Protein 4ZG5 (pdb70)

B-factor: mean 40.95, std 13.64, range [18.44, 109.8]

Foldseek 3Di:
DAEEEEEQAALPDPFRVLVVLLVVLVHPRYAYEYEHHHDAQVFLDWDDPDDKDWADPDLRYIYINIALLNRLCCVAPPRDPHGGQEYEYTQAAAAQFAPSCRRGSRNSNQQSCLVVFHAYEGHYFHFQPPPPDTDTQSVQCNVPVNVVVVVCVVVDDDRQKYKYKYAAHDHNVPQPEEAAAEGKHDDWAWDWDWDADPVRDIDTDIDGDHDDDDIDCRTPVVQNVVRHMYIYIDGDPPDPVVCVVVDPDDDD/DAEEEEEQAALPDVFRVLVVLLVVVVHPNYAYEYEHHHHAQVFLDWDDPDDKDWADPDLRYIYINIALLNRLCCVAPPRDPHHGQEYEYTQAAAAQFAVSCRRGSQNSNQQSCLVVFHAYEGHYFHFPPVTDTQSVQCNVPVNVVVVVCVVVDDDRQKYKYKYAAHDHNVPQPEEAAAEGKHDDFAKDWDWDADVVRHIDIDIDGDDDPDDIDCRTCVVQNVVRHMYMYIDGDDPDPVVCVVPCVDD/DAEEEEEQAALPDVFRVLVVLLVVLVDPRYAYEYEHHHHAQVFLDWDDPDDKDKADDDLRYIYINIALLNRLCCCAPPNDPHGGQEYEYTQDEAAQFAVSCRRGSRNSNQQSCLVVFHAYEGHYFHFPDPPNDTDTQSVQCNVPVNVVVVVDVVPDDDRQKYKYKYAAHDHNVQQPEEAEAEGKHWAWAWDWDWDADPVGHIDIDIDTDTHPDDIDCRTCVVQRVVRHMYMYIDGDDPDPVVCVVVPPD/DAEEEEEQAAQVDVFRVLVVLLVVLPPPNYAYEYEHHRDFQCFLDWDDPDDKDWADPDLRYIYINIALLNRLCCVAPPRDPHHGQEYEYTQAAAAQFAVSCRRGSQNSNQLSCLVVFHAYEGHYFHCPVPTQSVQCSVPVNVVVVVDVVPDDDRQKYKYKYAAHDHNVPQPEEAEAEGWHFAWFKDWDWDADPVRHIDIDIDGDGHDDDTDCRTCVVQNVVRHMYMYIDGDPPDPVVCVVPPPPDDD

Nearest PDB structures (foldseek):
  4zg5-assembly1_C  TM=1.004E+00  e=2.466E-56  Brucella abortus S19
  4zg5-assembly1_A  TM=9.964E-01  e=5.641E-52  Brucella abortus S19
  4zg5-assembly1_G  TM=9.966E-01  e=1.136E-51  Brucella abortus S19
  5ksr-assembly1_D  TM=8.444E-01  e=1.725E-25  Xylella fastidiosa 9a5c
  5kss-assembly1_B-2  TM=8.379E-01  e=8.338E-25  Xylella fastidiosa 9a5c

Radius of gyration: 30.55 Å; Cα contacts (8 Å, |Δi|>4): 2642; chains: 4; bounding box: 63×68×82 Å

Sequence (995 aa):
MRILLTNDDGIHAEGLAVLERIARKLSDDVWVVAPETDQSGLAHSLTLLEPLRLRQIDARHFALRGTPTDCVIMGVRHVLPGAPDLVLSGVNSGANMADDVTYSGTVAGAMEGTLLGVRAIALSQEYEYAGDRRIVPWETAEAHAPELIGRLMEAGWPEGVLLNLNFPNCAPEEVKGVRVTAQGKLSHDARLDERRDGRGFPYFWLHFGRGKAPVADDSDIAAIRSGCISMTPLHLDLTAHKVRAELGAALGMRILLTNDDGIHAEGLAVLERIARKLSDDVWVVAPETDQSGLAHSLTLLEPLRLRQIDARHFALRGTPTDCVIMGVRHVLPGAPDLVLSGVNSGANMADDVTYSGTVAGAMEGTLLGVRAIALSQEYEYRRIVPWETAEAHAPELIGRLMEAGWPEGVLLNLNFPNCAPEEVKGVRVTAQGKLSHDARLDERRDGRGFPYFWLHFGRGKAPVADDSDIAAIRSGCISMTPLHLDLTAHKVRAELGAAMRILLTNDDGIHAEGLAVLERIARKLSDDVWVVAPETDQSGLAHSLTLLEPLRLRQIDARHFALRGTPTDCVIMGVRHVLPGAPDLVLSGVNSGANMADDVTYSGTVAGAMEGTLLGVRAIALSQEYEYAGDRRIVPWETAEAHAPELIGRLMEAGWPEGVLLNLNFPNCAPEEVKGVRVTAQGKLSHDARLDERRDGRGFPYFWLHFGRGKAPVADDSDIAAIRSGCISMTPLHLDLTAHKVRAELGAMRILLTNDDGIHAEGLAVLERIARKLSDDVWVVAPETDQSGLAHSLTLLEPLRLRQIDARHFALRGTPTDCVIMGVRHVLPGAPDLVLSGVNSGANMADDVTYSGTVAGAMEGTLLGVRAIALSQEYERIVPWETAEAHAPELIGRLMEAGWPEGVLLNLNFPNCAPEEVKGVRVTAQGKLSHDARLDERRDGRGFPYFWLHFGRGKAPVADDSDIAAIRSGCISMTPLHLDLTAHKVRAELGAALG

Organism: Brucella abortus (strain S19) (NCBI:txid430066)

Structure (mmCIF, N/CA/C/O backbone):
data_4ZG5
#
_entry.id   4ZG5
#
_cell.length_a   50.181
_cell.length_b   121.068
_cell.length_c   82.431
_cell.angle_alpha   90.00
_cell.angle_beta   93.58
_cell.angle_gamma   90.00
#
_symmetry.space_group_name_H-M   'P 1 21 1'
#
loop_
_entity.id
_entity.type
_entity.pdbx_description
1 polymer "5'-nucleotidase SurE"
2 non-polymer 'MAGNESIUM ION'
3 water water
#
loop_
_atom_site.group_PDB
_atom_site.id
_atom_site.type_symbol
_atom_site.label_atom_id
_atom_site.label_alt_id
_atom_site.label_comp_id
_atom_site.label_asym_id
_atom_site.label_entity_id
_atom_site.label_seq_id
_atom_site.pdbx_PDB_ins_code
_atom_site.Cartn_x
_atom_site.Cartn_y
_atom_site.Cartn_z
_atom_site.occupancy
_atom_site.B_iso_or_equiv
_atom_site.auth_seq_id
_atom_site.auth_comp_id
_atom_site.auth_asym_id
_atom_site.auth_atom_id
_atom_site.pdbx_PDB_model_num
ATOM 1 N N . MET A 1 1 ? 22.288 3.785 5.971 1.00 53.86 1 MET D N 1
ATOM 2 C CA . MET A 1 1 ? 22.363 4.906 5.040 1.00 42.51 1 MET D CA 1
ATOM 3 C C . MET A 1 1 ? 21.713 4.486 3.728 1.00 34.91 1 MET D C 1
ATOM 4 O O . MET A 1 1 ? 21.018 5.272 3.147 1.00 32.61 1 MET D O 1
ATOM 9 N N . ARG A 1 2 ? 21.866 3.238 3.275 1.00 32.80 2 ARG D N 1
ATOM 10 C CA . ARG A 1 2 ? 21.101 2.764 2.108 1.00 30.33 2 ARG D CA 1
ATOM 11 C C . ARG A 1 2 ? 19.756 2.186 2.487 1.00 28.90 2 ARG D C 1
ATOM 12 O O . ARG A 1 2 ? 19.696 1.154 3.155 1.00 27.52 2 ARG D O 1
ATOM 20 N N . ILE A 1 3 ? 18.692 2.828 2.081 1.00 26.39 3 ILE D N 1
ATOM 21 C CA . ILE A 1 3 ? 17.389 2.454 2.591 1.00 27.10 3 ILE D CA 1
ATOM 22 C C . ILE A 1 3 ? 16.522 1.958 1.453 1.00 27.21 3 ILE D C 1
ATOM 23 O O . ILE A 1 3 ? 16.356 2.643 0.435 1.00 28.52 3 ILE D O 1
ATOM 28 N N . LEU A 1 4 ? 15.921 0.788 1.638 1.00 25.76 4 LEU D N 1
ATOM 29 C CA . LEU A 1 4 ? 14.970 0.245 0.661 1.00 25.77 4 LEU D CA 1
ATOM 30 C C . LEU A 1 4 ? 13.545 0.289 1.220 1.00 26.84 4 LEU D C 1
ATOM 31 O O . LEU A 1 4 ? 13.324 -0.115 2.361 1.00 24.98 4 LEU D O 1
ATOM 36 N N . LEU A 1 5 ? 12.596 0.758 0.409 1.00 25.23 5 LEU D N 1
ATOM 37 C CA . LEU A 1 5 ? 11.199 0.898 0.813 1.00 23.52 5 LEU D CA 1
ATOM 38 C C . LEU A 1 5 ? 10.356 0.000 -0.003 1.00 24.79 5 LEU D C 1
ATOM 39 O O . LEU A 1 5 ? 10.513 -0.084 -1.196 1.00 23.59 5 LEU D O 1
ATOM 44 N N . THR A 1 6 ? 9.327 -0.562 0.612 1.00 24.69 6 THR D N 1
ATOM 45 C CA . THR A 1 6 ? 8.282 -1.226 -0.125 1.00 23.39 6 THR D CA 1
ATOM 46 C C . THR A 1 6 ? 6.966 -1.018 0.690 1.00 22.95 6 THR D C 1
ATOM 47 O O . THR A 1 6 ? 6.958 -0.340 1.722 1.00 22.50 6 THR D O 1
ATOM 51 N N . ASN A 1 7 ? 5.890 -1.569 0.209 1.00 24.73 7 ASN D N 1
ATOM 52 C CA . ASN A 1 7 ? 4.573 -1.543 0.914 1.00 23.80 7 ASN D CA 1
ATOM 53 C C . ASN A 1 7 ? 3.672 -2.623 0.382 1.00 25.77 7 ASN D C 1
ATOM 54 O O . ASN A 1 7 ? 4.129 -3.473 -0.424 1.00 25.15 7 ASN D O 1
ATOM 59 N N . ASP A 1 8 ? 2.417 -2.655 0.874 1.00 23.78 8 ASP D N 1
ATOM 60 C CA . ASP A 1 8 ? 1.399 -3.548 0.320 1.00 24.60 8 ASP D CA 1
ATOM 61 C C . ASP A 1 8 ? 0.246 -2.817 -0.365 1.00 25.62 8 ASP D C 1
ATOM 62 O O . ASP A 1 8 ? -0.583 -3.432 -1.041 1.00 24.36 8 ASP D O 1
ATOM 67 N N . ASP A 1 9 ? 0.241 -1.473 -0.237 1.00 25.14 9 ASP D N 1
ATOM 68 C CA . ASP A 1 9 ? -0.777 -0.685 -0.835 1.00 25.09 9 ASP D CA 1
ATOM 69 C C . ASP A 1 9 ? -0.520 -0.378 -2.283 1.00 26.37 9 ASP D C 1
ATOM 70 O O . ASP A 1 9 ? -1.408 0.088 -2.947 1.00 25.71 9 ASP D O 1
ATOM 75 N N . GLY A 1 10 ? 0.705 -0.544 -2.768 1.00 23.92 10 GLY D N 1
ATOM 76 C CA . GLY A 1 10 ? 1.028 -0.240 -4.137 1.00 25.66 10 GLY D CA 1
ATOM 77 C C . GLY A 1 10 ? 1.908 0.976 -4.363 1.00 25.73 10 GLY D C 1
ATOM 78 O O . GLY A 1 10 ? 1.912 1.885 -3.531 1.00 28.51 10 GLY D O 1
ATOM 79 N N . ILE A 1 11 ? 2.613 0.974 -5.523 1.00 25.78 11 ILE D N 1
ATOM 80 C CA . ILE A 1 11 ? 3.554 1.982 -5.899 1.00 26.72 11 ILE D CA 1
ATOM 81 C C . ILE A 1 11 ? 2.924 3.342 -5.841 1.00 28.38 11 ILE D C 1
ATOM 82 O O . ILE A 1 11 ? 3.606 4.321 -5.540 1.00 28.32 11 ILE D O 1
ATOM 87 N N . HIS A 1 12 ? 1.639 3.437 -6.122 1.00 28.67 12 HIS D N 1
ATOM 88 C CA . HIS A 1 12 ? 1.024 4.779 -6.219 1.00 33.31 12 HIS D CA 1
ATOM 89 C C . HIS A 1 12 ? 0.301 5.210 -4.951 1.00 35.57 12 HIS D C 1
ATOM 90 O O . HIS A 1 12 ? -0.297 6.290 -4.899 1.00 33.21 12 HIS D O 1
ATOM 97 N N . ALA A 1 13 ? 0.357 4.423 -3.909 1.00 32.63 13 ALA D N 1
ATOM 98 C CA . ALA A 1 13 ? -0.440 4.738 -2.669 1.00 32.37 13 ALA D CA 1
ATOM 99 C C . ALA A 1 13 ? 0.163 5.876 -1.865 1.00 32.88 13 ALA D C 1
ATOM 100 O O . ALA A 1 13 ? 1.405 6.032 -1.747 1.00 31.92 13 ALA D O 1
ATOM 102 N N . GLU A 1 14 ? -0.686 6.636 -1.219 1.00 30.35 14 GLU D N 1
ATOM 103 C CA . GLU A 1 14 ? -0.184 7.789 -0.439 1.00 31.77 14 GLU D CA 1
ATOM 104 C C . GLU A 1 14 ? 0.741 7.369 0.689 1.00 29.62 14 GLU D C 1
ATOM 105 O O . GLU A 1 14 ? 1.713 8.054 1.017 1.00 30.55 14 GLU D O 1
ATOM 111 N N . GLY A 1 15 ? 0.474 6.193 1.280 1.00 28.06 15 GLY D N 1
ATOM 112 C CA . GLY A 1 15 ? 1.290 5.743 2.420 1.00 26.81 15 GLY D CA 1
ATOM 113 C C . GLY A 1 15 ? 2.782 5.543 2.068 1.00 26.79 15 GLY D C 1
ATOM 114 O O . GLY A 1 15 ? 3.652 5.741 2.894 1.00 26.43 15 GLY D O 1
ATOM 115 N N . LEU A 1 16 ? 3.036 5.205 0.816 1.00 27.07 16 LEU D N 1
ATOM 116 C CA . LEU A 1 16 ? 4.392 4.984 0.344 1.00 28.95 16 LEU D CA 1
ATOM 117 C C . LEU A 1 16 ? 5.068 6.353 0.104 1.00 29.20 16 LEU D C 1
ATOM 118 O O . LEU A 1 16 ? 6.250 6.511 0.320 1.00 30.20 16 LEU D O 1
ATOM 123 N N . ALA A 1 17 ? 4.294 7.322 -0.324 1.00 32.71 17 ALA D N 1
ATOM 124 C CA . ALA A 1 17 ? 4.852 8.696 -0.500 1.00 33.05 17 ALA D CA 1
ATOM 125 C C . ALA A 1 17 ? 5.244 9.226 0.850 1.00 30.72 17 ALA D C 1
ATOM 126 O O . ALA A 1 17 ? 6.315 9.851 1.051 1.00 32.48 17 ALA D O 1
ATOM 128 N N . VAL A 1 18 ? 4.376 8.958 1.826 1.00 31.09 18 VAL D N 1
ATOM 129 C CA . VAL A 1 18 ? 4.653 9.311 3.187 1.00 30.72 18 VAL D CA 1
ATOM 130 C C . VAL A 1 18 ? 5.934 8.624 3.701 1.00 30.43 18 VAL D C 1
ATOM 131 O O . VAL A 1 18 ? 6.811 9.256 4.254 1.00 30.05 18 VAL D O 1
ATOM 135 N N . LEU A 1 19 ? 6.052 7.297 3.479 1.00 31.64 19 LEU D N 1
ATOM 136 C CA . LEU A 1 19 ? 7.191 6.603 3.967 1.00 27.66 19 LEU D CA 1
ATOM 137 C C . LEU A 1 19 ? 8.470 7.130 3.316 1.00 27.39 19 LEU D C 1
ATOM 138 O O . LEU A 1 19 ? 9.506 7.205 3.966 1.00 28.45 19 LEU D O 1
ATOM 143 N N . GLU A 1 20 ? 8.415 7.513 2.039 1.00 26.34 20 GLU D N 1
ATOM 144 C CA . GLU A 1 20 ? 9.621 8.087 1.406 1.00 30.06 20 GLU D CA 1
ATOM 145 C C . GLU A 1 20 ? 10.030 9.430 1.991 1.00 30.21 20 GLU D C 1
ATOM 146 O O . GLU A 1 20 ? 11.213 9.723 2.130 1.00 29.45 20 GLU D O 1
ATOM 152 N N . ARG A 1 21 ? 9.051 10.237 2.418 1.00 32.05 21 ARG D N 1
ATOM 153 C CA . ARG A 1 21 ? 9.382 11.512 3.093 1.00 32.03 21 ARG D CA 1
ATOM 154 C C . ARG A 1 21 ? 10.031 11.240 4.430 1.00 31.81 21 ARG D C 1
ATOM 155 O O . ARG A 1 21 ? 10.991 11.899 4.840 1.00 33.64 21 ARG D O 1
ATOM 163 N N . ILE A 1 22 ? 9.537 10.236 5.150 1.00 30.16 22 ILE D N 1
ATOM 164 C CA . ILE A 1 22 ? 10.123 9.889 6.390 1.00 30.27 22 ILE D CA 1
ATOM 165 C C . ILE A 1 22 ? 11.550 9.444 6.119 1.00 33.05 22 ILE D C 1
ATOM 166 O O . ILE A 1 22 ? 12.473 9.839 6.846 1.00 35.44 22 ILE D O 1
ATOM 171 N N . ALA A 1 23 ? 11.716 8.570 5.122 1.00 32.49 23 ALA D N 1
ATOM 172 C CA . ALA A 1 23 ? 13.019 7.991 4.865 1.00 33.67 23 ALA D CA 1
ATOM 173 C C . ALA A 1 23 ? 14.060 9.022 4.505 1.00 36.11 23 ALA D C 1
ATOM 174 O O . ALA A 1 23 ? 15.217 8.906 4.897 1.00 35.57 23 ALA D O 1
ATOM 176 N N . ARG A 1 24 ? 13.625 10.047 3.791 1.00 38.42 24 ARG D N 1
ATOM 177 C CA . ARG A 1 24 ? 14.504 11.118 3.400 1.00 37.99 24 ARG D CA 1
ATOM 178 C C . ARG A 1 24 ? 14.931 11.996 4.551 1.00 37.51 24 ARG D C 1
ATOM 179 O O . ARG A 1 24 ? 15.938 12.674 4.426 1.00 35.98 24 ARG D O 1
ATOM 187 N N . LYS A 1 25 ? 14.229 11.959 5.666 1.00 35.21 25 LYS D N 1
ATOM 188 C CA . LYS A 1 25 ? 14.739 12.591 6.893 1.00 38.39 25 LYS D CA 1
ATOM 189 C C . LYS A 1 25 ? 15.923 11.855 7.445 1.00 36.93 25 LYS D C 1
ATOM 190 O O . LYS A 1 25 ? 16.702 12.416 8.161 1.00 35.66 25 LYS D O 1
ATOM 196 N N . LEU A 1 26 ? 16.042 10.585 7.118 1.00 34.30 26 LEU D N 1
ATOM 197 C CA . LEU A 1 26 ? 17.130 9.750 7.627 1.00 35.25 26 LEU D CA 1
ATOM 198 C C . LEU A 1 26 ? 18.312 9.601 6.615 1.00 34.24 26 LEU D C 1
ATOM 199 O O . LEU A 1 26 ? 19.427 9.374 7.027 1.00 38.18 26 LEU D O 1
ATOM 204 N N . SER A 1 27 ? 18.069 9.680 5.319 1.00 33.59 27 SER D N 1
ATOM 205 C CA . SER A 1 27 ? 19.158 9.529 4.350 1.00 35.83 27 SER D CA 1
ATOM 206 C C . SER A 1 27 ? 18.713 10.072 3.056 1.00 36.86 27 SER D C 1
ATOM 207 O O . SER A 1 27 ? 17.515 10.016 2.758 1.00 34.98 27 SER D O 1
ATOM 210 N N . ASP A 1 28 ? 19.677 10.505 2.232 1.00 37.16 28 ASP D N 1
ATOM 211 C CA . ASP A 1 28 ? 19.383 10.738 0.833 1.00 38.89 28 ASP D CA 1
ATOM 212 C C . ASP A 1 28 ? 19.473 9.485 -0.079 1.00 40.47 28 ASP D C 1
ATOM 213 O O . ASP A 1 28 ? 18.953 9.522 -1.197 1.00 45.54 28 ASP D O 1
ATOM 218 N N . ASP A 1 29 ? 19.962 8.346 0.423 1.00 34.19 29 ASP D N 1
ATOM 219 C CA . ASP A 1 29 ? 20.125 7.180 -0.404 1.00 32.46 29 ASP D CA 1
ATOM 220 C C . ASP A 1 29 ? 18.947 6.220 -0.228 1.00 31.02 29 ASP D C 1
ATOM 221 O O . ASP A 1 29 ? 19.029 5.259 0.508 1.00 32.31 29 ASP D O 1
ATOM 226 N N . VAL A 1 30 ? 17.875 6.517 -0.935 1.00 32.71 30 VAL D N 1
ATOM 227 C CA . VAL A 1 30 ? 16.593 5.816 -0.807 1.00 31.40 30 VAL D CA 1
ATOM 228 C C . VAL A 1 30 ? 16.179 5.153 -2.115 1.00 30.19 30 VAL D C 1
ATOM 229 O O . VAL A 1 30 ? 16.295 5.736 -3.209 1.00 28.07 30 VAL D O 1
ATOM 233 N N . TRP A 1 31 ? 15.705 3.931 -2.010 1.00 27.22 31 TRP D N 1
ATOM 234 C CA . TRP A 1 31 ? 15.351 3.125 -3.157 1.00 29.24 31 TRP D CA 1
ATOM 235 C C . TRP A 1 31 ? 13.913 2.657 -2.886 1.00 25.84 31 TRP D C 1
ATOM 236 O O . TRP A 1 31 ? 13.584 2.332 -1.750 1.00 26.19 31 TRP D O 1
ATOM 247 N N . VAL A 1 32 ? 13.113 2.552 -3.927 1.00 25.05 32 VAL D N 1
ATOM 248 C CA . VAL A 1 32 ? 11.703 2.081 -3.779 1.00 27.01 32 VAL D CA 1
ATOM 249 C C . VAL A 1 32 ? 11.415 0.946 -4.751 1.00 29.19 32 VAL D C 1
ATOM 250 O O . VAL A 1 32 ? 11.576 1.092 -5.954 1.00 27.36 32 VAL D O 1
ATOM 254 N N . VAL A 1 33 ? 11.030 -0.206 -4.221 1.00 25.07 33 VAL D N 1
ATOM 255 C CA . VAL A 1 33 ? 10.503 -1.282 -5.043 1.00 26.01 33 VAL D CA 1
ATOM 256 C C . VAL A 1 33 ? 9.161 -1.689 -4.369 1.00 24.17 33 VAL D C 1
ATOM 257 O O . VAL A 1 33 ? 9.142 -2.222 -3.257 1.00 25.95 33 VAL D O 1
ATOM 261 N N . ALA A 1 34 ? 8.055 -1.458 -5.065 1.00 26.96 34 ALA D N 1
ATOM 262 C CA . ALA A 1 34 ? 6.692 -1.667 -4.509 1.00 25.80 34 ALA D CA 1
ATOM 263 C C . ALA A 1 34 ? 5.747 -2.328 -5.469 1.00 24.67 34 ALA D C 1
ATOM 264 O O . ALA A 1 34 ? 5.937 -2.248 -6.669 1.00 26.83 34 ALA D O 1
ATOM 266 N N . PRO A 1 35 ? 4.720 -3.027 -4.954 1.00 24.96 35 PRO D N 1
ATOM 267 C CA . PRO A 1 35 ? 3.780 -3.684 -5.868 1.00 25.07 35 PRO D CA 1
ATOM 268 C C . PRO A 1 35 ? 3.066 -2.745 -6.795 1.00 24.32 35 PRO D C 1
ATOM 269 O O . PRO A 1 35 ? 2.877 -1.531 -6.500 1.00 25.05 35 PRO D O 1
ATOM 273 N N . GLU A 1 36 ? 2.719 -3.271 -7.962 1.00 25.63 36 GLU D N 1
ATOM 274 C CA . GLU A 1 36 ? 1.922 -2.540 -8.909 1.00 25.47 36 GLU D CA 1
ATOM 275 C C . GLU A 1 36 ? 0.536 -2.189 -8.276 1.00 27.38 36 GLU D C 1
ATOM 276 O O . GLU A 1 36 ? 0.033 -1.112 -8.475 1.00 27.77 36 GLU D O 1
ATOM 282 N N . THR A 1 37 ? -0.042 -3.088 -7.555 1.00 27.71 37 THR D N 1
ATOM 283 C CA . THR A 1 37 ? -1.432 -2.884 -7.048 1.00 30.79 37 THR D CA 1
ATOM 284 C C . THR A 1 37 ? -1.546 -3.233 -5.533 1.00 38.42 37 THR D C 1
ATOM 285 O O . THR A 1 37 ? -0.616 -3.814 -4.920 1.00 32.97 37 THR D O 1
ATOM 289 N N . ASP A 1 38 ? -2.737 -3.027 -4.980 1.00 36.96 38 ASP D N 1
ATOM 290 C CA . ASP A 1 38 ? -3.076 -3.572 -3.632 1.00 37.89 38 ASP D CA 1
ATOM 291 C C . ASP A 1 38 ? -2.885 -5.043 -3.331 1.00 43.99 38 ASP D C 1
ATOM 292 O O . ASP A 1 38 ? -3.171 -5.950 -4.121 1.00 46.85 38 ASP D O 1
ATOM 297 N N . GLN A 1 39 ? -2.322 -5.308 -2.174 1.00 42.51 39 GLN D N 1
ATOM 298 C CA . GLN A 1 39 ? -1.884 -6.655 -1.889 1.00 39.26 39 GLN D CA 1
ATOM 299 C C . GLN A 1 39 ? -2.558 -7.175 -0.613 1.00 42.75 39 GLN D C 1
ATOM 300 O O . GLN A 1 39 ? -1.905 -8.034 0.090 1.00 41.75 39 GLN D O 1
ATOM 306 N N . SER A 1 40 ? -3.818 -6.754 -0.281 1.00 29.84 40 SER D N 1
ATOM 307 C CA . SER A 1 40 ? -4.297 -7.113 1.059 1.00 31.28 40 SER D CA 1
ATOM 308 C C . SER A 1 40 ? -4.286 -8.641 1.239 1.00 30.47 40 SER D C 1
ATOM 309 O O . SER A 1 40 ? -4.671 -9.318 0.341 1.00 29.74 40 SER D O 1
ATOM 312 N N . GLY A 1 41 ? -3.919 -9.129 2.426 1.00 28.21 41 GLY D N 1
ATOM 313 C CA . GLY A 1 41 ? -4.015 -10.530 2.744 1.00 32.72 41 GLY D CA 1
ATOM 314 C C . GLY A 1 41 ? -2.941 -11.450 2.163 1.00 31.48 41 GLY D C 1
ATOM 315 O O . GLY A 1 41 ? -3.079 -12.633 2.218 1.00 27.66 41 GLY D O 1
ATOM 316 N N . LEU A 1 42 ? -1.853 -10.890 1.660 1.00 31.46 42 LEU D N 1
ATOM 317 C CA . LEU A 1 42 ? -0.948 -11.685 0.898 1.00 33.62 42 LEU D CA 1
ATOM 318 C C . LEU A 1 42 ? 0.134 -12.234 1.764 1.00 30.69 42 LEU D C 1
ATOM 319 O O . LEU A 1 42 ? 0.937 -13.104 1.285 1.00 27.76 42 LEU D O 1
ATOM 324 N N . ALA A 1 43 ? 0.198 -11.751 2.999 1.00 30.06 43 ALA D N 1
ATOM 325 C CA . ALA A 1 43 ? 1.026 -12.312 3.998 1.00 27.06 43 ALA D CA 1
ATOM 326 C C . ALA A 1 43 ? 2.535 -12.334 3.615 1.00 26.24 43 ALA D C 1
ATOM 327 O O . ALA A 1 43 ? 3.033 -11.299 3.192 1.00 29.89 43 ALA D O 1
ATOM 329 N N . HIS A 1 44 ? 3.186 -13.491 3.745 1.00 26.45 44 HIS D N 1
ATOM 330 C CA . HIS A 1 44 ? 4.638 -13.630 3.411 1.00 27.17 44 HIS D CA 1
ATOM 331 C C . HIS A 1 44 ? 4.718 -14.476 2.124 1.00 25.10 44 HIS D C 1
ATOM 332 O O . HIS A 1 44 ? 5.669 -15.197 1.948 1.00 25.88 44 HIS D O 1
ATOM 339 N N . SER A 1 45 ? 3.736 -14.380 1.220 1.00 24.80 45 SER D N 1
ATOM 340 C CA . SER A 1 45 ? 3.703 -15.170 0.008 1.00 25.20 45 SER D CA 1
ATOM 341 C C . SER A 1 45 ? 4.657 -14.551 -0.996 1.00 25.13 45 SER D C 1
ATOM 342 O O . SER A 1 45 ? 4.989 -13.344 -0.948 1.00 23.65 45 SER D O 1
ATOM 345 N N . LEU A 1 46 ? 5.147 -15.396 -1.855 1.00 26.22 46 LEU D N 1
ATOM 346 C CA . LEU A 1 46 ? 5.956 -14.883 -2.937 1.00 33.33 46 LEU D CA 1
ATOM 347 C C . LEU A 1 46 ? 5.577 -15.567 -4.229 1.00 30.96 46 LEU D C 1
ATOM 348 O O . LEU A 1 46 ? 4.690 -16.422 -4.227 1.00 30.19 46 LEU D O 1
ATOM 353 N N . THR A 1 47 ? 6.202 -15.145 -5.347 1.00 27.29 47 THR D N 1
ATOM 354 C CA . THR A 1 47 ? 5.708 -15.568 -6.685 1.00 26.76 47 THR D CA 1
ATOM 355 C C . THR A 1 47 ? 6.760 -16.529 -7.274 1.00 29.45 47 THR D C 1
ATOM 356 O O . THR A 1 47 ? 7.856 -16.139 -7.670 1.00 28.27 47 THR D O 1
ATOM 360 N N . LEU A 1 48 ? 6.430 -17.794 -7.267 1.00 28.79 48 LEU D N 1
ATOM 361 C CA . LEU A 1 48 ? 7.265 -18.856 -7.775 1.00 32.87 48 LEU D CA 1
ATOM 362 C C . LEU A 1 48 ? 6.770 -19.461 -9.093 1.00 36.62 48 LEU D C 1
ATOM 363 O O . LEU A 1 48 ? 7.551 -19.911 -9.881 1.00 34.91 48 LEU D O 1
ATOM 368 N N . LEU A 1 49 ? 5.483 -19.410 -9.345 1.00 36.77 49 LEU D N 1
ATOM 369 C CA . LEU A 1 49 ? 4.905 -20.158 -10.415 1.00 38.87 49 LEU D CA 1
ATOM 370 C C . LEU A 1 49 ? 4.750 -19.356 -11.703 1.00 36.02 49 LEU D C 1
ATOM 371 O O . LEU A 1 49 ? 4.501 -19.920 -12.737 1.00 36.12 49 LEU D O 1
ATOM 376 N N . GLU A 1 50 ? 4.861 -18.041 -11.617 1.00 34.94 50 GLU D N 1
ATOM 377 C CA . GLU A 1 50 ? 4.750 -17.161 -12.729 1.00 35.65 50 GLU D CA 1
ATOM 378 C C . GLU A 1 50 ? 5.940 -16.192 -12.731 1.00 29.27 50 GLU D C 1
ATOM 379 O O . GLU A 1 50 ? 6.504 -15.910 -11.721 1.00 27.23 50 GLU D O 1
ATOM 385 N N . PRO A 1 51 ? 6.200 -15.594 -13.863 1.00 29.42 51 PRO D N 1
ATOM 386 C CA . PRO A 1 51 ? 7.247 -14.591 -13.944 1.00 31.94 51 PRO D CA 1
ATOM 387 C C . PRO A 1 51 ? 6.951 -13.323 -13.181 1.00 30.57 51 PRO D C 1
ATOM 388 O O . PRO A 1 51 ? 5.805 -12.897 -13.082 1.00 28.12 51 PRO D O 1
ATOM 392 N N . LEU A 1 52 ? 8.004 -12.698 -12.718 1.00 27.52 52 LEU D N 1
ATOM 393 C CA . LEU A 1 52 ? 7.890 -11.400 -12.157 1.00 29.61 52 LEU D CA 1
ATOM 394 C C . LEU A 1 52 ? 8.166 -10.351 -13.222 1.00 27.93 52 LEU D C 1
ATOM 395 O O . LEU A 1 52 ? 9.101 -10.507 -14.011 1.00 27.29 52 LEU D O 1
ATOM 400 N N . ARG A 1 53 ? 7.385 -9.268 -13.200 1.00 27.75 53 ARG D N 1
ATOM 401 C CA . ARG A 1 53 ? 7.548 -8.162 -14.168 1.00 29.44 53 ARG D CA 1
ATOM 402 C C . ARG A 1 53 ? 7.868 -6.886 -13.452 1.00 26.85 53 ARG D C 1
ATOM 403 O O . ARG A 1 53 ? 7.129 -6.430 -12.609 1.00 25.16 53 ARG D O 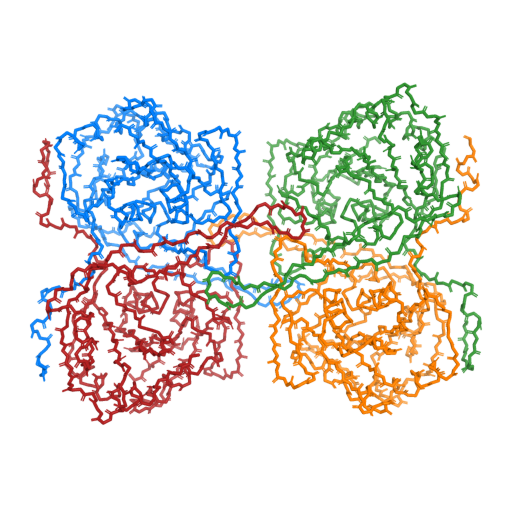1
ATOM 411 N N . LEU A 1 54 ? 9.030 -6.352 -13.782 1.00 24.57 54 LEU D N 1
ATOM 412 C CA . LEU A 1 54 ? 9.577 -5.216 -13.121 1.00 27.29 54 LEU D CA 1
ATOM 413 C C . LEU A 1 54 ? 9.336 -4.015 -14.043 1.00 31.00 54 LEU D C 1
ATOM 414 O O . LEU A 1 54 ? 9.662 -4.107 -15.189 1.00 29.68 54 LEU D O 1
ATOM 419 N N . ARG A 1 55 ? 8.974 -2.869 -13.480 1.00 28.77 55 ARG D N 1
ATOM 420 C CA . ARG A 1 55 ? 8.798 -1.668 -14.265 1.00 29.94 55 ARG D CA 1
ATOM 421 C C . ARG A 1 55 ? 9.573 -0.538 -13.603 1.00 31.72 55 ARG D C 1
ATOM 422 O O . ARG A 1 55 ? 9.341 -0.206 -12.468 1.00 30.38 55 ARG D O 1
ATOM 430 N N . GLN A 1 56 ? 10.481 0.089 -14.338 1.00 31.28 56 GLN D N 1
ATOM 431 C CA . GLN A 1 56 ? 11.260 1.200 -13.793 1.00 32.56 56 GLN D CA 1
ATOM 432 C C . GLN A 1 56 ? 10.481 2.511 -13.984 1.00 35.81 56 GLN D C 1
ATOM 433 O O . GLN A 1 56 ? 10.130 2.865 -15.110 1.00 35.57 56 GLN D O 1
ATOM 439 N N . ILE A 1 57 ? 10.288 3.253 -12.914 1.00 33.03 57 ILE D N 1
ATOM 440 C CA . ILE A 1 57 ? 9.687 4.578 -13.007 1.00 34.92 57 ILE D CA 1
ATOM 441 C C . ILE A 1 57 ? 10.775 5.641 -13.144 1.00 34.12 57 ILE D C 1
ATOM 442 O O . ILE A 1 57 ? 10.692 6.482 -14.022 1.00 36.28 57 ILE D O 1
ATOM 447 N N . ASP A 1 58 ? 11.782 5.606 -12.290 1.00 33.95 58 ASP D N 1
ATOM 448 C CA . ASP A 1 58 ? 12.974 6.441 -12.437 1.00 35.65 58 ASP D CA 1
ATOM 449 C C . ASP A 1 58 ? 14.096 5.655 -11.830 1.00 35.11 58 ASP D C 1
ATOM 450 O O . ASP A 1 58 ? 13.910 4.436 -11.515 1.00 32.07 58 ASP D O 1
ATOM 455 N N . ALA A 1 59 ? 15.243 6.286 -11.659 1.00 34.86 59 ALA D N 1
ATOM 456 C CA . ALA A 1 59 ? 16.417 5.520 -11.270 1.00 36.95 59 ALA D CA 1
ATOM 457 C C . ALA A 1 59 ? 16.282 4.893 -9.859 1.00 35.14 59 ALA D C 1
ATOM 458 O O . ALA A 1 59 ? 17.031 3.963 -9.516 1.00 33.18 59 ALA D O 1
ATOM 460 N N . ARG A 1 60 ? 15.367 5.412 -9.062 1.00 32.90 60 ARG D N 1
ATOM 461 C CA . ARG A 1 60 ? 15.213 4.938 -7.693 1.00 32.49 60 ARG D CA 1
ATOM 462 C C . ARG A 1 60 ? 13.851 4.388 -7.390 1.00 32.83 60 ARG D C 1
ATOM 463 O O . ARG A 1 60 ? 13.589 4.080 -6.230 1.00 32.35 60 ARG D O 1
ATOM 471 N N . HIS A 1 61 ? 12.977 4.294 -8.372 1.00 29.31 61 HIS D N 1
ATOM 472 C CA . HIS A 1 61 ? 11.585 3.859 -8.124 1.00 28.98 61 HIS D CA 1
ATOM 473 C C . HIS A 1 61 ? 11.171 2.829 -9.128 1.00 28.27 61 HIS D C 1
ATOM 474 O O . HIS A 1 61 ? 11.212 3.084 -10.313 1.00 30.69 61 HIS D O 1
ATOM 481 N N . PHE A 1 62 ? 10.732 1.675 -8.637 1.00 26.60 62 PHE D N 1
ATOM 482 C CA . PHE A 1 62 ? 10.394 0.572 -9.430 1.00 24.49 62 PHE D CA 1
ATOM 483 C C . PHE A 1 62 ? 9.097 -0.013 -8.926 1.00 24.21 62 PHE D C 1
ATOM 484 O O . PHE A 1 62 ? 8.887 -0.112 -7.700 1.00 25.35 62 PHE D O 1
ATOM 492 N N . ALA A 1 63 ? 8.237 -0.417 -9.852 1.00 24.01 63 ALA D N 1
ATOM 493 C CA . ALA A 1 63 ? 7.035 -1.129 -9.478 1.00 27.43 63 ALA D CA 1
ATOM 494 C C . ALA A 1 63 ? 7.245 -2.595 -9.922 1.00 27.22 63 ALA D C 1
ATOM 495 O O . ALA A 1 63 ? 7.916 -2.856 -10.940 1.00 26.61 63 ALA D O 1
ATOM 497 N N . LEU A 1 64 ? 6.689 -3.540 -9.160 1.00 25.69 64 LEU D N 1
ATOM 498 C CA . LEU A 1 64 ? 6.854 -4.962 -9.476 1.00 23.19 64 LEU D CA 1
ATOM 499 C C . LEU A 1 64 ? 5.516 -5.606 -9.374 1.00 25.65 64 LEU D C 1
ATOM 500 O O . LEU A 1 64 ? 4.745 -5.392 -8.399 1.00 23.91 64 LEU D O 1
ATOM 505 N N . ARG A 1 65 ? 5.207 -6.438 -10.337 1.00 26.39 65 ARG D N 1
ATOM 506 C CA . ARG A 1 65 ? 3.945 -7.163 -10.312 1.00 27.51 65 ARG D CA 1
ATOM 507 C C . ARG A 1 65 ? 4.120 -8.403 -9.466 1.00 27.86 65 ARG D C 1
ATOM 508 O O . ARG A 1 65 ? 4.511 -9.466 -9.959 1.00 30.86 65 ARG D O 1
ATOM 516 N N . GLY A 1 66 ? 3.965 -8.221 -8.194 1.00 25.69 66 GLY D N 1
ATOM 517 C CA . GLY A 1 66 ? 4.322 -9.258 -7.248 1.00 26.15 66 GLY D CA 1
ATOM 518 C C . GLY A 1 66 ? 3.954 -8.747 -5.873 1.00 25.11 66 GLY D C 1
ATOM 519 O O . GLY A 1 66 ? 3.462 -7.624 -5.724 1.00 24.51 66 GLY D O 1
ATOM 520 N N . THR A 1 67 ? 4.333 -9.532 -4.879 1.00 22.60 67 THR D N 1
ATOM 521 C CA . THR A 1 67 ? 4.111 -9.276 -3.469 1.00 23.83 67 THR D CA 1
ATOM 522 C C . THR A 1 67 ? 5.179 -8.369 -2.798 1.00 24.09 67 THR D C 1
ATOM 523 O O . THR A 1 67 ? 6.254 -8.120 -3.374 1.00 23.55 67 THR D O 1
ATOM 527 N N . PRO A 1 68 ? 4.905 -7.908 -1.554 1.00 26.32 68 PRO D N 1
ATOM 528 C CA . PRO A 1 68 ? 5.913 -7.080 -0.858 1.00 26.35 68 PRO D CA 1
ATOM 529 C C . PRO A 1 68 ? 7.203 -7.929 -0.585 1.00 25.54 68 PRO D C 1
ATOM 530 O O . PRO A 1 68 ? 8.311 -7.418 -0.678 1.00 24.49 68 PRO D O 1
ATOM 534 N N . THR A 1 69 ? 7.025 -9.220 -0.396 1.00 23.03 69 THR D N 1
ATOM 535 C CA . THR A 1 69 ? 8.159 -10.090 -0.214 1.00 23.31 69 THR D CA 1
ATOM 536 C C . THR A 1 69 ? 8.979 -10.190 -1.502 1.00 23.90 69 THR D C 1
ATOM 537 O O . THR A 1 69 ? 10.220 -10.047 -1.501 1.00 26.78 69 THR D O 1
ATOM 541 N N . ASP A 1 70 ? 8.300 -10.432 -2.611 1.00 23.92 70 ASP D N 1
ATOM 542 C CA . ASP A 1 70 ? 8.977 -10.367 -3.918 1.00 24.57 70 ASP D CA 1
ATOM 543 C C . ASP A 1 70 ? 9.718 -9.015 -4.066 1.00 24.31 70 ASP D C 1
ATOM 544 O O . ASP A 1 70 ? 10.835 -9.014 -4.640 1.00 25.84 70 ASP D O 1
ATOM 549 N N . CYS A 1 71 ? 9.078 -7.906 -3.682 1.00 21.33 71 CYS D N 1
ATOM 550 C CA . CYS A 1 71 ? 9.715 -6.591 -3.839 1.00 24.32 71 CYS D CA 1
ATOM 551 C C . CYS A 1 71 ? 11.039 -6.511 -3.116 1.00 25.66 71 CYS D C 1
ATOM 552 O O . CYS A 1 71 ? 12.017 -5.973 -3.621 1.00 23.80 71 CYS D O 1
ATOM 555 N N . VAL A 1 72 ? 11.068 -7.017 -1.874 1.00 24.54 72 VAL D N 1
ATOM 556 C CA . VAL A 1 72 ? 12.293 -6.890 -1.095 1.00 23.21 72 VAL D CA 1
ATOM 557 C C . VAL A 1 72 ? 13.387 -7.741 -1.697 1.00 25.12 72 VAL D C 1
ATOM 558 O O . VAL A 1 72 ? 14.521 -7.341 -1.764 1.00 24.30 72 VAL D O 1
ATOM 562 N N . ILE A 1 73 ? 13.048 -8.985 -2.079 1.00 25.04 73 ILE D N 1
ATOM 563 C CA . ILE A 1 73 ? 14.024 -9.836 -2.677 1.00 26.19 73 ILE D CA 1
ATOM 564 C C . ILE A 1 73 ? 14.591 -9.199 -4.007 1.00 25.27 73 ILE D C 1
ATOM 565 O O . ILE A 1 73 ? 15.817 -9.190 -4.197 1.00 28.15 73 ILE D O 1
ATOM 570 N N . MET A 1 74 ? 13.698 -8.663 -4.837 1.00 25.62 74 MET D N 1
ATOM 571 C CA . MET A 1 74 ? 14.070 -7.943 -6.080 1.00 26.17 74 MET D CA 1
ATOM 572 C C . MET A 1 74 ? 14.973 -6.763 -5.766 1.00 24.56 74 MET D C 1
ATOM 573 O O . MET A 1 74 ? 16.044 -6.580 -6.386 1.00 25.99 74 MET D O 1
ATOM 578 N N . GLY A 1 75 ? 14.622 -6.025 -4.731 1.00 25.76 75 GLY D N 1
ATOM 579 C CA . GLY A 1 75 ? 15.428 -4.890 -4.331 1.00 28.17 75 GLY D CA 1
ATOM 580 C C . GLY A 1 75 ? 16.800 -5.345 -3.915 1.00 31.14 75 GLY D C 1
ATOM 581 O O . GLY A 1 75 ? 17.803 -4.723 -4.308 1.00 27.17 75 GLY D O 1
ATOM 582 N N . VAL A 1 76 ? 16.836 -6.316 -2.991 1.00 30.88 76 VAL D N 1
ATOM 583 C CA . VAL A 1 76 ? 18.099 -6.654 -2.358 1.00 30.59 76 VAL D CA 1
ATOM 584 C C . VAL A 1 76 ? 18.982 -7.362 -3.364 1.00 32.75 76 VAL D C 1
ATOM 585 O O . VAL A 1 76 ? 20.184 -7.075 -3.437 1.00 29.91 76 VAL D O 1
ATOM 589 N N . ARG A 1 77 ? 18.410 -8.260 -4.143 1.00 30.96 77 ARG D N 1
ATOM 590 C CA . ARG A 1 77 ? 19.241 -9.159 -4.988 1.00 36.20 77 ARG D CA 1
ATOM 591 C C . ARG A 1 77 ? 19.474 -8.695 -6.406 1.00 34.35 77 ARG D C 1
ATOM 592 O O . ARG A 1 77 ? 20.379 -9.176 -7.087 1.00 35.09 77 ARG D O 1
ATOM 600 N N . HIS A 1 78 ? 18.674 -7.746 -6.874 1.00 28.95 78 HIS D N 1
ATOM 601 C CA . HIS A 1 78 ? 18.811 -7.337 -8.259 1.00 29.56 78 HIS D CA 1
ATOM 602 C C . HIS A 1 78 ? 18.967 -5.837 -8.411 1.00 30.52 78 HIS D C 1
ATOM 603 O O . HIS A 1 78 ? 19.850 -5.384 -9.060 1.00 29.12 78 HIS D O 1
ATOM 610 N N . VAL A 1 79 ? 18.101 -5.057 -7.781 1.00 27.93 79 VAL D N 1
ATOM 611 C CA . VAL A 1 79 ? 18.011 -3.652 -8.094 1.00 29.81 79 VAL D CA 1
ATOM 612 C C . VAL A 1 79 ? 19.100 -2.796 -7.436 1.00 31.62 79 VAL D C 1
ATOM 613 O O . VAL A 1 79 ? 19.704 -2.003 -8.129 1.00 29.27 79 VAL D O 1
ATOM 617 N N . LEU A 1 80 ? 19.357 -2.958 -6.150 1.00 29.00 80 LEU D N 1
ATOM 618 C CA . LEU A 1 80 ? 20.326 -2.122 -5.515 1.00 31.36 80 LEU D CA 1
ATOM 619 C C . LEU A 1 80 ? 21.772 -2.517 -5.788 1.00 29.46 80 LEU D C 1
ATOM 620 O O . LEU A 1 80 ? 22.074 -3.665 -6.061 1.00 27.16 80 LEU D O 1
ATOM 625 N N . PRO A 1 81 ? 22.690 -1.570 -5.681 1.00 28.84 81 PRO D N 1
ATOM 626 C CA . PRO A 1 81 ? 24.097 -1.854 -5.955 1.00 27.48 81 PRO D CA 1
ATOM 627 C C . PRO A 1 81 ? 24.806 -2.594 -4.838 1.00 29.38 81 PRO D C 1
ATOM 628 O O . PRO A 1 81 ? 25.938 -3.023 -4.987 1.00 29.77 81 PRO D O 1
ATOM 632 N N . GLY A 1 82 ? 24.191 -2.624 -3.664 1.00 28.72 82 GLY D N 1
ATOM 633 C CA . GLY A 1 82 ? 24.689 -3.398 -2.546 1.00 34.00 82 GLY D CA 1
ATOM 634 C C . GLY A 1 82 ? 23.521 -3.544 -1.577 1.00 31.74 82 GLY D C 1
ATOM 635 O O . GLY A 1 82 ? 22.513 -2.916 -1.777 1.00 27.82 82 GLY D O 1
ATOM 636 N N . ALA A 1 83 ? 23.692 -4.356 -0.541 1.00 32.38 83 ALA D N 1
ATOM 637 C CA . ALA A 1 83 ? 22.595 -4.607 0.412 1.00 33.70 83 ALA D CA 1
ATOM 638 C C . ALA A 1 83 ? 22.145 -3.322 1.098 1.00 29.49 83 ALA D C 1
ATOM 639 O O . ALA A 1 83 ? 22.944 -2.436 1.340 1.00 29.07 83 ALA D O 1
ATOM 641 N N . PRO A 1 84 ? 20.831 -3.165 1.282 1.00 29.09 84 PRO D N 1
ATOM 642 C CA . PRO A 1 84 ? 20.430 -1.939 2.002 1.00 27.75 84 PRO D CA 1
ATOM 643 C C . PRO A 1 84 ? 20.931 -2.076 3.484 1.00 31.10 84 PRO D C 1
ATOM 644 O O . PRO A 1 84 ? 21.089 -3.210 3.964 1.00 29.78 84 PRO D O 1
ATOM 648 N N . ASP A 1 85 ? 21.082 -0.973 4.197 1.00 30.05 85 ASP D N 1
ATOM 649 C CA . ASP A 1 85 ? 21.287 -1.002 5.659 1.00 30.18 85 ASP D CA 1
ATOM 650 C C . ASP A 1 85 ? 19.945 -1.069 6.401 1.00 28.93 85 ASP D C 1
ATOM 651 O O . ASP A 1 85 ? 19.909 -1.342 7.570 1.00 31.91 85 ASP D O 1
ATOM 656 N N . LEU A 1 86 ? 18.873 -0.747 5.727 1.00 28.84 86 LEU D N 1
ATOM 657 C CA . LEU A 1 86 ? 17.577 -0.633 6.395 1.00 27.39 86 LEU D CA 1
ATOM 658 C C . LEU A 1 86 ? 16.479 -0.872 5.371 1.00 26.62 86 LEU D C 1
ATOM 659 O O . LEU A 1 86 ? 16.546 -0.382 4.215 1.00 27.15 86 LEU D O 1
ATOM 664 N N . VAL A 1 87 ? 15.529 -1.724 5.728 1.00 25.72 87 VAL D N 1
ATOM 665 C CA . VAL A 1 87 ? 14.331 -1.968 4.922 1.00 24.91 87 VAL D CA 1
ATOM 666 C C . VAL A 1 87 ? 13.105 -1.428 5.707 1.00 25.10 87 VAL D C 1
ATOM 667 O O . VAL A 1 87 ? 12.956 -1.739 6.919 1.00 25.45 87 VAL D O 1
ATOM 671 N N . LEU A 1 88 ? 12.352 -0.546 5.081 1.00 26.21 88 LEU D N 1
ATOM 672 C CA . LEU A 1 88 ? 11.106 -0.002 5.682 1.00 25.93 88 LEU D CA 1
ATOM 673 C C . LEU A 1 88 ? 9.954 -0.435 4.786 1.00 27.91 88 LEU D C 1
ATOM 674 O O . LEU A 1 88 ? 10.010 -0.307 3.525 1.00 23.32 88 LEU D O 1
ATOM 679 N N . SER A 1 89 ? 8.884 -0.866 5.429 1.00 26.64 89 SER D N 1
ATOM 680 C CA . SER A 1 89 ? 7.710 -1.355 4.720 1.00 25.35 89 SER D CA 1
ATOM 681 C C . SER A 1 89 ? 6.469 -0.617 5.265 1.00 24.72 89 SER D C 1
ATOM 682 O O . SER A 1 89 ? 6.227 -0.629 6.492 1.00 22.46 89 SER D O 1
ATOM 685 N N . GLY A 1 90 ? 5.742 0.050 4.366 1.00 26.35 90 GLY D N 1
ATOM 686 C CA . GLY A 1 90 ? 4.594 0.872 4.700 1.00 26.80 90 GLY D CA 1
ATOM 687 C C . GLY A 1 90 ? 4.620 2.227 3.986 1.00 27.86 90 GLY D C 1
ATOM 688 O O . GLY A 1 90 ? 5.030 2.304 2.821 1.00 25.79 90 GLY D O 1
ATOM 689 N N . VAL A 1 91 ? 4.053 3.285 4.592 1.00 24.70 91 VAL D N 1
ATOM 690 C CA . VAL A 1 91 ? 3.223 3.269 5.772 1.00 27.23 91 VAL D CA 1
ATOM 691 C C . VAL A 1 91 ? 1.860 2.734 5.383 1.00 26.97 91 VAL D C 1
ATOM 692 O O . VAL A 1 91 ? 1.155 3.326 4.511 1.00 26.62 91 VAL D O 1
ATOM 696 N N . ASN A 1 92 ? 1.475 1.601 5.951 1.00 26.09 92 ASN D N 1
ATOM 697 C CA . ASN A 1 92 ? 0.211 1.047 5.571 1.00 26.85 92 ASN D CA 1
ATOM 698 C C . ASN A 1 92 ? -0.979 1.899 5.940 1.00 27.40 92 ASN D C 1
ATOM 699 O O . ASN A 1 92 ? -1.022 2.504 7.015 1.00 28.10 92 ASN D O 1
ATOM 704 N N . SER A 1 93 ? -1.981 1.858 5.053 1.00 27.86 93 SER D N 1
ATOM 705 C CA . SER A 1 93 ? -3.321 2.426 5.332 1.00 26.89 93 SER D CA 1
ATOM 706 C C . SER A 1 93 ? -4.087 1.444 6.206 1.00 28.41 93 SER D C 1
ATOM 707 O O . SER A 1 93 ? -4.683 0.509 5.687 1.00 27.61 93 SER D O 1
ATOM 710 N N . GLY A 1 94 ? -3.993 1.617 7.516 1.00 27.36 94 GLY D N 1
ATOM 711 C CA . GLY A 1 94 ? -4.678 0.726 8.482 1.00 30.47 94 GLY D CA 1
ATOM 712 C C . GLY A 1 94 ? -3.590 0.076 9.337 1.00 27.06 94 GLY D C 1
ATOM 713 O O . GLY A 1 94 ? -2.471 -0.170 8.914 1.00 28.30 94 GLY D O 1
ATOM 714 N N . ALA A 1 95 ? -3.964 -0.198 10.562 1.00 29.85 95 ALA D N 1
ATOM 715 C CA . ALA A 1 95 ? -3.107 -0.825 11.499 1.00 28.24 95 ALA D CA 1
ATOM 716 C C . ALA A 1 95 ? -2.844 -2.315 11.171 1.00 30.12 95 ALA D C 1
ATOM 717 O O . ALA A 1 95 ? -3.605 -2.946 10.450 1.00 27.23 95 ALA D O 1
ATOM 719 N N . ASN A 1 96 ? -1.701 -2.792 11.613 1.00 28.68 96 ASN D N 1
ATOM 720 C CA . ASN A 1 96 ? -1.329 -4.216 11.524 1.00 29.92 96 ASN D CA 1
ATOM 721 C C . ASN A 1 96 ? -0.899 -4.714 12.904 1.00 25.55 96 ASN D C 1
ATOM 722 O O . ASN A 1 96 ? 0.190 -4.526 13.331 1.00 23.52 96 ASN D O 1
ATOM 727 N N . MET A 1 97 ? -1.847 -5.271 13.617 1.00 26.20 97 MET D N 1
ATOM 728 C CA . MET A 1 97 ? -1.691 -5.622 15.029 1.00 31.04 97 MET D CA 1
ATOM 729 C C . MET A 1 97 ? -2.248 -7.017 15.303 1.00 29.63 97 MET D C 1
ATOM 730 O O . MET A 1 97 ? -3.092 -7.511 14.542 1.00 28.22 97 MET D O 1
ATOM 735 N N . ALA A 1 98 ? -1.775 -7.616 16.372 1.00 28.35 98 ALA D N 1
ATOM 736 C CA . ALA A 1 98 ? -2.378 -8.823 16.873 1.00 28.81 98 ALA D CA 1
ATOM 737 C C . ALA A 1 98 ? -2.366 -9.950 15.787 1.00 30.03 98 ALA D C 1
ATOM 738 O O . ALA A 1 98 ? -1.335 -10.140 15.137 1.00 30.73 98 ALA D O 1
ATOM 740 N N . ASP A 1 99 ? -3.439 -10.659 15.567 1.00 31.60 99 ASP D N 1
ATOM 741 C CA . ASP A 1 99 ? -3.473 -11.763 14.581 1.00 32.56 99 ASP D CA 1
ATOM 742 C C . ASP A 1 99 ? -3.289 -11.245 13.088 1.00 31.88 99 ASP D C 1
ATOM 743 O O . ASP A 1 99 ? -2.990 -12.039 12.235 1.00 36.25 99 ASP D O 1
ATOM 748 N N . ASP A 1 100 ? -3.368 -9.945 12.820 1.00 31.96 100 ASP D N 1
ATOM 749 C CA . ASP A 1 100 ? -3.090 -9.409 11.522 1.00 31.33 100 ASP D CA 1
ATOM 750 C C . ASP A 1 100 ? -1.673 -9.821 11.074 1.00 31.06 100 ASP D C 1
ATOM 751 O O . ASP A 1 100 ? -1.404 -9.890 9.872 1.00 29.89 100 ASP D O 1
ATOM 756 N N . VAL A 1 101 ? -0.733 -9.953 12.012 1.00 31.52 101 VAL D N 1
ATOM 757 C CA . VAL A 1 101 ? 0.660 -9.921 11.667 1.00 32.15 101 VAL D CA 1
ATOM 758 C C . VAL A 1 101 ? 1.042 -11.055 10.708 1.00 34.98 101 VAL D C 1
ATOM 759 O O . VAL A 1 101 ? 1.904 -10.865 9.859 1.00 30.97 101 VAL D O 1
ATOM 763 N N . THR A 1 102 ? 0.429 -12.216 10.927 1.00 29.34 102 THR D N 1
ATOM 764 C CA . THR A 1 102 ? 0.558 -13.412 10.149 1.00 33.54 102 THR D CA 1
ATOM 765 C C . THR A 1 102 ? 0.058 -13.241 8.723 1.00 31.34 102 THR D C 1
ATOM 766 O O . THR A 1 102 ? 0.371 -13.999 7.822 1.00 29.11 102 THR D O 1
ATOM 770 N N . TYR A 1 103 ? -0.907 -12.357 8.576 1.00 26.93 103 TYR D N 1
ATOM 771 C CA . TYR A 1 103 ? -1.503 -12.166 7.251 1.00 27.06 103 TYR D CA 1
ATOM 772 C C . TYR A 1 103 ? -1.016 -10.962 6.483 1.00 27.70 103 TYR D C 1
ATOM 773 O O . TYR A 1 103 ? -1.388 -10.805 5.292 1.00 27.73 103 TYR D O 1
ATOM 782 N N . SER A 1 104 ? -0.297 -10.068 7.156 1.00 27.63 104 SER D N 1
ATOM 783 C CA . SER A 1 104 ? 0.012 -8.751 6.658 1.00 27.59 104 SER D CA 1
ATOM 784 C C . SER A 1 104 ? 1.183 -8.731 5.633 1.00 28.09 104 SER D C 1
ATOM 785 O O . SER A 1 104 ? 2.301 -9.196 5.948 1.00 24.74 104 SER D O 1
ATOM 788 N N . GLY A 1 105 ? 0.889 -8.204 4.451 1.00 22.34 105 GLY D N 1
ATOM 789 C CA . GLY A 1 105 ? 1.932 -7.999 3.457 1.00 24.65 105 GLY D CA 1
ATOM 790 C C . GLY A 1 105 ? 2.914 -6.930 3.918 1.00 25.65 105 GLY D C 1
ATOM 791 O O . GLY A 1 105 ? 4.126 -7.009 3.654 1.00 23.80 105 GLY D O 1
ATOM 792 N N . THR A 1 106 ? 2.395 -5.903 4.608 1.00 23.61 106 THR D N 1
ATOM 793 C CA . THR A 1 106 ? 3.307 -4.893 5.116 1.00 25.57 106 THR D CA 1
ATOM 794 C C . THR A 1 106 ? 4.346 -5.498 6.078 1.00 26.92 106 THR D C 1
ATOM 795 O O . THR A 1 106 ? 5.556 -5.256 5.966 1.00 24.07 106 THR D O 1
ATOM 799 N N . VAL A 1 107 ? 3.869 -6.302 7.023 1.00 27.76 107 VAL D N 1
ATOM 800 C CA . VAL A 1 107 ? 4.757 -6.884 7.998 1.00 25.37 107 VAL D CA 1
ATOM 801 C C . VAL A 1 107 ? 5.711 -7.829 7.253 1.00 24.67 107 VAL D C 1
ATOM 802 O O . VAL A 1 107 ? 6.907 -7.874 7.555 1.00 23.70 107 VAL D O 1
ATOM 806 N N . ALA A 1 108 ? 5.183 -8.546 6.252 1.00 25.30 108 ALA D N 1
ATOM 807 C CA . ALA A 1 108 ? 6.019 -9.523 5.514 1.00 26.36 108 ALA D CA 1
ATOM 808 C C . ALA A 1 108 ? 7.217 -8.869 4.824 1.00 23.67 108 ALA D C 1
ATOM 809 O O . ALA A 1 108 ? 8.268 -9.444 4.689 1.00 24.57 108 ALA D O 1
ATOM 811 N N . GLY A 1 109 ? 7.004 -7.662 4.330 1.00 26.39 109 GLY D N 1
ATOM 812 C CA . GLY A 1 109 ? 8.059 -6.895 3.710 1.00 27.09 109 GLY D CA 1
ATOM 813 C C . GLY A 1 109 ? 9.221 -6.713 4.650 1.00 26.57 109 GLY D C 1
ATOM 814 O O . GLY A 1 109 ? 10.405 -6.950 4.276 1.00 26.19 109 GLY D O 1
ATOM 815 N N . ALA A 1 110 ? 8.893 -6.389 5.903 1.00 28.84 110 ALA D N 1
ATOM 816 C CA . ALA A 1 110 ? 9.915 -6.327 6.952 1.00 26.59 110 ALA D CA 1
ATOM 817 C C . ALA A 1 110 ? 10.492 -7.669 7.310 1.00 29.57 110 ALA D C 1
ATOM 818 O O . ALA A 1 110 ? 11.714 -7.803 7.473 1.00 31.46 110 ALA D O 1
ATOM 820 N N . MET A 1 111 ? 9.641 -8.671 7.449 1.00 27.10 111 MET D N 1
ATOM 821 C CA . MET A 1 111 ? 10.173 -10.013 7.676 1.00 27.40 111 MET D CA 1
ATOM 822 C C . MET A 1 111 ? 11.226 -10.430 6.653 1.00 23.49 111 MET D C 1
ATOM 823 O O . MET A 1 111 ? 12.274 -11.011 7.020 1.00 24.03 111 MET D O 1
ATOM 828 N N . GLU A 1 112 ? 10.950 -10.146 5.364 1.00 24.36 112 GLU D N 1
ATOM 829 C CA . GLU A 1 112 ? 11.821 -10.573 4.320 1.00 24.30 112 GLU D CA 1
ATOM 830 C C . GLU A 1 112 ? 13.164 -9.847 4.415 1.00 26.13 112 GLU D C 1
ATOM 831 O O . GLU A 1 112 ? 14.247 -10.436 4.258 1.00 25.87 112 GLU D O 1
ATOM 837 N N . GLY A 1 113 ? 13.089 -8.566 4.731 1.00 23.98 113 GLY D N 1
ATOM 838 C CA . GLY A 1 113 ? 14.328 -7.814 5.028 1.00 26.51 113 GLY D CA 1
ATOM 839 C C . GLY A 1 113 ? 15.173 -8.488 6.115 1.00 29.27 113 GLY D C 1
ATOM 840 O O . GLY A 1 113 ? 16.370 -8.746 5.947 1.00 26.60 113 GLY D O 1
ATOM 841 N N . THR A 1 114 ? 14.507 -8.816 7.217 1.00 28.59 114 THR D N 1
ATOM 842 C CA . THR A 1 114 ? 15.144 -9.507 8.295 1.00 30.23 114 THR D CA 1
ATOM 843 C C . THR A 1 114 ? 15.725 -10.851 7.830 1.00 32.38 114 THR D C 1
ATOM 844 O O . THR A 1 114 ? 16.923 -11.172 8.149 1.00 29.22 114 THR D O 1
ATOM 848 N N . LEU A 1 115 ? 14.993 -11.637 7.044 1.00 28.71 115 LEU D N 1
ATOM 849 C CA . LEU A 1 115 ? 15.550 -12.982 6.628 1.00 30.91 115 LEU D CA 1
ATOM 850 C C . LEU A 1 115 ? 16.722 -12.812 5.690 1.00 31.51 115 LEU D C 1
ATOM 851 O O . LEU A 1 115 ? 17.596 -13.679 5.537 1.00 33.61 115 LEU D O 1
ATOM 856 N N . LEU A 1 116 ? 16.761 -11.678 5.032 1.00 31.02 116 LEU D N 1
ATOM 857 C CA . LEU A 1 116 ? 17.888 -11.335 4.129 1.00 31.96 116 LEU D CA 1
ATOM 858 C C . LEU A 1 116 ? 19.034 -10.711 4.889 1.00 34.10 116 LEU D C 1
ATOM 859 O O . LEU A 1 116 ? 20.012 -10.316 4.295 1.00 29.84 116 LEU D O 1
ATOM 864 N N . GLY A 1 117 ? 18.919 -10.584 6.206 1.00 31.64 117 GLY D N 1
ATOM 865 C CA . GLY A 1 117 ? 19.999 -10.100 7.011 1.00 32.70 117 GLY D CA 1
ATOM 866 C C . GLY A 1 117 ? 19.997 -8.604 7.304 1.00 31.25 117 GLY D C 1
ATOM 867 O O . GLY A 1 117 ? 21.005 -8.068 7.656 1.00 30.64 117 GLY D O 1
ATOM 868 N N . VAL A 1 118 ? 18.884 -7.938 7.110 1.00 27.46 118 VAL D N 1
ATOM 869 C CA . VAL A 1 118 ? 18.895 -6.480 7.164 1.00 30.44 118 VAL D CA 1
ATOM 870 C C . VAL A 1 118 ? 17.947 -6.006 8.205 1.00 30.88 118 VAL D C 1
ATOM 871 O O . VAL A 1 118 ? 16.841 -6.582 8.368 1.00 26.66 118 VAL D O 1
ATOM 875 N N . ARG A 1 119 ? 18.316 -4.953 8.910 1.00 29.94 119 ARG D N 1
ATOM 876 C CA . ARG A 1 119 ? 17.414 -4.354 9.900 1.00 29.83 119 ARG D CA 1
ATOM 877 C C . ARG A 1 119 ? 16.142 -3.885 9.159 1.00 29.25 119 ARG D C 1
ATOM 878 O O . ARG A 1 119 ? 16.225 -3.272 8.050 1.00 29.18 119 ARG D O 1
ATOM 881 N N . ALA A 1 120 ? 14.978 -4.156 9.746 1.00 25.76 120 ALA D N 1
ATOM 882 C CA . ALA A 1 120 ? 13.764 -3.904 9.044 1.00 26.22 120 ALA D CA 1
ATOM 883 C C . ALA A 1 120 ? 12.651 -3.487 9.971 1.00 28.48 120 ALA D C 1
ATOM 884 O O . ALA A 1 120 ? 12.570 -4.005 11.105 1.00 30.92 120 ALA D O 1
ATOM 886 N N . ILE A 1 121 ? 11.819 -2.562 9.477 1.00 29.39 121 ILE D N 1
ATOM 887 C CA . ILE A 1 121 ? 10.716 -2.005 10.211 1.00 29.03 121 ILE D CA 1
ATOM 888 C C . ILE A 1 121 ? 9.503 -1.918 9.366 1.00 27.66 121 ILE D C 1
ATOM 889 O O . ILE A 1 121 ? 9.570 -1.406 8.243 1.00 27.20 121 ILE D O 1
ATOM 894 N N . ALA A 1 122 ? 8.367 -2.377 9.910 1.00 25.80 122 ALA D N 1
ATOM 895 C CA . ALA A 1 122 ? 7.082 -2.181 9.300 1.00 24.15 122 ALA D CA 1
ATOM 896 C C . ALA A 1 122 ? 6.360 -1.018 10.016 1.00 24.18 122 ALA D C 1
ATOM 897 O O . ALA A 1 122 ? 6.445 -0.898 11.275 1.00 23.92 122 ALA D O 1
ATOM 899 N N . LEU A 1 123 ? 5.666 -0.192 9.229 1.00 24.52 123 LEU D N 1
ATOM 900 C CA . LEU A 1 123 ? 4.966 0.957 9.738 1.00 25.48 123 LEU D CA 1
ATOM 901 C C . LEU A 1 123 ? 3.560 0.933 9.227 1.00 27.49 123 LEU D C 1
ATOM 902 O O . LEU A 1 123 ? 3.314 0.769 8.009 1.00 26.89 123 LEU D O 1
ATOM 907 N N . SER A 1 124 ? 2.631 1.166 10.133 1.00 27.32 124 SER D N 1
ATOM 908 C CA . SER A 1 124 ? 1.233 1.174 9.766 1.00 27.18 124 SER D CA 1
ATOM 909 C C . SER A 1 124 ? 0.538 2.320 10.476 1.00 25.40 124 SER D C 1
ATOM 910 O O . SER A 1 124 ? 0.826 2.616 11.657 1.00 27.47 124 SER D O 1
ATOM 913 N N . GLN A 1 125 ? -0.485 2.860 9.855 1.00 25.35 125 GLN D N 1
ATOM 914 C CA . GLN A 1 125 ? -1.175 4.023 10.392 1.00 28.18 125 GLN D CA 1
ATOM 915 C C . GLN A 1 125 ? -2.663 3.768 10.576 1.00 31.27 125 GLN D C 1
ATOM 916 O O . GLN A 1 125 ? -3.396 3.464 9.591 1.00 32.31 125 GLN D O 1
ATOM 922 N N . GLU A 1 126 ? -3.105 3.840 11.809 1.00 30.66 126 GLU D N 1
ATOM 923 C CA . GLU A 1 126 ? -4.517 3.589 12.094 1.00 31.84 126 GLU D CA 1
ATOM 924 C C . GLU A 1 126 ? -5.327 4.807 11.605 1.00 32.49 126 GLU D C 1
ATOM 925 O O . GLU A 1 126 ? -4.820 5.920 11.633 1.00 34.00 126 GLU D O 1
ATOM 931 N N . TYR A 1 127 ? -6.549 4.563 11.131 1.00 31.90 127 TYR D N 1
ATOM 932 C CA . TYR A 1 127 ? -7.401 5.626 10.623 1.00 39.22 127 TYR D CA 1
ATOM 933 C C . TYR A 1 127 ? -8.843 5.521 11.199 1.00 42.16 127 TYR D C 1
ATOM 934 O O . TYR A 1 127 ? -9.102 4.657 11.993 1.00 40.98 127 TYR D O 1
ATOM 943 N N . GLU A 1 128 ? -9.742 6.401 10.757 1.00 46.76 128 GLU D N 1
ATOM 944 C CA . GLU A 1 128 ? -11.190 6.220 10.956 1.00 46.10 128 GLU D CA 1
ATOM 945 C C . GLU A 1 128 ? -11.926 6.523 9.643 1.00 46.34 128 GLU D C 1
ATOM 946 O O . GLU A 1 128 ? -11.396 7.182 8.746 1.00 40.81 128 GLU D O 1
ATOM 952 N N . TYR A 1 129 ? -13.165 6.053 9.538 1.00 49.66 129 TYR D N 1
ATOM 953 C CA . TYR A 1 129 ? -13.981 6.240 8.345 1.00 50.82 129 TYR D CA 1
ATOM 954 C C . TYR A 1 129 ? -14.811 7.498 8.487 1.00 58.00 129 TYR D C 1
ATOM 955 O O . TYR A 1 129 ? -15.277 7.837 9.575 1.00 62.66 129 TYR D O 1
ATOM 964 N N . ALA A 1 130 ? -15.001 8.206 7.394 1.00 54.09 130 ALA D N 1
ATOM 965 C CA . ALA A 1 130 ? -16.157 9.109 7.308 1.00 62.56 130 ALA D CA 1
ATOM 966 C C . ALA A 1 130 ? -16.910 8.847 5.991 1.00 60.95 130 ALA D C 1
ATOM 967 O O . ALA A 1 130 ? -16.351 9.085 4.944 1.00 61.08 130 ALA D O 1
ATOM 969 N N . GLY A 1 131 ? -18.064 8.182 5.997 1.00 67.65 131 GLY D N 1
ATOM 970 C CA . GLY A 1 131 ? -18.322 6.992 6.804 1.00 68.29 131 GLY D CA 1
ATOM 971 C C . GLY A 1 131 ? -17.799 5.837 5.951 1.00 65.24 131 GLY D C 1
ATOM 972 O O . GLY A 1 131 ? -17.464 4.748 6.456 1.00 62.15 131 GLY D O 1
ATOM 973 N N . ASP A 1 132 ? -17.713 6.087 4.646 1.00 65.80 132 ASP D N 1
ATOM 974 C CA . ASP A 1 132 ? -17.040 5.149 3.739 1.00 67.59 132 ASP D CA 1
ATOM 975 C C . ASP A 1 132 ? -15.618 5.504 3.416 1.00 63.65 132 ASP D C 1
ATOM 976 O O . ASP A 1 132 ? -14.821 4.611 3.176 1.00 64.95 132 ASP D O 1
ATOM 981 N N . ARG A 1 133 ? -15.284 6.783 3.344 1.00 59.17 133 ARG D N 1
ATOM 982 C CA . ARG A 1 133 ? -13.880 7.117 3.051 1.00 52.68 133 ARG D CA 1
ATOM 983 C C . ARG A 1 133 ? -12.964 6.996 4.253 1.00 48.56 133 ARG D C 1
ATOM 984 O O . ARG A 1 133 ? -13.265 7.468 5.358 1.00 46.52 133 ARG D O 1
ATOM 992 N N . ARG A 1 134 ? -11.762 6.552 3.971 1.00 43.17 134 ARG D N 1
ATOM 993 C CA . ARG A 1 134 ? -10.754 6.558 4.987 1.00 43.62 134 ARG D CA 1
ATOM 994 C C . ARG A 1 134 ? -10.199 7.956 5.159 1.00 45.33 134 ARG D C 1
ATOM 995 O O . ARG A 1 134 ? -9.851 8.610 4.203 1.00 43.74 134 ARG D O 1
ATOM 1003 N N . ILE A 1 135 ? -10.154 8.399 6.386 1.00 45.12 135 ILE D N 1
ATOM 1004 C CA . ILE A 1 135 ? -9.434 9.601 6.635 1.00 51.23 135 ILE D CA 1
ATOM 1005 C C . ILE A 1 135 ? -8.229 9.130 7.454 1.00 42.09 135 ILE D C 1
ATOM 1006 O O . ILE A 1 135 ? -8.363 8.730 8.614 1.00 38.95 135 ILE D O 1
ATOM 1011 N N . VAL A 1 136 ? -7.080 9.098 6.795 1.00 37.46 136 VAL D N 1
ATOM 1012 C CA . VAL A 1 136 ? -5.866 8.606 7.394 1.00 36.54 136 VAL D CA 1
ATOM 1013 C C . VAL A 1 136 ? -4.966 9.755 7.798 1.00 35.70 136 VAL D C 1
ATOM 1014 O O . VAL A 1 136 ? -4.611 10.532 6.956 1.00 37.76 136 VAL D O 1
ATOM 1018 N N . PRO A 1 137 ? -4.672 9.908 9.096 1.00 36.52 137 PRO D N 1
ATOM 1019 C CA . PRO A 1 137 ? -3.866 10.981 9.565 1.00 35.86 137 PRO D CA 1
ATOM 1020 C C . PRO A 1 137 ? -2.378 10.662 9.382 1.00 34.45 137 PRO D C 1
ATOM 1021 O O . PRO A 1 137 ? -1.633 10.468 10.326 1.00 35.52 137 PRO D O 1
ATOM 1025 N N . TRP A 1 138 ? -1.979 10.701 8.124 1.00 34.01 138 TRP D N 1
ATOM 1026 C CA . TRP A 1 138 ? -0.619 10.407 7.695 1.00 32.63 138 TRP D CA 1
ATOM 1027 C C . TRP A 1 138 ? 0.399 11.265 8.374 1.00 33.60 138 TRP D C 1
ATOM 1028 O O . TRP A 1 138 ? 1.527 10.827 8.611 1.00 32.55 138 TRP D O 1
ATOM 1039 N N . GLU A 1 139 ? 0.031 12.515 8.654 1.00 34.42 139 GLU D N 1
ATOM 1040 C CA . GLU A 1 139 ? 0.878 13.449 9.346 1.00 35.35 139 GLU D CA 1
ATOM 1041 C C . GLU A 1 139 ? 1.384 12.970 10.703 1.00 36.51 139 GLU D C 1
ATOM 1042 O O . GLU A 1 139 ? 2.461 13.390 11.191 1.00 34.55 139 GLU D O 1
ATOM 1048 N N . THR A 1 140 ? 0.638 12.067 11.302 1.00 33.97 140 THR D N 1
ATOM 1049 C CA . THR A 1 140 ? 1.044 11.497 12.573 1.00 37.95 140 THR D CA 1
ATOM 1050 C C . THR A 1 140 ? 2.251 10.579 12.421 1.00 35.01 140 THR D C 1
ATOM 1051 O O . THR A 1 140 ? 3.287 10.793 13.078 1.00 36.65 140 THR D O 1
ATOM 1055 N N . ALA A 1 141 ? 2.154 9.617 11.537 1.00 35.17 141 ALA D N 1
ATOM 1056 C CA . ALA A 1 141 ? 3.305 8.747 11.237 1.00 31.98 141 ALA D CA 1
ATOM 1057 C C . ALA A 1 141 ? 4.427 9.589 10.715 1.00 31.94 141 ALA D C 1
ATOM 1058 O O . ALA A 1 141 ? 5.573 9.432 11.130 1.00 32.79 141 ALA D O 1
ATOM 1060 N N . GLU A 1 142 ? 4.081 10.574 9.888 1.00 33.71 142 GLU D N 1
ATOM 1061 C CA . GLU A 1 142 ? 5.097 11.439 9.366 1.00 34.78 142 GLU D CA 1
ATOM 1062 C C . GLU A 1 142 ? 5.868 12.248 10.411 1.00 35.69 142 GLU D C 1
ATOM 1063 O O . GLU A 1 142 ? 7.076 12.420 10.293 1.00 35.06 142 GLU D O 1
ATOM 1069 N N . ALA A 1 143 ? 5.146 12.816 11.375 1.00 39.41 143 ALA D N 1
ATOM 1070 C CA . ALA A 1 143 ? 5.747 13.630 12.459 1.00 38.53 143 ALA D CA 1
ATOM 1071 C C . ALA A 1 143 ? 6.612 12.775 13.399 1.00 39.30 143 ALA D C 1
ATOM 1072 O O . ALA A 1 143 ? 7.650 13.228 13.837 1.00 40.80 143 ALA D O 1
ATOM 1074 N N . HIS A 1 144 ? 6.198 11.528 13.658 1.00 34.33 144 HIS D N 1
ATOM 1075 C CA . HIS A 1 144 ? 6.786 10.783 14.748 1.00 35.98 144 HIS D CA 1
ATOM 1076 C C . HIS A 1 144 ? 7.782 9.714 14.297 1.00 34.56 144 HIS D C 1
ATOM 1077 O O . HIS A 1 144 ? 8.728 9.445 15.018 1.00 34.69 144 HIS D O 1
ATOM 1084 N N . ALA A 1 145 ? 7.599 9.181 13.101 1.00 34.15 145 ALA D N 1
ATOM 1085 C CA . ALA A 1 145 ? 8.448 8.091 12.630 1.00 36.25 145 ALA D CA 1
ATOM 1086 C C . ALA A 1 145 ? 9.927 8.430 12.488 1.00 35.91 145 ALA D C 1
ATOM 1087 O O . ALA A 1 145 ? 10.737 7.634 12.917 1.00 35.22 145 ALA D O 1
ATOM 1089 N N . PRO A 1 146 ? 10.278 9.637 11.996 1.00 36.13 146 PRO D N 1
ATOM 1090 C CA . PRO A 1 146 ? 11.702 9.871 11.765 1.00 39.09 146 PRO D CA 1
ATOM 1091 C C . PRO A 1 146 ? 12.572 9.731 13.047 1.00 38.36 146 PRO D C 1
ATOM 1092 O O . PRO A 1 146 ? 13.515 9.003 13.051 1.00 41.86 146 PRO D O 1
ATOM 1096 N N . GLU A 1 147 ? 12.170 10.349 14.132 1.00 36.81 147 GLU D N 1
ATOM 1097 C CA . GLU A 1 147 ? 12.939 10.324 15.372 1.00 41.80 147 GLU D CA 1
ATOM 1098 C C . GLU A 1 147 ? 12.917 8.947 15.994 1.00 39.98 147 GLU D C 1
ATOM 1099 O O . GLU A 1 147 ? 13.928 8.486 16.511 1.00 39.34 147 GLU D O 1
ATOM 1105 N N . LEU A 1 148 ? 11.811 8.250 15.885 1.00 39.08 148 LEU D N 1
ATOM 1106 C CA . LEU A 1 148 ? 11.758 6.911 16.469 1.00 41.30 148 LEU D CA 1
ATOM 1107 C C . LEU A 1 148 ? 12.690 5.959 15.786 1.00 39.51 148 LEU D C 1
ATOM 1108 O O . LEU A 1 148 ? 13.384 5.114 16.420 1.00 42.61 148 LEU D O 1
ATOM 1113 N N . ILE A 1 149 ? 12.642 5.988 14.480 1.00 38.63 149 ILE D N 1
ATOM 1114 C CA . ILE A 1 149 ? 13.549 5.169 13.707 1.00 38.10 149 ILE D CA 1
ATOM 1115 C C . ILE A 1 149 ? 15.031 5.582 13.985 1.00 38.14 149 ILE D C 1
ATOM 1116 O O . ILE A 1 149 ? 15.912 4.724 14.071 1.00 34.34 149 ILE D O 1
ATOM 1121 N N . GLY A 1 150 ? 15.289 6.878 14.089 1.00 35.69 150 GLY D N 1
ATOM 1122 C CA . GLY A 1 150 ? 16.631 7.342 14.386 1.00 40.50 150 GLY D CA 1
ATOM 1123 C C . GLY A 1 150 ? 17.160 6.845 15.693 1.00 40.69 150 GLY D C 1
ATOM 1124 O O . GLY A 1 150 ? 18.280 6.326 15.761 1.00 47.94 150 GLY D O 1
ATOM 1125 N N . ARG A 1 151 ? 16.308 6.861 16.711 1.00 42.17 151 ARG D N 1
ATOM 1126 C CA . ARG A 1 151 ? 16.686 6.322 18.021 1.00 44.80 151 ARG D CA 1
ATOM 1127 C C . ARG A 1 151 ? 16.908 4.829 17.991 1.00 44.45 151 ARG D C 1
ATOM 1128 O O . ARG A 1 151 ? 17.905 4.334 18.511 1.00 47.67 151 ARG D O 1
ATOM 1136 N N . LEU A 1 152 ? 16.035 4.112 17.308 1.00 40.85 152 LEU D N 1
ATOM 1137 C CA . LEU A 1 152 ? 16.170 2.674 17.186 1.00 40.72 152 LEU D CA 1
ATOM 1138 C C . LEU A 1 152 ? 17.425 2.294 16.466 1.00 40.06 152 LEU D C 1
ATOM 1139 O O . LEU A 1 152 ? 18.056 1.329 16.817 1.00 47.87 152 LEU D O 1
ATOM 1144 N N . MET A 1 153 ? 17.733 2.993 15.403 1.00 38.96 153 MET D N 1
ATOM 1145 C CA . MET A 1 153 ? 18.905 2.689 14.613 1.00 45.23 153 MET D CA 1
ATOM 1146 C C . MET A 1 153 ? 20.158 2.992 15.452 1.00 52.65 153 M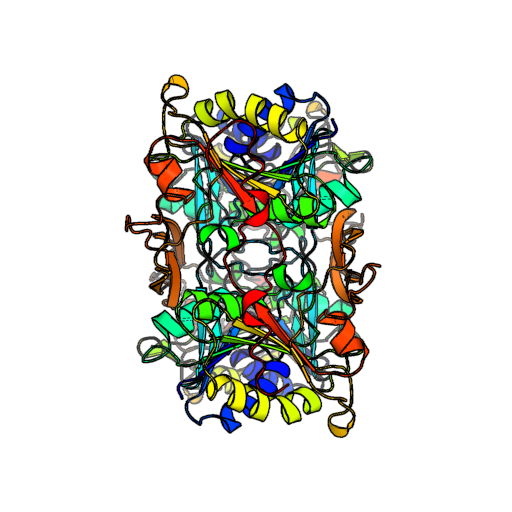ET D C 1
ATOM 1147 O O . MET A 1 153 ? 21.163 2.303 15.336 1.00 55.85 153 MET D O 1
ATOM 1152 N N . GLU A 1 154 ? 20.073 4.019 16.287 1.00 52.04 154 GLU D N 1
ATOM 1153 C CA . GLU A 1 154 ? 21.173 4.428 17.150 1.00 58.37 154 GLU D CA 1
ATOM 1154 C C . GLU A 1 154 ? 21.423 3.401 18.241 1.00 52.07 154 GLU D C 1
ATOM 1155 O O . GLU A 1 154 ? 22.514 2.960 18.432 1.00 54.34 154 GLU D O 1
ATOM 1161 N N . ALA A 1 155 ? 20.402 3.015 18.970 1.00 50.71 155 ALA D N 1
ATOM 1162 C CA . ALA A 1 155 ? 20.548 1.987 19.972 1.00 49.33 155 ALA D CA 1
ATOM 1163 C C . ALA A 1 155 ? 20.715 0.583 19.483 1.00 55.88 155 ALA D C 1
ATOM 1164 O O . ALA A 1 155 ? 21.021 -0.311 20.284 1.00 57.19 155 ALA D O 1
ATOM 1166 N N . GLY A 1 156 ? 20.441 0.348 18.212 1.00 55.08 156 GLY D N 1
ATOM 1167 C CA . GLY A 1 156 ? 20.538 -0.978 17.618 1.00 50.96 156 GLY D CA 1
ATOM 1168 C C . GLY A 1 156 ? 19.580 -1.945 18.292 1.00 52.77 156 GLY D C 1
ATOM 1169 O O . GLY A 1 156 ? 18.989 -1.603 19.287 1.00 60.40 156 GLY D O 1
ATOM 1170 N N . TRP A 1 157 ? 19.392 -3.140 17.737 1.00 49.43 157 TRP D N 1
ATOM 1171 C CA . TRP A 1 157 ? 18.499 -4.143 18.297 1.00 45.62 157 TRP D CA 1
ATOM 1172 C C . TRP A 1 157 ? 18.997 -5.452 17.759 1.00 44.14 157 TRP D C 1
ATOM 1173 O O . TRP A 1 157 ? 19.860 -5.476 16.852 1.00 42.44 157 TRP D O 1
ATOM 1184 N N . PRO A 1 158 ? 18.511 -6.556 18.293 1.00 44.98 158 PRO D N 1
ATOM 1185 C CA . PRO A 1 158 ? 19.096 -7.806 17.894 1.00 42.94 158 PRO D CA 1
ATOM 1186 C C . PRO A 1 158 ? 18.877 -8.266 16.463 1.00 47.05 158 PRO D C 1
ATOM 1187 O O . PRO A 1 158 ? 17.846 -8.075 15.830 1.00 36.19 158 PRO D O 1
ATOM 1191 N N . GLU A 1 159 ? 19.895 -8.928 15.929 1.00 49.20 159 GLU D N 1
ATOM 1192 C CA . GLU A 1 159 ? 19.775 -9.560 14.627 1.00 51.45 159 GLU D CA 1
ATOM 1193 C C . GLU A 1 159 ? 18.632 -10.604 14.699 1.00 46.97 159 GLU D C 1
ATOM 1194 O O . GLU A 1 159 ? 18.396 -11.207 15.748 1.00 42.41 159 GLU D O 1
ATOM 1200 N N . GLY A 1 160 ? 17.925 -10.811 13.593 1.00 41.30 160 GLY D N 1
ATOM 1201 C CA . GLY A 1 160 ? 16.747 -11.725 13.570 1.00 38.66 160 GLY D CA 1
ATOM 1202 C C . GLY A 1 160 ? 15.446 -11.103 14.117 1.00 35.05 160 GLY D C 1
ATOM 1203 O O . GLY A 1 160 ? 14.426 -11.733 14.134 1.00 32.77 160 GLY D O 1
ATOM 1204 N N . VAL A 1 161 ? 15.491 -9.851 14.534 1.00 37.22 161 VAL D N 1
ATOM 1205 C CA . VAL A 1 161 ? 14.236 -9.203 15.005 1.00 39.23 161 VAL D CA 1
ATOM 1206 C C . VAL A 1 161 ? 13.938 -8.030 14.115 1.00 34.37 161 VAL D C 1
ATOM 1207 O O . VAL A 1 161 ? 14.829 -7.301 13.744 1.00 30.51 161 VAL D O 1
ATOM 1211 N N . LEU A 1 162 ? 12.658 -7.875 13.818 1.00 31.07 162 LEU D N 1
ATOM 1212 C CA . LEU A 1 162 ? 12.161 -6.740 13.067 1.00 33.18 162 LEU D CA 1
ATOM 1213 C C . LEU A 1 162 ? 11.250 -5.952 14.026 1.00 31.96 162 LEU D C 1
ATOM 1214 O O . LEU A 1 162 ? 10.735 -6.480 15.013 1.00 32.09 162 LEU D O 1
ATOM 1219 N N . LEU A 1 163 ? 11.068 -4.700 13.726 1.00 28.47 163 LEU D N 1
ATOM 1220 C CA . LEU A 1 163 ? 10.167 -3.885 14.532 1.00 31.65 163 LEU D CA 1
ATOM 1221 C C . LEU A 1 163 ? 8.832 -3.639 13.792 1.00 28.34 163 LEU D C 1
ATOM 1222 O O . LEU A 1 163 ? 8.827 -3.292 12.638 1.00 28.92 163 LEU D O 1
ATOM 1227 N N . ASN A 1 164 ? 7.715 -3.779 14.498 1.00 28.37 164 ASN D N 1
ATOM 1228 C CA . ASN A 1 164 ? 6.419 -3.480 13.973 1.00 26.50 164 ASN D CA 1
ATOM 1229 C C . ASN A 1 164 ? 5.819 -2.268 14.651 1.00 26.30 164 ASN D C 1
ATOM 1230 O O . ASN A 1 164 ? 5.562 -2.292 15.854 1.00 30.85 164 ASN D O 1
ATOM 1235 N N . LEU A 1 165 ? 5.675 -1.193 13.900 1.00 28.24 165 LEU D N 1
ATOM 1236 C CA . LEU A 1 165 ? 5.253 0.106 14.415 1.00 29.05 165 LEU D CA 1
ATOM 1237 C C . LEU A 1 165 ? 3.851 0.409 13.945 1.00 30.34 165 LEU D C 1
ATOM 1238 O O . LEU A 1 165 ? 3.558 0.310 12.735 1.00 30.89 165 LEU D O 1
ATOM 1243 N N . ASN A 1 166 ? 2.986 0.768 14.895 1.00 28.55 166 ASN D N 1
ATOM 1244 C CA . ASN A 1 166 ? 1.670 1.255 14.594 1.00 27.82 166 ASN D CA 1
ATOM 1245 C C . ASN A 1 166 ? 1.540 2.639 15.190 1.00 27.65 166 ASN D C 1
ATOM 1246 O O . ASN A 1 166 ? 1.906 2.861 16.335 1.00 31.15 166 ASN D O 1
ATOM 1251 N N . PHE A 1 167 ? 0.917 3.538 14.447 1.00 29.04 167 PHE D N 1
ATOM 1252 C CA . PHE A 1 167 ? 0.590 4.879 14.879 1.00 29.90 167 PHE D CA 1
ATOM 1253 C C . PHE A 1 167 ? -0.900 5.022 15.074 1.00 29.91 167 PHE D C 1
ATOM 1254 O O . PHE A 1 167 ? -1.650 4.589 14.247 1.00 27.78 167 PHE D O 1
ATOM 1262 N N . PRO A 1 168 ? -1.332 5.596 16.221 1.00 32.28 168 PRO D N 1
ATOM 1263 C CA . PRO A 1 168 ? -2.738 5.710 16.423 1.00 34.99 168 PRO D CA 1
ATOM 1264 C C . PRO A 1 168 ? -3.400 6.781 15.563 1.00 38.55 168 PRO D C 1
ATOM 1265 O O . PRO A 1 168 ? -2.764 7.706 15.041 1.00 34.01 168 PRO D O 1
ATOM 1269 N N . ASN A 1 169 ? -4.706 6.674 15.512 1.00 38.37 169 ASN D N 1
ATOM 1270 C CA . ASN A 1 169 ? -5.535 7.643 14.880 1.00 40.37 169 ASN D CA 1
ATOM 1271 C C . ASN A 1 169 ? -5.702 8.875 15.785 1.00 40.23 169 ASN D C 1
ATOM 1272 O O . ASN A 1 169 ? -6.717 9.029 16.408 1.00 38.32 169 ASN D O 1
ATOM 1277 N N . CYS A 1 170 ? -4.684 9.716 15.878 1.00 36.76 170 CYS D N 1
ATOM 1278 C CA . CYS A 1 170 ? -4.718 10.957 16.663 1.00 39.21 170 CYS D CA 1
ATOM 1279 C C . CYS A 1 170 ? -3.982 11.980 15.810 1.00 38.44 170 CYS D C 1
ATOM 1280 O O . CYS A 1 170 ? -3.217 11.620 14.899 1.00 39.25 170 CYS D O 1
ATOM 1283 N N . ALA A 1 171 ? -4.213 13.238 16.072 1.00 37.77 171 ALA D N 1
ATOM 1284 C CA . ALA A 1 171 ? -3.444 14.284 15.455 1.00 38.37 171 ALA D CA 1
ATOM 1285 C C . ALA A 1 171 ? -2.033 14.156 16.001 1.00 41.21 171 ALA D C 1
ATOM 1286 O O . ALA A 1 171 ? -1.824 13.669 17.124 1.00 41.78 171 ALA D O 1
ATOM 1288 N N . PRO A 1 172 ? -1.054 14.639 15.246 1.00 42.74 172 PRO D N 1
ATOM 1289 C CA . PRO A 1 172 ? 0.320 14.430 15.668 1.00 42.28 172 PRO D CA 1
ATOM 1290 C C . PRO A 1 172 ? 0.628 14.876 17.099 1.00 42.85 172 PRO D C 1
ATOM 1291 O O . PRO A 1 172 ? 1.314 14.165 17.846 1.00 39.71 172 PRO D O 1
ATOM 1295 N N . GLU A 1 173 ? 0.154 16.046 17.454 1.00 41.84 173 GLU D N 1
ATOM 1296 C CA . GLU A 1 173 ? 0.490 16.647 18.749 1.00 46.64 173 GLU D CA 1
ATOM 1297 C C . GLU A 1 173 ? -0.316 16.044 19.891 1.00 46.87 173 GLU D C 1
ATOM 1298 O O . GLU A 1 173 ? 0.016 16.275 21.040 1.00 45.18 173 GLU D O 1
ATOM 1304 N N . GLU A 1 174 ? -1.364 15.285 19.549 1.00 47.61 174 GLU D N 1
ATOM 1305 C CA . GLU A 1 174 ? -2.168 14.532 20.502 1.00 49.28 174 GLU D CA 1
ATOM 1306 C C . GLU A 1 174 ? -1.617 13.133 20.886 1.00 48.92 174 GLU D C 1
ATOM 1307 O O . GLU A 1 174 ? -2.095 12.564 21.851 1.00 44.91 174 GLU D O 1
ATOM 1313 N N . VAL A 1 175 ? -0.667 12.547 20.156 1.00 47.63 175 VAL D N 1
ATOM 1314 C CA . VAL A 1 175 ? -0.240 11.207 20.543 1.00 46.70 175 VAL D CA 1
ATOM 1315 C C . VAL A 1 175 ? 0.378 11.267 21.961 1.00 50.26 175 VAL D C 1
ATOM 1316 O O . VAL A 1 175 ? 1.211 12.146 22.293 1.00 48.17 175 VAL D O 1
ATOM 1320 N N . LYS A 1 176 ? -0.068 10.333 22.779 1.00 47.38 176 LYS D N 1
ATOM 1321 C CA . LYS A 1 176 ? 0.209 10.360 24.196 1.00 48.28 176 LYS D CA 1
ATOM 1322 C C . LYS A 1 176 ? 1.632 9.857 24.488 1.00 47.68 176 LYS D C 1
ATOM 1323 O O . LYS A 1 176 ? 2.130 10.072 25.567 1.00 55.26 176 LYS D O 1
ATOM 1329 N N . GLY A 1 177 ? 2.281 9.132 23.581 1.00 45.93 177 GLY D N 1
ATOM 1330 C CA . GLY A 1 177 ? 3.603 8.592 23.865 1.00 42.30 177 GLY D CA 1
ATOM 1331 C C . GLY A 1 177 ? 3.770 7.299 23.071 1.00 42.42 177 GLY D C 1
ATOM 1332 O O . GLY A 1 177 ? 3.031 7.047 22.115 1.00 37.69 177 GLY D O 1
ATOM 1333 N N . VAL A 1 178 ? 4.777 6.513 23.434 1.00 41.60 178 VAL D N 1
ATOM 1334 C CA . VAL A 1 178 ? 5.172 5.311 22.695 1.00 47.21 178 VAL D CA 1
ATOM 1335 C C . VAL A 1 178 ? 5.381 4.206 23.713 1.00 41.56 178 VAL D C 1
ATOM 1336 O O . VAL A 1 178 ? 5.849 4.492 24.839 1.00 42.31 178 VAL D O 1
ATOM 1340 N N . ARG A 1 179 ? 5.074 2.982 23.349 1.00 37.08 179 ARG D N 1
ATOM 1341 C CA . ARG A 1 179 ? 5.180 1.869 24.272 1.00 37.90 179 ARG D CA 1
ATOM 1342 C C . ARG A 1 179 ? 5.787 0.707 23.528 1.00 35.96 179 ARG D C 1
ATOM 1343 O O . ARG A 1 179 ? 5.440 0.466 22.381 1.00 32.42 179 ARG D O 1
ATOM 1351 N N . VAL A 1 180 ? 6.709 0.004 24.168 1.00 34.34 180 VAL D N 1
ATOM 1352 C CA . VAL A 1 180 ? 7.198 -1.260 23.601 1.00 37.28 180 VAL D CA 1
ATOM 1353 C C . VAL A 1 180 ? 6.205 -2.303 24.019 1.00 33.85 180 VAL D C 1
ATOM 1354 O O . VAL A 1 180 ? 5.950 -2.472 25.208 1.00 38.76 180 VAL D O 1
ATOM 1358 N N . THR A 1 181 ? 5.521 -2.858 23.037 1.00 32.99 181 THR D N 1
ATOM 1359 C CA . THR A 1 181 ? 4.364 -3.699 23.259 1.00 30.96 181 THR D CA 1
ATOM 1360 C C . THR A 1 181 ? 4.621 -5.176 22.894 1.00 32.86 181 THR D C 1
ATOM 1361 O O . THR A 1 181 ? 5.595 -5.494 22.203 1.00 33.74 181 THR D O 1
ATOM 1365 N N . ALA A 1 182 ? 3.706 -6.017 23.310 1.00 31.12 182 ALA D N 1
ATOM 1366 C CA . ALA A 1 182 ? 3.549 -7.401 22.841 1.00 33.65 182 ALA D CA 1
ATOM 1367 C C . ALA A 1 182 ? 2.504 -7.516 21.771 1.00 35.23 182 ALA D C 1
ATOM 1368 O O . ALA A 1 182 ? 1.541 -6.712 21.713 1.00 35.85 182 ALA D O 1
ATOM 1370 N N . GLN A 1 183 ? 2.602 -8.561 20.957 1.00 32.33 183 GLN D N 1
ATOM 1371 C CA . GLN A 1 183 ? 1.564 -8.811 19.960 1.00 30.00 183 GLN D CA 1
ATOM 1372 C C . GLN A 1 183 ? 0.269 -9.102 20.662 1.00 32.34 183 GLN D C 1
ATOM 1373 O O . GLN A 1 183 ? 0.272 -9.922 21.552 1.00 32.05 183 GLN D O 1
ATOM 1379 N N . GLY A 1 184 ? -0.848 -8.497 20.262 1.00 28.82 184 GLY D N 1
ATOM 1380 C CA . GLY A 1 184 ? -2.073 -8.781 20.922 1.00 32.52 184 GLY D CA 1
ATOM 1381 C C . GLY A 1 184 ? -2.747 -10.039 20.344 1.00 35.17 184 GLY D C 1
ATOM 1382 O O . GLY A 1 184 ? -2.234 -10.705 19.439 1.00 32.61 184 GLY D O 1
ATOM 1383 N N . LYS A 1 185 ? -3.920 -10.315 20.867 1.00 38.83 185 LYS D N 1
ATOM 1384 C CA . LYS A 1 185 ? -4.753 -11.435 20.452 1.00 39.55 185 LYS D CA 1
ATOM 1385 C C . LYS A 1 185 ? -6.170 -10.911 20.378 1.00 38.42 185 LYS D C 1
ATOM 1386 O O . LYS A 1 185 ? -6.754 -10.476 21.354 1.00 40.03 185 LYS D O 1
ATOM 1392 N N . LEU A 1 186 ? -6.712 -10.984 19.190 1.00 41.08 186 LEU D N 1
ATOM 1393 C CA . LEU A 1 186 ? -8.104 -10.678 18.865 1.00 49.84 186 LEU D CA 1
ATOM 1394 C C . LEU A 1 186 ? -8.914 -11.987 18.598 1.00 48.71 186 LEU D C 1
ATOM 1395 O O . LEU A 1 186 ? -8.367 -12.991 18.183 1.00 53.24 186 LEU D O 1
ATOM 1400 N N . SER A 1 187 ? -10.218 -11.982 18.823 1.00 56.97 187 SER D N 1
ATOM 1401 C CA . SER A 1 187 ? -11.091 -13.107 18.424 1.00 54.57 187 SER D CA 1
ATOM 1402 C C . SER A 1 187 ? -11.057 -13.246 16.909 1.00 56.99 187 SER D C 1
ATOM 1403 O O . SER A 1 187 ? -11.105 -12.218 16.174 1.00 51.21 187 SER D O 1
ATOM 1406 N N . HIS A 1 188 ? -10.947 -14.489 16.450 1.00 50.19 188 HIS D N 1
ATOM 1407 C CA . HIS A 1 188 ? -10.743 -14.755 15.012 1.00 60.68 188 HIS D CA 1
ATOM 1408 C C . HIS A 1 188 ? -12.099 -14.936 14.328 1.00 55.93 188 HIS D C 1
ATOM 1409 O O . HIS A 1 188 ? -12.696 -16.008 14.457 1.00 61.98 188 HIS D O 1
ATOM 1416 N N . ASP A 1 189 ? -12.599 -13.903 13.641 1.00 49.68 189 ASP D N 1
ATOM 1417 C CA . ASP A 1 189 ? -14.029 -13.921 13.228 1.00 51.39 189 ASP D CA 1
ATOM 1418 C C . ASP A 1 189 ? -14.163 -13.966 11.720 1.00 51.56 189 ASP D C 1
ATOM 1419 O O . ASP A 1 189 ? -14.576 -12.996 11.090 1.00 51.37 189 ASP D O 1
ATOM 1424 N N . ALA A 1 190 ? -13.707 -15.064 11.135 1.00 51.03 190 ALA D N 1
ATOM 1425 C CA . ALA A 1 190 ? -13.664 -15.210 9.665 1.00 50.05 190 ALA D CA 1
ATOM 1426 C C . ALA A 1 190 ? -15.061 -15.611 9.263 1.00 45.36 190 ALA D C 1
ATOM 1427 O O . ALA A 1 190 ? -15.702 -16.402 9.938 1.00 44.86 190 ALA D O 1
ATOM 1429 N N . ARG A 1 191 ? -15.552 -15.033 8.180 1.00 43.76 191 ARG D N 1
ATOM 1430 C CA . ARG A 1 191 ? -16.939 -15.275 7.751 1.00 47.63 191 ARG D CA 1
ATOM 1431 C C . ARG A 1 191 ? -16.906 -15.511 6.265 1.00 38.39 191 ARG D C 1
ATOM 1432 O O . ARG A 1 191 ? -16.093 -14.909 5.569 1.00 34.18 191 ARG D O 1
ATOM 1440 N N . LEU A 1 192 ? -17.765 -16.397 5.821 1.00 39.26 192 LEU D N 1
ATOM 1441 C CA . LEU A 1 192 ? -17.978 -16.692 4.405 1.00 41.99 192 LEU D CA 1
ATOM 1442 C C . LEU A 1 192 ? -19.392 -16.239 4.001 1.00 38.70 192 LEU D C 1
ATOM 1443 O O . LEU A 1 192 ? -20.350 -16.688 4.535 1.00 39.54 192 LEU D O 1
ATOM 1448 N N . ASP A 1 193 ? -19.474 -15.363 3.009 1.00 38.44 193 ASP D N 1
ATOM 1449 C CA . ASP A 1 193 ? -20.765 -14.899 2.518 1.00 37.89 193 ASP D CA 1
ATOM 1450 C C . ASP A 1 193 ? -20.981 -15.542 1.164 1.00 33.63 193 ASP D C 1
ATOM 1451 O O . ASP A 1 193 ? -20.200 -15.347 0.212 1.00 33.67 193 ASP D O 1
ATOM 1456 N N . GLU A 1 194 ? -21.985 -16.351 1.058 1.00 31.92 194 GLU D N 1
ATOM 1457 C CA . GLU A 1 194 ? -22.252 -17.076 -0.129 1.00 33.64 194 GLU D CA 1
ATOM 1458 C C . GLU A 1 194 ? -23.147 -16.253 -1.101 1.00 35.35 194 GLU D C 1
ATOM 1459 O O . GLU A 1 194 ? -24.218 -15.721 -0.720 1.00 36.60 194 GLU D O 1
ATOM 1465 N N . ARG A 1 195 ? -22.795 -16.251 -2.372 1.00 34.53 195 ARG D N 1
ATOM 1466 C CA . ARG A 1 195 ? -23.622 -15.539 -3.407 1.00 38.95 195 ARG D CA 1
ATOM 1467 C C . ARG A 1 195 ? -23.733 -16.332 -4.697 1.00 38.98 195 ARG D C 1
ATOM 1468 O O . ARG A 1 195 ? -23.087 -17.374 -4.828 1.00 36.36 195 ARG D O 1
ATOM 1476 N N . ARG A 1 196 ? -24.461 -15.781 -5.665 1.00 39.08 196 ARG D N 1
ATOM 1477 C CA . ARG A 1 196 ? -24.577 -16.324 -7.011 1.00 40.53 196 ARG D CA 1
ATOM 1478 C C . ARG A 1 196 ? -24.216 -15.252 -8.045 1.00 40.79 196 ARG D C 1
ATOM 1479 O O . ARG A 1 196 ? -24.610 -14.086 -7.893 1.00 39.00 196 ARG D O 1
ATOM 1487 N N . ASP A 1 197 ? -23.414 -15.627 -9.041 1.00 37.19 197 ASP D N 1
ATOM 1488 C CA . ASP A 1 197 ? -22.869 -14.671 -9.982 1.00 34.83 197 ASP D CA 1
ATOM 1489 C C . ASP A 1 197 ? -23.930 -14.303 -10.985 1.00 35.36 197 ASP D C 1
ATOM 1490 O O . ASP A 1 197 ? -25.054 -14.805 -10.866 1.00 33.86 197 ASP D O 1
ATOM 1495 N N . GLY A 1 198 ? -23.573 -13.516 -12.008 1.00 35.65 198 GLY D N 1
ATOM 1496 C CA . GLY A 1 198 ? -24.545 -13.166 -13.065 1.00 39.27 198 GLY D CA 1
ATOM 1497 C C . GLY A 1 198 ? -25.130 -14.358 -13.789 1.00 40.56 198 GLY D C 1
ATOM 1498 O O . GLY A 1 198 ? -26.249 -14.324 -14.289 1.00 40.18 198 GLY D O 1
ATOM 1499 N N . ARG A 1 199 ? -24.382 -15.455 -13.879 1.00 40.80 199 ARG D N 1
ATOM 1500 C CA . ARG A 1 199 ? -24.879 -16.682 -14.561 1.00 43.30 199 ARG D CA 1
ATOM 1501 C C . ARG A 1 199 ? -25.500 -17.676 -13.644 1.00 43.10 199 ARG D C 1
ATOM 1502 O O . ARG A 1 199 ? -25.902 -18.729 -14.067 1.00 44.21 199 ARG D O 1
ATOM 1510 N N . GLY A 1 200 ? -25.643 -17.345 -12.370 1.00 44.53 200 GLY D N 1
ATOM 1511 C CA . GLY A 1 200 ? -26.342 -18.219 -11.420 1.00 44.32 200 GLY D CA 1
ATOM 1512 C C . GLY A 1 200 ? -25.359 -19.141 -10.661 1.00 43.24 200 GLY D C 1
ATOM 1513 O O . GLY A 1 200 ? -25.796 -19.903 -9.814 1.00 46.84 200 GLY D O 1
ATOM 1514 N N . PHE A 1 201 ? -24.066 -19.070 -10.939 1.00 41.96 201 PHE D N 1
ATOM 1515 C CA . PHE A 1 201 ? -23.109 -19.951 -10.268 1.00 42.15 201 PHE D CA 1
ATOM 1516 C C . PHE A 1 201 ? -22.698 -19.430 -8.893 1.00 39.22 201 PHE D C 1
ATOM 1517 O O . PHE A 1 201 ? -22.294 -18.273 -8.747 1.00 37.83 201 PHE D O 1
ATOM 1525 N N . PRO A 1 202 ? -22.661 -20.322 -7.905 1.00 39.91 202 PRO D N 1
ATOM 1526 C CA . PRO A 1 202 ? -22.131 -19.933 -6.585 1.00 38.20 202 PRO D CA 1
ATOM 1527 C C . PRO A 1 202 ? -20.724 -19.492 -6.444 1.00 35.05 202 PRO D C 1
ATOM 1528 O O . PRO A 1 202 ? -19.802 -19.951 -7.123 1.00 37.11 202 PRO D O 1
ATOM 1532 N N . TYR A 1 203 ? -20.521 -18.549 -5.517 1.00 35.10 203 TYR D N 1
ATOM 1533 C CA . TYR A 1 203 ? -19.235 -18.145 -5.038 1.00 30.79 203 TYR D CA 1
ATOM 1534 C C . TYR A 1 203 ? -19.329 -17.551 -3.621 1.00 30.99 203 TYR D C 1
ATOM 1535 O O . TYR A 1 203 ? -20.434 -17.364 -3.077 1.00 32.09 203 TYR D O 1
ATOM 1544 N N . PHE A 1 204 ? -18.187 -17.280 -3.027 1.00 27.61 204 PHE D N 1
ATOM 1545 C CA . PHE A 1 204 ? -18.116 -16.778 -1.687 1.00 28.25 204 PHE D CA 1
ATOM 1546 C C . PHE A 1 204 ? -17.182 -15.604 -1.597 1.00 28.56 204 PHE D C 1
ATOM 1547 O O . PHE A 1 204 ? -16.096 -15.558 -2.274 1.00 29.48 204 PHE D O 1
ATOM 1555 N N . TRP A 1 205 ? -17.525 -14.667 -0.715 1.00 27.74 205 TRP D N 1
ATOM 1556 C CA . TRP A 1 205 ? -16.599 -13.679 -0.254 1.00 29.31 205 TRP D CA 1
ATOM 1557 C C . TRP A 1 205 ? -16.172 -14.057 1.179 1.00 31.03 205 TRP D C 1
ATOM 1558 O O . TRP A 1 205 ? -16.974 -14.483 2.018 1.00 31.69 205 TRP D O 1
ATOM 1569 N N . LEU A 1 206 ? -14.878 -13.991 1.384 1.00 30.91 206 LEU D N 1
ATOM 1570 C CA . LEU A 1 206 ? -14.302 -14.189 2.681 1.00 36.93 206 LEU D CA 1
ATOM 1571 C C . LEU A 1 206 ? -14.112 -12.817 3.265 1.00 44.69 206 LEU D C 1
ATOM 1572 O O . LEU A 1 206 ? -13.569 -11.927 2.618 1.00 46.42 206 LEU D O 1
ATOM 1577 N N . HIS A 1 207 ? -14.559 -12.660 4.491 1.00 53.65 207 HIS D N 1
ATOM 1578 C CA . HIS A 1 207 ? -14.280 -11.431 5.197 1.00 57.08 207 HIS D CA 1
ATOM 1579 C C . HIS A 1 207 ? -14.263 -11.674 6.706 1.00 59.44 207 HIS D C 1
ATOM 1580 O O . HIS A 1 207 ? -14.679 -12.737 7.237 1.00 52.68 207 HIS D O 1
ATOM 1587 N N . PHE A 1 208 ? -13.780 -10.653 7.384 1.00 62.71 208 PHE D N 1
ATOM 1588 C CA . PHE A 1 208 ? -13.562 -10.781 8.795 1.00 66.49 208 PHE D CA 1
ATOM 1589 C C . PHE A 1 208 ? -14.431 -9.833 9.584 1.00 61.63 208 PHE D C 1
ATOM 1590 O O . PHE A 1 208 ? -14.289 -8.651 9.416 1.00 61.81 208 PHE D O 1
ATOM 1598 N N . GLY A 1 209 ? -15.298 -10.344 10.462 1.00 63.88 209 GLY D N 1
ATOM 1599 C CA . GLY A 1 209 ? -15.989 -9.493 11.425 1.00 70.09 209 GLY D CA 1
ATOM 1600 C C . GLY A 1 209 ? -14.971 -8.944 12.417 1.00 76.20 209 GLY D C 1
ATOM 1601 O O . GLY A 1 209 ? -14.218 -9.709 13.028 1.00 80.67 209 GLY D O 1
ATOM 1602 N N . ARG A 1 210 ? -14.881 -7.623 12.537 1.00 77.11 210 ARG D N 1
ATOM 1603 C CA . ARG A 1 210 ? -13.943 -7.004 13.436 1.00 84.65 210 ARG D CA 1
ATOM 1604 C C . ARG A 1 210 ? -14.893 -6.599 14.535 1.00 82.49 210 ARG D C 1
ATOM 1605 O O . ARG A 1 210 ? -16.113 -6.689 14.379 1.00 93.28 210 ARG D O 1
ATOM 1607 N N . GLY A 1 211 ? -14.329 -6.184 15.647 1.00 78.92 211 GLY D N 1
ATOM 1608 C CA . GLY A 1 211 ? -15.098 -5.981 16.883 1.00 81.71 211 GLY D CA 1
ATOM 1609 C C . GLY A 1 211 ? -14.132 -5.556 17.973 1.00 74.44 211 GLY D C 1
ATOM 1610 O O . GLY A 1 211 ? -12.919 -5.792 17.870 1.00 70.84 211 GLY D O 1
ATOM 1611 N N . LYS A 1 212 ? -14.663 -4.921 19.002 1.00 70.58 212 LYS D N 1
ATOM 1612 C CA . LYS A 1 212 ? -13.828 -4.223 19.969 1.00 70.00 212 LYS D CA 1
ATOM 1613 C C . LYS A 1 212 ? -13.630 -5.051 21.247 1.00 61.70 212 LYS D C 1
ATOM 1614 O O . LYS A 1 212 ? -13.840 -4.524 22.290 1.00 63.57 212 LYS D O 1
ATOM 1616 N N . ALA A 1 213 ? -13.231 -6.319 21.185 1.00 53.30 213 ALA D N 1
ATOM 1617 C CA . ALA A 1 213 ? -13.220 -7.149 22.459 1.00 55.42 213 ALA D CA 1
ATOM 1618 C C . ALA A 1 213 ? -12.034 -6.755 23.360 1.00 47.38 213 ALA D C 1
ATOM 1619 O O . ALA A 1 213 ? -11.071 -6.145 22.865 1.00 47.13 213 ALA D O 1
ATOM 1621 N N . PRO A 1 214 ? -12.043 -7.209 24.616 1.00 43.56 214 PRO D N 1
ATOM 1622 C CA . PRO A 1 214 ? -10.889 -6.811 25.421 1.00 42.05 214 PRO D CA 1
ATOM 1623 C C . PRO A 1 214 ? -9.608 -7.515 24.968 1.00 38.49 214 PRO D C 1
ATOM 1624 O O . PRO A 1 214 ? -9.644 -8.626 24.514 1.00 40.24 214 PRO D O 1
ATOM 1628 N N . VAL A 1 215 ? -8.479 -6.840 25.123 1.00 37.08 215 VAL D N 1
ATOM 1629 C CA . VAL A 1 215 ? -7.166 -7.383 24.779 1.00 36.78 215 VAL D CA 1
ATOM 1630 C C . VAL A 1 215 ? -6.245 -7.201 26.036 1.00 37.39 215 VAL D C 1
ATOM 1631 O O . VAL A 1 215 ? -6.642 -6.599 27.008 1.00 38.36 215 VAL D O 1
ATOM 1635 N N . ALA A 1 216 ? -5.003 -7.701 25.968 1.00 37.30 216 ALA D N 1
ATOM 1636 C CA . ALA A 1 216 ? -4.056 -7.609 27.062 1.00 36.73 216 ALA D CA 1
ATOM 1637 C C . ALA A 1 216 ? -3.592 -6.164 27.178 1.00 37.32 216 ALA D C 1
ATOM 1638 O O . ALA A 1 216 ? -3.450 -5.482 26.191 1.00 36.22 216 ALA D O 1
ATOM 1640 N N . ASP A 1 217 ? -3.367 -5.695 28.404 1.00 37.58 217 ASP D N 1
ATOM 1641 C CA . ASP A 1 217 ? -3.026 -4.321 28.592 1.00 37.59 217 ASP D CA 1
ATOM 1642 C C . ASP A 1 217 ? -1.613 -3.961 28.069 1.00 35.93 217 ASP D C 1
ATOM 1643 O O . ASP A 1 217 ? -1.319 -2.801 27.881 1.00 34.75 217 ASP D O 1
ATOM 1648 N N . ASP A 1 218 ? -0.788 -4.951 27.831 1.00 35.43 218 ASP D N 1
ATOM 1649 C CA . ASP A 1 218 ? 0.543 -4.679 27.251 1.00 36.70 218 ASP D CA 1
ATOM 1650 C C . ASP A 1 218 ? 0.604 -4.875 25.734 1.00 32.60 218 ASP D C 1
ATOM 1651 O O . ASP A 1 218 ? 1.672 -4.860 25.115 1.00 32.19 218 ASP D O 1
ATOM 1656 N N . SER A 1 219 ? -0.533 -5.062 25.103 1.00 33.24 219 SER D N 1
ATOM 1657 C CA . SER A 1 219 ? -0.589 -5.347 23.677 1.00 32.13 219 SER D CA 1
ATOM 1658 C C . SER A 1 219 ? -0.460 -4.143 22.836 1.00 32.02 219 SER D C 1
ATOM 1659 O O . SER A 1 219 ? -0.804 -2.994 23.240 1.00 32.40 219 SER D O 1
ATOM 1662 N N . ASP A 1 220 ? 0.030 -4.387 21.649 1.00 31.83 220 ASP D N 1
ATOM 1663 C CA . ASP A 1 220 ? -0.123 -3.399 20.529 1.00 31.41 220 ASP D CA 1
ATOM 1664 C C . ASP A 1 220 ? -1.519 -2.727 20.442 1.00 31.78 220 ASP D C 1
ATOM 1665 O O . ASP A 1 220 ? -1.648 -1.482 20.415 1.00 30.82 220 ASP D O 1
ATOM 1670 N N . ILE A 1 221 ? -2.557 -3.542 20.482 1.00 32.38 221 ILE D N 1
ATOM 1671 C CA . ILE A 1 221 ? -3.915 -3.011 20.419 1.00 34.26 221 ILE D CA 1
ATOM 1672 C C . ILE A 1 221 ? -4.265 -2.049 21.530 1.00 37.97 221 ILE D C 1
ATOM 1673 O O . ILE A 1 221 ? -4.795 -0.954 21.266 1.00 35.95 221 ILE D O 1
ATOM 1678 N N . ALA A 1 222 ? -3.957 -2.442 22.768 1.00 36.06 222 ALA D N 1
ATOM 1679 C CA . ALA A 1 222 ? -4.227 -1.603 23.895 1.00 35.87 222 ALA D CA 1
ATOM 1680 C C . ALA A 1 222 ? -3.486 -0.276 23.801 1.00 35.38 222 ALA D C 1
ATOM 1681 O O . ALA A 1 222 ? -4.056 0.765 24.167 1.00 32.93 222 ALA D O 1
ATOM 1683 N N . ALA A 1 223 ? -2.227 -0.310 23.373 1.00 32.96 223 ALA D N 1
ATOM 1684 C CA . ALA A 1 223 ? -1.451 0.912 23.229 1.00 34.77 223 ALA D CA 1
ATOM 1685 C C . ALA A 1 223 ? -2.119 1.898 22.236 1.00 35.87 223 ALA D C 1
ATOM 1686 O O . ALA A 1 223 ? -2.336 3.073 22.568 1.00 37.74 223 ALA D O 1
ATOM 1688 N N . ILE A 1 224 ? -2.485 1.374 21.057 1.00 34.95 224 ILE D N 1
ATOM 1689 C CA . ILE A 1 224 ? -3.145 2.155 20.048 1.00 33.16 224 ILE D CA 1
ATOM 1690 C C . ILE A 1 224 ? -4.512 2.648 20.574 1.00 37.25 224 ILE D C 1
ATOM 1691 O O . ILE A 1 224 ? -4.816 3.811 20.411 1.00 33.80 224 ILE D O 1
ATOM 1696 N N . ARG A 1 225 ? -5.272 1.816 21.265 1.00 35.66 225 ARG D N 1
ATOM 1697 C CA . ARG A 1 225 ? -6.513 2.319 21.828 1.00 39.74 225 ARG D CA 1
ATOM 1698 C C . ARG A 1 225 ? -6.284 3.446 22.833 1.00 42.24 225 ARG D C 1
ATOM 1699 O O . ARG A 1 225 ? -7.179 4.269 23.007 1.00 41.58 225 ARG D O 1
ATOM 1707 N N . SER A 1 226 ? -5.149 3.449 23.529 1.00 40.36 226 SER D N 1
ATOM 1708 C CA . SER A 1 226 ? -4.806 4.530 24.448 1.00 45.60 226 SER D CA 1
ATOM 1709 C C . SER A 1 226 ? -4.250 5.785 23.778 1.00 43.51 226 SER D C 1
ATOM 1710 O O . SER A 1 226 ? -3.933 6.755 24.488 1.00 42.19 226 SER D O 1
ATOM 1713 N N . GLY A 1 227 ? -4.060 5.775 22.462 1.00 40.44 227 GLY D N 1
ATOM 1714 C CA . GLY A 1 227 ? -3.480 6.950 21.810 1.00 39.58 227 GLY D CA 1
ATOM 1715 C C . GLY A 1 227 ? -1.961 6.942 21.808 1.00 39.79 227 GLY D C 1
ATOM 1716 O O . GLY A 1 227 ? -1.299 7.986 21.651 1.00 37.91 227 GLY D O 1
ATOM 1717 N N . CYS A 1 228 ? -1.381 5.767 21.948 1.00 35.24 228 CYS D N 1
ATOM 1718 C CA . CYS A 1 228 ? 0.070 5.680 22.009 1.00 36.94 228 CYS D CA 1
ATOM 1719 C C . CYS A 1 228 ? 0.522 4.983 20.736 1.00 33.37 228 CYS D C 1
ATOM 1720 O O . CYS A 1 228 ? -0.218 4.219 20.154 1.00 32.14 228 CYS D O 1
ATOM 1723 N N . ILE A 1 229 ? 1.739 5.312 20.299 1.00 32.57 229 ILE D N 1
ATOM 1724 C CA . ILE A 1 229 ? 2.416 4.588 19.293 1.00 32.13 229 ILE D CA 1
ATOM 1725 C C . ILE A 1 229 ? 2.861 3.219 19.856 1.00 30.25 229 ILE D C 1
ATOM 1726 O O . ILE A 1 229 ? 3.344 3.127 20.994 1.00 32.24 229 ILE D O 1
ATOM 1731 N N . SER A 1 230 ? 2.634 2.178 19.080 1.00 30.02 230 SER D N 1
ATOM 1732 C CA . SER A 1 230 ? 3.016 0.802 19.457 1.00 28.66 230 SER D CA 1
ATOM 1733 C C . SER A 1 230 ? 4.264 0.349 18.685 1.00 27.88 230 SER D C 1
ATOM 1734 O O . SER A 1 230 ? 4.323 0.460 17.456 1.00 27.13 230 SER D O 1
ATOM 1737 N N . MET A 1 231 ? 5.233 -0.166 19.418 1.00 28.10 231 MET D N 1
ATOM 1738 C CA . MET A 1 231 ? 6.412 -0.769 18.821 1.00 29.65 231 MET D CA 1
ATOM 1739 C C . MET A 1 231 ? 6.632 -2.174 19.383 1.00 28.44 231 MET D C 1
ATOM 1740 O O . MET A 1 231 ? 6.943 -2.324 20.552 1.00 30.99 231 MET D O 1
ATOM 1745 N N . THR A 1 232 ? 6.430 -3.180 18.530 1.00 30.46 232 THR D N 1
ATOM 1746 C CA . THR A 1 232 ? 6.531 -4.560 18.936 1.00 29.26 232 THR D CA 1
ATOM 1747 C C . THR A 1 232 ? 7.767 -5.146 18.227 1.00 28.18 232 THR D C 1
ATOM 1748 O O . THR A 1 232 ? 7.805 -5.143 17.012 1.00 27.72 232 THR D O 1
ATOM 1752 N N . PRO A 1 233 ? 8.722 -5.668 18.994 1.00 27.67 233 PRO D N 1
ATOM 1753 C CA . PRO A 1 233 ? 9.764 -6.432 18.354 1.00 28.84 233 PRO D CA 1
ATOM 1754 C C . PRO A 1 233 ? 9.255 -7.806 18.008 1.00 28.20 233 PRO D C 1
ATOM 1755 O O . PRO A 1 233 ? 8.617 -8.490 18.881 1.00 29.61 233 PRO D O 1
ATOM 1759 N N . LEU A 1 234 ? 9.398 -8.170 16.748 1.00 27.37 234 LEU D N 1
ATOM 1760 C CA . LEU A 1 234 ? 8.953 -9.507 16.258 1.00 27.74 234 LEU D CA 1
ATOM 1761 C C . LEU A 1 234 ? 10.155 -10.297 15.772 1.00 30.83 234 LEU D C 1
ATOM 1762 O O . LEU A 1 234 ? 11.150 -9.728 15.337 1.00 31.16 234 LEU D O 1
ATOM 1767 N N . HIS A 1 235 ? 10.044 -11.614 15.854 1.00 34.75 235 HIS D N 1
ATOM 1768 C CA . HIS A 1 235 ? 11.068 -12.475 15.302 1.00 38.52 235 HIS D CA 1
ATOM 1769 C C . HIS A 1 235 ? 10.465 -13.579 14.470 1.00 38.86 235 HIS D C 1
ATOM 1770 O O . HIS A 1 235 ? 9.228 -13.760 14.421 1.00 32.80 235 HIS D O 1
ATOM 1777 N N . LEU A 1 236 ? 11.347 -14.348 13.813 1.00 31.57 236 LEU D N 1
ATOM 1778 C CA . LEU A 1 236 ? 10.863 -15.282 12.821 1.00 36.43 236 LEU D CA 1
ATOM 1779 C C . LEU A 1 236 ? 11.092 -16.706 13.288 1.00 30.33 236 LEU D C 1
ATOM 1780 O O . LEU A 1 236 ? 10.847 -17.627 12.548 1.00 35.82 236 LEU D O 1
ATOM 1785 N N . ASP A 1 237 ? 11.429 -16.884 14.553 1.00 30.58 237 ASP D N 1
ATOM 1786 C CA . ASP A 1 237 ? 11.495 -18.237 15.104 1.00 33.51 237 ASP D CA 1
ATOM 1787 C C . ASP A 1 237 ? 10.118 -18.474 15.725 1.00 34.02 237 ASP D C 1
ATOM 1788 O O . ASP A 1 237 ? 9.792 -17.935 16.762 1.00 36.46 237 ASP D O 1
ATOM 1793 N N . LEU A 1 238 ? 9.357 -19.367 15.118 1.00 34.76 238 LEU D N 1
ATOM 1794 C CA . LEU A 1 238 ? 8.021 -19.716 15.596 1.00 35.21 238 LEU D CA 1
ATOM 1795 C C . LEU A 1 238 ? 7.998 -20.824 16.595 1.00 33.52 238 LEU D C 1
ATOM 1796 O O . LEU A 1 238 ? 6.912 -21.244 17.004 1.00 32.49 238 LEU D O 1
ATOM 1801 N N . THR A 1 239 ? 9.170 -21.336 17.004 1.00 33.13 239 THR D N 1
ATOM 1802 C CA . THR A 1 239 ? 9.195 -22.476 17.901 1.00 32.95 239 THR D CA 1
ATOM 1803 C C . THR A 1 239 ? 8.593 -22.063 19.269 1.00 35.01 239 THR D C 1
ATOM 1804 O O . THR A 1 239 ? 8.868 -20.958 19.791 1.00 34.45 239 THR D O 1
ATOM 1808 N N . ALA A 1 240 ? 7.743 -22.904 19.789 1.00 34.29 240 ALA D N 1
ATOM 1809 C CA . ALA A 1 240 ? 7.205 -22.734 21.153 1.00 37.29 240 ALA D CA 1
ATOM 1810 C C . ALA A 1 240 ? 8.137 -23.448 22.071 1.00 37.29 240 ALA D C 1
ATOM 1811 O O . ALA A 1 240 ? 7.935 -24.633 22.434 1.00 38.61 240 ALA D O 1
ATOM 1813 N N . HIS A 1 241 ? 9.230 -22.767 22.383 1.00 37.10 241 HIS D N 1
ATOM 1814 C CA . HIS A 1 241 ? 10.359 -23.401 23.072 1.00 40.42 241 HIS D CA 1
ATOM 1815 C C . HIS A 1 241 ? 9.976 -23.962 24.402 1.00 43.17 241 HIS D C 1
ATOM 1816 O O . HIS A 1 241 ? 10.359 -25.092 24.722 1.00 40.50 241 HIS D O 1
ATOM 1823 N N . LYS A 1 242 ? 9.141 -23.223 25.136 1.00 45.82 242 LYS D N 1
ATOM 1824 C CA . LYS A 1 242 ? 8.723 -23.664 26.474 1.00 51.18 242 LYS D CA 1
ATOM 1825 C C . LYS A 1 242 ? 8.013 -24.981 26.453 1.00 50.36 242 LYS D C 1
ATOM 1826 O O . LYS A 1 242 ? 7.937 -25.620 27.443 1.00 54.36 242 LYS D O 1
ATOM 1832 N N . VAL A 1 243 ? 7.467 -25.363 25.317 1.00 48.57 243 VAL D N 1
ATOM 1833 C CA . VAL A 1 243 ? 6.652 -26.549 25.184 1.00 49.40 243 VAL D CA 1
ATOM 1834 C C . VAL A 1 243 ? 7.446 -27.769 24.722 1.00 50.08 243 VAL D C 1
ATOM 1835 O O . VAL A 1 243 ? 6.991 -28.915 24.862 1.00 51.05 243 VAL D O 1
ATOM 1839 N N . ARG A 1 244 ? 8.671 -27.581 24.252 1.00 49.63 244 ARG D N 1
ATOM 1840 C CA . ARG A 1 244 ? 9.452 -28.734 23.797 1.00 50.65 244 ARG D CA 1
ATOM 1841 C C . ARG A 1 244 ? 9.630 -29.833 24.790 1.00 52.77 244 ARG D C 1
ATOM 1842 O O . ARG A 1 244 ? 9.400 -31.000 24.448 1.00 52.93 244 ARG D O 1
ATOM 1850 N N . ALA A 1 245 ? 10.047 -29.499 26.018 1.00 55.28 245 ALA D N 1
ATOM 1851 C CA . ALA A 1 245 ? 10.402 -30.495 26.983 1.00 60.05 245 ALA D CA 1
ATOM 1852 C C . ALA A 1 245 ? 9.211 -31.358 27.331 1.00 59.62 245 ALA D C 1
ATOM 1853 O O . ALA A 1 245 ? 9.348 -32.570 27.416 1.00 59.80 245 ALA D O 1
ATOM 1855 N N . GLU A 1 246 ? 8.037 -30.741 27.416 1.00 64.84 246 GLU D N 1
ATOM 1856 C CA . GLU A 1 246 ? 6.760 -31.454 27.601 1.00 70.94 246 GLU D CA 1
ATOM 1857 C C . GLU A 1 246 ? 6.658 -32.579 26.612 1.00 67.09 246 GLU D C 1
ATOM 1858 O O . GLU A 1 246 ? 6.464 -32.315 25.395 1.00 66.35 246 GLU D O 1
ATOM 1864 N N . LEU A 1 247 ? 6.709 -33.797 27.136 1.00 68.15 247 LEU D N 1
ATOM 1865 C CA . LEU A 1 247 ? 7.042 -35.044 26.402 1.00 69.39 247 LEU D CA 1
ATOM 1866 C C . LEU A 1 247 ? 6.101 -36.233 26.658 1.00 68.42 247 LEU D C 1
ATOM 1867 O O . LEU A 1 247 ? 5.635 -36.414 27.753 1.00 66.78 247 LEU D O 1
ATOM 1872 N N . GLY A 1 248 ? 5.822 -37.039 25.628 1.00 68.50 248 GLY D N 1
ATOM 1873 C CA . GLY A 1 248 ? 5.110 -38.298 25.765 1.00 72.34 248 GLY D CA 1
ATOM 1874 C C . GLY A 1 248 ? 6.062 -39.270 25.044 1.00 76.36 248 GLY D C 1
ATOM 1875 O O . GLY A 1 248 ? 5.797 -39.733 23.925 1.00 73.04 248 GLY D O 1
ATOM 1876 N N . ALA A 1 249 ? 7.231 -39.441 25.676 1.00 73.69 249 ALA D N 1
ATOM 1877 C CA . ALA A 1 249 ? 8.300 -40.365 25.313 1.00 74.60 249 ALA D CA 1
ATOM 1878 C C . ALA A 1 249 ? 9.118 -40.217 24.026 1.00 75.36 249 ALA D C 1
ATOM 1879 O O . ALA A 1 249 ? 9.130 -41.124 23.209 1.00 81.62 249 ALA D O 1
ATOM 1881 N N . ALA A 1 250 ? 9.843 -39.127 23.849 1.00 73.50 250 ALA D N 1
ATOM 1882 C CA . ALA A 1 250 ? 10.879 -39.080 22.821 1.00 74.90 250 ALA D CA 1
ATOM 1883 C C . ALA A 1 250 ? 11.933 -38.037 23.239 1.00 79.35 250 ALA D C 1
ATOM 1884 O O . ALA A 1 250 ? 11.544 -37.064 23.873 1.00 83.92 250 ALA D O 1
ATOM 1886 N N . LEU A 1 251 ? 13.209 -38.156 22.670 1.00 78.57 251 LEU D N 1
ATOM 1887 C CA . LEU A 1 251 ? 14.210 -37.062 23.005 1.00 71.98 251 LEU D CA 1
ATOM 1888 C C . LEU A 1 251 ? 13.850 -35.590 22.534 1.00 64.44 251 LEU D C 1
ATOM 1889 O O . LEU A 1 251 ? 12.938 -35.436 21.696 1.00 62.61 251 LEU D O 1
ATOM 1891 N N . GLY A 1 252 ? 14.563 -34.581 23.110 1.00 63.80 252 GLY D N 1
ATOM 1892 C CA . GLY A 1 252 ? 14.839 -33.244 22.556 1.00 63.99 252 GLY D CA 1
ATOM 1893 C C . GLY A 1 252 ? 14.195 -32.196 23.402 1.00 67.60 252 GLY D C 1
ATOM 1894 O O . GLY A 1 252 ? 13.041 -32.359 23.767 1.00 71.26 252 GLY D O 1
ATOM 1895 N N . MET B 1 1 ? -22.004 13.573 -30.595 1.00 52.83 1 MET A N 1
ATOM 1896 C CA . MET B 1 1 ? -21.631 14.557 -29.623 1.00 47.80 1 MET A CA 1
ATOM 1897 C C . MET B 1 1 ? -21.187 13.855 -28.326 1.00 42.71 1 MET A C 1
ATOM 1898 O O . MET B 1 1 ? -20.249 14.322 -27.743 1.00 38.29 1 MET A O 1
ATOM 1903 N N . ARG B 1 2 ? -21.868 12.810 -27.880 1.00 40.28 2 ARG A N 1
ATOM 1904 C CA . ARG B 1 2 ? -21.388 12.049 -26.722 1.00 38.09 2 ARG A CA 1
ATOM 1905 C C . ARG B 1 2 ? -20.400 10.971 -27.160 1.00 39.54 2 ARG A C 1
ATOM 1906 O O . ARG B 1 2 ? -20.783 10.029 -27.867 1.00 35.59 2 ARG A O 1
ATOM 1914 N N . ILE B 1 3 ? -19.138 11.100 -26.770 1.00 34.91 3 ILE A N 1
ATOM 1915 C CA . ILE B 1 3 ? -18.111 10.228 -27.296 1.00 33.15 3 ILE A CA 1
ATOM 1916 C C . ILE B 1 3 ? -17.534 9.417 -26.163 1.00 33.79 3 ILE A C 1
ATOM 1917 O O . ILE B 1 3 ? -17.133 9.956 -25.145 1.00 33.13 3 ILE A O 1
ATOM 1922 N N . LEU B 1 4 ? -17.479 8.115 -26.368 1.00 28.53 4 LEU A N 1
ATOM 1923 C CA . LEU B 1 4 ? -16.851 7.198 -25.433 1.00 29.02 4 LEU A CA 1
ATOM 1924 C C . LEU B 1 4 ? -15.552 6.646 -26.013 1.00 28.30 4 LEU A C 1
ATOM 1925 O O . LEU B 1 4 ? -15.521 6.197 -27.164 1.00 27.76 4 LEU A O 1
ATOM 1930 N N . LEU B 1 5 ? -14.499 6.682 -25.234 1.00 26.38 5 LEU A N 1
ATOM 1931 C CA . LEU B 1 5 ? -13.144 6.237 -25.613 1.00 27.39 5 LEU A CA 1
ATOM 1932 C C . LEU B 1 5 ? -12.674 5.067 -24.847 1.00 26.48 5 LEU A C 1
ATOM 1933 O O . LEU B 1 5 ? -12.922 4.982 -23.670 1.00 28.85 5 LEU A O 1
ATOM 1938 N N . THR B 1 6 ? -11.970 4.135 -25.515 1.00 26.95 6 THR A N 1
ATOM 1939 C CA . THR B 1 6 ? -11.310 3.058 -24.804 1.00 26.77 6 THR A CA 1
ATOM 1940 C C . THR B 1 6 ? -10.030 2.751 -25.552 1.00 27.67 6 THR A C 1
ATOM 1941 O O . THR B 1 6 ? -9.759 3.397 -26.572 1.00 26.90 6 THR A O 1
ATOM 1945 N N . ASN B 1 7 ? -9.244 1.799 -25.063 1.00 24.60 7 ASN A N 1
ATOM 1946 C CA . ASN B 1 7 ? -8.067 1.316 -25.826 1.00 26.99 7 ASN A CA 1
ATOM 1947 C C . ASN B 1 7 ? -7.711 -0.050 -25.344 1.00 28.71 7 ASN A C 1
ATOM 1948 O O . ASN B 1 7 ? -8.468 -0.623 -24.553 1.00 24.87 7 ASN A O 1
ATOM 1953 N N . ASP B 1 8 ? -6.609 -0.592 -25.882 1.00 25.48 8 ASP A N 1
ATOM 1954 C CA . ASP B 1 8 ? -6.056 -1.837 -25.363 1.00 28.44 8 ASP A CA 1
ATOM 1955 C C . ASP B 1 8 ? -4.696 -1.631 -24.609 1.00 27.70 8 ASP A C 1
ATOM 1956 O O . ASP B 1 8 ? -4.141 -2.578 -23.973 1.00 28.57 8 ASP A O 1
ATOM 1961 N N . ASP B 1 9 ? -4.120 -0.432 -24.708 1.00 28.60 9 ASP A N 1
ATOM 1962 C CA . ASP B 1 9 ? -2.825 -0.180 -24.124 1.00 28.45 9 ASP A CA 1
ATOM 1963 C C . ASP B 1 9 ? -2.953 0.220 -22.651 1.00 29.73 9 ASP A C 1
ATOM 1964 O O . ASP B 1 9 ? -1.973 0.224 -21.959 1.00 28.39 9 ASP A O 1
ATOM 1969 N N . GLY B 1 10 ? -4.148 0.596 -22.166 1.00 27.69 10 GLY A N 1
ATOM 1970 C CA . GLY B 1 10 ? -4.327 0.949 -20.780 1.00 29.13 10 GLY A CA 1
ATOM 1971 C C . GLY B 1 10 ? -4.618 2.402 -20.510 1.00 31.44 10 GLY A C 1
ATOM 1972 O O . GLY B 1 10 ? -4.243 3.267 -21.307 1.00 30.92 10 GLY A O 1
ATOM 1973 N N . ILE B 1 11 ? -5.271 2.654 -19.371 1.00 29.53 11 ILE A N 1
ATOM 1974 C CA . ILE B 1 11 ? -5.709 3.938 -18.954 1.00 29.74 11 ILE A CA 1
ATOM 1975 C C . ILE B 1 11 ? -4.558 4.958 -18.950 1.00 32.71 11 ILE A C 1
ATOM 1976 O O . ILE B 1 11 ? -4.776 6.104 -19.242 1.00 37.71 11 ILE A O 1
ATOM 1981 N N . HIS B 1 12 ? -3.349 4.534 -18.653 1.00 35.32 12 HIS A N 1
ATOM 1982 C CA . HIS B 1 12 ? -2.241 5.468 -18.573 1.00 40.74 12 HIS A CA 1
ATOM 1983 C C . HIS B 1 12 ? -1.402 5.600 -19.833 1.00 38.84 12 HIS A C 1
ATOM 1984 O O . HIS B 1 12 ? -0.426 6.338 -19.852 1.00 37.60 12 HIS A O 1
ATOM 1991 N N . ALA B 1 13 ? -1.781 4.939 -20.898 1.00 35.63 13 ALA A N 1
ATOM 1992 C CA . ALA B 1 13 ? -0.942 4.909 -22.112 1.00 37.61 13 ALA A CA 1
ATOM 1993 C C . ALA B 1 13 ? -1.027 6.214 -22.883 1.00 38.72 13 ALA A C 1
ATOM 1994 O O . ALA B 1 13 ? -2.089 6.878 -22.944 1.00 39.15 13 ALA A O 1
ATOM 1996 N N . GLU B 1 14 ? 0.073 6.595 -23.527 1.00 41.84 14 GLU A N 1
ATOM 1997 C CA . GLU B 1 14 ? 0.059 7.883 -24.260 1.00 40.14 14 GLU A CA 1
ATOM 1998 C C . GLU B 1 14 ? -0.977 7.861 -25.382 1.00 34.99 14 GLU A C 1
ATOM 1999 O O . GLU B 1 14 ? -1.574 8.890 -25.688 1.00 36.85 14 GLU A O 1
ATOM 2005 N N . GLY B 1 15 ? -1.180 6.678 -25.994 1.00 35.69 15 GLY A N 1
ATOM 2006 C CA . GLY B 1 15 ? -2.106 6.591 -27.105 1.00 33.75 15 GLY A CA 1
ATOM 2007 C C . GLY B 1 15 ? -3.504 7.037 -26.762 1.00 31.21 15 GLY A C 1
ATOM 2008 O O . GLY B 1 15 ? -4.256 7.589 -27.597 1.00 33.89 15 GLY A O 1
ATOM 2009 N N . LEU B 1 16 ? -3.877 6.866 -25.498 1.00 33.99 16 LEU A N 1
ATOM 2010 C CA . LEU B 1 16 ? -5.220 7.232 -25.068 1.00 31.00 16 LEU A CA 1
ATOM 2011 C C . LEU B 1 16 ? -5.281 8.690 -24.794 1.00 33.39 16 LEU A C 1
ATOM 2012 O O . LEU B 1 16 ? -6.309 9.328 -24.993 1.00 33.37 16 LEU A O 1
ATOM 2017 N N . ALA B 1 17 ? -4.187 9.272 -24.338 1.00 36.23 17 ALA A N 1
ATOM 2018 C CA . ALA B 1 17 ? -4.164 10.729 -24.154 1.00 38.08 17 ALA A CA 1
ATOM 2019 C C . ALA B 1 17 ? -4.287 11.398 -25.529 1.00 39.21 17 ALA A C 1
ATOM 2020 O O . ALA B 1 17 ? -4.984 12.416 -25.707 1.00 44.41 17 ALA A O 1
ATOM 2022 N N . VAL B 1 18 ? -3.590 10.819 -26.480 1.00 40.98 18 VAL A N 1
ATOM 2023 C CA . VAL B 1 18 ? -3.670 11.286 -27.874 1.00 40.23 18 VAL A CA 1
ATOM 2024 C C . VAL B 1 18 ? -5.103 11.156 -28.391 1.00 38.85 18 VAL A C 1
ATOM 2025 O O . VAL B 1 18 ? -5.661 12.127 -28.899 1.00 36.55 18 VAL A O 1
ATOM 2029 N N . LEU B 1 19 ? -5.738 9.982 -28.190 1.00 34.80 19 LEU A N 1
ATOM 2030 C CA . LEU B 1 19 ? -7.113 9.865 -28.639 1.00 36.62 19 LEU A CA 1
ATOM 2031 C C . LEU B 1 19 ? -8.039 10.914 -28.021 1.00 34.38 19 LEU A C 1
ATOM 2032 O O . LEU B 1 19 ? -8.965 11.387 -28.639 1.00 33.66 19 LEU A O 1
ATOM 2037 N N . GLU B 1 20 ? -7.857 11.208 -26.723 1.00 34.36 20 GLU A N 1
ATOM 2038 C CA . GLU B 1 20 ? -8.746 12.130 -26.101 1.00 34.53 20 GLU A CA 1
ATOM 2039 C C . GLU B 1 20 ? -8.530 13.568 -26.657 1.00 35.21 20 GLU A C 1
ATOM 2040 O O . GLU B 1 20 ? -9.485 14.332 -26.768 1.00 35.94 20 GLU A O 1
ATOM 2046 N N . ARG B 1 21 ? -7.305 13.893 -27.031 1.00 36.19 21 ARG A N 1
ATOM 2047 C CA . ARG B 1 21 ? -7.063 15.220 -27.701 1.00 42.15 21 ARG A CA 1
ATOM 2048 C C . ARG B 1 21 ? -7.754 15.284 -29.069 1.00 42.22 21 ARG A C 1
ATOM 2049 O O . ARG B 1 21 ? -8.389 16.251 -29.415 1.00 40.89 21 ARG A O 1
ATOM 2057 N N . ILE B 1 22 ? -7.701 14.177 -29.794 1.00 40.16 22 ILE A N 1
ATOM 2058 C CA . ILE B 1 22 ? -8.435 14.066 -31.063 1.00 40.24 22 ILE A CA 1
ATOM 2059 C C . ILE B 1 22 ? -9.938 14.196 -30.818 1.00 37.16 22 ILE A C 1
ATOM 2060 O O . ILE B 1 22 ? -10.623 15.014 -31.438 1.00 40.08 22 ILE A O 1
ATOM 2065 N N . ALA B 1 23 ? -10.439 13.442 -29.855 1.00 35.92 23 ALA A N 1
ATOM 2066 C CA . ALA B 1 23 ? -11.841 13.494 -29.562 1.00 36.80 23 ALA A CA 1
ATOM 2067 C C . ALA B 1 23 ? -12.346 14.847 -29.200 1.00 37.74 23 ALA A C 1
ATOM 2068 O O . ALA B 1 23 ? -13.483 15.228 -29.553 1.00 35.95 23 ALA A O 1
ATOM 2070 N N . ARG B 1 24 ? -11.540 15.576 -28.431 1.00 41.91 24 ARG A N 1
ATOM 2071 C CA . ARG B 1 24 ? -11.962 16.915 -27.990 1.00 44.23 24 ARG A CA 1
ATOM 2072 C C . ARG B 1 24 ? -11.999 17.910 -29.121 1.00 48.31 24 ARG A C 1
ATOM 2073 O O . ARG B 1 24 ? -12.614 18.967 -28.981 1.00 47.98 24 ARG A O 1
ATOM 2081 N N . LYS B 1 25 ? -11.329 17.618 -30.235 1.00 47.40 25 LYS A N 1
ATOM 2082 C CA . LYS B 1 25 ? -11.529 18.457 -31.422 1.00 49.59 25 LYS A CA 1
ATOM 2083 C C . LYS B 1 25 ? -12.929 18.305 -31.970 1.00 46.75 25 LYS A C 1
ATOM 2084 O O . LYS B 1 25 ? -13.377 19.125 -32.709 1.00 45.06 25 LYS A O 1
ATOM 2090 N N . LEU B 1 26 ? -13.602 17.211 -31.647 1.00 43.21 26 LEU A N 1
ATOM 2091 C CA . LEU B 1 26 ? -14.933 16.927 -32.207 1.00 42.96 26 LEU A CA 1
ATOM 2092 C C . LEU B 1 26 ? -16.037 17.246 -31.250 1.00 41.21 26 LEU A C 1
ATOM 2093 O O . LEU B 1 26 ? -17.160 17.458 -31.638 1.00 42.43 26 LEU A O 1
ATOM 2098 N N . SER B 1 27 ? -15.763 17.167 -29.941 1.00 42.31 27 SER A N 1
ATOM 2099 C CA . SER B 1 27 ? -16.816 17.435 -28.976 1.00 43.34 27 SER A CA 1
ATOM 2100 C C . SER B 1 27 ? -16.168 17.714 -27.664 1.00 43.06 27 SER A C 1
ATOM 2101 O O . SER B 1 27 ? -15.118 17.125 -27.365 1.00 39.86 27 SER A O 1
ATOM 2104 N N . ASP B 1 28 ? -16.848 18.466 -26.812 1.00 43.83 28 ASP A N 1
ATOM 2105 C CA . ASP B 1 28 ? -16.427 18.504 -25.403 1.00 46.07 28 ASP A CA 1
ATOM 2106 C C . ASP B 1 28 ? -16.993 17.335 -24.543 1.00 45.94 28 ASP A C 1
ATOM 2107 O O . ASP B 1 28 ? -16.563 17.200 -23.413 1.00 47.29 28 ASP A O 1
ATOM 2112 N N . ASP B 1 29 ? -17.974 16.544 -25.035 1.00 40.32 29 ASP A N 1
ATOM 2113 C CA . ASP B 1 29 ? -18.661 15.570 -24.182 1.00 38.43 29 ASP A CA 1
ATOM 2114 C C . ASP B 1 29 ? -18.002 14.222 -24.337 1.00 38.05 29 ASP A C 1
ATOM 2115 O O . ASP B 1 29 ? -18.469 13.412 -25.123 1.00 34.88 29 ASP A O 1
ATOM 2120 N N . VAL B 1 30 ? -16.854 14.070 -23.673 1.00 34.99 30 VAL A N 1
ATOM 2121 C CA . VAL B 1 30 ? -16.016 12.957 -23.816 1.00 35.10 30 VAL A CA 1
ATOM 2122 C C . VAL B 1 30 ? -15.959 12.153 -22.535 1.00 36.26 30 VAL A C 1
ATOM 2123 O O . VAL B 1 30 ? -15.848 12.690 -21.426 1.00 33.75 30 VAL A O 1
ATOM 2127 N N . TRP B 1 31 ? -16.010 10.829 -22.687 1.00 33.62 31 TRP A N 1
ATOM 2128 C CA . TRP B 1 31 ? -16.004 9.894 -21.546 1.00 30.94 31 TRP A CA 1
ATOM 2129 C C . TRP B 1 31 ? -14.913 8.852 -21.857 1.00 32.12 31 TRP A C 1
ATOM 2130 O O . TRP B 1 31 ? -14.736 8.466 -23.022 1.00 29.04 31 TRP A O 1
ATOM 2141 N N . VAL B 1 32 ? -14.182 8.404 -20.841 1.00 28.74 32 VAL A N 1
ATOM 2142 C CA . VAL B 1 32 ? -13.127 7.449 -21.022 1.00 28.99 32 VAL A CA 1
ATOM 2143 C C . VAL B 1 32 ? -13.331 6.263 -20.092 1.00 28.68 32 VAL A C 1
ATOM 2144 O O . VAL B 1 32 ? -13.416 6.471 -18.868 1.00 27.77 32 VAL A O 1
ATOM 2148 N N . VAL B 1 33 ? -13.374 5.063 -20.650 1.00 29.98 33 VAL A N 1
ATOM 2149 C CA . VAL B 1 33 ? -13.359 3.820 -19.850 1.00 29.12 33 VAL A CA 1
ATOM 2150 C C . VAL B 1 33 ? -12.326 2.902 -20.536 1.00 26.36 33 VAL A C 1
ATOM 2151 O O . VAL B 1 33 ? -12.547 2.442 -21.662 1.00 28.78 33 VAL A O 1
ATOM 2155 N N . ALA B 1 34 ? -11.230 2.639 -19.846 1.00 25.63 34 ALA A N 1
ATOM 2156 C CA . ALA B 1 34 ? -10.093 1.936 -20.416 1.00 25.72 34 ALA A CA 1
ATOM 2157 C C . ALA B 1 34 ? -9.543 0.917 -19.499 1.00 23.94 34 ALA A C 1
ATOM 2158 O O . ALA B 1 34 ? -9.659 1.053 -18.271 1.00 25.72 34 ALA A O 1
ATOM 2160 N N . PRO B 1 35 ? -8.846 -0.058 -20.049 1.00 26.56 35 PRO A N 1
ATOM 2161 C CA . PRO B 1 35 ? -8.278 -1.072 -19.163 1.00 27.24 35 PRO A CA 1
ATOM 2162 C C . PRO B 1 35 ? -7.255 -0.583 -18.191 1.00 27.61 35 PRO A C 1
ATOM 2163 O O . PRO B 1 35 ? -6.561 0.460 -18.431 1.00 29.31 35 PRO A O 1
ATOM 2167 N N . GLU B 1 36 ? -7.139 -1.297 -17.067 1.00 28.58 36 GLU A N 1
ATOM 2168 C CA . GLU B 1 36 ? -6.077 -0.970 -16.121 1.00 27.85 36 GLU A CA 1
ATOM 2169 C C . GLU B 1 36 ? -4.715 -1.195 -16.744 1.00 27.79 36 GLU A C 1
ATOM 2170 O O . GLU B 1 36 ? -3.815 -0.432 -16.490 1.00 28.93 36 GLU A O 1
ATOM 2176 N N . THR B 1 37 ? -4.560 -2.297 -17.432 1.00 30.22 37 THR A N 1
ATOM 2177 C CA . THR B 1 37 ? -3.250 -2.709 -17.940 1.00 33.68 37 THR A CA 1
ATOM 2178 C C . THR B 1 37 ? -3.307 -3.103 -19.420 1.00 34.63 37 THR A C 1
ATOM 2179 O O . THR B 1 37 ? -4.367 -3.133 -20.036 1.00 30.68 37 THR A O 1
ATOM 2183 N N . ASP B 1 38 ? -2.127 -3.316 -20.014 1.00 31.91 38 ASP A N 1
ATOM 2184 C CA . ASP B 1 38 ? -2.017 -3.775 -21.379 1.00 32.93 38 ASP A CA 1
ATOM 2185 C C . ASP B 1 38 ? -2.809 -5.029 -21.720 1.00 37.84 38 ASP A C 1
ATOM 2186 O O . ASP B 1 38 ? -2.863 -6.005 -20.977 1.00 35.47 38 ASP A O 1
ATOM 2191 N N . GLN B 1 39 ? -3.423 -5.000 -22.877 1.00 35.92 39 GLN A N 1
ATOM 2192 C CA . GLN B 1 39 ? -4.331 -6.057 -23.237 1.00 36.25 39 GLN A CA 1
ATOM 2193 C C . GLN B 1 39 ? -3.911 -6.776 -24.516 1.00 35.69 39 GLN A C 1
ATOM 2194 O O . GLN B 1 39 ? -4.778 -7.364 -25.173 1.00 31.58 39 GLN A O 1
ATOM 2200 N N . SER B 1 40 ? -2.630 -6.826 -24.847 1.00 31.57 40 SER A N 1
ATOM 2201 C CA . SER B 1 40 ? -2.244 -7.449 -26.082 1.00 33.81 40 SER A CA 1
ATOM 2202 C C . SER B 1 40 ? -2.802 -8.853 -26.249 1.00 30.51 40 SER A C 1
ATOM 2203 O O . SER B 1 40 ? -2.705 -9.630 -25.343 1.00 29.88 40 SER A O 1
ATOM 2206 N N . GLY B 1 41 ? -3.289 -9.153 -27.449 1.00 29.53 41 GLY A N 1
ATOM 2207 C CA . GLY B 1 41 ? -3.811 -10.489 -27.810 1.00 31.46 41 GLY A CA 1
ATOM 2208 C C . GLY B 1 41 ? -5.204 -10.870 -27.284 1.00 32.79 41 GLY A C 1
ATOM 2209 O O . GLY B 1 41 ? -5.570 -12.016 -27.297 1.00 31.37 41 GLY A O 1
ATOM 2210 N N . LEU B 1 42 ? -5.930 -9.923 -26.718 1.00 31.57 42 LEU A N 1
ATOM 2211 C CA . LEU B 1 42 ? -7.123 -10.277 -25.922 1.00 32.42 42 LEU A CA 1
ATOM 2212 C C . LEU B 1 42 ? -8.318 -10.280 -26.814 1.00 27.43 42 LEU A C 1
ATOM 2213 O O . LEU B 1 42 ? -9.410 -10.741 -26.390 1.00 25.79 42 LEU A O 1
ATOM 2218 N N . ALA B 1 43 ? -8.125 -9.829 -28.073 1.00 24.84 43 ALA A N 1
ATOM 2219 C CA . ALA B 1 43 ? -9.110 -9.928 -29.110 1.00 25.35 43 ALA A CA 1
ATOM 2220 C C . ALA B 1 43 ? -10.503 -9.335 -28.711 1.00 22.39 43 ALA A C 1
ATOM 2221 O O . ALA B 1 43 ? -10.570 -8.172 -28.284 1.00 25.59 43 ALA A O 1
ATOM 2223 N N . HIS B 1 44 ? -11.558 -10.112 -28.892 1.00 22.57 44 HIS A N 1
ATOM 2224 C CA . HIS B 1 44 ? -12.952 -9.709 -28.571 1.00 24.43 44 HIS A CA 1
ATOM 2225 C C . HIS B 1 44 ? -13.355 -10.457 -27.305 1.00 25.39 44 HIS A C 1
ATOM 2226 O O . HIS B 1 44 ? -14.533 -10.734 -27.114 1.00 26.76 44 HIS A O 1
ATOM 2233 N N . SER B 1 45 ? -12.415 -10.716 -26.383 1.00 25.80 45 SER A N 1
ATOM 2234 C CA . SER B 1 45 ? -12.751 -11.483 -25.170 1.00 28.20 45 SER A CA 1
ATOM 2235 C C . SER B 1 45 ? -13.395 -10.564 -24.174 1.00 26.84 45 SER A C 1
ATOM 2236 O O . SER B 1 45 ? -13.206 -9.324 -24.193 1.00 24.45 45 SER A O 1
ATOM 2239 N N . LEU B 1 46 ? -14.179 -11.161 -23.325 1.00 27.67 46 LEU A N 1
ATOM 2240 C CA . LEU B 1 46 ? -14.740 -10.385 -22.217 1.00 30.34 46 LEU A CA 1
ATOM 2241 C C . LEU B 1 46 ? -14.662 -11.178 -20.941 1.00 28.33 46 LEU A C 1
ATOM 2242 O O . LEU B 1 46 ? -14.202 -12.288 -20.954 1.00 25.08 46 LEU A O 1
ATOM 2247 N N . THR B 1 47 ? -15.049 -10.576 -19.826 1.00 27.44 47 THR A N 1
ATOM 2248 C CA . THR B 1 47 ? -14.774 -11.153 -18.508 1.00 27.83 47 THR A CA 1
ATOM 2249 C C . THR B 1 47 ? -16.169 -11.620 -17.966 1.00 26.81 47 THR A C 1
ATOM 2250 O O . THR B 1 47 ? -17.009 -10.807 -17.531 1.00 23.83 47 THR A O 1
ATOM 2254 N N . LEU B 1 48 ? -16.387 -12.917 -17.972 1.00 24.17 48 LEU A N 1
ATOM 2255 C CA . LEU B 1 48 ? -17.594 -13.519 -17.402 1.00 30.57 48 LEU A CA 1
ATOM 2256 C C . LEU B 1 48 ? -17.385 -14.299 -16.081 1.00 35.08 48 LEU A C 1
ATOM 2257 O O . LEU B 1 48 ? -18.298 -14.458 -15.293 1.00 32.67 48 LEU A O 1
ATOM 2262 N N . LEU B 1 49 ? -16.182 -14.749 -15.820 1.00 30.15 49 LEU A N 1
ATOM 2263 C CA . LEU B 1 49 ? -15.916 -15.701 -14.741 1.00 36.74 49 LEU A CA 1
ATOM 2264 C C . LEU B 1 49 ? -15.466 -15.048 -13.442 1.00 33.14 49 LEU A C 1
ATOM 2265 O O . LEU B 1 49 ? -15.502 -15.647 -12.410 1.00 33.41 49 LEU A O 1
ATOM 2270 N N . GLU B 1 50 ? -15.017 -13.812 -13.531 1.00 28.19 50 GLU A N 1
ATOM 2271 C CA . GLU B 1 50 ? -14.531 -13.030 -12.454 1.00 29.05 50 GLU A CA 1
ATOM 2272 C C . GLU B 1 50 ? -15.254 -11.668 -12.456 1.00 27.08 50 GLU A C 1
ATOM 2273 O O . GLU B 1 50 ? -15.673 -11.206 -13.488 1.00 24.49 50 GLU A O 1
ATOM 2279 N N . PRO B 1 51 ? -15.328 -11.042 -11.327 1.00 25.25 51 PRO A N 1
ATOM 2280 C CA . PRO B 1 51 ? -15.854 -9.693 -11.241 1.00 27.16 51 PRO A CA 1
ATOM 2281 C C . PRO B 1 51 ? -15.120 -8.663 -11.955 1.00 25.96 51 PRO A C 1
ATOM 2282 O O . PRO B 1 51 ? -13.879 -8.693 -12.059 1.00 27.24 51 PRO A O 1
ATOM 2286 N N . LEU B 1 52 ? -15.851 -7.738 -12.464 1.00 23.23 52 LEU A N 1
ATOM 2287 C CA . LEU B 1 52 ? -15.232 -6.529 -12.984 1.00 25.32 52 LEU A CA 1
ATOM 2288 C C . LEU B 1 52 ? -15.073 -5.468 -11.887 1.00 25.37 52 LEU A C 1
ATOM 2289 O O . LEU B 1 52 ? -16.020 -5.213 -11.113 1.00 26.52 52 LEU A O 1
ATOM 2294 N N . ARG B 1 53 ? -13.909 -4.803 -11.829 1.00 26.67 53 ARG A N 1
ATOM 2295 C CA . ARG B 1 53 ? -13.656 -3.725 -10.863 1.00 26.69 53 ARG A CA 1
ATOM 2296 C C . ARG B 1 53 ? -13.425 -2.433 -11.592 1.00 27.00 53 ARG A C 1
ATOM 2297 O O . ARG B 1 53 ? -12.496 -2.300 -12.410 1.00 27.05 53 ARG A O 1
ATOM 2305 N N . LEU B 1 54 ? -14.208 -1.453 -11.254 1.00 27.47 54 LEU A N 1
ATOM 2306 C CA . LEU B 1 54 ? -14.247 -0.162 -11.920 1.00 27.27 54 LEU A CA 1
ATOM 2307 C C . LEU B 1 54 ? -13.623 0.849 -11.002 1.00 28.95 54 LEU A C 1
ATOM 2308 O O . LEU B 1 54 ? -13.976 0.884 -9.852 1.00 30.08 54 LEU A O 1
ATOM 2313 N N . ARG B 1 55 ? -12.694 1.663 -11.506 1.00 25.56 55 ARG A N 1
ATOM 2314 C CA . ARG B 1 55 ? -12.005 2.649 -10.671 1.00 29.09 55 ARG A CA 1
ATOM 2315 C C . ARG B 1 55 ? -12.200 4.023 -11.268 1.00 27.15 55 ARG A C 1
ATOM 2316 O O . ARG B 1 55 ? -11.871 4.240 -12.420 1.00 27.11 55 ARG A O 1
ATOM 2324 N N . GLN B 1 56 ? -12.761 4.941 -10.503 1.00 26.47 56 GLN A N 1
ATOM 2325 C CA . GLN B 1 56 ? -13.044 6.248 -11.022 1.00 27.49 56 GLN A CA 1
ATOM 2326 C C . GLN B 1 56 ? -11.875 7.177 -10.793 1.00 29.38 56 GLN A C 1
ATOM 2327 O O . GLN B 1 56 ? -11.393 7.269 -9.694 1.00 31.67 56 GLN A O 1
ATOM 2333 N N . ILE B 1 57 ? -11.394 7.825 -11.820 1.00 30.47 57 ILE A N 1
ATOM 2334 C CA . ILE B 1 57 ? -10.221 8.739 -11.701 1.00 32.40 57 ILE A CA 1
ATOM 2335 C C . ILE B 1 57 ? -10.777 10.138 -11.608 1.00 32.64 57 ILE A C 1
ATOM 2336 O O . ILE B 1 57 ? -10.400 10.881 -10.746 1.00 34.49 57 ILE A O 1
ATOM 2341 N N . ASP B 1 58 ? -11.726 10.485 -12.471 1.00 31.44 58 ASP A N 1
ATOM 2342 C CA . ASP B 1 58 ? -12.583 11.684 -12.263 1.00 36.08 58 ASP A CA 1
ATOM 2343 C C . ASP B 1 58 ? -13.914 11.354 -12.858 1.00 32.73 58 ASP A C 1
ATOM 2344 O O . ASP B 1 58 ? -14.149 10.198 -13.246 1.00 31.59 58 ASP A O 1
ATOM 2349 N N . ALA B 1 59 ? -14.807 12.318 -12.921 1.00 32.52 59 ALA A N 1
ATOM 2350 C CA . ALA B 1 59 ? -16.184 11.976 -13.296 1.00 33.24 59 ALA A CA 1
ATOM 2351 C C . ALA B 1 59 ? -16.299 11.580 -14.762 1.00 33.00 59 ALA A C 1
ATOM 2352 O O . ALA B 1 59 ? -17.333 11.170 -15.168 1.00 31.31 59 ALA A O 1
ATOM 2354 N N . ARG B 1 60 ? -15.238 11.733 -15.570 1.00 32.90 60 ARG A N 1
ATOM 2355 C CA . ARG B 1 60 ? -15.258 11.390 -16.954 1.00 33.04 60 ARG A CA 1
ATOM 2356 C C . ARG B 1 60 ? -14.212 10.345 -17.314 1.00 30.63 60 ARG A C 1
ATOM 2357 O O . ARG B 1 60 ? -14.065 10.044 -18.512 1.00 30.10 60 ARG A O 1
ATOM 2365 N N . HIS B 1 61 ? -13.431 9.898 -16.354 1.00 27.09 61 HIS A N 1
ATOM 2366 C CA . HIS B 1 61 ? -12.339 8.965 -16.628 1.00 30.31 61 HIS A CA 1
ATOM 2367 C C . HIS B 1 61 ? -12.353 7.837 -15.670 1.00 26.26 61 HIS A C 1
ATOM 2368 O O . HIS B 1 61 ? -12.237 8.042 -14.477 1.00 29.10 61 HIS A O 1
ATOM 2375 N N . PHE B 1 62 ? -12.368 6.633 -16.204 1.00 27.01 62 PHE A N 1
ATOM 2376 C CA . PHE B 1 62 ? -12.526 5.446 -15.429 1.00 25.11 62 PHE A CA 1
ATOM 2377 C C . PHE B 1 62 ? -11.585 4.400 -15.966 1.00 28.24 62 PHE A C 1
ATOM 2378 O O . PHE B 1 62 ? -11.415 4.279 -17.191 1.00 31.15 62 PHE A O 1
ATOM 2386 N N . ALA B 1 63 ? -10.991 3.617 -15.060 1.00 27.12 63 ALA A N 1
ATOM 2387 C CA . ALA B 1 63 ? -10.221 2.476 -15.430 1.00 27.67 63 ALA A CA 1
ATOM 2388 C C . ALA B 1 63 ? -11.002 1.225 -15.040 1.00 27.66 63 ALA A C 1
ATOM 2389 O O . ALA B 1 63 ? -11.694 1.221 -14.016 1.00 28.61 63 ALA A O 1
ATOM 2391 N N . LEU B 1 64 ? -10.892 0.155 -15.832 1.00 26.91 64 LEU A N 1
ATOM 2392 C CA . LEU B 1 64 ? -11.622 -1.070 -15.545 1.00 24.94 64 LEU A CA 1
ATOM 2393 C C . LEU B 1 64 ? -10.676 -2.233 -15.668 1.00 25.69 64 LEU A C 1
ATOM 2394 O O . LEU B 1 64 ? -9.889 -2.347 -16.612 1.00 27.51 64 LEU A O 1
ATOM 2399 N N . ARG B 1 65 ? -10.739 -3.099 -14.704 1.00 26.03 65 ARG A N 1
ATOM 2400 C CA . ARG B 1 65 ? -9.882 -4.252 -14.658 1.00 28.98 65 ARG A CA 1
ATOM 2401 C C . ARG B 1 65 ? -10.550 -5.318 -15.557 1.00 29.29 65 ARG A C 1
ATOM 2402 O O . ARG B 1 65 ? -11.291 -6.123 -15.090 1.00 29.63 65 ARG A O 1
ATOM 2410 N N . GLY B 1 66 ? -10.318 -5.200 -16.864 1.00 26.85 66 GLY A N 1
ATOM 2411 C CA . GLY B 1 66 ? -11.086 -5.934 -17.838 1.00 27.63 66 GLY A CA 1
ATOM 2412 C C . GLY B 1 66 ? -10.562 -5.584 -19.200 1.00 25.52 66 GLY A C 1
ATOM 2413 O O . GLY B 1 66 ? -9.581 -4.826 -19.340 1.00 26.47 66 GLY A O 1
ATOM 2414 N N . THR B 1 67 ? -11.215 -6.133 -20.192 1.00 25.46 67 THR A N 1
ATOM 2415 C CA . THR B 1 67 ? -10.849 -5.960 -21.613 1.00 25.01 67 THR A CA 1
ATOM 2416 C C . THR B 1 67 ? -11.410 -4.699 -22.242 1.00 26.87 67 THR A C 1
ATOM 2417 O O . THR B 1 67 ? -12.334 -4.078 -21.692 1.00 23.60 67 THR A O 1
ATOM 2421 N N . PRO B 1 68 ? -10.937 -4.365 -23.447 1.00 26.27 68 PRO A N 1
ATOM 2422 C CA . PRO B 1 68 ? -11.602 -3.243 -24.131 1.00 27.39 68 PRO A CA 1
ATOM 2423 C C . PRO B 1 68 ? -13.093 -3.464 -24.369 1.00 26.64 68 PRO A C 1
ATOM 2424 O O . PRO B 1 68 ? -13.888 -2.531 -24.357 1.00 26.22 68 PRO A O 1
ATOM 2428 N N . THR B 1 69 ? -13.473 -4.727 -24.604 1.00 24.64 69 THR A N 1
ATOM 2429 C CA . THR B 1 69 ? -14.854 -5.075 -24.872 1.00 23.81 69 THR A CA 1
ATOM 2430 C C . THR B 1 69 ? -15.628 -4.840 -23.566 1.00 24.14 69 THR A C 1
ATOM 2431 O O . THR B 1 69 ? -16.727 -4.167 -23.600 1.00 27.65 69 THR A O 1
ATOM 2435 N N . ASP B 1 70 ? -15.092 -5.311 -22.431 1.00 22.57 70 ASP A N 1
ATOM 2436 C CA . ASP B 1 70 ? -15.705 -5.052 -21.138 1.00 24.11 70 ASP A CA 1
ATOM 2437 C C . ASP B 1 70 ? -15.894 -3.493 -20.967 1.00 23.41 70 ASP A C 1
ATOM 2438 O O . ASP B 1 70 ? -16.894 -3.056 -20.419 1.00 23.33 70 ASP A O 1
ATOM 2443 N N . CYS B 1 71 ? -14.889 -2.739 -21.353 1.00 22.65 71 CYS A N 1
ATOM 2444 C CA . CYS B 1 71 ? -14.895 -1.284 -21.194 1.00 23.11 71 CYS A CA 1
ATOM 2445 C C . CYS B 1 71 ? -16.017 -0.626 -21.934 1.00 23.99 71 CYS A C 1
ATOM 2446 O O . CYS B 1 71 ? -16.709 0.244 -21.372 1.00 26.91 71 CYS A O 1
ATOM 2449 N N . VAL B 1 72 ? -16.255 -1.030 -23.167 1.00 21.63 72 VAL A N 1
ATOM 2450 C CA . VAL B 1 72 ? -17.280 -0.458 -23.920 1.00 22.24 72 VAL A CA 1
ATOM 2451 C C . VAL B 1 72 ? -18.660 -0.800 -23.340 1.00 26.24 72 VAL A C 1
ATOM 2452 O O . VAL B 1 72 ? -19.564 0.063 -23.233 1.00 23.71 72 VAL A O 1
ATOM 2456 N N . ILE B 1 73 ? -18.859 -2.034 -22.973 1.00 23.55 73 ILE A N 1
ATOM 2457 C CA . ILE B 1 73 ? -20.137 -2.420 -22.383 1.00 23.59 73 ILE A CA 1
ATOM 2458 C C . ILE B 1 73 ? -20.394 -1.637 -21.073 1.00 24.88 73 ILE A C 1
ATOM 2459 O O . ILE B 1 73 ? -21.505 -1.126 -20.822 1.00 23.33 73 ILE A O 1
ATOM 2464 N N . MET B 1 74 ? -19.364 -1.547 -20.217 1.00 25.34 74 MET A N 1
ATOM 2465 C CA . MET B 1 74 ? -19.447 -0.785 -18.998 1.00 26.66 74 MET A CA 1
ATOM 2466 C C . MET B 1 74 ? -19.767 0.675 -19.251 1.00 25.83 74 MET A C 1
ATOM 2467 O O . MET B 1 74 ? -20.631 1.275 -18.581 1.00 24.08 74 MET A O 1
ATOM 2472 N N . GLY B 1 75 ? -19.102 1.227 -20.261 1.00 25.23 75 GLY A N 1
ATOM 2473 C CA . GLY B 1 75 ? -19.409 2.605 -20.612 1.00 26.89 75 GLY A CA 1
ATOM 2474 C C . GLY B 1 75 ? -20.880 2.768 -20.981 1.00 27.77 75 GLY A C 1
ATOM 2475 O O . GLY B 1 75 ? -21.556 3.746 -20.582 1.00 27.66 75 GLY A O 1
ATOM 2476 N N . VAL B 1 76 ? -21.285 1.940 -21.914 1.00 26.32 76 VAL A N 1
ATOM 2477 C CA . VAL B 1 76 ? -22.584 2.133 -22.557 1.00 31.21 76 VAL A CA 1
ATOM 2478 C C . VAL B 1 76 ? -23.685 1.798 -21.611 1.00 32.05 76 VAL A C 1
ATOM 2479 O O . VAL B 1 76 ? -24.669 2.543 -21.501 1.00 32.28 76 VAL A O 1
ATOM 2483 N N . ARG B 1 77 ? -23.526 0.739 -20.872 1.00 31.01 77 ARG A N 1
ATOM 2484 C CA . ARG B 1 77 ? -24.641 0.259 -20.029 1.00 33.95 77 ARG A CA 1
ATOM 2485 C C . ARG B 1 77 ? -24.644 0.748 -18.597 1.00 35.20 77 ARG A C 1
ATOM 2486 O O . ARG B 1 77 ? -25.666 0.661 -17.910 1.00 33.33 77 ARG A O 1
ATOM 2494 N N . HIS B 1 78 ? -23.505 1.249 -18.104 1.00 29.92 78 HIS A N 1
ATOM 2495 C CA . HIS B 1 78 ? -23.517 1.690 -16.724 1.00 28.77 78 HIS A CA 1
ATOM 2496 C C . HIS B 1 78 ? -23.003 3.143 -16.543 1.00 30.23 78 HIS A C 1
ATOM 2497 O O . HIS B 1 78 ? -23.607 3.903 -15.830 1.00 29.02 78 HIS A O 1
ATOM 2504 N N . VAL B 1 79 ? -21.858 3.458 -17.108 1.00 30.04 79 VAL A N 1
ATOM 2505 C CA . VAL B 1 79 ? -21.158 4.712 -16.759 1.00 31.89 79 VAL A CA 1
ATOM 2506 C C . VAL B 1 79 ? -21.783 5.950 -17.373 1.00 30.64 79 VAL A C 1
ATOM 2507 O O . VAL B 1 79 ? -22.020 6.914 -16.688 1.00 32.72 79 VAL A O 1
ATOM 2511 N N . LEU B 1 80 ? -22.152 5.921 -18.635 1.00 29.55 80 LEU A N 1
ATOM 2512 C CA . LEU B 1 80 ? -22.678 7.100 -19.271 1.00 31.42 80 LEU A CA 1
ATOM 2513 C C . LEU B 1 80 ? -24.143 7.303 -18.998 1.00 33.63 80 LEU A C 1
ATOM 2514 O O . LEU B 1 80 ? -24.863 6.369 -18.764 1.00 35.46 80 LEU A O 1
ATOM 2519 N N . PRO B 1 81 ? -24.594 8.555 -19.033 1.00 35.79 81 PRO A N 1
ATOM 2520 C CA . PRO B 1 81 ? -25.980 8.873 -18.719 1.00 37.92 81 PRO A CA 1
ATOM 2521 C C . PRO B 1 81 ? -26.917 8.522 -19.851 1.00 39.93 81 PRO A C 1
ATOM 2522 O O . PRO B 1 81 ? -28.111 8.476 -19.649 1.00 43.81 81 PRO A O 1
ATOM 2526 N N . GLY B 1 82 ? -26.395 8.275 -21.034 1.00 39.72 82 GLY A N 1
ATOM 2527 C CA . GLY B 1 82 ? -27.190 7.689 -22.117 1.00 42.01 82 GLY A CA 1
ATOM 2528 C C . GLY B 1 82 ? -26.191 7.159 -23.123 1.00 44.13 82 GLY A C 1
ATOM 2529 O O . GLY B 1 82 ? -24.999 7.357 -22.940 1.00 37.46 82 GLY A O 1
ATOM 2530 N N . ALA B 1 83 ? -26.673 6.532 -24.207 1.00 41.52 83 ALA A N 1
ATOM 2531 C CA . ALA B 1 83 ? -25.789 5.906 -25.168 1.00 41.26 83 ALA A CA 1
ATOM 2532 C C . ALA B 1 83 ? -24.876 6.928 -25.762 1.00 34.18 83 ALA A C 1
ATOM 2533 O O . ALA B 1 83 ? -25.269 8.032 -26.014 1.00 33.92 83 ALA A O 1
ATOM 2535 N N . PRO B 1 84 ? -23.629 6.556 -25.992 1.00 31.47 84 PRO A N 1
ATOM 2536 C CA . PRO B 1 84 ? -22.790 7.476 -26.758 1.00 31.41 84 PRO A CA 1
ATOM 2537 C C . PRO B 1 84 ? -23.199 7.550 -28.228 1.00 32.20 84 PRO A C 1
ATOM 2538 O O . PRO B 1 84 ? -23.849 6.617 -28.746 1.00 33.29 84 PRO A O 1
ATOM 2542 N N . ASP B 1 85 ? -22.855 8.623 -28.924 1.00 32.51 85 ASP A N 1
ATOM 2543 C CA . ASP B 1 85 ? -23.069 8.736 -30.375 1.00 34.17 85 ASP A CA 1
ATOM 2544 C C . ASP B 1 85 ? -21.892 8.194 -31.144 1.00 32.99 85 ASP A C 1
ATOM 2545 O O . ASP B 1 85 ? -21.992 7.958 -32.355 1.00 35.78 85 ASP A O 1
ATOM 2550 N N . LEU B 1 86 ? -20.771 8.022 -30.489 1.00 30.94 86 LEU A N 1
ATOM 2551 C CA . LEU B 1 86 ? -19.607 7.546 -31.178 1.00 29.49 86 LEU A CA 1
ATOM 2552 C C . LEU B 1 86 ? -18.737 6.856 -30.170 1.00 30.40 86 LEU A C 1
ATOM 2553 O O . LEU B 1 86 ? -18.548 7.334 -29.014 1.00 29.60 86 LEU A O 1
ATOM 2558 N N . VAL B 1 87 ? -18.186 5.731 -30.582 1.00 29.31 87 VAL A N 1
ATOM 2559 C CA . VAL B 1 87 ? -17.206 5.069 -29.802 1.00 28.06 87 VAL A CA 1
ATOM 2560 C C . VAL B 1 87 ? -15.896 5.149 -30.591 1.00 28.74 87 VAL A C 1
ATOM 2561 O O . VAL B 1 87 ? -15.853 4.729 -31.771 1.00 26.95 87 VAL A O 1
ATOM 2565 N N . LEU B 1 88 ? -14.831 5.534 -29.904 1.00 28.86 88 LEU A N 1
ATOM 2566 C CA . LEU B 1 88 ? -13.429 5.500 -30.451 1.00 29.67 88 LEU A CA 1
ATOM 2567 C C . LEU B 1 88 ? -12.544 4.639 -29.612 1.00 27.52 88 LEU A C 1
ATOM 2568 O O . LEU B 1 88 ? -12.547 4.721 -28.340 1.00 27.05 88 LEU A O 1
ATOM 2573 N N . SER B 1 89 ? -11.749 3.811 -30.286 1.00 28.39 89 SER A N 1
ATOM 2574 C CA . SER B 1 89 ? -10.877 2.876 -29.609 1.00 26.49 89 SER A CA 1
ATOM 2575 C C . SER B 1 89 ? -9.423 3.056 -30.149 1.00 30.15 89 SER A C 1
ATOM 2576 O O . SER B 1 89 ? -9.218 2.959 -31.337 1.00 27.31 89 SER A O 1
ATOM 2579 N N . GLY B 1 90 ? -8.474 3.314 -29.210 1.00 29.84 90 GLY A N 1
ATOM 2580 C CA . GLY B 1 90 ? -7.075 3.623 -29.531 1.00 33.78 90 GLY A CA 1
ATOM 2581 C C . GLY B 1 90 ? -6.564 4.824 -28.792 1.00 31.98 90 GLY A C 1
ATOM 2582 O O . GLY B 1 90 ? -6.932 5.034 -27.628 1.00 31.92 90 GLY A O 1
ATOM 2583 N N . VAL B 1 91 ? -5.624 5.579 -29.359 1.00 33.17 91 VAL A N 1
ATOM 2584 C CA . VAL B 1 91 ? -4.836 5.233 -30.559 1.00 32.40 91 VAL A CA 1
ATOM 2585 C C . VAL B 1 91 ? -3.801 4.198 -30.181 1.00 32.04 91 VAL A C 1
ATOM 2586 O O . VAL B 1 91 ? -2.956 4.438 -29.318 1.00 31.10 91 VAL A O 1
ATOM 2590 N N . ASN B 1 92 ? -3.840 3.027 -30.831 1.00 30.94 92 ASN A N 1
ATOM 2591 C CA . ASN B 1 92 ? -2.960 1.976 -30.432 1.00 31.91 92 ASN A CA 1
ATOM 2592 C C . ASN B 1 92 ? -1.521 2.259 -30.798 1.00 32.83 92 ASN A C 1
ATOM 2593 O O . ASN B 1 92 ? -1.253 2.856 -31.831 1.00 33.42 92 ASN A O 1
ATOM 2598 N N . SER B 1 93 ? -0.645 1.845 -29.896 1.00 33.29 93 SER A N 1
ATOM 2599 C CA . SER B 1 93 ? 0.777 1.873 -30.157 1.00 36.36 93 SER A CA 1
ATOM 2600 C C . SER B 1 93 ? 1.058 0.680 -31.035 1.00 40.13 93 SER A C 1
ATOM 2601 O O . SER B 1 93 ? 1.273 -0.407 -30.543 1.00 40.42 93 SER A O 1
ATOM 2604 N N . GLY B 1 94 ? 1.063 0.892 -32.361 1.00 39.23 94 GLY A N 1
ATOM 2605 C CA . GLY B 1 94 ? 1.349 -0.182 -33.323 1.00 40.86 94 GLY A CA 1
ATOM 2606 C C . GLY B 1 94 ? 0.132 -0.383 -34.197 1.00 42.18 94 GLY A C 1
ATOM 2607 O O . GLY B 1 94 ? -1.022 -0.140 -33.791 1.00 37.24 94 GLY A O 1
ATOM 2608 N N . ALA B 1 95 ? 0.399 -0.741 -35.427 1.00 36.33 95 ALA A N 1
ATOM 2609 C CA . ALA B 1 95 ? -0.680 -0.898 -36.377 1.00 38.36 95 ALA A CA 1
ATOM 2610 C C . ALA B 1 95 ? -1.577 -2.123 -36.068 1.00 35.68 95 ALA A C 1
ATOM 2611 O O . ALA B 1 95 ? -1.145 -3.070 -35.434 1.00 34.46 95 ALA A O 1
ATOM 2613 N N . ASN B 1 96 ? -2.807 -2.085 -36.551 1.00 32.23 96 ASN A N 1
ATOM 2614 C CA . ASN B 1 96 ? -3.685 -3.247 -36.515 1.00 31.28 96 ASN A CA 1
ATOM 2615 C C . ASN B 1 96 ? -4.266 -3.494 -37.910 1.00 30.29 96 ASN A C 1
ATOM 2616 O O . ASN B 1 96 ? -5.240 -2.855 -38.334 1.00 32.20 96 ASN A O 1
ATOM 2621 N N . MET B 1 97 ? -3.666 -4.422 -38.631 1.00 30.35 97 MET A N 1
ATOM 2622 C CA . MET B 1 97 ? -3.965 -4.634 -40.043 1.00 31.38 97 MET A CA 1
ATOM 2623 C C . MET B 1 97 ? -4.052 -6.098 -40.324 1.00 32.06 97 MET A C 1
ATOM 2624 O O . MET B 1 97 ? -3.487 -6.919 -39.594 1.00 32.74 97 MET A O 1
ATOM 2629 N N . ALA B 1 98 ? -4.699 -6.415 -41.433 1.00 31.78 98 ALA A N 1
ATOM 2630 C CA . ALA B 1 98 ? -4.631 -7.746 -41.990 1.00 33.99 98 ALA A CA 1
ATOM 2631 C C . ALA B 1 98 ? -5.142 -8.800 -40.982 1.00 32.55 98 ALA A C 1
ATOM 2632 O O . ALA B 1 98 ? -6.124 -8.550 -40.311 1.00 34.82 98 ALA A O 1
ATOM 2634 N N . ASP B 1 99 ? -4.473 -9.918 -40.794 1.00 34.63 99 ASP A N 1
ATOM 2635 C CA . ASP B 1 99 ? -4.939 -10.918 -39.800 1.00 40.54 99 ASP A CA 1
ATOM 2636 C C . ASP B 1 99 ? -4.863 -10.453 -38.286 1.00 38.24 99 ASP A C 1
ATOM 2637 O O . ASP B 1 99 ? -5.448 -11.088 -37.450 1.00 36.26 99 ASP A O 1
ATOM 2642 N N . ASP B 1 100 ? -4.207 -9.329 -37.975 1.00 36.31 100 ASP A N 1
ATOM 2643 C CA . ASP B 1 100 ? -4.300 -8.736 -36.637 1.00 36.80 100 ASP A CA 1
ATOM 2644 C C . ASP B 1 100 ? -5.750 -8.526 -36.227 1.00 37.26 100 ASP A C 1
ATOM 2645 O O . ASP B 1 100 ? -6.043 -8.557 -35.021 1.00 39.88 100 ASP A O 1
ATOM 2650 N N . VAL B 1 101 ? -6.642 -8.241 -37.170 1.00 35.60 101 VAL A N 1
ATOM 2651 C CA . VAL B 1 101 ? -7.935 -7.683 -36.774 1.00 35.37 101 VAL A CA 1
ATOM 2652 C C . VAL B 1 101 ? -8.777 -8.602 -35.839 1.00 35.76 101 VAL A C 1
ATOM 2653 O O . VAL B 1 101 ? -9.427 -8.100 -34.972 1.00 33.56 101 VAL A O 1
ATOM 2657 N N . THR B 1 102 ? -8.688 -9.904 -36.071 1.00 30.13 102 THR A N 1
ATOM 2658 C CA . THR B 1 102 ? -9.230 -10.948 -35.275 1.00 34.90 102 THR A CA 1
ATOM 2659 C C . THR B 1 102 ? -8.731 -11.002 -33.837 1.00 31.54 102 THR A C 1
ATOM 2660 O O . THR B 1 102 ? -9.383 -11.550 -32.944 1.00 32.36 102 THR A O 1
ATOM 2664 N N . TYR B 1 103 ? -7.487 -10.642 -33.682 1.00 26.44 103 TYR A N 1
ATOM 2665 C CA . TYR B 1 103 ? -6.803 -10.719 -32.373 1.00 27.55 103 TYR A CA 1
ATOM 2666 C C . TYR B 1 103 ? -6.716 -9.439 -31.577 1.00 28.19 103 TYR A C 1
ATOM 2667 O O . TYR B 1 103 ? -6.317 -9.473 -30.404 1.00 27.37 103 TYR A O 1
ATOM 2676 N N . SER B 1 104 ? -7.081 -8.325 -32.203 1.00 27.93 104 SER A N 1
ATOM 2677 C CA . SER B 1 104 ? -6.850 -6.982 -31.705 1.00 26.49 104 SER A CA 1
ATOM 2678 C C . SER B 1 104 ? -7.900 -6.551 -30.713 1.00 27.82 104 SER A C 1
ATOM 2679 O O . SER B 1 104 ? -9.088 -6.499 -31.026 1.00 27.67 104 SER A O 1
ATOM 2682 N N . GLY B 1 105 ? -7.420 -6.186 -29.532 1.00 23.83 105 GLY A N 1
ATOM 2683 C CA . GLY B 1 105 ? -8.252 -5.614 -28.498 1.00 26.06 105 GLY A CA 1
ATOM 2684 C C . GLY B 1 105 ? -8.710 -4.221 -28.903 1.00 26.21 105 GLY A C 1
ATOM 2685 O O . GLY B 1 105 ? -9.894 -3.828 -28.652 1.00 24.90 105 GLY A O 1
ATOM 2686 N N . THR B 1 106 ? -7.851 -3.474 -29.597 1.00 25.12 106 THR A N 1
ATOM 2687 C CA . THR B 1 106 ? -8.270 -2.124 -30.093 1.00 26.19 106 THR A CA 1
ATOM 2688 C C . THR B 1 106 ? -9.454 -2.250 -31.095 1.00 25.96 106 THR A C 1
ATOM 2689 O O . THR B 1 106 ? -10.488 -1.578 -30.949 1.00 26.13 106 THR A O 1
ATOM 2693 N N . VAL B 1 107 ? -9.318 -3.141 -32.066 1.00 26.37 107 VAL A N 1
ATOM 2694 C CA . VAL B 1 107 ? -10.382 -3.338 -33.034 1.00 27.22 107 VAL A CA 1
ATOM 2695 C C . VAL B 1 107 ? -11.665 -3.859 -32.295 1.00 28.53 107 VAL A C 1
ATOM 2696 O O . VAL B 1 107 ? -12.771 -3.388 -32.564 1.00 25.87 107 VAL A O 1
ATOM 2700 N N . ALA B 1 108 ? -11.476 -4.763 -31.338 1.00 26.95 108 ALA A N 1
ATOM 2701 C CA . ALA B 1 108 ? -12.639 -5.321 -30.584 1.00 26.87 108 ALA A CA 1
ATOM 2702 C C . ALA B 1 108 ? -13.455 -4.271 -29.836 1.00 26.15 108 ALA A C 1
ATOM 2703 O O . ALA B 1 108 ? -14.674 -4.349 -29.725 1.00 22.26 108 ALA A O 1
ATOM 2705 N N . GLY B 1 109 ? -12.790 -3.263 -29.306 1.00 23.76 109 GLY A N 1
ATOM 2706 C CA . GLY B 1 109 ? -13.494 -2.145 -28.730 1.00 25.44 109 GLY A CA 1
ATOM 2707 C C . GLY B 1 109 ? -14.458 -1.462 -29.641 1.00 23.90 109 GLY A C 1
ATOM 2708 O O . GLY B 1 109 ? -15.619 -1.178 -29.284 1.00 28.15 109 GLY A O 1
ATOM 2709 N N . ALA B 1 110 ? -14.012 -1.184 -30.848 1.00 26.80 110 ALA A N 1
ATOM 2710 C CA . ALA B 1 110 ? -14.914 -0.725 -31.888 1.00 27.92 110 ALA A CA 1
ATOM 2711 C C . ALA B 1 110 ? -15.976 -1.694 -32.287 1.00 27.11 110 ALA A C 1
ATOM 2712 O O . ALA B 1 110 ? -17.143 -1.327 -32.485 1.00 31.89 110 ALA A O 1
ATOM 2714 N N . MET B 1 111 ? -15.611 -2.929 -32.443 1.00 24.56 111 MET A N 1
ATOM 2715 C CA . MET B 1 111 ? -16.627 -3.918 -32.686 1.00 25.23 111 MET A CA 1
ATOM 2716 C C . MET B 1 111 ? -17.762 -3.895 -31.725 1.00 22.96 111 MET A C 1
ATOM 2717 O O . MET B 1 111 ? -18.952 -4.055 -32.102 1.00 24.37 111 MET A O 1
ATOM 2722 N N . GLU B 1 112 ? -17.414 -3.780 -30.456 1.00 23.94 112 GLU A N 1
ATOM 2723 C CA . GLU B 1 112 ? -18.405 -3.815 -29.391 1.00 24.09 112 GLU A CA 1
ATOM 2724 C C . GLU B 1 112 ? -19.318 -2.625 -29.458 1.00 25.21 112 GLU A C 1
ATOM 2725 O O . GLU B 1 112 ? -20.551 -2.739 -29.306 1.00 24.52 112 GLU A O 1
ATOM 2731 N N . GLY B 1 113 ? -18.727 -1.461 -29.735 1.00 24.63 113 GLY A N 1
ATOM 2732 C CA . GLY B 1 113 ? -19.539 -0.257 -30.006 1.00 26.59 113 GLY A CA 1
ATOM 2733 C C . GLY B 1 113 ? -20.570 -0.517 -31.109 1.00 27.41 113 GLY A C 1
ATOM 2734 O O . GLY B 1 113 ? -21.778 -0.284 -30.938 1.00 29.80 113 GLY A O 1
ATOM 2735 N N . THR B 1 114 ? -20.091 -1.112 -32.203 1.00 29.33 114 THR A N 1
ATOM 2736 C CA . THR B 1 114 ? -20.949 -1.477 -33.334 1.00 29.56 114 THR A CA 1
ATOM 2737 C C . THR B 1 114 ? -22.050 -2.504 -32.913 1.00 30.81 114 THR A C 1
ATOM 2738 O O . THR B 1 114 ? -23.216 -2.273 -33.171 1.00 27.85 114 THR A O 1
ATOM 2742 N N . LEU B 1 115 ? -21.692 -3.528 -32.149 1.00 29.95 115 LEU A N 1
ATOM 2743 C CA . LEU B 1 115 ? -22.731 -4.505 -31.684 1.00 29.95 115 LEU A CA 1
ATOM 2744 C C . LEU B 1 115 ? -23.760 -3.856 -30.782 1.00 32.60 115 LEU A C 1
ATOM 2745 O O . LEU B 1 115 ? -24.876 -4.321 -30.635 1.00 33.39 115 LEU A O 1
ATOM 2750 N N . LEU B 1 116 ? -23.365 -2.774 -30.115 1.00 33.38 116 LEU A N 1
ATOM 2751 C CA . LEU B 1 116 ? -24.243 -2.049 -29.212 1.00 30.73 116 LEU A CA 1
ATOM 2752 C C . LEU B 1 116 ? -25.045 -1.015 -29.969 1.00 35.89 116 LEU A C 1
ATOM 2753 O O . LEU B 1 116 ? -25.800 -0.278 -29.339 1.00 33.78 116 LEU A O 1
ATOM 2758 N N . GLY B 1 117 ? -24.873 -0.937 -31.286 1.00 31.49 117 GLY A N 1
ATOM 2759 C CA . GLY B 1 117 ? -25.656 -0.060 -32.083 1.00 34.42 117 GLY A CA 1
ATOM 2760 C C . GLY B 1 117 ? -25.106 1.338 -32.193 1.00 34.94 117 GLY A C 1
ATOM 2761 O O . GLY B 1 117 ? -25.851 2.255 -32.513 1.00 34.56 117 GLY A O 1
ATOM 2762 N N . VAL B 1 118 ? -23.809 1.508 -32.010 1.00 30.05 118 VAL A N 1
ATOM 2763 C CA . VAL B 1 118 ? -23.204 2.847 -32.058 1.00 33.38 118 VAL A CA 1
ATOM 2764 C C . VAL B 1 118 ? -22.126 2.898 -33.152 1.00 33.57 118 VAL A C 1
ATOM 2765 O O . VAL B 1 118 ? -21.353 1.936 -33.304 1.00 31.09 118 VAL A O 1
ATOM 2769 N N . ARG B 1 119 ? -22.035 4.024 -33.820 1.00 31.42 119 ARG A N 1
ATOM 2770 C CA . ARG B 1 119 ? -20.932 4.260 -34.743 1.00 32.55 119 ARG A CA 1
ATOM 2771 C C . ARG B 1 119 ? -19.578 4.168 -34.043 1.00 31.48 119 ARG A C 1
ATOM 2772 O O . ARG B 1 119 ? -19.419 4.675 -32.917 1.00 32.65 119 ARG A O 1
ATOM 2775 N N . ALA B 1 120 ? -18.636 3.423 -34.646 1.00 27.82 120 ALA A N 1
ATOM 2776 C CA . ALA B 1 120 ? -17.441 3.087 -33.928 1.00 28.45 120 ALA A CA 1
ATOM 2777 C C . ALA B 1 120 ? -16.246 3.062 -34.872 1.00 27.04 120 ALA A C 1
ATOM 2778 O O . ALA B 1 120 ? -16.361 2.578 -35.994 1.00 30.03 120 ALA A O 1
ATOM 2780 N N . ILE B 1 121 ? -15.138 3.577 -34.367 1.00 28.02 121 ILE A N 1
ATOM 2781 C CA . ILE B 1 121 ? -13.868 3.659 -35.103 1.00 30.39 121 ILE A CA 1
ATOM 2782 C C . ILE B 1 121 ? -12.708 3.228 -34.258 1.00 27.55 121 ILE A C 1
ATOM 2783 O O . ILE B 1 121 ? -12.598 3.655 -33.102 1.00 31.81 121 ILE A O 1
ATOM 2788 N N . ALA B 1 122 ? -11.855 2.340 -34.798 1.00 27.69 122 ALA A N 1
ATOM 2789 C CA . ALA B 1 122 ? -10.633 1.961 -34.195 1.00 25.00 122 ALA A CA 1
ATOM 2790 C C . ALA B 1 122 ? -9.511 2.766 -34.854 1.00 27.92 122 ALA A C 1
ATOM 2791 O O . ALA B 1 122 ? -9.502 2.934 -36.112 1.00 30.16 122 ALA A O 1
ATOM 2793 N N . LEU B 1 123 ? -8.529 3.171 -34.033 1.00 29.19 123 LEU A N 1
ATOM 2794 C CA . LEU B 1 123 ? -7.383 3.944 -34.527 1.00 29.94 123 LEU A CA 1
ATOM 2795 C C . LEU B 1 123 ? -6.066 3.356 -34.009 1.00 30.37 123 LEU A C 1
ATOM 2796 O O . LEU B 1 123 ? -5.953 3.065 -32.820 1.00 30.55 123 LEU A O 1
ATOM 2801 N N . SER B 1 124 ? -5.079 3.199 -34.905 1.00 31.04 124 SER A N 1
ATOM 2802 C CA . SER B 1 124 ? -3.801 2.606 -34.581 1.00 31.67 124 SER A CA 1
ATOM 2803 C C . SER B 1 124 ? -2.699 3.347 -35.330 1.00 34.97 124 SER A C 1
ATOM 2804 O O . SER B 1 124 ? -2.905 3.803 -36.445 1.00 35.34 124 SER A O 1
ATOM 2807 N N . GLN B 1 125 ? -1.550 3.489 -34.688 1.00 34.23 125 GLN A N 1
ATOM 2808 C CA . GLN B 1 125 ? -0.464 4.327 -35.173 1.00 36.20 125 GLN A CA 1
ATOM 2809 C C . GLN B 1 125 ? 0.770 3.462 -35.334 1.00 38.78 125 GLN A C 1
ATOM 2810 O O . GLN B 1 125 ? 1.279 2.889 -34.383 1.00 40.30 125 GLN A O 1
ATOM 2816 N N . GLU B 1 126 ? 1.249 3.371 -36.566 1.00 39.31 126 GLU A N 1
ATOM 2817 C CA . GLU B 1 126 ? 2.418 2.574 -36.857 1.00 42.31 126 GLU A CA 1
ATOM 2818 C C . GLU B 1 126 ? 3.605 3.346 -36.311 1.00 44.40 126 GLU A C 1
ATOM 2819 O O . GLU B 1 126 ? 3.610 4.602 -36.331 1.00 43.60 126 GLU A O 1
ATOM 2825 N N . TYR B 1 127 ? 4.605 2.636 -35.842 1.00 47.15 127 TYR A N 1
ATOM 2826 C CA . TYR B 1 127 ? 5.840 3.314 -35.312 1.00 50.90 127 TYR A CA 1
ATOM 2827 C C . TYR B 1 127 ? 7.119 2.645 -35.812 1.00 55.41 127 TYR A C 1
ATOM 2828 O O . TYR B 1 127 ? 7.031 1.725 -36.631 1.00 53.78 127 TYR A O 1
ATOM 2837 N N . GLU B 1 128 ? 8.292 3.104 -35.330 1.00 61.37 128 GLU A N 1
ATOM 2838 C CA . GLU B 1 128 ? 9.599 2.404 -35.484 1.00 66.52 128 GLU A CA 1
ATOM 2839 C C . GLU B 1 128 ? 10.379 2.412 -34.126 1.00 68.35 128 GLU A C 1
ATOM 2840 O O . GLU B 1 128 ? 10.066 3.196 -33.243 1.00 67.13 128 GLU A O 1
ATOM 2846 N N . TYR B 1 129 ? 11.377 1.534 -33.970 1.00 74.27 129 TYR A N 1
ATOM 2847 C CA . TYR B 1 129 ? 12.178 1.396 -32.707 1.00 72.60 129 TYR A CA 1
ATOM 2848 C C . TYR B 1 129 ? 13.381 2.298 -32.680 1.00 72.57 129 TYR A C 1
ATOM 2849 O O . TYR B 1 129 ? 13.917 2.545 -33.745 1.00 73.62 129 TYR A O 1
ATOM 2858 N N . ARG B 1 133 ? 13.127 2.528 -26.795 1.00 88.45 133 ARG A N 1
ATOM 2859 C CA . ARG B 1 133 ? 12.736 1.667 -27.898 1.00 86.96 133 ARG A CA 1
ATOM 2860 C C . ARG B 1 133 ? 11.613 2.323 -28.782 1.00 79.59 133 ARG A C 1
ATOM 2861 O O . ARG B 1 133 ? 11.980 2.790 -29.829 1.00 77.82 133 ARG A O 1
ATOM 2869 N N . ARG B 1 134 ? 10.304 2.405 -28.447 1.00 65.07 134 ARG A N 1
ATOM 2870 C CA . ARG B 1 134 ? 9.336 2.816 -29.485 1.00 63.40 134 ARG A CA 1
ATOM 2871 C C . ARG B 1 134 ? 9.328 4.307 -29.660 1.00 65.28 134 ARG A C 1
ATOM 2872 O O . ARG B 1 134 ? 9.144 5.035 -28.702 1.00 65.58 134 ARG A O 1
ATOM 2880 N N . ILE B 1 135 ? 9.425 4.763 -30.899 1.00 60.70 135 ILE A N 1
ATOM 2881 C CA . ILE B 1 135 ? 9.196 6.168 -31.154 1.00 63.62 135 ILE A CA 1
ATOM 2882 C C . ILE B 1 135 ? 7.944 6.246 -32.034 1.00 60.27 135 ILE A C 1
ATOM 2883 O O . ILE B 1 135 ? 7.931 5.797 -33.192 1.00 53.83 135 ILE A O 1
ATOM 2888 N N . VAL B 1 136 ? 6.844 6.648 -31.398 1.00 51.80 136 VAL A N 1
ATOM 2889 C CA . VAL B 1 136 ? 5.577 6.591 -32.044 1.00 48.55 136 VAL A CA 1
ATOM 2890 C C . VAL B 1 136 ? 5.276 7.993 -32.426 1.00 50.82 136 VAL A C 1
ATOM 2891 O O . VAL B 1 136 ? 5.204 8.824 -31.562 1.00 48.47 136 VAL A O 1
ATOM 2895 N N . PRO B 1 137 ? 5.017 8.252 -33.712 1.00 47.49 137 PRO A N 1
ATOM 2896 C CA . PRO B 1 137 ? 4.741 9.592 -34.174 1.00 51.86 137 PRO A CA 1
ATOM 2897 C C . PRO B 1 137 ? 3.287 9.918 -34.011 1.00 48.72 137 PRO A C 1
ATOM 2898 O O . PRO B 1 137 ? 2.524 10.017 -34.967 1.00 48.68 137 PRO A O 1
ATOM 2902 N N . TRP B 1 138 ? 2.925 10.096 -32.752 1.00 45.62 138 TRP A N 1
ATOM 2903 C CA . TRP B 1 138 ? 1.569 10.343 -32.331 1.00 41.88 138 TRP A CA 1
ATOM 2904 C C . TRP B 1 138 ? 0.978 11.547 -32.967 1.00 43.19 138 TRP A C 1
ATOM 2905 O O . TRP B 1 138 ? -0.231 11.600 -33.245 1.00 41.23 138 TRP A O 1
ATOM 2916 N N . GLU B 1 139 ? 1.828 12.545 -33.221 1.00 44.43 139 GLU A N 1
ATOM 2917 C CA . GLU B 1 139 ? 1.414 13.750 -33.878 1.00 47.37 139 GLU A CA 1
ATOM 2918 C C . GLU B 1 139 ? 0.739 13.508 -35.242 1.00 44.30 139 GLU A C 1
ATOM 2919 O O . GLU B 1 139 ? -0.033 14.353 -35.740 1.00 45.95 139 GLU A O 1
ATOM 2925 N N . THR B 1 140 ? 1.091 12.404 -35.877 1.00 45.69 140 THR A N 1
ATOM 2926 C CA . THR B 1 140 ? 0.515 12.088 -37.200 1.00 45.21 140 THR A CA 1
ATOM 2927 C C . THR B 1 140 ? -0.970 11.732 -37.070 1.00 44.25 140 THR A C 1
ATOM 2928 O O . THR B 1 140 ? -1.821 12.383 -37.689 1.00 43.56 140 THR A O 1
ATOM 2932 N N . ALA B 1 141 ? -1.282 10.772 -36.209 1.00 42.61 141 ALA A N 1
ATOM 2933 C CA . ALA B 1 141 ? -2.707 10.454 -35.920 1.00 42.15 141 ALA A CA 1
ATOM 2934 C C . ALA B 1 141 ? -3.387 11.696 -35.406 1.00 41.88 141 ALA A C 1
ATOM 2935 O O . ALA B 1 141 ? -4.490 11.996 -35.782 1.00 40.50 141 ALA A O 1
ATOM 2937 N N . GLU B 1 142 ? -2.686 12.449 -34.551 1.00 43.35 142 GLU A N 1
ATOM 2938 C CA . GLU B 1 142 ? -3.289 13.601 -33.935 1.00 41.70 142 GLU A CA 1
ATOM 2939 C C . GLU B 1 142 ? -3.647 14.691 -34.942 1.00 43.73 142 GLU A C 1
ATOM 2940 O O . GLU B 1 142 ? -4.672 15.308 -34.840 1.00 42.07 142 GLU A O 1
ATOM 2946 N N . ALA B 1 143 ? -2.781 14.915 -35.911 1.00 46.40 143 ALA A N 1
ATOM 2947 C CA . ALA B 1 143 ? -2.985 15.924 -36.962 1.00 48.09 143 ALA A CA 1
ATOM 2948 C C . ALA B 1 143 ? -4.082 15.530 -37.923 1.00 48.05 143 ALA A C 1
ATOM 2949 O O . ALA B 1 143 ? -4.837 16.367 -38.401 1.00 45.63 143 ALA A O 1
ATOM 2951 N N . HIS B 1 144 ? -4.183 14.239 -38.221 1.00 46.13 144 HIS A N 1
ATOM 2952 C CA . HIS B 1 144 ? -5.051 13.804 -39.338 1.00 44.19 144 HIS A CA 1
ATOM 2953 C C . HIS B 1 144 ? -6.381 13.224 -38.913 1.00 43.10 144 HIS A C 1
ATOM 2954 O O . HIS B 1 144 ? -7.346 13.362 -39.629 1.00 41.45 144 HIS A O 1
ATOM 2961 N N . ALA B 1 145 ? -6.430 12.609 -37.732 1.00 42.69 145 ALA A N 1
ATOM 2962 C CA . ALA B 1 145 ? -7.630 11.917 -37.308 1.00 42.51 145 ALA A CA 1
ATOM 2963 C C . ALA B 1 145 ? -8.844 12.813 -37.151 1.00 43.76 145 ALA A C 1
ATOM 2964 O O . ALA B 1 145 ? -9.929 12.445 -37.573 1.00 44.66 145 ALA A O 1
ATOM 2966 N N . PRO B 1 146 ? -8.669 14.018 -36.605 1.00 45.75 146 PRO A N 1
ATOM 2967 C CA . PRO B 1 146 ? -9.862 14.791 -36.372 1.00 43.22 146 PRO A CA 1
ATOM 2968 C C . PRO B 1 146 ? -10.680 15.028 -37.657 1.00 45.79 146 PRO A C 1
ATOM 2969 O O . PRO B 1 146 ? -11.905 14.824 -37.650 1.00 43.51 146 PRO A O 1
ATOM 2973 N N . GLU B 1 147 ? -10.057 15.512 -38.723 1.00 47.53 147 GLU A N 1
ATOM 2974 C CA . GLU B 1 147 ? -10.804 15.865 -39.926 1.00 48.56 147 GLU A CA 1
ATOM 2975 C C . GLU B 1 147 ? -11.401 14.622 -40.576 1.00 46.76 147 GLU A C 1
ATOM 2976 O O . GLU B 1 147 ? -12.517 14.642 -41.090 1.00 51.28 147 GLU A O 1
ATOM 2982 N N . LEU B 1 148 ? -10.682 13.524 -40.525 1.00 47.18 148 LEU A N 1
ATOM 2983 C CA . LEU B 1 148 ? -11.179 12.282 -41.120 1.00 48.05 148 LEU A CA 1
ATOM 2984 C C . LEU B 1 148 ? -12.435 11.768 -40.455 1.00 43.60 148 LEU A C 1
ATOM 2985 O O . LEU B 1 148 ? -13.385 11.324 -41.102 1.00 44.68 148 LEU A O 1
ATOM 2990 N N . ILE B 1 149 ? -12.424 11.788 -39.139 1.00 42.91 149 ILE A N 1
ATOM 2991 C CA . ILE B 1 149 ? -13.582 11.381 -38.376 1.00 39.90 149 ILE A CA 1
ATOM 2992 C C . ILE B 1 149 ? -14.737 12.341 -38.610 1.00 42.53 149 ILE A C 1
ATOM 2993 O O . ILE B 1 149 ? -15.876 11.919 -38.731 1.00 40.21 149 ILE A O 1
ATOM 2998 N N . GLY B 1 150 ? -14.444 13.639 -38.659 1.00 43.23 150 GLY A N 1
ATOM 2999 C CA . GLY B 1 150 ? -15.467 14.630 -38.941 1.00 45.70 150 GLY A CA 1
ATOM 3000 C C . GLY B 1 150 ? -16.158 14.356 -40.274 1.00 48.06 150 GLY A C 1
ATOM 3001 O O . GLY B 1 150 ? -17.393 14.367 -40.375 1.00 51.44 150 GLY A O 1
ATOM 3002 N N . ARG B 1 151 ? -15.373 14.054 -41.290 1.00 49.02 151 ARG A N 1
ATOM 3003 C CA . ARG B 1 151 ? -15.941 13.777 -42.629 1.00 52.02 151 ARG A CA 1
ATOM 3004 C C . ARG B 1 151 ? -16.773 12.490 -42.626 1.00 48.03 151 ARG A C 1
ATOM 3005 O O . ARG B 1 151 ? -17.876 12.462 -43.170 1.00 48.71 151 ARG A O 1
ATOM 3013 N N . LEU B 1 152 ? -16.254 11.452 -41.980 1.00 45.04 152 LEU A N 1
ATOM 3014 C CA . LEU B 1 152 ? -16.946 10.172 -41.891 1.00 43.06 152 LEU A CA 1
ATOM 3015 C C . LEU B 1 152 ? -18.260 10.314 -41.170 1.00 44.93 152 LEU A C 1
ATOM 3016 O O . LEU B 1 152 ? -19.218 9.728 -41.555 1.00 45.16 152 LEU A O 1
ATOM 3021 N N . MET B 1 153 ? -18.277 11.067 -40.082 1.00 44.38 153 MET A N 1
ATOM 3022 C CA . MET B 1 153 ? -19.468 11.260 -39.305 1.00 45.02 153 MET A CA 1
ATOM 3023 C C . MET B 1 153 ? -20.465 12.037 -40.145 1.00 49.94 153 MET A C 1
ATOM 3024 O O . MET B 1 153 ? -21.666 11.806 -40.055 1.00 56.02 153 MET A O 1
ATOM 3029 N N . GLU B 1 154 ? -19.967 12.969 -40.943 1.00 55.09 154 GLU A N 1
ATOM 3030 C CA . GLU B 1 154 ? -20.831 13.818 -41.770 1.00 61.37 154 GLU A CA 1
ATOM 3031 C C . GLU B 1 154 ? -21.508 13.015 -42.864 1.00 58.61 154 GLU A C 1
ATOM 3032 O O . GLU B 1 154 ? -22.702 13.125 -43.054 1.00 59.88 154 GLU A O 1
ATOM 3038 N N . ALA B 1 155 ? -20.728 12.248 -43.605 1.00 55.86 155 ALA A N 1
ATOM 3039 C CA . ALA B 1 155 ? -21.266 11.232 -44.480 1.00 59.97 155 ALA A CA 1
ATOM 3040 C C . ALA B 1 155 ? -21.395 10.052 -43.584 1.00 61.52 155 ALA A C 1
ATOM 3041 O O . ALA B 1 155 ? -20.393 9.484 -43.212 1.00 65.82 155 ALA A O 1
ATOM 3043 N N . GLY B 1 156 ? -22.573 9.651 -43.173 1.00 66.07 156 GLY A N 1
ATOM 3044 C CA . GLY B 1 156 ? -22.622 8.477 -42.286 1.00 55.27 156 GLY A CA 1
ATOM 3045 C C . GLY B 1 156 ? -22.035 7.299 -43.020 1.00 56.18 156 GLY A C 1
ATOM 3046 O O . GLY B 1 156 ? -21.381 7.456 -44.037 1.00 56.05 156 GLY A O 1
ATOM 3047 N N . TRP B 1 157 ? -22.258 6.128 -42.468 1.00 51.81 157 TRP A N 1
ATOM 3048 C CA . TRP B 1 157 ? -21.839 4.895 -43.068 1.00 50.06 157 TRP A CA 1
ATOM 3049 C C . TRP B 1 157 ? -22.828 3.867 -42.549 1.00 49.91 157 TRP A C 1
ATOM 3050 O O . TRP B 1 157 ? -23.645 4.173 -41.694 1.00 51.00 157 TRP A O 1
ATOM 3061 N N . PRO B 1 158 ? -22.813 2.672 -43.110 1.00 51.06 158 PRO A N 1
ATOM 3062 C CA . PRO B 1 158 ? -23.886 1.774 -42.761 1.00 49.56 158 PRO A CA 1
ATOM 3063 C C . PRO B 1 158 ? -23.864 1.241 -41.343 1.00 51.68 158 PRO A C 1
ATOM 3064 O O . PRO B 1 158 ? -22.818 1.003 -40.740 1.00 43.86 158 PRO A O 1
ATOM 3068 N N . GLU B 1 159 ? -25.050 0.997 -40.834 1.00 49.16 159 GLU A N 1
ATOM 3069 C CA . GLU B 1 159 ? -25.225 0.290 -39.592 1.00 51.44 159 GLU A CA 1
ATOM 3070 C C . GLU B 1 159 ? -24.547 -1.079 -39.673 1.00 44.01 159 GLU A C 1
ATOM 3071 O O . GLU B 1 159 ? -24.519 -1.692 -40.731 1.00 41.31 159 GLU A O 1
ATOM 3077 N N . GLY B 1 160 ? -23.974 -1.522 -38.576 1.00 39.90 160 GLY A N 1
ATOM 3078 C CA . GLY B 1 160 ? -23.285 -2.818 -38.500 1.00 38.74 160 GLY A CA 1
ATOM 3079 C C . GLY B 1 160 ? -21.848 -2.786 -39.028 1.00 37.10 160 GLY A C 1
ATOM 3080 O O . GLY B 1 160 ? -21.215 -3.823 -39.156 1.00 33.82 160 GLY A O 1
ATOM 3081 N N . VAL B 1 161 ? -21.380 -1.611 -39.450 1.00 35.26 161 VAL A N 1
ATOM 3082 C CA . VAL B 1 161 ? -19.984 -1.526 -39.945 1.00 39.78 161 VAL A CA 1
ATOM 3083 C C . VAL B 1 161 ? -19.212 -0.533 -39.075 1.00 35.49 161 VAL A C 1
ATOM 3084 O O . VAL B 1 161 ? -19.758 0.462 -38.683 1.00 32.01 161 VAL A O 1
ATOM 3088 N N . LEU B 1 162 ? -17.959 -0.869 -38.806 1.00 33.43 162 LEU A N 1
ATOM 3089 C CA . LEU B 1 162 ? -17.052 -0.063 -38.046 1.00 34.42 162 LEU A CA 1
ATOM 3090 C C . LEU B 1 162 ? -15.914 0.286 -38.955 1.00 34.95 162 LEU A C 1
ATOM 3091 O O . LEU B 1 162 ? -15.700 -0.397 -39.982 1.00 36.16 162 LEU A O 1
ATOM 3096 N N . LEU B 1 163 ? -15.189 1.342 -38.609 1.00 31.88 163 LEU A N 1
ATOM 3097 C CA . LEU B 1 163 ? -14.079 1.769 -39.416 1.00 32.37 163 LEU A CA 1
ATOM 3098 C C . LEU B 1 163 ? -12.793 1.478 -38.696 1.00 30.86 163 LEU A C 1
ATOM 3099 O O . LEU B 1 163 ? -12.649 1.736 -37.537 1.00 29.07 163 LEU A O 1
ATOM 3104 N N . ASN B 1 164 ? -11.824 0.928 -39.429 1.00 31.21 164 ASN A N 1
ATOM 3105 C CA . ASN B 1 164 ? -10.531 0.636 -38.876 1.00 29.38 164 ASN A CA 1
ATOM 3106 C C . ASN B 1 164 ? -9.505 1.546 -39.548 1.00 31.82 164 ASN A C 1
ATOM 3107 O O . ASN B 1 164 ? -9.217 1.400 -40.742 1.00 31.84 164 ASN A O 1
ATOM 3112 N N . LEU B 1 165 ? -8.954 2.426 -38.761 1.00 29.28 165 LEU A N 1
ATOM 3113 C CA . LEU B 1 165 ? -7.999 3.417 -39.244 1.00 33.45 165 LEU A CA 1
ATOM 3114 C C . LEU B 1 165 ? -6.613 3.064 -38.790 1.00 30.23 165 LEU A C 1
ATOM 3115 O O . LEU B 1 165 ? -6.364 2.903 -37.573 1.00 31.67 165 LEU A O 1
ATOM 3120 N N . ASN B 1 166 ? -5.668 3.051 -39.722 1.00 30.67 166 ASN A N 1
ATOM 3121 C CA . ASN B 1 166 ? -4.265 2.960 -39.413 1.00 31.27 166 ASN A CA 1
ATOM 3122 C C . ASN B 1 166 ? -3.506 4.186 -40.002 1.00 34.96 166 ASN A C 1
ATOM 3123 O O . ASN B 1 166 ? -3.776 4.610 -41.132 1.00 38.81 166 ASN A O 1
ATOM 3128 N N . PHE B 1 167 ? -2.598 4.751 -39.211 1.00 35.77 167 PHE A N 1
ATOM 3129 C CA . PHE B 1 167 ? -1.764 5.912 -39.613 1.00 37.79 167 PHE A CA 1
ATOM 3130 C C . PHE B 1 167 ? -0.326 5.472 -39.785 1.00 38.76 167 PHE A C 1
ATOM 3131 O O . PHE B 1 167 ? 0.170 4.706 -38.968 1.00 35.78 167 PHE A O 1
ATOM 3139 N N . PRO B 1 168 ? 0.356 5.935 -40.869 1.00 39.35 168 PRO A N 1
ATOM 3140 C CA . PRO B 1 168 ? 1.641 5.361 -41.142 1.00 42.05 168 PRO A CA 1
ATOM 3141 C C . PRO B 1 168 ? 2.680 6.038 -40.257 1.00 46.96 168 PRO A C 1
ATOM 3142 O O . PRO B 1 168 ? 2.450 7.119 -39.694 1.00 43.60 168 PRO A O 1
ATOM 3146 N N . ASN B 1 169 ? 3.829 5.399 -40.212 1.00 49.42 169 ASN A N 1
ATOM 3147 C CA . ASN B 1 169 ? 4.983 5.930 -39.531 1.00 52.44 169 ASN A CA 1
ATOM 3148 C C . ASN B 1 169 ? 5.624 7.008 -40.391 1.00 50.80 169 ASN A C 1
ATOM 3149 O O . ASN B 1 169 ? 6.613 6.753 -41.019 1.00 52.05 169 ASN A O 1
ATOM 3154 N N . CYS B 1 170 ? 5.017 8.186 -40.457 1.00 50.45 170 CYS A N 1
ATOM 3155 C CA . CYS B 1 170 ? 5.532 9.320 -41.226 1.00 54.90 170 CYS A CA 1
ATOM 3156 C C . CYS B 1 170 ? 5.311 10.538 -40.364 1.00 55.08 170 CYS A C 1
ATOM 3157 O O . CYS B 1 170 ? 4.463 10.519 -39.489 1.00 53.44 170 CYS A O 1
ATOM 3160 N N . ALA B 1 171 ? 6.041 11.612 -40.637 1.00 52.91 171 ALA A N 1
ATOM 3161 C CA . ALA B 1 171 ? 5.771 12.914 -40.027 1.00 53.13 171 ALA A CA 1
ATOM 3162 C C . ALA B 1 171 ? 4.490 13.470 -40.608 1.00 52.14 171 ALA A C 1
ATOM 3163 O O . ALA B 1 171 ? 4.060 13.032 -41.684 1.00 49.83 171 ALA A O 1
ATOM 3165 N N . PRO B 1 172 ? 3.812 14.350 -39.861 1.00 53.84 172 PRO A N 1
ATOM 3166 C CA . PRO B 1 172 ? 2.408 14.631 -40.213 1.00 54.24 172 PRO A CA 1
ATOM 3167 C C . PRO B 1 172 ? 2.294 15.160 -41.605 1.00 54.91 172 PRO A C 1
ATOM 3168 O O . PRO B 1 172 ? 1.384 14.783 -42.332 1.00 52.09 172 PRO A O 1
ATOM 3172 N N . GLU B 1 173 ? 3.230 16.035 -41.971 1.00 56.38 173 GLU A N 1
ATOM 3173 C CA . GLU B 1 173 ? 3.172 16.706 -43.242 1.00 62.13 173 GLU A CA 1
ATOM 3174 C C . GLU B 1 173 ? 3.656 15.822 -44.373 1.00 60.60 173 GLU A C 1
ATOM 3175 O O . GLU B 1 173 ? 3.463 16.164 -45.502 1.00 62.88 173 GLU A O 1
ATOM 3181 N N . GLU B 1 174 ? 4.301 14.708 -44.044 1.00 61.44 174 GLU A N 1
ATOM 3182 C CA . GLU B 1 174 ? 4.720 13.706 -44.998 1.00 64.91 174 GLU A CA 1
ATOM 3183 C C . GLU B 1 174 ? 3.653 12.673 -45.397 1.00 61.16 174 GLU A C 1
ATOM 3184 O O . GLU B 1 174 ? 3.847 11.968 -46.370 1.00 57.00 174 GLU A O 1
ATOM 3190 N N . VAL B 1 175 ? 2.551 12.519 -44.677 1.00 61.63 175 VAL A N 1
ATOM 3191 C CA . VAL B 1 175 ? 1.597 11.484 -45.118 1.00 56.30 175 VAL A CA 1
ATOM 3192 C C . VAL B 1 175 ? 1.032 11.820 -46.516 1.00 56.32 175 VAL A C 1
ATOM 3193 O O . VAL B 1 175 ? 0.663 12.961 -46.825 1.00 56.70 175 VAL A O 1
ATOM 3197 N N . LYS B 1 176 ? 1.025 10.784 -47.360 1.00 59.16 176 LYS A N 1
ATOM 3198 C CA . LYS B 1 176 ? 0.808 10.913 -48.793 1.00 58.14 176 LYS A CA 1
ATOM 3199 C C . LYS B 1 176 ? -0.653 11.047 -49.117 1.00 55.89 176 LYS A C 1
ATOM 3200 O O . LYS B 1 176 ? -0.984 11.572 -50.168 1.00 55.12 176 LYS A O 1
ATOM 3206 N N . GLY B 1 177 ? -1.538 10.612 -48.228 1.00 53.32 177 GLY A N 1
ATOM 3207 C CA . GLY B 1 177 ? -2.960 10.666 -48.532 1.00 51.99 177 GLY A CA 1
ATOM 3208 C C . GLY B 1 177 ? -3.638 9.580 -47.749 1.00 49.23 177 GLY A C 1
ATOM 3209 O O . GLY B 1 177 ? -3.074 9.061 -46.801 1.00 46.54 177 GLY A O 1
ATOM 3210 N N . VAL B 1 178 ? -4.886 9.295 -48.110 1.00 50.33 178 VAL A N 1
ATOM 3211 C CA . VAL B 1 178 ? -5.737 8.332 -47.402 1.00 49.56 178 VAL A CA 1
ATOM 3212 C C . VAL B 1 178 ? -6.384 7.454 -48.453 1.00 44.60 178 VAL A C 1
ATOM 3213 O O . VAL B 1 178 ? -6.694 7.915 -49.569 1.00 43.31 178 VAL A O 1
ATOM 3217 N N . ARG B 1 179 ? -6.579 6.203 -48.121 1.00 40.36 179 ARG A N 1
ATOM 3218 C CA . ARG B 1 179 ? -7.133 5.279 -49.067 1.00 40.89 179 ARG A CA 1
ATOM 3219 C C . ARG B 1 179 ? -8.153 4.397 -48.336 1.00 37.53 179 ARG A C 1
ATOM 3220 O O . ARG B 1 179 ? -7.928 4.002 -47.232 1.00 38.31 179 ARG A O 1
ATOM 3228 N N . VAL B 1 180 ? -9.276 4.132 -48.967 1.00 38.76 180 VAL A N 1
ATOM 3229 C CA . VAL B 1 180 ? -10.210 3.160 -48.467 1.00 38.47 180 VAL A CA 1
ATOM 3230 C C . VAL B 1 180 ? -9.727 1.803 -48.906 1.00 37.53 180 VAL A C 1
ATOM 3231 O O . VAL B 1 180 ? -9.609 1.518 -50.119 1.00 44.36 180 VAL A O 1
ATOM 3235 N N . THR B 1 181 ? -9.360 0.990 -47.946 1.00 37.74 181 THR A N 1
ATOM 3236 C CA . THR B 1 181 ? -8.656 -0.243 -48.207 1.00 36.24 181 THR A CA 1
ATOM 3237 C C . THR B 1 181 ? -9.506 -1.456 -47.865 1.00 36.26 181 THR A C 1
ATOM 3238 O O . THR B 1 181 ? -10.494 -1.366 -47.155 1.00 31.84 181 THR A O 1
ATOM 3242 N N . ALA B 1 182 ? -8.998 -2.604 -48.289 1.00 35.66 182 ALA A N 1
ATOM 3243 C CA . ALA B 1 182 ? -9.405 -3.920 -47.863 1.00 35.71 182 ALA A CA 1
ATOM 3244 C C . ALA B 1 182 ? -8.448 -4.502 -46.845 1.00 37.21 182 ALA A C 1
ATOM 3245 O O . ALA B 1 182 ? -7.280 -4.150 -46.774 1.00 33.45 182 ALA A O 1
ATOM 3247 N N . GLN B 1 183 ? -8.938 -5.447 -46.071 1.00 33.91 183 GLN A N 1
ATOM 3248 C CA . GLN B 1 183 ? -8.111 -6.089 -45.090 1.00 34.25 183 GLN A CA 1
ATOM 3249 C C . GLN B 1 183 ? -7.058 -6.877 -45.793 1.00 33.00 183 GLN A C 1
ATOM 3250 O O . GLN B 1 183 ? -7.404 -7.565 -46.711 1.00 36.27 183 GLN A O 1
ATOM 3256 N N . GLY B 1 184 ? -5.803 -6.790 -45.385 1.00 31.14 184 GLY A N 1
ATOM 3257 C CA . GLY B 1 184 ? -4.766 -7.500 -46.043 1.00 33.65 184 GLY A CA 1
ATOM 3258 C C . GLY B 1 184 ? -4.688 -8.933 -45.521 1.00 34.95 184 GLY A C 1
ATOM 3259 O O . GLY B 1 184 ? -5.423 -9.346 -44.636 1.00 33.15 184 GLY A O 1
ATOM 3260 N N . LYS B 1 185 ? -3.763 -9.670 -46.076 1.00 39.51 185 LYS A N 1
ATOM 3261 C CA . LYS B 1 185 ? -3.439 -11.036 -45.639 1.00 40.72 185 LYS A CA 1
ATOM 3262 C C . LYS B 1 185 ? -1.933 -11.162 -45.607 1.00 45.23 185 LYS A C 1
ATOM 3263 O O . LYS B 1 185 ? -1.262 -10.929 -46.643 1.00 44.44 185 LYS A O 1
ATOM 3269 N N . LEU B 1 186 ? -1.389 -11.511 -44.438 1.00 44.26 186 LEU A N 1
ATOM 3270 C CA . LEU B 1 186 ? -0.010 -12.056 -44.284 1.00 52.43 186 LEU A CA 1
ATOM 3271 C C . LEU B 1 186 ? 0.069 -13.480 -43.780 1.00 51.83 186 LEU A C 1
ATOM 3272 O O . LEU B 1 186 ? -0.853 -14.004 -43.190 1.00 49.93 186 LEU A O 1
ATOM 3277 N N . SER B 1 187 ? 1.235 -14.064 -44.003 1.00 55.52 187 SER A N 1
ATOM 3278 C CA . SER B 1 187 ? 1.473 -15.433 -43.600 1.00 59.21 187 SER A CA 1
ATOM 3279 C C . SER B 1 187 ? 1.269 -15.497 -42.095 1.00 62.76 187 SER A C 1
ATOM 3280 O O . SER B 1 187 ? 1.674 -14.562 -41.365 1.00 56.48 187 SER A O 1
ATOM 3283 N N . HIS B 1 188 ? 0.620 -16.573 -41.646 1.00 60.48 188 HIS A N 1
ATOM 3284 C CA . HIS B 1 188 ? 0.330 -16.776 -40.226 1.00 62.03 188 HIS A CA 1
ATOM 3285 C C . HIS B 1 188 ? 1.526 -17.496 -39.568 1.00 60.31 188 HIS A C 1
ATOM 3286 O O . HIS B 1 188 ? 1.650 -18.725 -39.692 1.00 58.09 188 HIS A O 1
ATOM 3293 N N . ASP B 1 189 ? 2.370 -16.736 -38.864 1.00 49.60 189 ASP A N 1
ATOM 3294 C CA . ASP B 1 189 ? 3.666 -17.277 -38.426 1.00 53.45 189 ASP A CA 1
ATOM 3295 C C . ASP B 1 189 ? 3.758 -17.367 -36.885 1.00 50.10 189 ASP A C 1
ATOM 3296 O O . ASP B 1 189 ? 4.533 -16.658 -36.268 1.00 46.65 189 ASP A O 1
ATOM 3301 N N . ALA B 1 190 ? 2.938 -18.232 -36.298 1.00 48.09 190 ALA A N 1
ATOM 3302 C CA . ALA B 1 190 ? 2.904 -18.400 -34.861 1.00 44.58 190 ALA A CA 1
ATOM 3303 C C . ALA B 1 190 ? 4.082 -19.270 -34.470 1.00 43.36 190 ALA A C 1
ATOM 3304 O O . ALA B 1 190 ? 4.348 -20.231 -35.150 1.00 44.25 190 ALA A O 1
ATOM 3306 N N . ARG B 1 191 ? 4.794 -18.921 -33.387 1.00 39.84 191 ARG A N 1
ATOM 3307 C CA . ARG B 1 191 ? 5.944 -19.643 -32.946 1.00 42.72 191 ARG A CA 1
ATOM 3308 C C . ARG B 1 191 ? 5.849 -19.907 -31.431 1.00 38.98 191 ARG A C 1
ATOM 3309 O O . ARG B 1 191 ? 5.329 -19.065 -30.709 1.00 38.80 191 ARG A O 1
ATOM 3317 N N . LEU B 1 192 ? 6.274 -21.089 -31.008 1.00 38.11 192 LEU A N 1
ATOM 3318 C CA . LEU B 1 192 ? 6.331 -21.492 -29.614 1.00 39.34 192 LEU A CA 1
ATOM 3319 C C . LEU B 1 192 ? 7.775 -21.692 -29.213 1.00 40.09 192 LEU A C 1
ATOM 3320 O O . LEU B 1 192 ? 8.492 -22.438 -29.824 1.00 42.61 192 LEU A O 1
ATOM 3325 N N . ASP B 1 193 ? 8.180 -21.031 -28.139 1.00 40.12 193 ASP A N 1
ATOM 3326 C CA . ASP B 1 193 ? 9.527 -21.152 -27.637 1.00 42.88 193 ASP A CA 1
ATOM 3327 C C . ASP B 1 193 ? 9.438 -21.838 -26.284 1.00 40.29 193 ASP A C 1
ATOM 3328 O O . ASP B 1 193 ? 8.841 -21.355 -25.348 1.00 36.07 193 ASP A O 1
ATOM 3333 N N . GLU B 1 194 ? 10.049 -23.004 -26.191 1.00 41.93 194 GLU A N 1
ATOM 3334 C CA . GLU B 1 194 ? 10.018 -23.811 -24.985 1.00 43.70 194 GLU A CA 1
ATOM 3335 C C . GLU B 1 194 ? 11.198 -23.464 -24.014 1.00 44.49 194 GLU A C 1
ATOM 3336 O O . GLU B 1 194 ? 12.352 -23.389 -24.411 1.00 45.66 194 GLU A O 1
ATOM 3342 N N . ARG B 1 195 ? 10.896 -23.336 -22.739 1.00 44.24 195 ARG A N 1
ATOM 3343 C CA . ARG B 1 195 ? 11.917 -23.079 -21.685 1.00 47.96 195 ARG A CA 1
ATOM 3344 C C . ARG B 1 195 ? 11.644 -23.887 -20.410 1.00 48.81 195 ARG A C 1
ATOM 3345 O O . ARG B 1 195 ? 10.601 -24.546 -20.309 1.00 46.47 195 ARG A O 1
ATOM 3353 N N . ARG B 1 196 ? 12.511 -23.730 -19.406 1.00 50.46 196 ARG A N 1
ATOM 3354 C CA . ARG B 1 196 ? 12.319 -24.290 -18.037 1.00 54.17 196 ARG A CA 1
ATOM 3355 C C . ARG B 1 196 ? 12.418 -23.201 -16.987 1.00 51.61 196 ARG A C 1
ATOM 3356 O O . ARG B 1 196 ? 13.311 -22.343 -17.076 1.00 54.45 196 ARG A O 1
ATOM 3364 N N . ASP B 1 197 ? 11.534 -23.228 -16.008 1.00 48.66 197 ASP A N 1
ATOM 3365 C CA . ASP B 1 197 ? 11.411 -22.117 -15.057 1.00 50.81 197 ASP A CA 1
ATOM 3366 C C . ASP B 1 197 ? 12.300 -22.086 -13.843 1.00 58.00 197 ASP A C 1
ATOM 3367 O O . ASP B 1 197 ? 12.077 -21.261 -12.942 1.00 65.87 197 ASP A O 1
ATOM 3372 N N . GLY B 1 198 ? 13.286 -22.927 -13.772 1.00 59.97 198 GLY A N 1
ATOM 3373 C CA . GLY B 1 198 ? 14.144 -22.773 -12.597 1.00 70.17 198 GLY A CA 1
ATOM 3374 C C . GLY B 1 198 ? 13.805 -23.588 -11.351 1.00 72.65 198 GLY A C 1
ATOM 3375 O O . GLY B 1 198 ? 14.721 -23.958 -10.597 1.00 77.94 198 GLY A O 1
ATOM 3376 N N . ARG B 1 199 ? 12.517 -23.913 -11.160 1.00 67.36 199 ARG A N 1
ATOM 3377 C CA . ARG B 1 199 ? 12.245 -25.154 -10.483 1.00 66.42 199 ARG A CA 1
ATOM 3378 C C . ARG B 1 199 ? 12.298 -26.286 -11.490 1.00 64.64 199 ARG A C 1
ATOM 3379 O O . ARG B 1 199 ? 12.085 -27.415 -11.140 1.00 63.59 199 ARG A O 1
ATOM 3387 N N . GLY B 1 200 ? 12.648 -25.969 -12.742 1.00 63.05 200 GLY A N 1
ATOM 3388 C CA . GLY B 1 200 ? 12.909 -26.973 -13.743 1.00 62.05 200 GLY A CA 1
ATOM 3389 C C . GLY B 1 200 ? 11.692 -27.314 -14.555 1.00 60.17 200 GLY A C 1
ATOM 3390 O O . GLY B 1 200 ? 11.789 -28.191 -15.418 1.00 63.04 200 GLY A O 1
ATOM 3391 N N . PHE B 1 201 ? 10.562 -26.645 -14.284 1.00 56.68 201 PHE A N 1
ATOM 3392 C CA . PHE B 1 201 ? 9.322 -26.989 -14.939 1.00 55.66 201 PHE A CA 1
ATOM 3393 C C . PHE B 1 201 ? 9.199 -26.311 -16.278 1.00 51.23 201 PHE A C 1
ATOM 3394 O O . PHE B 1 201 ? 9.361 -25.090 -16.400 1.00 52.68 201 PHE A O 1
ATOM 3402 N N . PRO B 1 202 ? 8.762 -27.066 -17.261 1.00 50.09 202 PRO A N 1
ATOM 3403 C CA . PRO B 1 202 ? 8.589 -26.481 -18.602 1.00 47.78 202 PRO A CA 1
ATOM 3404 C C . PRO B 1 202 ? 7.538 -25.433 -18.735 1.00 45.07 202 PRO A C 1
ATOM 3405 O O . PRO B 1 202 ? 6.477 -25.506 -18.101 1.00 42.26 202 PRO A O 1
ATOM 3409 N N . TYR B 1 203 ? 7.797 -24.487 -19.648 1.00 41.90 203 TYR A N 1
ATOM 3410 C CA . TYR B 1 203 ? 6.794 -23.571 -20.139 1.00 38.31 203 TYR A CA 1
ATOM 3411 C C . TYR B 1 203 ? 7.101 -23.105 -21.567 1.00 36.76 203 TYR A C 1
ATOM 3412 O O . TYR B 1 203 ? 8.217 -23.358 -22.100 1.00 36.20 203 TYR A O 1
ATOM 3421 N N . PHE B 1 204 ? 6.146 -22.428 -22.168 1.00 33.88 204 PHE A N 1
ATOM 3422 C CA . PHE B 1 204 ? 6.308 -21.896 -23.506 1.00 34.13 204 PHE A CA 1
ATOM 3423 C C . PHE B 1 204 ? 5.932 -20.418 -23.573 1.00 31.94 204 PHE A C 1
ATOM 3424 O O . PHE B 1 204 ? 5.053 -19.927 -22.850 1.00 32.48 204 PHE A O 1
ATOM 3432 N N . TRP B 1 205 ? 6.635 -19.710 -24.450 1.00 33.24 205 TRP A N 1
ATOM 3433 C CA . TRP B 1 205 ? 6.173 -18.408 -24.907 1.00 33.24 205 TRP A CA 1
ATOM 3434 C C . TRP B 1 205 ? 5.643 -18.548 -26.327 1.00 34.04 205 TRP A C 1
ATOM 3435 O O . TRP B 1 205 ? 6.259 -19.182 -27.185 1.00 33.90 205 TRP A O 1
ATOM 3446 N N . LEU B 1 206 ? 4.500 -17.896 -26.524 1.00 32.67 206 LEU A N 1
ATOM 3447 C CA . LEU B 1 206 ? 3.951 -17.758 -27.825 1.00 34.34 206 LEU A CA 1
ATOM 3448 C C . LEU B 1 206 ? 4.393 -16.431 -28.387 1.00 38.36 206 LEU A C 1
ATOM 3449 O O . LEU B 1 206 ? 4.208 -15.395 -27.745 1.00 39.22 206 LEU A O 1
ATOM 3454 N N . HIS B 1 207 ? 4.850 -16.449 -29.623 1.00 40.26 207 HIS A N 1
ATOM 3455 C CA . HIS B 1 207 ? 4.932 -15.175 -30.371 1.00 45.38 207 HIS A CA 1
ATOM 3456 C C . HIS B 1 207 ? 4.694 -15.381 -31.856 1.00 45.47 207 HIS A C 1
ATOM 3457 O O . HIS B 1 207 ? 4.763 -16.509 -32.393 1.00 42.65 207 HIS A O 1
ATOM 3464 N N . PHE B 1 208 ? 4.573 -14.248 -32.535 1.00 48.49 208 PHE A N 1
ATOM 3465 C CA . PHE B 1 208 ? 4.359 -14.252 -33.982 1.00 52.76 208 PHE A CA 1
ATOM 3466 C C . PHE B 1 208 ? 5.490 -13.656 -34.829 1.00 51.88 208 PHE A C 1
ATOM 3467 O O . PHE B 1 208 ? 5.790 -12.503 -34.657 1.00 55.54 208 PHE A O 1
ATOM 3475 N N . GLY B 1 209 ? 6.133 -14.434 -35.709 1.00 58.39 209 GLY A N 1
ATOM 3476 C CA . GLY B 1 209 ? 7.072 -13.871 -36.692 1.00 62.83 209 GLY A CA 1
ATOM 3477 C C . GLY B 1 209 ? 6.292 -12.992 -37.675 1.00 68.15 209 GLY A C 1
ATOM 3478 O O . GLY B 1 209 ? 5.319 -13.454 -38.238 1.00 77.48 209 GLY A O 1
ATOM 3479 N N . ARG B 1 210 ? 6.651 -11.720 -37.845 1.00 66.84 210 ARG A N 1
ATOM 3480 C CA . ARG B 1 210 ? 5.893 -10.811 -38.700 1.00 72.21 210 ARG A CA 1
ATOM 3481 C C . ARG B 1 210 ? 6.744 -10.460 -39.919 1.00 70.61 210 ARG A C 1
ATOM 3482 O O . ARG B 1 210 ? 7.360 -9.403 -39.968 1.00 70.61 210 ARG A O 1
ATOM 3484 N N . GLY B 1 211 ? 6.818 -11.382 -40.868 1.00 70.02 211 GLY A N 1
ATOM 3485 C CA . GLY B 1 211 ? 7.512 -11.135 -42.186 1.00 73.80 211 GLY A CA 1
ATOM 3486 C C . GLY B 1 211 ? 6.991 -9.975 -43.058 1.00 70.34 211 GLY A C 1
ATOM 3487 O O . GLY B 1 211 ? 5.841 -9.521 -42.906 1.00 73.96 211 GLY A O 1
ATOM 3488 N N . LYS B 1 212 ? 7.852 -9.475 -43.950 1.00 68.28 212 LYS A N 1
ATOM 3489 C CA . LYS B 1 212 ? 7.578 -8.321 -44.826 1.00 63.95 212 LYS A CA 1
ATOM 3490 C C . LYS B 1 212 ? 7.157 -8.813 -46.224 1.00 62.31 212 LYS A C 1
ATOM 3491 O O . LYS B 1 212 ? 7.615 -8.282 -47.210 1.00 61.07 212 LYS A O 1
ATOM 3493 N N . ALA B 1 213 ? 6.276 -9.816 -46.321 1.00 55.43 213 ALA A N 1
ATOM 3494 C CA . ALA B 1 213 ? 6.016 -10.453 -47.657 1.00 56.04 213 ALA A CA 1
ATOM 3495 C C . ALA B 1 213 ? 5.128 -9.569 -48.544 1.00 50.33 213 ALA A C 1
ATOM 3496 O O . ALA B 1 213 ? 4.447 -8.678 -48.021 1.00 50.19 213 ALA A O 1
ATOM 3498 N N . PRO B 1 214 ? 5.035 -9.881 -49.857 1.00 46.43 214 PRO A N 1
ATOM 3499 C CA . PRO B 1 214 ? 4.068 -9.097 -50.632 1.00 44.87 214 PRO A CA 1
ATOM 3500 C C . PRO B 1 214 ? 2.577 -9.245 -50.189 1.00 44.10 214 PRO A C 1
ATOM 3501 O O . PRO B 1 214 ? 2.133 -10.302 -49.766 1.00 44.25 214 PRO A O 1
ATOM 3505 N N . VAL B 1 215 ? 1.835 -8.164 -50.262 1.00 41.39 215 VAL A N 1
ATOM 3506 C CA . VAL B 1 215 ? 0.411 -8.146 -49.922 1.00 39.27 215 VAL A CA 1
ATOM 3507 C C . VAL B 1 215 ? -0.344 -7.535 -51.137 1.00 38.30 215 VAL A C 1
ATOM 3508 O O . VAL B 1 215 ? 0.274 -7.120 -52.120 1.00 37.73 215 VAL A O 1
ATOM 3512 N N . ALA B 1 216 ? -1.675 -7.468 -51.064 1.00 37.47 216 ALA A N 1
ATOM 3513 C CA . ALA B 1 216 ? -2.498 -6.975 -52.154 1.00 39.40 216 ALA A CA 1
ATOM 3514 C C . ALA B 1 216 ? -2.355 -5.472 -52.251 1.00 38.24 216 ALA A C 1
ATOM 3515 O O . ALA B 1 216 ? -2.230 -4.833 -51.238 1.00 38.69 216 ALA A O 1
ATOM 3517 N N . ASP B 1 217 ? -2.362 -4.939 -53.474 1.00 40.25 217 ASP A N 1
ATOM 3518 C CA . ASP B 1 217 ? -2.108 -3.522 -53.607 1.00 42.85 217 ASP A CA 1
ATOM 3519 C C . ASP B 1 217 ? -3.231 -2.632 -53.025 1.00 41.98 217 ASP A C 1
ATOM 3520 O O . ASP B 1 217 ? -3.029 -1.451 -52.834 1.00 39.70 217 ASP A O 1
ATOM 3525 N N . ASP B 1 218 ? -4.396 -3.209 -52.763 1.00 40.26 218 ASP A N 1
ATOM 3526 C CA . ASP B 1 218 ? -5.507 -2.455 -52.220 1.00 39.25 218 ASP A CA 1
ATOM 3527 C C . ASP B 1 218 ? -5.677 -2.731 -50.721 1.00 38.41 218 ASP A C 1
ATOM 3528 O O . ASP B 1 218 ? -6.628 -2.284 -50.117 1.00 36.23 218 ASP A O 1
ATOM 3533 N N . SER B 1 219 ? -4.705 -3.395 -50.094 1.00 36.47 219 SER A N 1
ATOM 3534 C CA . SER B 1 219 ? -4.787 -3.701 -48.683 1.00 35.75 219 SER A CA 1
ATOM 3535 C C . SER B 1 219 ? -4.413 -2.527 -47.792 1.00 36.71 219 SER A C 1
ATOM 3536 O O . SER B 1 219 ? -3.640 -1.628 -48.169 1.00 36.80 219 SER A O 1
ATOM 3539 N N . ASP B 1 220 ? -4.950 -2.576 -46.595 1.00 35.34 220 ASP A N 1
ATOM 3540 C CA . ASP B 1 220 ? -4.446 -1.759 -45.444 1.00 34.68 220 ASP A CA 1
ATOM 3541 C C . ASP B 1 220 ? -2.909 -1.740 -45.333 1.00 36.10 220 ASP A C 1
ATOM 3542 O O . ASP B 1 220 ? -2.283 -0.656 -45.320 1.00 40.21 220 ASP A O 1
ATOM 3547 N N . ILE B 1 221 ? -2.288 -2.897 -45.417 1.00 34.07 221 ILE A N 1
ATOM 3548 C CA . ILE B 1 221 ? -0.814 -2.972 -45.389 1.00 35.74 221 ILE A CA 1
ATOM 3549 C C . ILE B 1 221 ? -0.115 -2.183 -46.469 1.00 37.36 221 ILE A C 1
ATOM 3550 O O . ILE B 1 221 ? 0.820 -1.417 -46.190 1.00 37.88 221 ILE A O 1
ATOM 3555 N N . ALA B 1 222 ? -0.557 -2.347 -47.699 1.00 38.21 222 ALA A N 1
ATOM 3556 C CA . ALA B 1 222 ? 0.051 -1.697 -48.822 1.00 39.17 222 ALA A CA 1
ATOM 3557 C C . ALA B 1 222 ? -0.085 -0.194 -48.681 1.00 40.13 222 ALA A C 1
ATOM 3558 O O . ALA B 1 222 ? 0.840 0.539 -49.031 1.00 36.87 222 ALA A O 1
ATOM 3560 N N . ALA B 1 223 ? -1.238 0.259 -48.204 1.00 36.01 223 ALA A N 1
ATOM 3561 C CA . ALA B 1 223 ? -1.443 1.675 -48.055 1.00 37.83 223 ALA A CA 1
ATOM 3562 C C . ALA B 1 223 ? -0.453 2.277 -47.088 1.00 39.33 223 ALA A C 1
ATOM 3563 O O . ALA B 1 223 ? 0.224 3.296 -47.376 1.00 41.57 223 ALA A O 1
ATOM 3565 N N . ILE B 1 224 ? -0.352 1.642 -45.940 1.00 40.33 224 ILE A N 1
ATOM 3566 C CA . ILE B 1 224 ? 0.557 2.069 -44.913 1.00 40.91 224 ILE A CA 1
ATOM 3567 C C . ILE B 1 224 ? 1.979 1.974 -45.434 1.00 42.31 224 ILE A C 1
ATOM 3568 O O . ILE B 1 224 ? 2.747 2.897 -45.175 1.00 46.14 224 ILE A O 1
ATOM 3573 N N . ARG B 1 225 ? 2.351 0.917 -46.170 1.00 40.96 225 ARG A N 1
ATOM 3574 C CA . ARG B 1 225 ? 3.712 0.891 -46.722 1.00 43.13 225 ARG A CA 1
ATOM 3575 C C . ARG B 1 225 ? 3.995 2.054 -47.629 1.00 45.87 225 ARG A C 1
ATOM 3576 O O . ARG B 1 225 ? 5.137 2.465 -47.749 1.00 47.18 225 ARG A O 1
ATOM 3584 N N . SER B 1 226 ? 2.979 2.545 -48.325 1.00 46.48 226 SER A N 1
ATOM 3585 C CA . SER B 1 226 ? 3.113 3.687 -49.216 1.00 49.81 226 SER A CA 1
ATOM 3586 C C . SER B 1 226 ? 3.074 5.030 -48.519 1.00 47.78 226 SER A C 1
ATOM 3587 O O . SER B 1 226 ? 3.206 6.056 -49.186 1.00 48.26 226 SER A O 1
ATOM 3590 N N . GLY B 1 227 ? 2.891 5.057 -47.219 1.00 47.02 227 GLY A N 1
ATOM 3591 C CA . GLY B 1 227 ? 2.821 6.336 -46.492 1.00 48.25 227 GLY A CA 1
ATOM 3592 C C . GLY B 1 227 ? 1.423 6.941 -46.505 1.00 46.37 227 GLY A C 1
ATOM 3593 O O . GLY B 1 227 ? 1.258 8.147 -46.317 1.00 44.10 227 GLY A O 1
ATOM 3594 N N . CYS B 1 228 ? 0.411 6.106 -46.717 1.00 42.79 228 CYS A N 1
ATOM 3595 C CA . CYS B 1 228 ? -0.926 6.605 -46.770 1.00 43.23 228 CYS A CA 1
ATOM 3596 C C . CYS B 1 228 ? -1.611 6.159 -45.513 1.00 42.34 228 CYS A C 1
ATOM 3597 O O . CYS B 1 228 ? -1.268 5.104 -44.921 1.00 40.24 228 CYS A O 1
ATOM 3600 N N . ILE B 1 229 ? -2.590 6.931 -45.091 1.00 38.75 229 ILE A N 1
ATOM 3601 C CA . ILE B 1 229 ? -3.515 6.466 -44.076 1.00 38.24 229 ILE A CA 1
ATOM 3602 C C . ILE B 1 229 ? -4.434 5.384 -44.674 1.00 35.40 229 ILE A C 1
ATOM 3603 O O . ILE B 1 229 ? -4.958 5.576 -45.786 1.00 36.64 229 ILE A O 1
ATOM 3608 N N . SER B 1 230 ? -4.696 4.326 -43.894 1.00 32.95 230 SER A N 1
ATOM 3609 C CA . SER B 1 230 ? -5.610 3.276 -44.274 1.00 32.17 230 SER A CA 1
ATOM 3610 C C . SER B 1 230 ? -6.924 3.323 -43.517 1.00 29.65 230 SER A C 1
ATOM 3611 O O . SER B 1 230 ? -6.955 3.434 -42.302 1.00 32.87 230 SER A O 1
ATOM 3614 N N . MET B 1 231 ? -8.016 3.278 -44.261 1.00 31.07 231 MET A N 1
ATOM 3615 C CA . MET B 1 231 ? -9.337 3.211 -43.660 1.00 32.16 231 MET A CA 1
ATOM 3616 C C . MET B 1 231 ? -10.066 2.028 -44.246 1.00 31.38 231 MET A C 1
ATOM 3617 O O . MET B 1 231 ? -10.422 2.037 -45.453 1.00 32.08 231 MET A O 1
ATOM 3622 N N . THR B 1 232 ? -10.303 1.024 -43.428 1.00 30.75 232 THR A N 1
ATOM 3623 C CA . THR B 1 232 ? -10.990 -0.193 -43.867 1.00 30.21 232 THR A CA 1
ATOM 3624 C C . THR B 1 232 ? -12.344 -0.268 -43.169 1.00 31.15 232 THR A C 1
ATOM 3625 O O . THR B 1 232 ? -12.425 -0.259 -41.933 1.00 29.51 232 THR A O 1
ATOM 3629 N N . PRO B 1 233 ? -13.439 -0.322 -43.939 1.00 33.22 233 PRO A N 1
ATOM 3630 C CA . PRO B 1 233 ? -14.748 -0.662 -43.291 1.00 33.18 233 PRO A CA 1
ATOM 3631 C C . PRO B 1 233 ? -14.857 -2.148 -42.998 1.00 31.68 233 PRO A C 1
ATOM 3632 O O . PRO B 1 233 ? -14.490 -2.970 -43.866 1.00 31.68 233 PRO A O 1
ATOM 3636 N N . LEU B 1 234 ? -15.190 -2.485 -41.763 1.00 31.48 234 LEU A N 1
ATOM 3637 C CA . LEU B 1 234 ? -15.246 -3.887 -41.283 1.00 30.32 234 LEU A CA 1
ATOM 3638 C C . LEU B 1 234 ? -16.654 -4.140 -40.739 1.00 32.42 234 LEU A C 1
ATOM 3639 O O . LEU B 1 234 ? -17.368 -3.206 -40.327 1.00 33.54 234 LEU A O 1
ATOM 3644 N N . HIS B 1 235 ? -17.085 -5.389 -40.872 1.00 33.47 235 HIS A N 1
ATOM 3645 C CA . HIS B 1 235 ? -18.376 -5.810 -40.379 1.00 36.70 235 HIS A CA 1
ATOM 3646 C C . HIS B 1 235 ? -18.254 -7.098 -39.577 1.00 34.81 235 HIS A C 1
ATOM 3647 O O . HIS B 1 235 ? -17.201 -7.705 -39.535 1.00 33.84 235 HIS A O 1
ATOM 3654 N N . LEU B 1 236 ? -19.348 -7.476 -38.949 1.00 33.23 236 LEU A N 1
ATOM 3655 C CA . LEU B 1 236 ? -19.312 -8.527 -37.981 1.00 35.27 236 LEU A CA 1
ATOM 3656 C C . LEU B 1 236 ? -20.035 -9.722 -38.492 1.00 34.60 236 LEU A C 1
ATOM 3657 O O . LEU B 1 236 ? -20.182 -10.670 -37.765 1.00 36.51 236 LEU A O 1
ATOM 3662 N N . ASP B 1 237 ? -20.455 -9.712 -39.741 1.00 33.86 237 ASP A N 1
ATOM 3663 C CA . ASP B 1 237 ? -21.010 -10.880 -40.300 1.00 33.94 237 ASP A CA 1
ATOM 3664 C C . ASP B 1 237 ? -19.938 -11.653 -40.953 1.00 35.74 237 ASP A C 1
ATOM 3665 O O . ASP B 1 237 ? -19.461 -11.298 -42.020 1.00 37.90 237 ASP A O 1
ATOM 3670 N N . LEU B 1 238 ? -19.611 -12.791 -40.366 1.00 35.63 238 LEU A N 1
ATOM 3671 C CA . LEU B 1 238 ? -18.550 -13.627 -40.933 1.00 38.62 238 LEU A CA 1
ATOM 3672 C C . LEU B 1 238 ? -19.016 -14.655 -41.921 1.00 38.36 238 LEU A C 1
ATOM 3673 O O . LEU B 1 238 ? -18.203 -15.462 -42.347 1.00 35.46 238 LEU A O 1
ATOM 3678 N N . THR B 1 239 ? -20.303 -14.663 -42.308 1.00 35.86 239 THR A N 1
ATOM 3679 C CA . THR B 1 239 ? -20.748 -15.659 -43.209 1.00 36.91 239 THR A CA 1
ATOM 3680 C C . THR B 1 239 ? -19.971 -15.515 -44.537 1.00 37.52 239 THR A C 1
ATOM 3681 O O . THR B 1 239 ? -19.769 -14.412 -45.040 1.00 37.16 239 THR A O 1
ATOM 3685 N N . ALA B 1 240 ? -19.576 -16.657 -45.081 1.00 37.16 240 ALA A N 1
ATOM 3686 C CA . ALA B 1 240 ? -19.041 -16.756 -46.432 1.00 39.88 240 ALA A CA 1
ATOM 3687 C C . ALA B 1 240 ? -20.223 -17.005 -47.361 1.00 40.59 240 ALA A C 1
ATOM 3688 O O . ALA B 1 240 ? -20.505 -18.121 -47.768 1.00 42.54 240 ALA A O 1
ATOM 3690 N N . HIS B 1 241 ? -20.919 -15.919 -47.684 1.00 43.11 241 HIS A N 1
ATOM 3691 C CA . HIS B 1 241 ? -22.204 -15.997 -48.413 1.00 47.64 241 HIS A CA 1
ATOM 3692 C C . HIS B 1 241 ? -22.036 -16.660 -49.739 1.00 49.68 241 HIS A C 1
ATOM 3693 O O . HIS B 1 241 ? -22.846 -17.501 -50.104 1.00 50.18 241 HIS A O 1
ATOM 3700 N N . LYS B 1 242 ? -20.941 -16.338 -50.439 1.00 54.73 242 LYS A N 1
ATOM 3701 C CA . LYS B 1 242 ? -20.745 -16.897 -51.801 1.00 59.12 242 LYS A CA 1
ATOM 3702 C C . LYS B 1 242 ? -20.688 -18.393 -51.795 1.00 58.33 242 LYS A C 1
ATOM 3703 O O . LYS B 1 242 ? -20.840 -18.982 -52.802 1.00 55.52 242 LYS A O 1
ATOM 3709 N N . VAL B 1 243 ? -20.394 -18.983 -50.650 1.00 57.46 243 VAL A N 1
ATOM 3710 C CA . VAL B 1 243 ? -20.143 -20.409 -50.529 1.00 58.31 243 VAL A CA 1
ATOM 3711 C C . VAL B 1 243 ? -21.406 -21.180 -50.161 1.00 55.13 243 VAL A C 1
ATOM 3712 O O . VAL B 1 243 ? -21.450 -22.398 -50.255 1.00 54.91 243 VAL A O 1
ATOM 3716 N N . ARG B 1 244 ? -22.421 -20.483 -49.694 1.00 55.94 244 ARG A N 1
ATOM 3717 C CA . ARG B 1 244 ? -23.603 -21.177 -49.205 1.00 55.91 244 ARG A CA 1
ATOM 3718 C C . ARG B 1 244 ? -24.211 -22.124 -50.191 1.00 55.79 244 ARG A C 1
ATOM 3719 O O . ARG B 1 244 ? -24.512 -23.272 -49.834 1.00 55.51 244 ARG A O 1
ATOM 3727 N N . ALA B 1 245 ? -24.358 -21.698 -51.441 1.00 58.30 245 ALA A N 1
ATOM 3728 C CA . ALA B 1 245 ? -24.960 -22.572 -52.450 1.00 61.76 245 ALA A CA 1
ATOM 3729 C C . ALA B 1 245 ? -24.392 -23.999 -52.587 1.00 62.48 245 ALA A C 1
ATOM 3730 O O . ALA B 1 245 ? -25.142 -24.966 -52.690 1.00 64.16 245 ALA A O 1
ATOM 3732 N N . GLU B 1 246 ? -23.096 -24.211 -52.524 1.00 66.12 246 GLU A N 1
ATOM 3733 C CA . GLU B 1 246 ? -22.758 -25.683 -52.291 1.00 67.98 246 GLU A CA 1
ATOM 3734 C C . GLU B 1 246 ? -22.561 -25.966 -50.777 1.00 63.45 246 GLU A C 1
ATOM 3735 O O . GLU B 1 246 ? -21.786 -25.264 -50.190 1.00 67.03 246 GLU A O 1
ATOM 3737 N N . LEU B 1 247 ? -23.233 -26.889 -50.071 1.00 63.69 247 LEU A N 1
ATOM 3738 C CA . LEU B 1 247 ? -24.605 -27.432 -50.152 1.00 66.52 247 LEU A CA 1
ATOM 3739 C C . LEU B 1 247 ? -25.188 -28.345 -51.259 1.00 68.00 247 LEU A C 1
ATOM 3740 O O . LEU B 1 247 ? -26.382 -28.452 -51.318 1.00 68.96 247 LEU A O 1
ATOM 3742 N N . GLY B 1 248 ? -24.380 -29.027 -52.063 1.00 70.21 248 GLY A N 1
ATOM 3743 C CA . GLY B 1 248 ? -24.773 -30.383 -52.440 1.00 75.72 248 GLY A CA 1
ATOM 3744 C C . GLY B 1 248 ? -24.361 -31.211 -51.217 1.00 77.83 248 GLY A C 1
ATOM 3745 O O . GLY B 1 248 ? -23.191 -31.190 -50.901 1.00 73.18 248 GLY A O 1
ATOM 3746 N N . ALA B 1 249 ? -25.242 -31.900 -50.473 1.00 79.48 249 ALA A N 1
ATOM 3747 C CA . ALA B 1 249 ? -26.661 -32.117 -50.771 1.00 80.52 249 ALA A CA 1
ATOM 3748 C C . ALA B 1 249 ? -27.634 -31.821 -49.606 1.00 78.38 249 ALA A C 1
ATOM 3749 O O . ALA B 1 249 ? -28.262 -32.736 -49.123 1.00 78.90 249 ALA A O 1
ATOM 3751 N N . ALA B 1 250 ? -27.807 -30.547 -49.213 1.00 76.65 250 ALA A N 1
ATOM 3752 C CA . ALA B 1 250 ? -28.758 -30.128 -48.138 1.00 74.45 250 ALA A CA 1
ATOM 3753 C C . ALA B 1 250 ? -29.848 -29.080 -48.646 1.00 73.39 250 ALA A C 1
ATOM 3754 O O . ALA B 1 250 ? -29.495 -27.983 -49.115 1.00 81.59 250 ALA A O 1
ATOM 3756 N N . MET C 1 1 ? -12.196 -36.767 16.405 1.00 56.48 1 MET C N 1
ATOM 3757 C CA . MET C 1 1 ? -12.946 -37.751 15.603 1.00 50.81 1 MET C CA 1
ATOM 3758 C C . MET C 1 1 ? -13.336 -37.136 14.268 1.00 38.96 1 MET C C 1
ATOM 3759 O O . MET C 1 1 ? -13.212 -37.791 13.262 1.00 36.96 1 MET C O 1
ATOM 3764 N N . ARG C 1 2 ? -13.730 -35.877 14.228 1.00 37.99 2 ARG C N 1
ATOM 3765 C CA . ARG C 1 2 ? -13.954 -35.190 12.924 1.00 36.82 2 ARG C CA 1
ATOM 3766 C C . ARG C 1 2 ? -12.666 -34.550 12.415 1.00 35.29 2 ARG C C 1
ATOM 3767 O O . ARG C 1 2 ? -12.151 -33.611 13.016 1.00 36.64 2 ARG C O 1
ATOM 3775 N N . ILE C 1 3 ? -12.170 -35.017 11.280 1.00 34.55 3 ILE C N 1
ATOM 3776 C CA . ILE C 1 3 ? -10.885 -34.572 10.799 1.00 32.75 3 ILE C CA 1
ATOM 3777 C C . ILE C 1 3 ? -11.009 -33.870 9.471 1.00 33.45 3 ILE C C 1
ATOM 3778 O O . ILE C 1 3 ? -11.609 -34.432 8.555 1.00 33.87 3 ILE C O 1
ATOM 3783 N N . LEU C 1 4 ? -10.402 -32.672 9.370 1.00 31.35 4 LEU C N 1
ATOM 3784 C CA . LEU C 1 4 ? -10.373 -31.938 8.156 1.00 27.88 4 LEU C CA 1
ATOM 3785 C C . LEU C 1 4 ? -8.938 -31.958 7.576 1.00 26.36 4 LEU C C 1
ATOM 3786 O O . LEU C 1 4 ? -8.012 -31.654 8.300 1.00 27.69 4 LEU C O 1
ATOM 3791 N N . LEU C 1 5 ? -8.830 -32.260 6.294 1.00 25.96 5 LEU C N 1
ATOM 3792 C CA . LEU C 1 5 ? -7.565 -32.351 5.574 1.00 28.60 5 LEU C CA 1
ATOM 3793 C C . LEU C 1 5 ? -7.475 -31.262 4.537 1.00 28.75 5 LEU C C 1
ATOM 3794 O O . LEU C 1 5 ? -8.428 -30.968 3.874 1.00 27.38 5 LEU C O 1
ATOM 3799 N N . THR C 1 6 ? -6.286 -30.660 4.416 1.00 28.71 6 THR C N 1
ATOM 3800 C CA . THR C 1 6 ? -6.016 -29.771 3.314 1.00 30.39 6 THR C CA 1
ATOM 3801 C C . THR C 1 6 ? -4.548 -29.943 2.945 1.00 28.82 6 THR C C 1
ATOM 3802 O O . THR C 1 6 ? -3.844 -30.776 3.556 1.00 27.41 6 THR C O 1
ATOM 3806 N N . ASN C 1 7 ? -4.116 -29.263 1.880 1.00 27.12 7 ASN C N 1
ATOM 3807 C CA . ASN C 1 7 ? -2.710 -29.273 1.526 1.00 25.77 7 ASN C CA 1
ATOM 3808 C C . ASN C 1 7 ? -2.366 -28.046 0.716 1.00 25.69 7 ASN C C 1
ATOM 3809 O O . ASN C 1 7 ? -3.230 -27.159 0.571 1.00 25.16 7 ASN C O 1
ATOM 3814 N N . ASP C 1 8 ? -1.125 -27.998 0.217 1.00 25.54 8 ASP C N 1
ATOM 3815 C CA . ASP C 1 8 ? -0.755 -26.962 -0.755 1.00 28.18 8 ASP C CA 1
ATOM 3816 C C . ASP C 1 8 ? -0.497 -27.530 -2.150 1.00 27.10 8 ASP C C 1
ATOM 3817 O O . ASP C 1 8 ? -0.279 -26.775 -3.147 1.00 23.04 8 ASP C O 1
ATOM 3822 N N . ASP C 1 9 ? -0.417 -28.863 -2.261 1.00 25.64 9 ASP C N 1
ATOM 3823 C CA . ASP C 1 9 ? -0.114 -29.482 -3.499 1.00 24.83 9 ASP C CA 1
ATOM 3824 C C . ASP C 1 9 ? -1.317 -29.629 -4.386 1.00 25.52 9 ASP C C 1
ATOM 3825 O O . ASP C 1 9 ? -1.170 -29.867 -5.559 1.00 23.20 9 ASP C O 1
ATOM 3830 N N . GLY C 1 10 ? -2.519 -29.492 -3.838 1.00 25.54 10 GLY C N 1
ATOM 3831 C CA . GLY C 1 10 ? -3.726 -29.570 -4.650 1.00 29.17 10 GLY C CA 1
ATOM 3832 C C . GLY C 1 10 ? -4.531 -30.844 -4.391 1.00 30.54 10 GLY C C 1
ATOM 3833 O O . GLY C 1 10 ? -3.992 -31.851 -3.976 1.00 28.24 10 GLY C O 1
ATOM 3834 N N . ILE C 1 11 ? -5.837 -30.748 -4.691 1.00 30.59 11 ILE C N 1
ATOM 3835 C CA . ILE C 1 11 ? -6.784 -31.779 -4.487 1.00 29.62 11 ILE C CA 1
ATOM 3836 C C . ILE C 1 11 ? -6.342 -33.088 -5.164 1.00 33.84 11 ILE C C 1
ATOM 3837 O O . ILE C 1 11 ? -6.626 -34.153 -4.628 1.00 32.42 11 ILE C O 1
ATOM 3842 N N . HIS C 1 12 ? -5.626 -33.042 -6.284 1.00 32.59 12 HIS C N 1
ATOM 3843 C CA . HIS C 1 12 ? -5.254 -34.320 -6.941 1.00 37.50 12 HIS C CA 1
ATOM 3844 C C . HIS C 1 12 ? -3.902 -34.869 -6.553 1.00 35.40 12 HIS C C 1
ATOM 3845 O O . HIS C 1 12 ? -3.465 -35.849 -7.113 1.00 35.83 12 HIS C O 1
ATOM 3852 N N . ALA C 1 13 ? -3.208 -34.221 -5.658 1.00 30.04 13 ALA C N 1
ATOM 3853 C CA . ALA C 1 13 ? -1.800 -34.591 -5.387 1.00 34.39 13 ALA C CA 1
ATOM 3854 C C . ALA C 1 13 ? -1.675 -35.848 -4.558 1.00 29.64 13 ALA C C 1
ATOM 3855 O O . ALA C 1 13 ? -2.513 -36.149 -3.699 1.00 32.01 13 ALA C O 1
ATOM 3857 N N . GLU C 1 14 ? -0.645 -36.615 -4.827 1.00 31.89 14 GLU C N 1
ATOM 3858 C CA . GLU C 1 14 ? -0.492 -37.908 -4.131 1.00 30.18 14 GLU C CA 1
ATOM 3859 C C . GLU C 1 14 ? -0.351 -37.703 -2.628 1.00 31.98 14 GLU C C 1
ATOM 3860 O O . GLU C 1 14 ? -0.858 -38.541 -1.822 1.00 31.17 14 GLU C O 1
ATOM 3866 N N . GLY C 1 15 ? 0.281 -36.589 -2.224 1.00 27.04 15 GLY C N 1
ATOM 3867 C CA . GLY C 1 15 ? 0.517 -36.373 -0.785 1.00 27.88 15 GLY C CA 1
ATOM 3868 C C . GLY C 1 15 ? -0.771 -36.242 0.018 1.00 29.02 15 GLY C C 1
ATOM 3869 O O . GLY C 1 15 ? -0.850 -36.651 1.183 1.00 30.41 15 GLY C O 1
ATOM 3870 N N . LEU C 1 16 ? -1.824 -35.779 -0.635 1.00 27.05 16 LEU C N 1
ATOM 3871 C CA . LEU C 1 16 ? -3.100 -35.643 0.013 1.00 26.22 16 LEU C CA 1
ATOM 3872 C C . LEU C 1 16 ? -3.837 -36.996 0.064 1.00 28.88 16 LEU C C 1
ATOM 3873 O O . LEU C 1 16 ? -4.513 -37.294 1.015 1.00 29.61 16 LEU C O 1
ATOM 3878 N N . ALA C 1 17 ? -3.669 -37.841 -0.961 1.00 34.76 17 ALA C N 1
ATOM 3879 C CA . ALA C 1 17 ? -4.204 -39.230 -0.902 1.00 36.62 17 ALA C CA 1
ATOM 3880 C C . ALA C 1 17 ? -3.511 -39.998 0.256 1.00 33.30 17 ALA C C 1
ATOM 3881 O O . ALA C 1 17 ? -4.129 -40.729 1.037 1.00 31.01 17 ALA C O 1
ATOM 3883 N N . VAL C 1 18 ? -2.217 -39.756 0.380 1.00 31.25 18 VAL C N 1
ATOM 3884 C CA . VAL C 1 18 ? -1.432 -40.358 1.489 1.00 32.97 18 VAL C CA 1
ATOM 3885 C C . VAL C 1 18 ? -1.997 -39.846 2.848 1.00 30.22 18 VAL C C 1
ATOM 3886 O O . VAL C 1 18 ? -2.206 -40.597 3.732 1.00 29.14 18 VAL C O 1
ATOM 3890 N N . LEU C 1 19 ? -2.242 -38.541 2.961 1.00 29.12 19 LEU C N 1
ATOM 3891 C CA . LEU C 1 19 ? -2.690 -37.988 4.190 1.00 30.66 19 LEU C CA 1
ATOM 3892 C C . LEU C 1 19 ? -4.051 -38.573 4.550 1.00 29.27 19 LEU C C 1
ATOM 3893 O O . LEU C 1 19 ? -4.336 -38.775 5.719 1.00 30.67 19 LEU C O 1
ATOM 3898 N N . GLU C 1 20 ? -4.883 -38.794 3.560 1.00 28.15 20 GLU C N 1
ATOM 3899 C CA . GLU C 1 20 ? -6.190 -39.329 3.855 1.00 31.45 20 GLU C CA 1
ATOM 3900 C C . GLU C 1 20 ? -6.063 -40.758 4.349 1.00 33.19 20 GLU C C 1
ATOM 3901 O O . GLU C 1 20 ? -6.877 -41.191 5.218 1.00 33.99 20 GLU C O 1
ATOM 3907 N N . ARG C 1 21 ? -5.086 -41.515 3.833 1.00 33.76 21 ARG C N 1
ATOM 3908 C CA . ARG C 1 21 ? -4.883 -42.901 4.330 1.00 37.05 21 ARG C CA 1
ATOM 3909 C C . ARG C 1 21 ? -4.404 -42.876 5.785 1.00 35.83 21 ARG C C 1
ATOM 3910 O O . ARG C 1 21 ? -4.865 -43.627 6.619 1.00 33.42 21 ARG C O 1
ATOM 3918 N N . ILE C 1 22 ? -3.551 -41.915 6.105 1.00 32.96 22 ILE C N 1
ATOM 3919 C CA . ILE C 1 22 ? -3.090 -41.753 7.461 1.00 33.10 22 ILE C CA 1
ATOM 3920 C C . ILE C 1 22 ? -4.288 -41.373 8.361 1.00 33.66 22 ILE C C 1
ATOM 3921 O O . ILE C 1 22 ? -4.511 -41.973 9.399 1.00 36.92 22 ILE C O 1
ATOM 3926 N N . ALA C 1 23 ? -5.091 -40.419 7.899 1.00 34.04 23 ALA C N 1
ATOM 3927 C CA . ALA C 1 23 ? -6.220 -39.963 8.659 1.00 33.70 23 ALA C CA 1
ATOM 3928 C C . ALA C 1 23 ? -7.224 -41.063 8.978 1.00 34.34 23 ALA C C 1
ATOM 3929 O O . ALA C 1 23 ? -7.823 -41.069 10.053 1.00 32.87 23 ALA C O 1
ATOM 3931 N N . ARG C 1 24 ? -7.420 -41.953 8.021 1.00 37.95 24 ARG C N 1
ATOM 3932 C CA . ARG C 1 24 ? -8.421 -43.027 8.173 1.00 41.26 24 ARG C CA 1
ATOM 3933 C C . ARG C 1 24 ? -7.947 -44.084 9.120 1.00 41.54 24 ARG C C 1
ATOM 3934 O O . ARG C 1 24 ? -8.768 -44.799 9.652 1.00 43.31 24 ARG C O 1
ATOM 3942 N N . LYS C 1 25 ? -6.644 -44.137 9.407 1.00 40.35 25 LYS C N 1
ATOM 3943 C CA . LYS C 1 25 ? -6.186 -44.948 10.541 1.00 42.11 25 LYS C CA 1
ATOM 3944 C C . LYS C 1 25 ? -6.660 -44.368 11.887 1.00 41.97 25 LYS C C 1
ATOM 3945 O O . LYS C 1 25 ? -6.694 -45.086 12.854 1.00 39.71 25 LYS C O 1
ATOM 3951 N N . LEU C 1 26 ? -6.978 -43.065 11.951 1.00 38.84 26 LEU C N 1
ATOM 3952 C CA . LEU C 1 26 ? -7.393 -42.422 13.170 1.00 41.36 26 LEU C CA 1
ATOM 3953 C C . LEU C 1 26 ? -8.926 -42.290 13.312 1.00 41.77 26 LEU C C 1
ATOM 3954 O O . LEU C 1 26 ? -9.428 -42.200 14.402 1.00 42.71 26 LEU C O 1
ATOM 3959 N N . SER C 1 27 ? -9.661 -42.161 12.222 1.00 39.22 27 SER C N 1
ATOM 3960 C CA . SER C 1 27 ? -11.096 -41.944 12.311 1.00 37.86 27 SER C CA 1
ATOM 3961 C C . SER C 1 27 ? -11.696 -42.313 10.994 1.00 39.46 27 SER C C 1
ATOM 3962 O O . SER C 1 27 ? -11.026 -42.147 9.943 1.00 40.47 27 SER C O 1
ATOM 3965 N N . ASP C 1 28 ? -12.961 -42.692 10.999 1.00 40.57 28 ASP C N 1
ATOM 3966 C CA . ASP C 1 28 ? -13.684 -42.771 9.724 1.00 48.67 28 ASP C CA 1
ATOM 3967 C C . ASP C 1 28 ? -14.372 -41.452 9.308 1.00 50.06 28 ASP C C 1
ATOM 3968 O O . ASP C 1 28 ? -14.761 -41.297 8.143 1.00 57.34 28 ASP C O 1
ATOM 3973 N N . ASP C 1 29 ? -14.382 -40.450 10.169 1.00 45.04 29 ASP C N 1
ATOM 3974 C CA . ASP C 1 29 ? -15.015 -39.163 9.826 1.00 39.47 29 ASP C CA 1
ATOM 3975 C C . ASP C 1 29 ? -14.038 -38.133 9.291 1.00 38.69 29 ASP C C 1
ATOM 3976 O O . ASP C 1 29 ? -13.570 -37.255 10.020 1.00 36.82 29 ASP C O 1
ATOM 3981 N N . VAL C 1 30 ? -13.750 -38.250 7.989 1.00 35.19 30 VAL C N 1
ATOM 3982 C CA . VAL C 1 30 ? -12.710 -37.437 7.312 1.00 36.33 30 VAL C CA 1
ATOM 3983 C C . VAL C 1 30 ? -13.277 -36.593 6.213 1.00 33.36 30 VAL C C 1
ATOM 3984 O O . VAL C 1 30 ? -14.148 -37.028 5.454 1.00 34.45 30 VAL C O 1
ATOM 3988 N N . TRP C 1 31 ? -12.840 -35.331 6.180 1.00 32.68 31 TRP C N 1
ATOM 3989 C CA . TRP C 1 31 ? -13.359 -34.365 5.259 1.00 32.54 31 TRP C CA 1
ATOM 3990 C C . TRP C 1 31 ? -12.116 -33.717 4.566 1.00 30.41 31 TRP C C 1
ATOM 3991 O O . TRP C 1 31 ? -11.059 -33.557 5.209 1.00 29.11 31 TRP C O 1
ATOM 4002 N N . VAL C 1 32 ? -12.235 -33.459 3.276 1.00 28.54 32 VAL C N 1
ATOM 4003 C CA . VAL C 1 32 ? -11.141 -32.907 2.509 1.00 29.37 32 VAL C CA 1
ATOM 4004 C C . VAL C 1 32 ? -11.566 -31.633 1.797 1.00 30.59 32 VAL C C 1
ATOM 4005 O O . VAL C 1 32 ? -12.546 -31.653 1.049 1.00 31.09 32 VAL C O 1
ATOM 4009 N N . VAL C 1 33 ? -10.861 -30.533 2.055 1.00 28.92 33 VAL C N 1
ATOM 4010 C CA . VAL C 1 33 ? -11.016 -29.298 1.314 1.00 28.55 33 VAL C CA 1
ATOM 4011 C C . VAL C 1 33 ? -9.579 -28.861 0.962 1.00 26.61 33 VAL C C 1
ATOM 4012 O O . VAL C 1 33 ? -8.818 -28.444 1.827 1.00 28.11 33 VAL C O 1
ATOM 4016 N N . ALA C 1 34 ? -9.287 -28.885 -0.330 1.00 26.49 34 ALA C N 1
ATOM 4017 C CA . ALA C 1 34 ? -7.965 -28.628 -0.838 1.00 26.47 34 ALA C CA 1
ATOM 4018 C C . ALA C 1 34 ? -7.957 -27.722 -2.059 1.00 27.88 34 ALA C C 1
ATOM 4019 O O . ALA C 1 34 ? -8.918 -27.675 -2.791 1.00 26.94 34 ALA C O 1
ATOM 4021 N N . PRO C 1 35 ? -6.804 -27.093 -2.353 1.00 28.08 35 PRO C N 1
ATOM 4022 C CA . PRO C 1 35 ? -6.782 -26.191 -3.496 1.00 27.23 35 PRO C CA 1
ATOM 4023 C C . PRO C 1 35 ? -6.988 -26.946 -4.787 1.00 24.06 35 PRO C C 1
ATOM 4024 O O . PRO C 1 35 ? -6.650 -28.162 -4.895 1.00 27.36 35 PRO C O 1
ATOM 4028 N N . GLU C 1 36 ? -7.490 -26.236 -5.781 1.00 24.64 36 GLU C N 1
ATOM 4029 C CA . GLU C 1 36 ? -7.599 -26.750 -7.127 1.00 27.31 36 GLU C CA 1
ATOM 4030 C C . GLU C 1 36 ? -6.177 -27.063 -7.709 1.00 30.83 36 GLU C C 1
ATOM 4031 O O . GLU C 1 36 ? -6.018 -28.080 -8.336 1.00 28.61 36 GLU C O 1
ATOM 4037 N N . THR C 1 37 ? -5.199 -26.215 -7.476 1.00 27.85 37 THR C N 1
ATOM 4038 C CA . THR C 1 37 ? -3.899 -26.401 -8.063 1.00 36.03 37 THR C CA 1
ATOM 4039 C C . THR C 1 37 ? -2.780 -26.256 -7.031 1.00 37.62 37 THR C C 1
ATOM 4040 O O . THR C 1 37 ? -2.994 -25.763 -5.893 1.00 34.98 37 THR C O 1
ATOM 4044 N N . ASP C 1 38 ? -1.568 -26.574 -7.452 1.00 39.31 38 ASP C N 1
ATOM 4045 C CA . ASP C 1 38 ? -0.368 -26.198 -6.641 1.00 39.79 38 ASP C CA 1
ATOM 4046 C C . ASP C 1 38 ? -0.208 -24.768 -6.071 1.00 46.17 38 ASP C C 1
ATOM 4047 O O . ASP C 1 38 ? -0.469 -23.716 -6.700 1.00 50.17 38 ASP C O 1
ATOM 4052 N N . GLN C 1 39 ? 0.203 -24.700 -4.833 1.00 47.35 39 GLN C N 1
ATOM 4053 C CA . GLN C 1 39 ? 0.159 -23.450 -4.102 1.00 48.78 39 GLN C CA 1
ATOM 4054 C C . GLN C 1 39 ? 1.519 -23.127 -3.557 1.00 41.59 39 GLN C C 1
ATOM 4055 O O . GLN C 1 39 ? 1.591 -22.327 -2.546 1.00 45.28 39 GLN C O 1
ATOM 4061 N N . SER C 1 40 ? 2.630 -23.539 -4.237 1.00 34.34 40 SER C N 1
ATOM 4062 C CA . SER C 1 40 ? 3.914 -23.242 -3.610 1.00 32.27 40 SER C CA 1
ATOM 4063 C C . SER C 1 40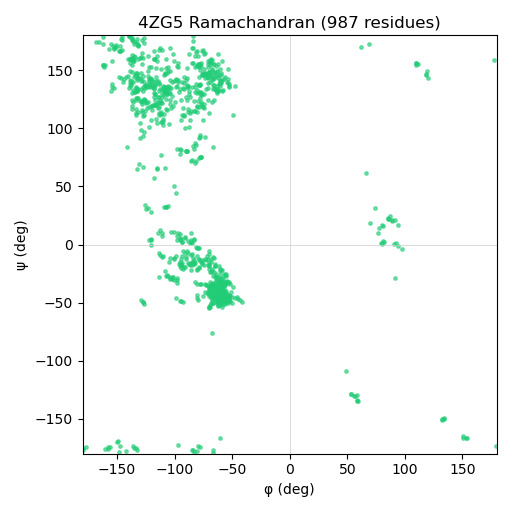 ? 4.087 -21.760 -3.250 1.00 29.58 40 SER C C 1
ATOM 4064 O O . SER C 1 40 ? 3.834 -20.952 -4.078 1.00 28.98 40 SER C O 1
ATOM 4067 N N . GLY C 1 41 ? 4.652 -21.446 -2.072 1.00 28.55 41 GLY C N 1
ATOM 4068 C CA . GLY C 1 41 ? 5.096 -20.105 -1.723 1.00 28.93 41 GLY C CA 1
ATOM 4069 C C . GLY C 1 41 ? 3.984 -19.209 -1.265 1.00 28.90 41 GLY C C 1
ATOM 4070 O O . GLY C 1 41 ? 4.194 -18.006 -1.151 1.00 27.69 41 GLY C O 1
ATOM 4071 N N . LEU C 1 42 ? 2.809 -19.780 -0.913 1.00 26.24 42 LEU C N 1
ATOM 4072 C CA . LEU C 1 42 ? 1.647 -18.922 -0.695 1.00 32.17 42 LEU C CA 1
ATOM 4073 C C . LEU C 1 42 ? 1.542 -18.536 0.753 1.00 28.58 42 LEU C C 1
ATOM 4074 O O . LEU C 1 42 ? 0.681 -17.647 1.105 1.00 27.79 42 LEU C O 1
ATOM 4079 N N . ALA C 1 43 ? 2.418 -19.125 1.557 1.00 25.73 43 ALA C N 1
ATOM 4080 C CA . ALA C 1 43 ? 2.520 -18.789 2.953 1.00 25.59 43 ALA C CA 1
ATOM 4081 C C . ALA C 1 43 ? 1.153 -18.880 3.730 1.00 24.25 43 ALA C C 1
ATOM 4082 O O . ALA C 1 43 ? 0.423 -19.892 3.612 1.00 25.07 43 ALA C O 1
ATOM 4084 N N . HIS C 1 44 ? 0.800 -17.817 4.441 1.00 28.66 44 HIS C N 1
ATOM 4085 C CA . HIS C 1 44 ? -0.487 -17.680 5.161 1.00 25.58 44 HIS C CA 1
ATOM 4086 C C . HIS C 1 44 ? -1.415 -16.665 4.432 1.00 25.98 44 HIS C C 1
ATOM 4087 O O . HIS C 1 44 ? -2.211 -16.063 5.053 1.00 25.88 44 HIS C O 1
ATOM 4094 N N . SER C 1 45 ? -1.334 -16.585 3.110 1.00 26.70 45 SER C N 1
ATOM 4095 C CA . SER C 1 45 ? -2.125 -15.667 2.351 1.00 26.37 45 SER C CA 1
ATOM 4096 C C . SER C 1 45 ? -3.511 -16.212 2.215 1.00 26.56 45 SER C C 1
ATOM 4097 O O . SER C 1 45 ? -3.802 -17.439 2.267 1.00 25.21 45 SER C O 1
ATOM 4100 N N . LEU C 1 46 ? -4.403 -15.294 2.119 1.00 25.16 46 LEU C N 1
ATOM 4101 C CA . LEU C 1 46 ? -5.793 -15.737 1.834 1.00 29.98 46 LEU C CA 1
ATOM 4102 C C . LEU C 1 46 ? -6.423 -14.818 0.756 1.00 29.57 46 LEU C C 1
ATOM 4103 O O . LEU C 1 46 ? -5.753 -13.909 0.287 1.00 28.95 46 LEU C O 1
ATOM 4108 N N . THR C 1 47 ? -7.628 -15.154 0.321 1.00 25.24 47 THR C N 1
ATOM 4109 C CA . THR C 1 47 ? -8.212 -14.555 -0.839 1.00 27.70 47 THR C CA 1
ATOM 4110 C C . THR C 1 47 ? -9.262 -13.594 -0.429 1.00 29.26 47 THR C C 1
ATOM 4111 O O . THR C 1 47 ? -10.359 -13.953 -0.041 1.00 28.65 47 THR C O 1
ATOM 4115 N N . LEU C 1 48 ? -8.899 -12.318 -0.514 1.00 31.52 48 LEU C N 1
ATOM 4116 C CA . LEU C 1 48 ? -9.826 -11.244 -0.201 1.00 35.88 48 LEU C CA 1
ATOM 4117 C C . LEU C 1 48 ? -10.366 -10.485 -1.400 1.00 37.14 48 LEU C C 1
ATOM 4118 O O . LEU C 1 48 ? -11.465 -9.934 -1.342 1.00 37.21 48 LEU C O 1
ATOM 4123 N N . LEU C 1 49 ? -9.632 -10.430 -2.484 1.00 35.56 49 LEU C N 1
ATOM 4124 C CA . LEU C 1 49 ? -9.908 -9.500 -3.567 1.00 38.47 49 LEU C CA 1
ATOM 4125 C C . LEU C 1 49 ? -10.726 -10.101 -4.689 1.00 34.09 49 LEU C C 1
ATOM 4126 O O . LEU C 1 49 ? -11.278 -9.419 -5.470 1.00 34.89 49 LEU C O 1
ATOM 4131 N N . GLU C 1 50 ? -10.798 -11.419 -4.736 1.00 35.14 50 GLU C N 1
ATOM 4132 C CA . GLU C 1 50 ? -11.504 -12.175 -5.737 1.00 34.88 50 GLU C CA 1
ATOM 4133 C C . GLU C 1 50 ? -12.438 -13.213 -5.037 1.00 31.82 50 GLU C C 1
ATOM 4134 O O . GLU C 1 50 ? -12.207 -13.596 -3.921 1.00 29.75 50 GLU C O 1
ATOM 4140 N N . PRO C 1 51 ? -13.403 -13.709 -5.743 1.00 29.97 51 PRO C N 1
ATOM 4141 C CA . PRO C 1 51 ? -14.347 -14.650 -5.171 1.00 29.40 51 PRO C CA 1
ATOM 4142 C C . PRO C 1 51 ? -13.713 -16.007 -4.995 1.00 30.80 51 PRO C C 1
ATOM 4143 O O . PRO C 1 51 ? -12.823 -16.388 -5.730 1.00 28.08 51 PRO C O 1
ATOM 4147 N N . LEU C 1 52 ? -14.190 -16.717 -4.026 1.00 27.98 52 LEU C N 1
ATOM 4148 C CA . LEU C 1 52 ? -13.815 -18.091 -3.858 1.00 28.28 52 LEU C CA 1
ATOM 4149 C C . LEU C 1 52 ? -14.800 -18.986 -4.558 1.00 27.74 52 LEU C C 1
ATOM 4150 O O . LEU C 1 52 ? -16.036 -18.804 -4.415 1.00 28.19 52 LEU C O 1
ATOM 4155 N N . ARG C 1 53 ? -14.291 -19.975 -5.293 1.00 25.90 53 ARG C N 1
ATOM 4156 C CA . ARG C 1 53 ? -15.127 -20.945 -6.010 1.00 26.82 53 ARG C CA 1
ATOM 4157 C C . ARG C 1 53 ? -14.891 -22.370 -5.515 1.00 27.50 53 ARG C C 1
ATOM 4158 O O . ARG C 1 53 ? -13.769 -22.842 -5.457 1.00 25.36 53 ARG C O 1
ATOM 4166 N N . LEU C 1 54 ? -15.943 -22.962 -5.036 1.00 28.68 54 LEU C N 1
ATOM 4167 C CA . LEU C 1 54 ? -15.900 -24.241 -4.350 1.00 31.97 54 LEU C CA 1
ATOM 4168 C C . LEU C 1 54 ? -16.403 -25.273 -5.273 1.00 32.51 54 LEU C C 1
ATOM 4169 O O . LEU C 1 54 ? -17.420 -25.017 -5.882 1.00 30.82 54 LEU C O 1
ATOM 4174 N N . ARG C 1 55 ? -15.816 -26.478 -5.269 1.00 29.65 55 ARG C N 1
ATOM 4175 C CA . ARG C 1 55 ? -16.289 -27.528 -6.170 1.00 30.76 55 ARG C CA 1
ATOM 4176 C C . ARG C 1 55 ? -16.373 -28.845 -5.458 1.00 32.51 55 ARG C C 1
ATOM 4177 O O . ARG C 1 55 ? -15.425 -29.254 -4.870 1.00 32.28 55 ARG C O 1
ATOM 4185 N N . GLN C 1 56 ? -17.537 -29.473 -5.471 1.00 35.69 56 GLN C N 1
ATOM 4186 C CA . GLN C 1 56 ? -17.718 -30.684 -4.755 1.00 35.28 56 GLN C CA 1
ATOM 4187 C C . GLN C 1 56 ? -17.306 -31.825 -5.660 1.00 37.09 56 GLN C C 1
ATOM 4188 O O . GLN C 1 56 ? -17.846 -31.985 -6.736 1.00 41.36 56 GLN C O 1
ATOM 4194 N N . ILE C 1 57 ? -16.460 -32.702 -5.167 1.00 37.12 57 ILE C N 1
ATOM 4195 C CA . ILE C 1 57 ? -16.115 -33.944 -5.871 1.00 37.50 57 ILE C CA 1
ATOM 4196 C C . ILE C 1 57 ? -16.975 -35.116 -5.395 1.00 36.99 57 ILE C C 1
ATOM 4197 O O . ILE C 1 57 ? -17.511 -35.835 -6.208 1.00 40.12 57 ILE C O 1
ATOM 4202 N N . ASP C 1 58 ? -17.094 -35.293 -4.079 1.00 39.47 58 ASP C N 1
ATOM 4203 C CA . ASP C 1 58 ? -17.787 -36.383 -3.362 1.00 43.35 58 ASP C CA 1
ATOM 4204 C C . ASP C 1 58 ? -18.485 -35.706 -2.247 1.00 42.86 58 ASP C C 1
ATOM 4205 O O . ASP C 1 58 ? -18.088 -34.569 -1.916 1.00 39.74 58 ASP C O 1
ATOM 4210 N N . ALA C 1 59 ? -19.223 -36.459 -1.432 1.00 44.06 59 ALA C N 1
ATOM 4211 C CA . ALA C 1 59 ? -19.783 -35.858 -0.194 1.00 44.62 59 ALA C CA 1
ATOM 4212 C C . ALA C 1 59 ? -18.718 -35.417 0.840 1.00 41.95 59 ALA C C 1
ATOM 4213 O O . ALA C 1 59 ? -18.997 -34.590 1.718 1.00 41.98 59 ALA C O 1
ATOM 4215 N N . ARG C 1 60 ? -17.493 -35.913 0.688 1.00 42.41 60 ARG C N 1
ATOM 4216 C CA . ARG C 1 60 ? -16.420 -35.608 1.623 1.00 43.42 60 ARG C CA 1
ATOM 4217 C C . ARG C 1 60 ? -15.212 -34.976 1.006 1.00 40.85 60 ARG C C 1
ATOM 4218 O O . ARG C 1 60 ? -14.234 -34.791 1.714 1.00 39.36 60 ARG C O 1
ATOM 4226 N N . HIS C 1 61 ? -15.237 -34.675 -0.289 1.00 36.10 61 HIS C N 1
ATOM 4227 C CA . HIS C 1 61 ? -14.065 -34.140 -0.957 1.00 34.28 61 HIS C CA 1
ATOM 4228 C C . HIS C 1 61 ? -14.454 -32.926 -1.783 1.00 34.22 61 HIS C C 1
ATOM 4229 O O . HIS C 1 61 ? -15.305 -33.037 -2.645 1.00 35.29 61 HIS C O 1
ATOM 4236 N N . PHE C 1 62 ? -13.770 -31.800 -1.550 1.00 30.71 62 PHE C N 1
ATOM 4237 C CA . PHE C 1 62 ? -14.074 -30.543 -2.163 1.00 30.51 62 PHE C CA 1
ATOM 4238 C C . PHE C 1 62 ? -12.777 -29.870 -2.566 1.00 30.49 62 PHE C C 1
ATOM 4239 O O . PHE C 1 62 ? -11.797 -29.948 -1.834 1.00 29.63 62 PHE C O 1
ATOM 4247 N N . ALA C 1 63 ? -12.805 -29.235 -3.744 1.00 29.06 63 ALA C N 1
ATOM 4248 C CA . ALA C 1 63 ? -11.694 -28.479 -4.189 1.00 30.64 63 ALA C CA 1
ATOM 4249 C C . ALA C 1 63 ? -12.100 -26.989 -4.090 1.00 28.65 63 ALA C C 1
ATOM 4250 O O . ALA C 1 63 ? -13.254 -26.660 -4.331 1.00 30.58 63 ALA C O 1
ATOM 4252 N N . LEU C 1 64 ? -11.127 -26.121 -3.811 1.00 27.99 64 LEU C N 1
ATOM 4253 C CA . LEU C 1 64 ? -11.426 -24.697 -3.694 1.00 25.78 64 LEU C CA 1
ATOM 4254 C C . LEU C 1 64 ? -10.368 -23.987 -4.494 1.00 26.77 64 LEU C C 1
ATOM 4255 O O . LEU C 1 64 ? -9.181 -24.202 -4.346 1.00 27.69 64 LEU C O 1
ATOM 4260 N N . ARG C 1 65 ? -10.814 -23.037 -5.275 1.00 27.79 65 ARG C N 1
ATOM 4261 C CA . ARG C 1 65 ? -9.898 -22.204 -5.983 1.00 31.14 65 ARG C CA 1
ATOM 4262 C C . ARG C 1 65 ? -9.439 -21.126 -5.001 1.00 32.87 65 ARG C C 1
ATOM 4263 O O . ARG C 1 65 ? -9.947 -20.016 -4.958 1.00 31.59 65 ARG C O 1
ATOM 4271 N N . GLY C 1 66 ? -8.419 -21.446 -4.258 1.00 28.99 66 GLY C N 1
ATOM 4272 C CA . GLY C 1 66 ? -7.949 -20.568 -3.186 1.00 30.36 66 GLY C CA 1
ATOM 4273 C C . GLY C 1 66 ? -6.738 -21.257 -2.495 1.00 29.43 66 GLY C C 1
ATOM 4274 O O . GLY C 1 66 ? -6.285 -22.290 -2.948 1.00 28.92 66 GLY C O 1
ATOM 4275 N N . THR C 1 67 ? -6.292 -20.642 -1.406 1.00 28.00 67 THR C N 1
ATOM 4276 C CA . THR C 1 67 ? -5.121 -21.031 -0.663 1.00 27.78 67 THR C CA 1
ATOM 4277 C C . THR C 1 67 ? -5.433 -22.068 0.396 1.00 27.23 67 THR C C 1
ATOM 4278 O O . THR C 1 67 ? -6.634 -22.346 0.723 1.00 26.55 67 THR C O 1
ATOM 4282 N N . PRO C 1 68 ? -4.390 -22.726 0.905 1.00 26.70 68 PRO C N 1
ATOM 4283 C CA . PRO C 1 68 ? -4.706 -23.663 2.041 1.00 27.42 68 PRO C CA 1
ATOM 4284 C C . PRO C 1 68 ? -5.421 -22.984 3.225 1.00 27.91 68 PRO C C 1
ATOM 4285 O O . PRO C 1 68 ? -6.288 -23.580 3.874 1.00 26.22 68 PRO C O 1
ATOM 4289 N N . THR C 1 69 ? -5.104 -21.716 3.450 1.00 26.68 69 THR C N 1
ATOM 4290 C CA . THR C 1 69 ? -5.755 -20.949 4.495 1.00 27.23 69 THR C CA 1
ATOM 4291 C C . THR C 1 69 ? -7.227 -20.831 4.189 1.00 24.67 69 THR C C 1
ATOM 4292 O O . THR C 1 69 ? -8.070 -21.070 5.032 1.00 24.16 69 THR C O 1
ATOM 4296 N N . ASP C 1 70 ? -7.537 -20.424 2.959 1.00 27.02 70 ASP C N 1
ATOM 4297 C CA . ASP C 1 70 ? -8.935 -20.295 2.520 1.00 27.36 70 ASP C CA 1
ATOM 4298 C C . ASP C 1 70 ? -9.628 -21.652 2.713 1.00 29.32 70 ASP C C 1
ATOM 4299 O O . ASP C 1 70 ? -10.805 -21.703 3.100 1.00 25.73 70 ASP C O 1
ATOM 4304 N N . CYS C 1 71 ? -8.911 -22.747 2.375 1.00 25.01 71 CYS C N 1
ATOM 4305 C CA . CYS C 1 71 ? -9.519 -24.088 2.481 1.00 28.63 71 CYS C CA 1
ATOM 4306 C C . CYS C 1 71 ? -9.934 -24.383 3.912 1.00 28.44 71 CYS C C 1
ATOM 4307 O O . CYS C 1 71 ? -11.007 -24.971 4.163 1.00 27.96 71 CYS C O 1
ATOM 4310 N N . VAL C 1 72 ? -9.052 -24.045 4.870 1.00 27.32 72 VAL C N 1
ATOM 4311 C CA . VAL C 1 72 ? -9.341 -24.423 6.240 1.00 27.26 72 VAL C CA 1
ATOM 4312 C C . VAL C 1 72 ? -10.530 -23.579 6.760 1.00 31.63 72 VAL C C 1
ATOM 4313 O O . VAL C 1 72 ? -11.435 -24.101 7.385 1.00 29.39 72 VAL C O 1
ATOM 4317 N N . ILE C 1 73 ? -10.560 -22.292 6.420 1.00 28.24 73 ILE C N 1
ATOM 4318 C CA . ILE C 1 73 ? -11.700 -21.485 6.794 1.00 29.82 73 ILE C CA 1
ATOM 4319 C C . ILE C 1 73 ? -13.014 -22.037 6.196 1.00 30.33 73 ILE C C 1
ATOM 4320 O O . ILE C 1 73 ? -14.051 -22.120 6.885 1.00 32.94 73 ILE C O 1
ATOM 4325 N N . MET C 1 74 ? -12.970 -22.362 4.906 1.00 28.13 74 MET C N 1
ATOM 4326 C CA . MET C 1 74 ? -14.116 -22.923 4.211 1.00 30.03 74 MET C CA 1
ATOM 4327 C C . MET C 1 74 ? -14.598 -24.236 4.876 1.00 29.11 74 MET C C 1
ATOM 4328 O O . MET C 1 74 ? -15.794 -24.428 5.087 1.00 31.57 74 MET C O 1
ATOM 4333 N N . GLY C 1 75 ? -13.650 -25.090 5.198 1.00 28.68 75 GLY C N 1
ATOM 4334 C CA . GLY C 1 75 ? -13.983 -26.344 5.805 1.00 30.83 75 GLY C CA 1
ATOM 4335 C C . GLY C 1 75 ? -14.574 -26.166 7.155 1.00 32.94 75 GLY C C 1
ATOM 4336 O O . GLY C 1 75 ? -15.656 -26.721 7.431 1.00 31.96 75 GLY C O 1
ATOM 4337 N N . VAL C 1 76 ? -13.935 -25.305 7.969 1.00 31.87 76 VAL C N 1
ATOM 4338 C CA . VAL C 1 76 ? -14.421 -25.078 9.338 1.00 34.07 76 VAL C CA 1
ATOM 4339 C C . VAL C 1 76 ? -15.744 -24.353 9.441 1.00 36.29 76 VAL C C 1
ATOM 4340 O O . VAL C 1 76 ? -16.686 -24.822 10.160 1.00 35.38 76 VAL C O 1
ATOM 4344 N N . ARG C 1 77 ? -15.885 -23.299 8.660 1.00 33.37 77 ARG C N 1
ATOM 4345 C CA . ARG C 1 77 ? -17.033 -22.440 8.800 1.00 38.07 77 ARG C CA 1
ATOM 4346 C C . ARG C 1 77 ? -18.194 -22.779 7.923 1.00 35.39 77 ARG C C 1
ATOM 4347 O O . ARG C 1 77 ? -19.325 -22.310 8.160 1.00 40.37 77 ARG C O 1
ATOM 4355 N N . HIS C 1 78 ? -17.975 -23.500 6.850 1.00 32.54 78 HIS C N 1
ATOM 4356 C CA . HIS C 1 78 ? -19.045 -23.742 5.902 1.00 36.10 78 HIS C CA 1
ATOM 4357 C C . HIS C 1 78 ? -19.298 -25.234 5.575 1.00 33.98 78 HIS C C 1
ATOM 4358 O O . HIS C 1 78 ? -20.383 -25.680 5.594 1.00 29.96 78 HIS C O 1
ATOM 4365 N N . VAL C 1 79 ? -18.267 -25.976 5.214 1.00 34.23 79 VAL C N 1
ATOM 4366 C CA . VAL C 1 79 ? -18.497 -27.263 4.578 1.00 35.35 79 VAL C CA 1
ATOM 4367 C C . VAL C 1 79 ? -18.820 -28.321 5.601 1.00 37.61 79 VAL C C 1
ATOM 4368 O O . VAL C 1 79 ? -19.750 -29.108 5.402 1.00 36.76 79 VAL C O 1
ATOM 4372 N N . LEU C 1 80 ? -18.087 -28.342 6.710 1.00 35.61 80 LEU C N 1
ATOM 4373 C CA . LEU C 1 80 ? -18.348 -29.379 7.669 1.00 37.82 80 LEU C CA 1
ATOM 4374 C C . LEU C 1 80 ? -19.568 -29.003 8.454 1.00 40.29 80 LEU C C 1
ATOM 4375 O O . LEU C 1 80 ? -19.915 -27.823 8.571 1.00 38.79 80 LEU C O 1
ATOM 4380 N N . PRO C 1 81 ? -20.243 -30.031 9.010 1.00 39.59 81 PRO C N 1
ATOM 4381 C CA . PRO C 1 81 ? -21.494 -29.780 9.725 1.00 40.69 81 PRO C CA 1
ATOM 4382 C C . PRO C 1 81 ? -21.219 -29.173 11.111 1.00 41.23 81 PRO C C 1
ATOM 4383 O O . PRO C 1 81 ? -22.130 -28.712 11.738 1.00 45.79 81 PRO C O 1
ATOM 4387 N N . GLY C 1 82 ? -19.979 -29.212 11.576 1.00 38.10 82 GLY C N 1
ATOM 4388 C CA . GLY C 1 82 ? -19.586 -28.534 12.807 1.00 38.39 82 GLY C CA 1
ATOM 4389 C C . GLY C 1 82 ? -18.056 -28.534 12.769 1.00 38.64 82 GLY C C 1
ATOM 4390 O O . GLY C 1 82 ? -17.469 -29.187 11.927 1.00 37.65 82 GLY C O 1
ATOM 4391 N N . ALA C 1 83 ? -17.424 -27.864 13.717 1.00 37.69 83 ALA C N 1
ATOM 4392 C CA . ALA C 1 83 ? -15.986 -27.737 13.742 1.00 39.18 83 ALA C CA 1
ATOM 4393 C C . ALA C 1 83 ? -15.320 -29.093 13.693 1.00 35.03 83 ALA C C 1
ATOM 4394 O O . ALA C 1 83 ? -15.765 -30.048 14.326 1.00 33.53 83 ALA C O 1
ATOM 4396 N N . PRO C 1 84 ? -14.242 -29.204 12.952 1.00 32.76 84 PRO C N 1
ATOM 4397 C CA . PRO C 1 84 ? -13.459 -30.429 13.130 1.00 34.30 84 PRO C CA 1
ATOM 4398 C C . PRO C 1 84 ? -12.761 -30.503 14.536 1.00 35.55 84 PRO C C 1
ATOM 4399 O O . PRO C 1 84 ? -12.480 -29.492 15.179 1.00 35.02 84 PRO C O 1
ATOM 4403 N N . ASP C 1 85 ? -12.404 -31.700 14.949 1.00 34.31 85 ASP C N 1
ATOM 4404 C CA . ASP C 1 85 ? -11.554 -31.886 16.154 1.00 36.19 85 ASP C CA 1
ATOM 4405 C C . ASP C 1 85 ? -10.080 -31.807 15.830 1.00 32.30 85 ASP C C 1
ATOM 4406 O O . ASP C 1 85 ? -9.234 -31.703 16.717 1.00 36.06 85 ASP C O 1
ATOM 4411 N N . LEU C 1 86 ? -9.758 -31.957 14.561 1.00 30.43 86 LEU C N 1
ATOM 4412 C CA . LEU C 1 86 ? -8.352 -32.008 14.139 1.00 30.56 86 LEU C CA 1
ATOM 4413 C C . LEU C 1 86 ? -8.283 -31.506 12.704 1.00 30.04 86 LEU C C 1
ATOM 4414 O O . LEU C 1 86 ? -9.076 -31.903 11.875 1.00 31.67 86 LEU C O 1
ATOM 4419 N N . VAL C 1 87 ? -7.304 -30.637 12.447 1.00 30.19 87 VAL C N 1
ATOM 4420 C CA . VAL C 1 87 ? -6.900 -30.255 11.123 1.00 29.57 87 VAL C CA 1
ATOM 4421 C C . VAL C 1 87 ? -5.500 -30.815 10.800 1.00 27.80 87 VAL C C 1
ATOM 4422 O O . VAL C 1 87 ? -4.555 -30.605 11.560 1.00 25.35 87 VAL C O 1
ATOM 4426 N N . LEU C 1 88 ? -5.409 -31.534 9.661 1.00 27.68 88 LEU C N 1
ATOM 4427 C CA . LEU C 1 88 ? -4.140 -32.020 9.152 1.00 26.56 88 LEU C CA 1
ATOM 4428 C C . LEU C 1 88 ? -3.885 -31.400 7.812 1.00 26.04 88 LEU C C 1
ATOM 4429 O O . LEU C 1 88 ? -4.809 -31.338 6.920 1.00 25.80 88 LEU C O 1
ATOM 4434 N N . SER C 1 89 ? -2.647 -30.915 7.648 1.00 26.41 89 SER C N 1
ATOM 4435 C CA . SER C 1 89 ? -2.277 -30.219 6.418 1.00 26.41 89 SER C CA 1
ATOM 4436 C C . SER C 1 89 ? -1.054 -30.902 5.819 1.00 24.67 89 SER C C 1
ATOM 4437 O O . SER C 1 89 ? -0.045 -31.038 6.496 1.00 26.69 89 SER C O 1
ATOM 4440 N N . GLY C 1 90 ? -1.170 -31.376 4.564 1.00 26.20 90 GLY C N 1
ATOM 4441 C CA . GLY C 1 90 ? -0.103 -32.146 3.828 1.00 26.58 90 GLY C CA 1
ATOM 4442 C C . GLY C 1 90 ? -0.651 -33.385 3.133 1.00 25.14 90 GLY C C 1
ATOM 4443 O O . GLY C 1 90 ? -1.802 -33.357 2.634 1.00 26.23 90 GLY C O 1
ATOM 4444 N N . VAL C 1 91 ? 0.132 -34.460 2.987 1.00 25.73 91 VAL C N 1
ATOM 4445 C CA . VAL C 1 91 ? 1.548 -34.538 3.272 1.00 24.55 91 VAL C CA 1
ATOM 4446 C C . VAL C 1 91 ? 2.255 -33.828 2.116 1.00 24.81 91 VAL C C 1
ATOM 4447 O O . VAL C 1 91 ? 2.104 -34.209 0.946 1.00 24.83 91 VAL C O 1
ATOM 4451 N N . ASN C 1 92 ? 2.992 -32.754 2.424 1.00 27.07 92 ASN C N 1
ATOM 4452 C CA . ASN C 1 92 ? 3.618 -32.029 1.391 1.00 28.28 92 ASN C CA 1
ATOM 4453 C C . ASN C 1 92 ? 4.691 -32.860 0.712 1.00 27.36 92 ASN C C 1
ATOM 4454 O O . ASN C 1 92 ? 5.474 -33.587 1.340 1.00 22.78 92 ASN C O 1
ATOM 4459 N N . SER C 1 93 ? 4.763 -32.654 -0.593 1.00 28.62 93 SER C N 1
ATOM 4460 C CA . SER C 1 93 ? 5.874 -33.046 -1.397 1.00 27.99 93 SER C CA 1
ATOM 4461 C C . SER C 1 93 ? 7.067 -32.110 -1.147 1.00 28.74 93 SER C C 1
ATOM 4462 O O . SER C 1 93 ? 7.176 -31.086 -1.806 1.00 29.50 93 SER C O 1
ATOM 4465 N N . GLY C 1 94 ? 7.938 -32.465 -0.218 1.00 27.23 94 GLY C N 1
ATOM 4466 C CA . GLY C 1 94 ? 9.142 -31.675 0.119 1.00 26.99 94 GLY C CA 1
ATOM 4467 C C . GLY C 1 94 ? 9.040 -31.245 1.562 1.00 27.51 94 GLY C C 1
ATOM 4468 O O . GLY C 1 94 ? 7.904 -31.022 2.112 1.00 27.21 94 GLY C O 1
ATOM 4469 N N . ALA C 1 95 ? 10.183 -31.173 2.217 1.00 25.54 95 ALA C N 1
ATOM 4470 C CA . ALA C 1 95 ? 10.232 -30.825 3.581 1.00 27.77 95 ALA C CA 1
ATOM 4471 C C . ALA C 1 95 ? 9.851 -29.344 3.766 1.00 29.13 95 ALA C C 1
ATOM 4472 O O . ALA C 1 95 ? 9.936 -28.533 2.865 1.00 25.77 95 ALA C O 1
ATOM 4474 N N . ASN C 1 96 ? 9.358 -29.038 4.959 1.00 26.56 96 ASN C N 1
ATOM 4475 C CA . ASN C 1 96 ? 9.147 -27.599 5.402 1.00 27.96 96 ASN C CA 1
ATOM 4476 C C . ASN C 1 96 ? 9.846 -27.391 6.724 1.00 26.69 96 ASN C C 1
ATOM 4477 O O . ASN C 1 96 ? 9.288 -27.675 7.805 1.00 24.41 96 ASN C O 1
ATOM 4482 N N . MET C 1 97 ? 11.044 -26.860 6.689 1.00 26.25 97 MET C N 1
ATOM 4483 C CA . MET C 1 97 ? 11.880 -26.702 7.862 1.00 28.12 97 MET C CA 1
ATOM 4484 C C . MET C 1 97 ? 12.537 -25.350 7.906 1.00 27.45 97 MET C C 1
ATOM 4485 O O . MET C 1 97 ? 12.638 -24.680 6.897 1.00 29.24 97 MET C O 1
ATOM 4490 N N . ALA C 1 98 ? 12.953 -24.949 9.103 1.00 28.46 98 ALA C N 1
ATOM 4491 C CA . ALA C 1 98 ? 13.752 -23.785 9.267 1.00 29.57 98 ALA C CA 1
ATOM 4492 C C . ALA C 1 98 ? 13.014 -22.554 8.710 1.00 30.35 98 ALA C C 1
ATOM 4493 O O . ALA C 1 98 ? 11.833 -22.382 8.952 1.00 28.75 98 ALA C O 1
ATOM 4495 N N . ASP C 1 99 ? 13.681 -21.692 7.948 1.00 33.24 99 ASP C N 1
ATOM 4496 C CA . ASP C 1 99 ? 13.001 -20.468 7.424 1.00 35.00 99 ASP C CA 1
ATOM 4497 C C . ASP C 1 99 ? 11.951 -20.766 6.355 1.00 33.20 99 ASP C C 1
ATOM 4498 O O . ASP C 1 99 ? 11.165 -19.891 6.069 1.00 32.29 99 ASP C O 1
ATOM 4503 N N . ASP C 1 100 ? 11.799 -22.022 5.888 1.00 31.39 100 ASP C N 1
ATOM 4504 C CA . ASP C 1 100 ? 10.632 -22.394 5.063 1.00 29.77 100 ASP C CA 1
ATOM 4505 C C . ASP C 1 100 ? 9.278 -22.138 5.760 1.00 28.87 100 ASP C C 1
ATOM 4506 O O . ASP C 1 100 ? 8.272 -21.842 5.077 1.00 27.89 100 ASP C O 1
ATOM 4511 N N . VAL C 1 101 ? 9.214 -22.278 7.106 1.00 27.90 101 VAL C N 1
ATOM 4512 C CA . VAL C 1 101 ? 7.975 -22.269 7.791 1.00 29.25 101 VAL C CA 1
ATOM 4513 C C . VAL C 1 101 ? 7.112 -21.010 7.567 1.00 30.03 101 VAL C C 1
ATOM 4514 O O . VAL C 1 101 ? 5.890 -21.116 7.456 1.00 28.51 101 VAL C O 1
ATOM 4518 N N . THR C 1 102 ? 7.771 -19.863 7.435 1.00 26.64 102 THR C N 1
ATOM 4519 C CA . THR C 1 102 ? 7.197 -18.560 7.144 1.00 30.34 102 THR C CA 1
ATOM 4520 C C . THR C 1 102 ? 6.577 -18.466 5.742 1.00 27.37 102 THR C C 1
ATOM 4521 O O . THR C 1 102 ? 5.729 -17.626 5.443 1.00 28.19 102 THR C O 1
ATOM 4525 N N . TYR C 1 103 ? 7.094 -19.266 4.820 1.00 24.94 103 TYR C N 1
ATOM 4526 C CA . TYR C 1 103 ? 6.624 -19.209 3.416 1.00 25.87 103 TYR C CA 1
ATOM 4527 C C . TYR C 1 103 ? 5.620 -20.330 3.056 1.00 25.64 103 TYR C C 1
ATOM 4528 O O . TYR C 1 103 ? 5.059 -20.283 1.959 1.00 24.90 103 TYR C O 1
ATOM 4537 N N . SER C 1 104 ? 5.492 -21.337 3.935 1.00 23.31 104 SER C N 1
ATOM 4538 C CA . SER C 1 104 ? 4.837 -22.586 3.639 1.00 23.40 104 SER C CA 1
ATOM 4539 C C . SER C 1 104 ? 3.342 -22.559 3.717 1.00 21.95 104 SER C C 1
ATOM 4540 O O . SER C 1 104 ? 2.787 -22.252 4.751 1.00 23.31 104 SER C O 1
ATOM 4543 N N . GLY C 1 105 ? 2.703 -22.846 2.592 1.00 22.45 105 GLY C N 1
ATOM 4544 C CA . GLY C 1 105 ? 1.265 -23.046 2.525 1.00 25.03 105 GLY C CA 1
ATOM 4545 C C . GLY C 1 105 ? 0.836 -24.217 3.376 1.00 26.13 105 GLY C C 1
ATOM 4546 O O . GLY C 1 105 ? -0.248 -24.184 4.035 1.00 23.38 105 GLY C O 1
ATOM 4547 N N . THR C 1 106 ? 1.614 -25.290 3.325 1.00 23.58 106 THR C N 1
ATOM 4548 C CA . THR C 1 106 ? 1.237 -26.444 4.158 1.00 24.19 106 THR C CA 1
ATOM 4549 C C . THR C 1 106 ? 1.211 -26.057 5.657 1.00 26.02 106 THR C C 1
ATOM 4550 O O . THR C 1 106 ? 0.264 -26.361 6.389 1.00 26.66 106 THR C O 1
ATOM 4554 N N . VAL C 1 107 ? 2.250 -25.356 6.122 1.00 26.46 107 VAL C N 1
ATOM 4555 C CA . VAL C 1 107 ? 2.324 -24.981 7.515 1.00 23.04 107 VAL C CA 1
ATOM 4556 C C . VAL C 1 107 ? 1.145 -24.021 7.783 1.00 26.75 107 VAL C C 1
ATOM 4557 O O . VAL C 1 107 ? 0.508 -24.058 8.850 1.00 25.43 107 VAL C O 1
ATOM 4561 N N . ALA C 1 108 ? 0.837 -23.160 6.836 1.00 26.82 108 ALA C N 1
ATOM 4562 C CA . ALA C 1 108 ? -0.214 -22.122 7.046 1.00 27.71 108 ALA C CA 1
ATOM 4563 C C . ALA C 1 108 ? -1.595 -22.725 7.243 1.00 24.25 108 ALA C C 1
ATOM 4564 O O . ALA C 1 108 ? -2.407 -22.231 7.989 1.00 25.99 108 ALA C O 1
ATOM 4566 N N . GLY C 1 109 ? -1.834 -23.826 6.578 1.00 25.28 109 GLY C N 1
ATOM 4567 C CA . GLY C 1 109 ? -3.019 -24.599 6.804 1.00 27.57 109 GLY C CA 1
ATOM 4568 C C . GLY C 1 109 ? -3.215 -24.949 8.263 1.00 27.93 109 GLY C C 1
ATOM 4569 O O . GLY C 1 109 ? -4.317 -24.825 8.806 1.00 29.60 109 GLY C O 1
ATOM 4570 N N . ALA C 1 110 ? -2.162 -25.444 8.858 1.00 27.42 110 ALA C N 1
ATOM 4571 C CA . ALA C 1 110 ? -2.162 -25.778 10.286 1.00 29.87 110 ALA C CA 1
ATOM 4572 C C . ALA C 1 110 ? -2.244 -24.539 11.145 1.00 30.20 110 ALA C C 1
ATOM 4573 O O . ALA C 1 110 ? -3.019 -24.526 12.104 1.00 32.03 110 ALA C O 1
ATOM 4575 N N . MET C 1 111 ? -1.523 -23.482 10.779 1.00 27.65 111 MET C N 1
ATOM 4576 C CA . MET C 1 111 ? -1.692 -22.210 11.480 1.00 28.95 111 MET C CA 1
ATOM 4577 C C . MET C 1 111 ? -3.143 -21.733 11.561 1.00 26.88 111 MET C C 1
ATOM 4578 O O . MET C 1 111 ? -3.639 -21.340 12.625 1.00 28.71 111 MET C O 1
ATOM 4583 N N . GLU C 1 112 ? -3.843 -21.850 10.440 1.00 28.33 112 GLU C N 1
ATOM 4584 C CA . GLU C 1 112 ? -5.239 -21.343 10.352 1.00 28.29 112 GLU C CA 1
ATOM 4585 C C . GLU C 1 112 ? -6.157 -22.218 11.207 1.00 26.38 112 GLU C C 1
ATOM 4586 O O . GLU C 1 112 ? -7.024 -21.747 11.926 1.00 26.50 112 GLU C O 1
ATOM 4592 N N . GLY C 1 113 ? -5.908 -23.533 11.183 1.00 28.72 113 GLY C N 1
ATOM 4593 C CA . GLY C 1 113 ? -6.632 -24.430 12.046 1.00 31.25 113 GLY C CA 1
ATOM 4594 C C . GLY C 1 113 ? -6.500 -23.991 13.519 1.00 31.08 113 GLY C C 1
ATOM 4595 O O . GLY C 1 113 ? -7.481 -23.862 14.291 1.00 28.85 113 GLY C O 1
ATOM 4596 N N . THR C 1 114 ? -5.277 -23.743 13.889 1.00 29.80 114 THR C N 1
ATOM 4597 C CA . THR C 1 114 ? -4.978 -23.282 15.266 1.00 30.60 114 THR C CA 1
ATOM 4598 C C . THR C 1 114 ? -5.702 -21.957 15.537 1.00 31.01 114 THR C C 1
ATOM 4599 O O . THR C 1 114 ? -6.286 -21.800 16.585 1.00 32.99 114 THR C O 1
ATOM 4603 N N . LEU C 1 115 ? -5.652 -21.002 14.601 1.00 30.53 115 LEU C N 1
ATOM 4604 C CA . LEU C 1 115 ? -6.342 -19.688 14.863 1.00 32.73 115 LEU C CA 1
ATOM 4605 C C . LEU C 1 115 ? -7.855 -19.847 14.970 1.00 34.68 115 LEU C C 1
ATOM 4606 O O . LEU C 1 115 ? -8.552 -19.083 15.643 1.00 32.02 115 LEU C O 1
ATOM 4611 N N . LEU C 1 116 ? -8.370 -20.850 14.321 1.00 35.25 116 LEU C N 1
ATOM 4612 C CA . LEU C 1 116 ? -9.787 -21.192 14.421 1.00 36.29 116 LEU C CA 1
ATOM 4613 C C . LEU C 1 116 ? -10.110 -22.057 15.654 1.00 37.42 116 LEU C C 1
ATOM 4614 O O . LEU C 1 116 ? -11.238 -22.452 15.829 1.00 35.76 116 LEU C O 1
ATOM 4619 N N . GLY C 1 117 ? -9.144 -22.320 16.512 1.00 35.99 117 GLY C N 1
ATOM 4620 C CA . GLY C 1 117 ? -9.415 -22.975 17.758 1.00 36.90 117 GLY C CA 1
ATOM 4621 C C . GLY C 1 117 ? -9.360 -24.492 17.649 1.00 38.53 117 GLY C C 1
ATOM 4622 O O . GLY C 1 117 ? -9.859 -25.185 18.534 1.00 36.38 117 GLY C O 1
ATOM 4623 N N . VAL C 1 118 ? -8.683 -25.024 16.638 1.00 34.51 118 VAL C N 1
ATOM 4624 C CA . VAL C 1 118 ? -8.617 -26.477 16.465 1.00 36.46 118 VAL C CA 1
ATOM 4625 C C . VAL C 1 118 ? -7.169 -26.981 16.504 1.00 35.17 118 VAL C C 1
ATOM 4626 O O . VAL C 1 118 ? -6.262 -26.351 15.973 1.00 32.37 118 VAL C O 1
ATOM 4630 N N . ARG C 1 119 ? -6.968 -28.147 17.109 1.00 29.74 119 ARG C N 1
ATOM 4631 C CA . ARG C 1 119 ? -5.667 -28.819 17.069 1.00 30.43 119 ARG C CA 1
ATOM 4632 C C . ARG C 1 119 ? -5.275 -29.054 15.646 1.00 29.89 119 ARG C C 1
ATOM 4633 O O . ARG C 1 119 ? -6.080 -29.526 14.808 1.00 28.76 119 ARG C O 1
ATOM 4636 N N . ALA C 1 120 ? -4.016 -28.715 15.337 1.00 30.81 120 ALA C N 1
ATOM 4637 C CA . ALA C 1 120 ? -3.577 -28.800 13.946 1.00 30.85 120 ALA C CA 1
ATOM 4638 C C . ALA C 1 120 ? -2.145 -29.242 13.812 1.00 31.00 120 ALA C C 1
ATOM 4639 O O . ALA C 1 120 ? -1.273 -28.844 14.618 1.00 27.03 120 ALA C O 1
ATOM 4641 N N . ILE C 1 121 ? -1.916 -30.054 12.779 1.00 28.82 121 ILE C N 1
ATOM 4642 C CA . ILE C 1 121 ? -0.613 -30.590 12.477 1.00 28.20 121 ILE C CA 1
ATOM 4643 C C . ILE C 1 121 ? -0.346 -30.409 10.991 1.00 27.36 121 ILE C C 1
ATOM 4644 O O . ILE C 1 121 ? -1.178 -30.814 10.154 1.00 28.33 121 ILE C O 1
ATOM 4649 N N . ALA C 1 122 ? 0.838 -29.901 10.669 1.00 25.28 122 ALA C N 1
ATOM 4650 C CA . ALA C 1 122 ? 1.346 -29.923 9.328 1.00 26.93 122 ALA C CA 1
ATOM 4651 C C . ALA C 1 122 ? 2.306 -31.155 9.151 1.00 25.91 122 ALA C C 1
ATOM 4652 O O . ALA C 1 122 ? 3.123 -31.460 10.049 1.00 25.99 122 ALA C O 1
ATOM 4654 N N . LEU C 1 123 ? 2.213 -31.779 7.971 1.00 27.05 123 LEU C N 1
ATOM 4655 C CA . LEU C 1 123 ? 3.042 -32.895 7.622 1.00 28.19 123 LEU C CA 1
ATOM 4656 C C . LEU C 1 123 ? 3.738 -32.687 6.306 1.00 26.13 123 LEU C C 1
ATOM 4657 O O . LEU C 1 123 ? 3.079 -32.370 5.315 1.00 27.62 123 LEU C O 1
ATOM 4662 N N . SER C 1 124 ? 5.069 -32.947 6.265 1.00 27.63 124 SER C N 1
ATOM 4663 C CA . SER C 1 124 ? 5.812 -32.832 5.053 1.00 25.99 124 SER C CA 1
ATOM 4664 C C . SER C 1 124 ? 6.781 -34.000 4.893 1.00 27.11 124 SER C C 1
ATOM 4665 O O . SER C 1 124 ? 7.368 -34.454 5.859 1.00 29.14 124 SER C O 1
ATOM 4668 N N . GLN C 1 125 ? 7.036 -34.387 3.648 1.00 27.07 125 GLN C N 1
ATOM 4669 C CA . GLN C 1 125 ? 7.858 -35.494 3.343 1.00 27.28 125 GLN C CA 1
ATOM 4670 C C . GLN C 1 125 ? 9.038 -35.059 2.509 1.00 27.06 125 GLN C C 1
ATOM 4671 O O . GLN C 1 125 ? 8.915 -34.614 1.370 1.00 27.01 125 GLN C O 1
ATOM 4677 N N . GLU C 1 126 ? 10.212 -35.271 3.031 1.00 29.33 126 GLU C N 1
ATOM 4678 C CA . GLU C 1 126 ? 11.487 -34.977 2.284 1.00 31.68 126 GLU C CA 1
ATOM 4679 C C . GLU C 1 126 ? 11.685 -35.965 1.181 1.00 34.90 126 GLU C C 1
ATOM 4680 O O . GLU C 1 126 ? 11.310 -37.156 1.358 1.00 33.87 126 GLU C O 1
ATOM 4686 N N . TYR C 1 127 ? 12.240 -35.523 0.026 1.00 33.59 127 TYR C N 1
ATOM 4687 C CA . TYR C 1 127 ? 12.463 -36.434 -1.081 1.00 36.09 127 TYR C CA 1
ATOM 4688 C C . TYR C 1 127 ? 13.876 -36.270 -1.663 1.00 41.61 127 TYR C C 1
ATOM 4689 O O . TYR C 1 127 ? 14.605 -35.468 -1.182 1.00 44.73 127 TYR C O 1
ATOM 4698 N N . GLU C 1 128 ? 14.184 -36.969 -2.741 1.00 46.94 128 GLU C N 1
ATOM 4699 C CA . GLU C 1 128 ? 15.362 -36.685 -3.600 1.00 52.62 128 GLU C CA 1
ATOM 4700 C C . GLU C 1 128 ? 14.940 -36.786 -5.119 1.00 54.95 128 GLU C C 1
ATOM 4701 O O . GLU C 1 128 ? 13.917 -37.399 -5.468 1.00 52.61 128 GLU C O 1
ATOM 4707 N N . TYR C 1 129 ? 15.759 -36.239 -6.008 1.00 62.40 129 TYR C N 1
ATOM 4708 C CA . TYR C 1 129 ? 15.545 -36.350 -7.454 1.00 69.40 129 TYR C CA 1
ATOM 4709 C C . TYR C 1 129 ? 16.213 -37.571 -8.070 1.00 74.75 129 TYR C C 1
ATOM 4710 O O . TYR C 1 129 ? 17.293 -37.956 -7.656 1.00 72.76 129 TYR C O 1
ATOM 4719 N N . ALA C 1 130 ? 15.546 -38.199 -9.031 1.00 80.82 130 ALA C N 1
ATOM 4720 C CA . ALA C 1 130 ? 16.230 -39.063 -9.996 1.00 79.60 130 ALA C CA 1
ATOM 4721 C C . ALA C 1 130 ? 16.112 -38.245 -11.260 1.00 79.54 130 ALA C C 1
ATOM 4722 O O . ALA C 1 130 ? 15.009 -38.098 -11.809 1.00 76.33 130 ALA C O 1
ATOM 4724 N N . GLY C 1 131 ? 17.245 -37.684 -11.681 1.00 80.50 131 GLY C N 1
ATOM 4725 C CA . GLY C 1 131 ? 17.275 -36.625 -12.661 1.00 76.01 131 GLY C CA 1
ATOM 4726 C C . GLY C 1 131 ? 16.269 -35.588 -12.233 1.00 76.96 131 GLY C C 1
ATOM 4727 O O . GLY C 1 131 ? 16.456 -34.901 -11.231 1.00 70.93 131 GLY C O 1
ATOM 4728 N N . ASP C 1 132 ? 15.173 -35.512 -12.985 1.00 81.56 132 ASP C N 1
ATOM 4729 C CA . ASP C 1 132 ? 14.120 -34.536 -12.727 1.00 80.78 132 ASP C CA 1
ATOM 4730 C C . ASP C 1 132 ? 12.856 -35.101 -12.095 1.00 81.09 132 ASP C C 1
ATOM 4731 O O . ASP C 1 132 ? 12.048 -34.341 -11.566 1.00 83.70 132 ASP C O 1
ATOM 4736 N N . ARG C 1 133 ? 12.683 -36.417 -12.114 1.00 80.03 133 ARG C N 1
ATOM 4737 C CA . ARG C 1 133 ? 11.587 -37.008 -11.369 1.00 74.22 133 ARG C CA 1
ATOM 4738 C C . ARG C 1 133 ? 11.889 -36.917 -9.834 1.00 65.54 133 ARG C C 1
ATOM 4739 O O . ARG C 1 133 ? 12.945 -37.380 -9.323 1.00 64.09 133 ARG C O 1
ATOM 4741 N N . ARG C 1 134 ? 10.960 -36.315 -9.087 1.00 61.40 134 ARG C N 1
ATOM 4742 C CA . ARG C 1 134 ? 11.121 -36.352 -7.644 1.00 55.82 134 ARG C CA 1
ATOM 4743 C C . ARG C 1 134 ? 10.611 -37.721 -7.288 1.00 54.36 134 ARG C C 1
ATOM 4744 O O . ARG C 1 134 ? 9.581 -38.200 -7.765 1.00 51.68 134 ARG C O 1
ATOM 4752 N N . ILE C 1 135 ? 11.369 -38.402 -6.478 1.00 50.95 135 ILE C N 1
ATOM 4753 C CA . ILE C 1 135 ? 10.840 -39.621 -5.989 1.00 51.62 135 ILE C CA 1
ATOM 4754 C C . ILE C 1 135 ? 10.642 -39.416 -4.504 1.00 44.73 135 ILE C C 1
ATOM 4755 O O . ILE C 1 135 ? 11.600 -39.180 -3.715 1.00 46.02 135 ILE C O 1
ATOM 4760 N N . VAL C 1 136 ? 9.366 -39.387 -4.161 1.00 35.76 136 VAL C N 1
ATOM 4761 C CA . VAL C 1 136 ? 8.964 -39.063 -2.790 1.00 36.35 136 VAL C CA 1
ATOM 4762 C C . VAL C 1 136 ? 8.620 -40.354 -2.094 1.00 35.45 136 VAL C C 1
ATOM 4763 O O . VAL C 1 136 ? 7.740 -41.051 -2.551 1.00 32.63 136 VAL C O 1
ATOM 4767 N N . PRO C 1 137 ? 9.343 -40.694 -1.002 1.00 36.75 137 PRO C N 1
ATOM 4768 C CA . PRO C 1 137 ? 9.065 -41.943 -0.285 1.00 34.46 137 PRO C CA 1
ATOM 4769 C C . PRO C 1 137 ? 7.907 -41.745 0.666 1.00 32.99 137 PRO C C 1
ATOM 4770 O O . PRO C 1 137 ? 8.052 -41.747 1.893 1.00 33.16 137 PRO C O 1
ATOM 4774 N N . TRP C 1 138 ? 6.726 -41.598 0.079 1.00 32.01 138 TRP C N 1
ATOM 4775 C CA . TRP C 1 138 ? 5.473 -41.424 0.795 1.00 32.28 138 TRP C CA 1
ATOM 4776 C C . TRP C 1 138 ? 5.218 -42.499 1.866 1.00 33.73 138 TRP C C 1
ATOM 4777 O O . TRP C 1 138 ? 4.567 -42.230 2.880 1.00 30.74 138 TRP C O 1
ATOM 4788 N N . GLU C 1 139 ? 5.670 -43.729 1.585 1.00 34.00 139 GLU C N 1
ATOM 4789 C CA . GLU C 1 139 ? 5.487 -44.843 2.466 1.00 34.09 139 GLU C CA 1
ATOM 4790 C C . GLU C 1 139 ? 6.078 -44.565 3.850 1.00 35.13 139 GLU C C 1
ATOM 4791 O O . GLU C 1 139 ? 5.655 -45.159 4.852 1.00 35.83 139 GLU C O 1
ATOM 4797 N N . THR C 1 140 ? 7.067 -43.668 3.909 1.00 34.67 140 THR C N 1
ATOM 4798 C CA . THR C 1 140 ? 7.712 -43.327 5.181 1.00 33.05 140 THR C CA 1
ATOM 4799 C C . THR C 1 140 ? 6.761 -42.519 6.089 1.00 33.87 140 THR C C 1
ATOM 4800 O O . THR C 1 140 ? 6.437 -42.950 7.215 1.00 35.90 140 THR C O 1
ATOM 4804 N N . ALA C 1 141 ? 6.214 -41.411 5.582 1.00 31.66 141 ALA C N 1
ATOM 4805 C CA . ALA C 1 141 ? 5.181 -40.722 6.300 1.00 31.08 141 ALA C CA 1
ATOM 4806 C C . ALA C 1 141 ? 4.032 -41.641 6.596 1.00 34.04 141 ALA C C 1
ATOM 4807 O O . ALA C 1 141 ? 3.456 -41.587 7.687 1.00 34.32 141 ALA C O 1
ATOM 4809 N N . GLU C 1 142 ? 3.670 -42.462 5.632 1.00 34.96 142 GLU C N 1
ATOM 4810 C CA . GLU C 1 142 ? 2.510 -43.277 5.784 1.00 37.99 142 GLU C CA 1
ATOM 4811 C C . GLU C 1 142 ? 2.650 -44.291 6.905 1.00 39.83 142 GLU C C 1
ATOM 4812 O O . GLU C 1 142 ? 1.695 -44.553 7.627 1.00 39.28 142 GLU C O 1
ATOM 4818 N N . ALA C 1 143 ? 3.822 -44.855 6.997 1.00 35.69 143 ALA C N 1
ATOM 4819 C CA . ALA C 1 143 ? 4.123 -45.872 7.990 1.00 42.61 143 ALA C CA 1
ATOM 4820 C C . ALA C 1 143 ? 4.224 -45.274 9.391 1.00 41.14 143 ALA C C 1
ATOM 4821 O O . ALA C 1 143 ? 3.791 -45.885 10.356 1.00 43.20 143 ALA C O 1
ATOM 4823 N N . HIS C 1 144 ? 4.725 -44.056 9.505 1.00 35.20 144 HIS C N 1
ATOM 4824 C CA . HIS C 1 144 ? 5.053 -43.523 10.809 1.00 34.68 144 HIS C CA 1
ATOM 4825 C C . HIS C 1 144 ? 4.087 -42.508 11.375 1.00 35.87 144 HIS C C 1
ATOM 4826 O O . HIS C 1 144 ? 3.935 -42.405 12.606 1.00 34.48 144 HIS C O 1
ATOM 4833 N N . ALA C 1 145 ? 3.424 -41.746 10.501 1.00 34.33 145 ALA C N 1
ATOM 4834 C CA . ALA C 1 145 ? 2.526 -40.695 10.919 1.00 32.99 145 ALA C CA 1
ATOM 4835 C C . ALA C 1 145 ? 1.315 -41.151 11.792 1.00 36.34 145 ALA C C 1
ATOM 4836 O O . ALA C 1 145 ? 1.023 -40.488 12.780 1.00 33.35 145 ALA C O 1
ATOM 4838 N N . PRO C 1 146 ? 0.658 -42.258 11.449 1.00 37.18 146 PRO C N 1
ATOM 4839 C CA . PRO C 1 146 ? -0.535 -42.606 12.233 1.00 40.55 146 PRO C CA 1
ATOM 4840 C C . PRO C 1 146 ? -0.301 -42.749 13.770 1.00 40.65 146 PRO C C 1
ATOM 4841 O O . PRO C 1 146 ? -0.959 -42.076 14.541 1.00 41.64 146 PRO C O 1
ATOM 4845 N N . GLU C 1 147 ? 0.694 -43.536 14.175 1.00 39.87 147 GLU C N 1
ATOM 4846 C CA . GLU C 1 147 ? 1.007 -43.662 15.578 1.00 41.78 147 GLU C CA 1
ATOM 4847 C C . GLU C 1 147 ? 1.439 -42.343 16.237 1.00 43.21 147 GLU C C 1
ATOM 4848 O O . GLU C 1 147 ? 1.115 -42.060 17.402 1.00 44.60 147 GLU C O 1
ATOM 4854 N N . LEU C 1 148 ? 2.246 -41.550 15.560 1.00 41.07 148 LEU C N 1
ATOM 4855 C CA . LEU C 1 148 ? 2.720 -40.293 16.153 1.00 38.37 148 LEU C CA 1
ATOM 4856 C C . LEU C 1 148 ? 1.581 -39.358 16.428 1.00 37.27 148 LEU C C 1
ATOM 4857 O O . LEU C 1 148 ? 1.525 -38.678 17.475 1.00 39.82 148 LEU C O 1
ATOM 4862 N N . ILE C 1 149 ? 0.701 -39.239 15.457 1.00 39.12 149 ILE C N 1
ATOM 4863 C CA . ILE C 1 149 ? -0.480 -38.375 15.631 1.00 40.72 149 ILE C CA 1
ATOM 4864 C C . ILE C 1 149 ? -1.411 -38.960 16.734 1.00 41.59 149 ILE C C 1
ATOM 4865 O O . ILE C 1 149 ? -1.961 -38.208 17.558 1.00 42.66 149 ILE C O 1
ATOM 4870 N N . GLY C 1 150 ? -1.546 -40.269 16.748 1.00 38.09 150 GLY C N 1
ATOM 4871 C CA . GLY C 1 150 ? -2.318 -40.961 17.803 1.00 44.89 150 GLY C CA 1
ATOM 4872 C C . GLY C 1 150 ? -1.823 -40.620 19.164 1.00 43.88 150 GLY C C 1
ATOM 4873 O O . GLY C 1 150 ? -2.599 -40.239 20.045 1.00 52.97 150 GLY C O 1
ATOM 4874 N N . ARG C 1 151 ? -0.517 -40.709 19.362 1.00 47.40 151 ARG C N 1
ATOM 4875 C CA . ARG C 1 151 ? 0.071 -40.392 20.664 1.00 47.69 151 ARG C CA 1
ATOM 4876 C C . ARG C 1 151 ? -0.177 -38.941 20.991 1.00 46.28 151 ARG C C 1
ATOM 4877 O O . ARG C 1 151 ? -0.507 -38.613 22.121 1.00 53.30 151 ARG C O 1
ATOM 4885 N N . LEU C 1 152 ? 0.077 -38.062 20.032 1.00 44.92 152 LEU C N 1
ATOM 4886 C CA . LEU C 1 152 ? -0.010 -36.638 20.269 1.00 46.14 152 LEU C CA 1
ATOM 4887 C C . LEU C 1 152 ? -1.424 -36.299 20.687 1.00 42.22 152 LEU C C 1
ATOM 4888 O O . LEU C 1 152 ? -1.635 -35.447 21.498 1.00 48.43 152 LEU C O 1
ATOM 4893 N N . MET C 1 153 ? -2.393 -36.920 20.075 1.00 46.42 153 MET C N 1
ATOM 4894 C CA . MET C 1 153 ? -3.811 -36.629 20.353 1.00 48.42 153 MET C CA 1
ATOM 4895 C C . MET C 1 153 ? -4.201 -37.218 21.713 1.00 55.99 153 MET C C 1
ATOM 4896 O O . MET C 1 153 ? -4.976 -36.619 22.440 1.00 52.64 153 MET C O 1
ATOM 4901 N N . GLU C 1 154 ? -3.597 -38.352 22.051 1.00 59.17 154 GLU C N 1
ATOM 4902 C CA . GLU C 1 154 ? -3.804 -39.031 23.357 1.00 63.33 154 GLU C CA 1
ATOM 4903 C C . GLU C 1 154 ? -3.260 -38.218 24.515 1.00 61.10 154 GLU C C 1
ATOM 4904 O O . GLU C 1 154 ? -3.952 -37.969 25.462 1.00 67.72 154 GLU C O 1
ATOM 4910 N N . ALA C 1 155 ? -2.028 -37.767 24.417 1.00 59.04 155 ALA C N 1
ATOM 4911 C CA . ALA C 1 155 ? -1.538 -36.727 25.279 1.00 63.54 155 ALA C CA 1
ATOM 4912 C C . ALA C 1 155 ? -2.113 -35.434 24.693 1.00 75.64 155 ALA C C 1
ATOM 4913 O O . ALA C 1 155 ? -2.144 -35.294 23.487 1.00 87.14 155 ALA C O 1
ATOM 4915 N N . GLY C 1 156 ? -2.597 -34.478 25.478 1.00 84.33 156 GLY C N 1
ATOM 4916 C CA . GLY C 1 156 ? -2.968 -33.163 24.870 1.00 72.57 156 GLY C CA 1
ATOM 4917 C C . GLY C 1 156 ? -1.736 -32.426 24.347 1.00 61.52 156 GLY C C 1
ATOM 4918 O O . GLY C 1 156 ? -0.656 -32.953 24.385 1.00 58.39 156 GLY C O 1
ATOM 4919 N N . TRP C 1 157 ? -1.889 -31.208 23.831 1.00 58.03 157 TRP C N 1
ATOM 4920 C CA . TRP C 1 157 ? -0.767 -30.279 23.713 1.00 50.49 157 TRP C CA 1
ATOM 4921 C C . TRP C 1 157 ? -1.388 -28.936 23.875 1.00 49.79 157 TRP C C 1
ATOM 4922 O O . TRP C 1 157 ? -2.605 -28.812 23.856 1.00 54.38 157 TRP C O 1
ATOM 4933 N N . PRO C 1 158 ? -0.572 -27.913 24.083 1.00 50.48 158 PRO C N 1
ATOM 4934 C CA . PRO C 1 158 ? -1.218 -26.661 24.436 1.00 51.82 158 PRO C CA 1
ATOM 4935 C C . PRO C 1 158 ? -2.022 -25.975 23.366 1.00 53.70 158 PRO C C 1
ATOM 4936 O O . PRO C 1 158 ? -1.680 -25.939 22.188 1.00 45.43 158 PRO C O 1
ATOM 4940 N N . GLU C 1 159 ? -3.080 -25.335 23.804 1.00 53.74 159 GLU C N 1
ATOM 4941 C CA . GLU C 1 159 ? -3.835 -24.425 22.978 1.00 60.36 159 GLU C CA 1
ATOM 4942 C C . GLU C 1 159 ? -2.928 -23.353 22.367 1.00 56.96 159 GLU C C 1
ATOM 4943 O O . GLU C 1 159 ? -1.974 -22.894 23.003 1.00 60.36 159 GLU C O 1
ATOM 4949 N N . GLY C 1 160 ? -3.186 -22.972 21.120 1.00 48.62 160 GLY C N 1
ATOM 4950 C CA . GLY C 1 160 ? -2.322 -21.976 20.425 1.00 46.90 160 GLY C CA 1
ATOM 4951 C C . GLY C 1 160 ? -1.015 -22.498 19.818 1.00 40.33 160 GLY C C 1
ATOM 4952 O O . GLY C 1 160 ? -0.241 -21.743 19.251 1.00 42.67 160 GLY C O 1
ATOM 4953 N N . VAL C 1 161 ? -0.800 -23.781 19.899 1.00 40.26 161 VAL C N 1
ATOM 4954 C CA . VAL C 1 161 ? 0.387 -24.354 19.306 1.00 44.39 161 VAL C CA 1
ATOM 4955 C C . VAL C 1 161 ? -0.048 -25.362 18.275 1.00 39.83 161 VAL C C 1
ATOM 4956 O O . VAL C 1 161 ? -0.958 -26.149 18.525 1.00 34.99 161 VAL C O 1
ATOM 4960 N N . LEU C 1 162 ? 0.699 -25.397 17.170 1.00 35.53 162 LEU C N 1
ATOM 4961 C CA . LEU C 1 162 ? 0.508 -26.400 16.122 1.00 32.59 162 LEU C CA 1
ATOM 4962 C C . LEU C 1 162 ? 1.787 -27.228 16.055 1.00 35.13 162 LEU C C 1
ATOM 4963 O O . LEU C 1 162 ? 2.853 -26.789 16.516 1.00 35.31 162 LEU C O 1
ATOM 4968 N N . LEU C 1 163 ? 1.694 -28.412 15.492 1.00 30.37 163 LEU C N 1
ATOM 4969 C CA . LEU C 1 163 ? 2.848 -29.243 15.356 1.00 29.64 163 LEU C CA 1
ATOM 4970 C C . LEU C 1 163 ? 3.289 -29.289 13.883 1.00 28.19 163 LEU C C 1
ATOM 4971 O O . LEU C 1 163 ? 2.471 -29.487 13.024 1.00 28.62 163 LEU C O 1
ATOM 4976 N N . ASN C 1 164 ? 4.585 -29.122 13.628 1.00 28.56 164 ASN C N 1
ATOM 4977 C CA . ASN C 1 164 ? 5.145 -29.246 12.300 1.00 26.60 164 ASN C CA 1
ATOM 4978 C C . ASN C 1 164 ? 5.971 -30.520 12.246 1.00 26.24 164 ASN C C 1
ATOM 4979 O O . ASN C 1 164 ? 7.022 -30.623 12.884 1.00 28.38 164 ASN C O 1
ATOM 4984 N N . LEU C 1 165 ? 5.488 -31.462 11.467 1.00 26.79 165 LEU C N 1
ATOM 4985 C CA . LEU C 1 165 ? 6.140 -32.766 11.295 1.00 28.49 165 LEU C CA 1
ATOM 4986 C C . LEU C 1 165 ? 6.840 -32.851 9.942 1.00 24.70 165 LEU C C 1
ATOM 4987 O O . LEU C 1 165 ? 6.221 -32.630 8.916 1.00 25.87 165 LEU C O 1
ATOM 4992 N N . ASN C 1 166 ? 8.103 -33.274 9.953 1.00 24.75 166 ASN C N 1
ATOM 4993 C CA . ASN C 1 166 ? 8.858 -33.599 8.751 1.00 23.34 166 ASN C CA 1
ATOM 4994 C C . ASN C 1 166 ? 9.387 -35.042 8.865 1.00 24.74 166 ASN C C 1
ATOM 4995 O O . ASN C 1 166 ? 9.886 -35.445 9.934 1.00 28.67 166 ASN C O 1
ATOM 5000 N N . PHE C 1 167 ? 9.243 -35.768 7.785 1.00 25.08 167 PHE C N 1
ATOM 5001 C CA . PHE C 1 167 ? 9.707 -37.157 7.640 1.00 26.75 167 PHE C CA 1
ATOM 5002 C C . PHE C 1 167 ? 10.894 -37.191 6.704 1.00 28.47 167 PHE C C 1
ATOM 5003 O O . PHE C 1 167 ? 10.883 -36.503 5.682 1.00 28.08 167 PHE C O 1
ATOM 5011 N N . PRO C 1 168 ? 11.948 -37.953 7.062 1.00 29.55 168 PRO C N 1
ATOM 5012 C CA . PRO C 1 168 ? 13.163 -37.895 6.264 1.00 30.06 168 PRO C CA 1
ATOM 5013 C C . PRO C 1 168 ? 13.044 -38.715 5.035 1.00 31.71 168 PRO C C 1
ATOM 5014 O O . PRO C 1 168 ? 12.168 -39.556 4.909 1.00 31.50 168 PRO C O 1
ATOM 5018 N N . ASN C 1 169 ? 13.923 -38.427 4.093 1.00 34.18 169 ASN C N 1
ATOM 5019 C CA . ASN C 1 169 ? 14.026 -39.190 2.855 1.00 36.64 169 ASN C CA 1
ATOM 5020 C C . ASN C 1 169 ? 14.749 -40.518 3.135 1.00 36.26 169 ASN C C 1
ATOM 5021 O O . ASN C 1 169 ? 15.929 -40.647 2.864 1.00 36.15 169 ASN C O 1
ATOM 5026 N N . CYS C 1 170 ? 14.053 -41.447 3.756 1.00 36.38 170 CYS C N 1
ATOM 5027 C CA . CYS C 1 170 ? 14.620 -42.778 4.117 1.00 40.60 170 CYS C CA 1
ATOM 5028 C C . CYS C 1 170 ? 13.525 -43.742 3.801 1.00 35.64 170 CYS C C 1
ATOM 5029 O O . CYS C 1 170 ? 12.360 -43.356 3.802 1.00 36.59 170 CYS C O 1
ATOM 5032 N N . ALA C 1 171 ? 13.888 -45.007 3.632 1.00 36.54 171 ALA C N 1
ATOM 5033 C CA . ALA C 1 171 ? 12.896 -46.070 3.590 1.00 36.89 171 ALA C CA 1
ATOM 5034 C C . ALA C 1 171 ? 12.252 -46.156 4.965 1.00 36.60 171 ALA C C 1
ATOM 5035 O O . ALA C 1 171 ? 12.868 -45.805 5.974 1.00 38.95 171 ALA C O 1
ATOM 5037 N N . PRO C 1 172 ? 10.970 -46.520 5.012 1.00 38.13 172 PRO C N 1
ATOM 5038 C CA . PRO C 1 172 ? 10.278 -46.564 6.293 1.00 37.24 172 PRO C CA 1
ATOM 5039 C C . PRO C 1 172 ? 11.025 -47.228 7.439 1.00 37.39 172 PRO C C 1
ATOM 5040 O O . PRO C 1 172 ? 11.051 -46.702 8.529 1.00 35.25 172 PRO C O 1
ATOM 5044 N N . GLU C 1 173 ? 11.635 -48.376 7.179 1.00 37.96 173 GLU C N 1
ATOM 5045 C CA . GLU C 1 173 ? 12.220 -49.181 8.224 1.00 39.65 173 GLU C CA 1
ATOM 5046 C C . GLU C 1 173 ? 13.564 -48.632 8.590 1.00 38.47 173 GLU C C 1
ATOM 5047 O O . GLU C 1 173 ? 14.176 -49.103 9.555 1.00 37.84 173 GLU C O 1
ATOM 5053 N N . GLU C 1 174 ? 14.048 -47.695 7.788 1.00 39.87 174 GLU C N 1
ATOM 5054 C CA . GLU C 1 174 ? 15.336 -47.016 8.051 1.00 42.94 174 GLU C CA 1
ATOM 5055 C C . GLU C 1 174 ? 15.293 -45.773 8.876 1.00 40.04 174 GLU C C 1
ATOM 5056 O O . GLU C 1 174 ? 16.326 -45.357 9.344 1.00 39.94 174 GLU C O 1
ATOM 5062 N N . VAL C 1 175 ? 14.117 -45.221 9.142 1.00 40.92 175 VAL C N 1
ATOM 5063 C CA . VAL C 1 175 ? 14.088 -44.043 10.000 1.00 39.28 175 VAL C CA 1
ATOM 5064 C C . VAL C 1 175 ? 14.599 -44.333 11.416 1.00 42.49 175 VAL C C 1
ATOM 5065 O O . VAL C 1 175 ? 14.297 -45.380 12.042 1.00 37.92 175 VAL C O 1
ATOM 5069 N N . LYS C 1 176 ? 15.476 -43.458 11.859 1.00 43.04 176 LYS C N 1
ATOM 5070 C CA . LYS C 1 176 ? 16.273 -43.660 13.084 1.00 48.78 176 LYS C CA 1
ATOM 5071 C C . LYS C 1 176 ? 15.509 -43.382 14.347 1.00 44.74 176 LYS C C 1
ATOM 5072 O O . LYS C 1 176 ? 15.875 -43.847 15.367 1.00 48.13 176 LYS C O 1
ATOM 5078 N N . GLY C 1 177 ? 14.426 -42.644 14.284 1.00 44.26 177 GLY C N 1
ATOM 5079 C CA . GLY C 1 177 ? 13.686 -42.286 15.496 1.00 41.84 177 GLY C CA 1
ATOM 5080 C C . GLY C 1 177 ? 13.014 -40.947 15.260 1.00 43.43 177 GLY C C 1
ATOM 5081 O O . GLY C 1 177 ? 12.953 -40.482 14.099 1.00 38.89 177 GLY C O 1
ATOM 5082 N N . VAL C 1 178 ? 12.533 -40.327 16.343 1.00 43.15 178 VAL C N 1
ATOM 5083 C CA . VAL C 1 178 ? 11.818 -39.055 16.298 1.00 45.46 178 VAL C CA 1
ATOM 5084 C C . VAL C 1 178 ? 12.387 -38.135 17.364 1.00 41.20 178 VAL C C 1
ATOM 5085 O O . VAL C 1 178 ? 12.855 -38.590 18.382 1.00 37.99 178 VAL C O 1
ATOM 5089 N N . ARG C 1 179 ? 12.383 -36.853 17.092 1.00 35.02 179 ARG C N 1
ATOM 5090 C CA . ARG C 1 179 ? 12.980 -35.895 17.949 1.00 33.41 179 ARG C CA 1
ATOM 5091 C C . ARG C 1 179 ? 12.072 -34.673 18.003 1.00 31.45 179 ARG C C 1
ATOM 5092 O O . ARG C 1 179 ? 11.579 -34.254 16.987 1.00 30.29 179 ARG C O 1
ATOM 5100 N N . VAL C 1 180 ? 11.830 -34.133 19.181 1.00 31.71 180 VAL C N 1
ATOM 5101 C CA . VAL C 1 180 ? 11.200 -32.819 19.312 1.00 32.18 180 VAL C CA 1
ATOM 5102 C C . VAL C 1 180 ? 12.262 -31.741 19.094 1.00 30.32 180 VAL C C 1
ATOM 5103 O O . VAL C 1 180 ? 13.274 -31.711 19.801 1.00 32.54 180 VAL C O 1
ATOM 5107 N N . THR C 1 181 ? 12.103 -31.005 18.020 1.00 29.53 181 THR C N 1
ATOM 5108 C CA . THR C 1 181 ? 13.134 -30.115 17.537 1.00 30.19 181 THR C CA 1
ATOM 5109 C C . THR C 1 181 ? 12.726 -28.664 17.651 1.00 29.80 181 THR C C 1
ATOM 5110 O O . THR C 1 181 ? 11.569 -28.346 17.881 1.00 32.87 181 THR C O 1
ATOM 5114 N N . ALA C 1 182 ? 13.733 -27.814 17.475 1.00 31.88 182 ALA C N 1
ATOM 5115 C CA . ALA C 1 182 ? 13.554 -26.397 17.286 1.00 31.63 182 ALA C CA 1
ATOM 5116 C C . ALA C 1 182 ? 13.612 -26.051 15.787 1.00 35.90 182 ALA C C 1
ATOM 5117 O O . ALA C 1 182 ? 14.285 -26.734 14.975 1.00 31.80 182 ALA C O 1
ATOM 5119 N N . GLN C 1 183 ? 12.956 -24.953 15.412 1.00 31.00 183 GLN C N 1
ATOM 5120 C CA . GLN C 1 183 ? 13.008 -24.469 14.069 1.00 34.09 183 GLN C CA 1
ATOM 5121 C C . GLN C 1 183 ? 14.451 -24.080 13.725 1.00 34.92 183 GLN C C 1
ATOM 5122 O O . GLN C 1 183 ? 15.076 -23.417 14.525 1.00 34.60 183 GLN C O 1
ATOM 5128 N N . GLY C 1 184 ? 15.001 -24.541 12.583 1.00 32.57 184 GLY C N 1
ATOM 5129 C CA . GLY C 1 184 ? 16.404 -24.259 12.303 1.00 33.91 184 GLY C CA 1
ATOM 5130 C C . GLY C 1 184 ? 16.553 -22.853 11.663 1.00 34.93 184 GLY C C 1
ATOM 5131 O O . GLY C 1 184 ? 15.561 -22.161 11.422 1.00 31.16 184 GLY C O 1
ATOM 5132 N N . LYS C 1 185 ? 17.772 -22.526 11.302 1.00 39.24 185 LYS C N 1
ATOM 5133 C CA . LYS C 1 185 ? 18.076 -21.309 10.584 1.00 42.74 185 LYS C CA 1
ATOM 5134 C C . LYS C 1 185 ? 19.019 -21.727 9.449 1.00 49.39 185 LYS C C 1
ATOM 5135 O O . LYS C 1 185 ? 20.142 -22.238 9.707 1.00 41.67 185 LYS C O 1
ATOM 5141 N N . LEU C 1 186 ? 18.525 -21.532 8.225 1.00 51.98 186 LEU C N 1
ATOM 5142 C CA . LEU C 1 186 ? 19.207 -21.748 6.947 1.00 61.35 186 LEU C CA 1
ATOM 5143 C C . LEU C 1 186 ? 19.694 -20.430 6.333 1.00 64.22 186 LEU C C 1
ATOM 5144 O O . LEU C 1 186 ? 19.246 -19.339 6.700 1.00 70.86 186 LEU C O 1
ATOM 5149 N N . SER C 1 187 ? 20.593 -20.558 5.369 1.00 71.84 187 SER C N 1
ATOM 5150 C CA . SER C 1 187 ? 20.964 -19.459 4.466 1.00 70.24 187 SER C CA 1
ATOM 5151 C C . SER C 1 187 ? 19.843 -19.226 3.429 1.00 63.65 187 SER C C 1
ATOM 5152 O O . SER C 1 187 ? 19.397 -20.163 2.738 1.00 46.72 187 SER C O 1
ATOM 5155 N N . HIS C 1 188 ? 19.422 -17.971 3.298 1.00 68.95 188 HIS C N 1
ATOM 5156 C CA . HIS C 1 188 ? 18.365 -17.608 2.312 1.00 69.84 188 HIS C CA 1
ATOM 5157 C C . HIS C 1 188 ? 19.001 -17.608 0.908 1.00 54.08 188 HIS C C 1
ATOM 5158 O O . HIS C 1 188 ? 19.821 -16.713 0.632 1.00 60.51 188 HIS C O 1
ATOM 5160 N N . ASP C 1 189 ? 18.693 -18.602 0.062 1.00 49.02 189 ASP C N 1
ATOM 5161 C CA . ASP C 1 189 ? 19.401 -18.723 -1.247 1.00 60.33 189 ASP C CA 1
ATOM 5162 C C . ASP C 1 189 ? 18.477 -18.339 -2.427 1.00 56.79 189 ASP C C 1
ATOM 5163 O O . ASP C 1 189 ? 18.119 -19.184 -3.227 1.00 58.63 189 ASP C O 1
ATOM 5168 N N . ALA C 1 190 ? 18.094 -17.057 -2.483 1.00 50.90 190 ALA C N 1
ATOM 5169 C CA . ALA C 1 190 ? 17.229 -16.503 -3.512 1.00 45.62 190 ALA C CA 1
ATOM 5170 C C . ALA C 1 190 ? 17.978 -15.834 -4.591 1.00 45.48 190 ALA C C 1
ATOM 5171 O O . ALA C 1 190 ? 18.925 -15.049 -4.366 1.00 37.78 190 ALA C O 1
ATOM 5173 N N . ARG C 1 191 ? 17.546 -16.113 -5.810 1.00 44.51 191 ARG C N 1
ATOM 5174 C CA . ARG C 1 191 ? 18.012 -15.238 -6.882 1.00 48.19 191 ARG C CA 1
ATOM 5175 C C . ARG C 1 191 ? 16.950 -15.112 -7.937 1.00 39.72 191 ARG C C 1
ATOM 5176 O O . ARG C 1 191 ? 15.897 -15.776 -7.925 1.00 43.51 191 ARG C O 1
ATOM 5184 N N . LEU C 1 192 ? 17.263 -14.114 -8.721 1.00 37.41 192 LEU C N 1
ATOM 5185 C CA . LEU C 1 192 ? 16.440 -13.650 -9.778 1.00 42.75 192 LEU C CA 1
ATOM 5186 C C . LEU C 1 192 ? 17.095 -13.963 -11.109 1.00 41.59 192 LEU C C 1
ATOM 5187 O O . LEU C 1 192 ? 18.210 -13.555 -11.348 1.00 42.10 192 LEU C O 1
ATOM 5192 N N . ASP C 1 193 ? 16.396 -14.721 -11.973 1.00 37.70 193 ASP C N 1
ATOM 5193 C CA . ASP C 1 193 ? 16.973 -15.058 -13.294 1.00 38.50 193 ASP C CA 1
ATOM 5194 C C . ASP C 1 193 ? 16.229 -14.235 -14.346 1.00 33.25 193 ASP C C 1
ATOM 5195 O O . ASP C 1 193 ? 15.020 -14.329 -14.453 1.00 31.64 193 ASP C O 1
ATOM 5200 N N . GLU C 1 194 ? 16.929 -13.357 -15.003 1.00 29.83 194 GLU C N 1
ATOM 5201 C CA . GLU C 1 194 ? 16.342 -12.442 -15.938 1.00 32.73 194 GLU C CA 1
ATOM 5202 C C . GLU C 1 194 ? 16.252 -13.075 -17.351 1.00 35.95 194 GLU C C 1
ATOM 5203 O O . GLU C 1 194 ? 17.259 -13.625 -17.888 1.00 36.40 194 GLU C O 1
ATOM 5209 N N . ARG C 1 195 ? 15.089 -12.972 -17.973 1.00 36.25 195 ARG C N 1
ATOM 5210 C CA . ARG C 1 195 ? 14.886 -13.475 -19.358 1.00 40.12 195 ARG C CA 1
ATOM 5211 C C . ARG C 1 195 ? 14.048 -12.491 -20.174 1.00 38.59 195 ARG C C 1
ATOM 5212 O O . ARG C 1 195 ? 13.653 -11.460 -19.662 1.00 33.62 195 ARG C O 1
ATOM 5220 N N . ARG C 1 196 ? 13.792 -12.825 -21.446 1.00 36.51 196 ARG C N 1
ATOM 5221 C CA . ARG C 1 196 ? 12.923 -12.015 -22.354 1.00 37.20 196 ARG C CA 1
ATOM 5222 C C . ARG C 1 196 ? 11.831 -12.946 -22.899 1.00 37.09 196 ARG C C 1
ATOM 5223 O O . ARG C 1 196 ? 12.129 -14.087 -23.291 1.00 36.23 196 ARG C O 1
ATOM 5231 N N . ASP C 1 197 ? 10.593 -12.466 -22.935 1.00 37.05 197 ASP C N 1
ATOM 5232 C CA . ASP C 1 197 ? 9.458 -13.291 -23.355 1.00 36.43 197 ASP C CA 1
ATOM 5233 C C . ASP C 1 197 ? 9.421 -13.354 -24.899 1.00 37.90 197 ASP C C 1
ATOM 5234 O O . ASP C 1 197 ? 10.375 -12.904 -25.543 1.00 34.54 197 ASP C O 1
ATOM 5239 N N . GLY C 1 198 ? 8.369 -13.954 -25.491 1.00 36.81 198 GLY C N 1
ATOM 5240 C CA . GLY C 1 198 ? 8.287 -14.131 -26.945 1.00 38.81 198 GLY C CA 1
ATOM 5241 C C . GLY C 1 198 ? 8.291 -12.826 -27.745 1.00 41.57 198 GLY C C 1
ATOM 5242 O O . GLY C 1 198 ? 8.741 -12.808 -28.878 1.00 42.23 198 GLY C O 1
ATOM 5243 N N . ARG C 1 199 ? 7.843 -11.736 -27.123 1.00 36.70 199 ARG C N 1
ATOM 5244 C CA . ARG C 1 199 ? 7.903 -10.465 -27.728 1.00 39.24 199 ARG C CA 1
ATOM 5245 C C . ARG C 1 199 ? 9.105 -9.596 -27.384 1.00 39.43 199 ARG C C 1
ATOM 5246 O O . ARG C 1 199 ? 9.170 -8.445 -27.820 1.00 39.88 199 ARG C O 1
ATOM 5254 N N . GLY C 1 200 ? 10.049 -10.133 -26.637 1.00 36.99 200 GLY C N 1
ATOM 5255 C CA . GLY C 1 200 ? 11.245 -9.379 -26.327 1.00 39.36 200 GLY C CA 1
ATOM 5256 C C . GLY C 1 200 ? 11.219 -8.675 -24.959 1.00 39.18 200 GLY C C 1
ATOM 5257 O O . GLY C 1 200 ? 12.234 -8.055 -24.573 1.00 37.69 200 GLY C O 1
ATOM 5258 N N . PHE C 1 201 ? 10.087 -8.765 -24.236 1.00 34.92 201 PHE C N 1
ATOM 5259 C CA . PHE C 1 201 ? 9.965 -8.039 -22.973 1.00 36.74 201 PHE C CA 1
ATOM 5260 C C . PHE C 1 201 ? 10.614 -8.795 -21.795 1.00 32.64 201 PHE C C 1
ATOM 5261 O O . PHE C 1 201 ? 10.289 -9.980 -21.550 1.00 32.54 201 PHE C O 1
ATOM 5269 N N . PRO C 1 202 ? 11.432 -8.091 -21.007 1.00 32.69 202 PRO C N 1
ATOM 5270 C CA . PRO C 1 202 ? 11.984 -8.705 -19.777 1.00 34.23 202 PRO C CA 1
ATOM 5271 C C . PRO C 1 202 ? 11.049 -9.246 -18.748 1.00 32.56 202 PRO C C 1
ATOM 5272 O O . PRO C 1 202 ? 9.964 -8.713 -18.520 1.00 33.44 202 PRO C O 1
ATOM 5276 N N . TYR C 1 203 ? 11.449 -10.365 -18.156 1.00 30.19 203 TYR C N 1
ATOM 5277 C CA . TYR C 1 203 ? 10.860 -10.904 -16.983 1.00 28.44 203 TYR C CA 1
ATOM 5278 C C . TYR C 1 203 ? 11.913 -11.628 -16.136 1.00 27.93 203 TYR C C 1
ATOM 5279 O O . TYR C 1 203 ? 13.047 -11.849 -16.578 1.00 30.76 203 TYR C O 1
ATOM 5288 N N . PHE C 1 204 ? 11.552 -11.923 -14.908 1.00 27.80 204 PHE C N 1
ATOM 5289 C CA . PHE C 1 204 ? 12.359 -12.653 -14.021 1.00 27.26 204 PHE C CA 1
ATOM 5290 C C . PHE C 1 204 ? 11.642 -13.893 -13.507 1.00 27.51 204 PHE C C 1
ATOM 5291 O O . PHE C 1 204 ? 10.394 -13.890 -13.185 1.00 26.83 204 PHE C O 1
ATOM 5299 N N . TRP C 1 205 ? 12.421 -14.961 -13.310 1.00 27.01 205 TRP C N 1
ATOM 5300 C CA . TRP C 1 205 ? 12.025 -16.054 -12.440 1.00 28.23 205 TRP C CA 1
ATOM 5301 C C . TRP C 1 205 ? 12.711 -15.868 -11.060 1.00 29.70 205 TRP C C 1
ATOM 5302 O O . TRP C 1 205 ? 13.911 -15.541 -10.977 1.00 31.38 205 TRP C O 1
ATOM 5313 N N . LEU C 1 206 ? 11.935 -16.071 -10.002 1.00 28.51 206 LEU C N 1
ATOM 5314 C CA . LEU C 1 206 ? 12.464 -16.088 -8.635 1.00 33.03 206 LEU C CA 1
ATOM 5315 C C . LEU C 1 206 ? 12.791 -17.546 -8.302 1.00 35.67 206 LEU C C 1
ATOM 5316 O O . LEU C 1 206 ? 11.921 -18.343 -8.322 1.00 36.16 206 LEU C O 1
ATOM 5321 N N . HIS C 1 207 ? 14.076 -17.816 -8.043 1.00 43.17 207 HIS C N 1
ATOM 5322 C CA . HIS C 1 207 ? 14.644 -19.126 -7.751 1.00 53.97 207 HIS C CA 1
ATOM 5323 C C . HIS C 1 207 ? 14.935 -19.042 -6.266 1.00 48.45 207 HIS C C 1
ATOM 5324 O O . HIS C 1 207 ? 15.697 -18.149 -5.865 1.00 48.09 207 HIS C O 1
ATOM 5331 N N . PHE C 1 208 ? 14.423 -19.970 -5.487 1.00 50.56 208 PHE C N 1
ATOM 5332 C CA . PHE C 1 208 ? 14.819 -20.084 -4.117 1.00 65.81 208 PHE C CA 1
ATOM 5333 C C . PHE C 1 208 ? 15.412 -21.440 -3.857 1.00 64.31 208 PHE C C 1
ATOM 5334 O O . PHE C 1 208 ? 14.649 -22.390 -3.798 1.00 78.06 208 PHE C O 1
ATOM 5342 N N . GLY C 1 209 ? 16.721 -21.536 -3.676 1.00 66.76 209 GLY C N 1
ATOM 5343 C CA . GLY C 1 209 ? 17.340 -22.754 -3.145 1.00 79.07 209 GLY C CA 1
ATOM 5344 C C . GLY C 1 209 ? 17.356 -22.880 -1.613 1.00 77.17 209 GLY C C 1
ATOM 5345 O O . GLY C 1 209 ? 16.964 -21.973 -0.858 1.00 62.57 209 GLY C O 1
ATOM 5346 N N . ARG C 1 210 ? 17.831 -24.041 -1.167 1.00 86.14 210 ARG C N 1
ATOM 5347 C CA . ARG C 1 210 ? 18.241 -24.232 0.230 1.00 82.15 210 ARG C CA 1
ATOM 5348 C C . ARG C 1 210 ? 19.663 -23.703 0.416 1.00 78.66 210 ARG C C 1
ATOM 5349 O O . ARG C 1 210 ? 20.433 -23.532 -0.539 1.00 83.04 210 ARG C O 1
ATOM 5351 N N . GLY C 1 211 ? 20.007 -23.473 1.670 1.00 76.23 211 GLY C N 1
ATOM 5352 C CA . GLY C 1 211 ? 21.168 -22.671 2.044 1.00 73.00 211 GLY C CA 1
ATOM 5353 C C . GLY C 1 211 ? 22.553 -23.289 1.848 1.00 75.26 211 GLY C C 1
ATOM 5354 O O . GLY C 1 211 ? 23.511 -22.616 1.395 1.00 86.11 211 GLY C O 1
ATOM 5355 N N . LYS C 1 212 ? 22.653 -24.574 2.170 1.00 71.07 212 LYS C N 1
ATOM 5356 C CA . LYS C 1 212 ? 23.925 -25.337 2.119 1.00 64.53 212 LYS C CA 1
ATOM 5357 C C . LYS C 1 212 ? 24.946 -25.052 3.236 1.00 59.33 212 LYS C C 1
ATOM 5358 O O . LYS C 1 212 ? 26.144 -25.198 3.025 1.00 67.63 212 LYS C O 1
ATOM 5360 N N . ALA C 1 213 ? 24.457 -24.706 4.421 1.00 55.76 213 ALA C N 1
ATOM 5361 C CA . ALA C 1 213 ? 25.279 -24.259 5.530 1.00 53.85 213 ALA C CA 1
ATOM 5362 C C . ALA C 1 213 ? 25.107 -25.085 6.810 1.00 48.54 213 ALA C C 1
ATOM 5363 O O . ALA C 1 213 ? 24.138 -25.820 6.956 1.00 47.60 213 ALA C O 1
ATOM 5365 N N . PRO C 1 214 ? 26.090 -24.979 7.747 1.00 45.62 214 PRO C N 1
ATOM 5366 C CA . PRO C 1 214 ? 25.873 -25.720 9.006 1.00 43.53 214 PRO C CA 1
ATOM 5367 C C . PRO C 1 214 ? 24.642 -25.221 9.808 1.00 43.28 214 PRO C C 1
ATOM 5368 O O . PRO C 1 214 ? 24.289 -24.068 9.741 1.00 39.38 214 PRO C O 1
ATOM 5372 N N . VAL C 1 215 ? 24.000 -26.126 10.529 1.00 38.85 215 VAL C N 1
ATOM 5373 C CA . VAL C 1 215 ? 22.820 -25.766 11.329 1.00 43.12 215 VAL C CA 1
ATOM 5374 C C . VAL C 1 215 ? 23.019 -26.214 12.774 1.00 41.95 215 VAL C C 1
ATOM 5375 O O . VAL C 1 215 ? 23.964 -26.936 13.065 1.00 37.49 215 VAL C O 1
ATOM 5379 N N . ALA C 1 216 ? 22.099 -25.845 13.658 1.00 37.96 216 ALA C N 1
ATOM 5380 C CA . ALA C 1 216 ? 22.222 -26.193 15.070 1.00 39.12 216 ALA C CA 1
ATOM 5381 C C . ALA C 1 216 ? 21.932 -27.708 15.225 1.00 40.01 216 ALA C C 1
ATOM 5382 O O . ALA C 1 216 ? 21.054 -28.237 14.539 1.00 36.55 216 ALA C O 1
ATOM 5384 N N . ASP C 1 217 ? 22.585 -28.369 16.171 1.00 42.19 217 ASP C N 1
ATOM 5385 C CA . ASP C 1 217 ? 22.340 -29.807 16.333 1.00 43.11 217 ASP C CA 1
ATOM 5386 C C . ASP C 1 217 ? 20.946 -30.148 16.945 1.00 39.93 217 ASP C C 1
ATOM 5387 O O . ASP C 1 217 ? 20.480 -31.264 16.801 1.00 38.28 217 ASP C O 1
ATOM 5392 N N . ASP C 1 218 ? 20.190 -29.170 17.449 1.00 39.13 218 ASP C N 1
ATOM 5393 C CA . ASP C 1 218 ? 18.797 -29.455 17.890 1.00 37.67 218 ASP C CA 1
ATOM 5394 C C . ASP C 1 218 ? 17.703 -29.026 16.878 1.00 34.91 218 ASP C C 1
ATOM 5395 O O . ASP C 1 218 ? 16.501 -29.042 17.165 1.00 35.19 218 ASP C O 1
ATOM 5400 N N . SER C 1 219 ? 18.107 -28.672 15.652 1.00 33.79 219 SER C N 1
ATOM 5401 C CA . SER C 1 219 ? 17.122 -28.183 14.659 1.00 32.23 219 SER C CA 1
ATOM 5402 C C . SER C 1 219 ? 16.438 -29.268 13.911 1.00 31.97 219 SER C C 1
ATOM 5403 O O . SER C 1 219 ? 16.903 -30.446 13.848 1.00 32.91 219 SER C O 1
ATOM 5406 N N . ASP C 1 220 ? 15.288 -28.918 13.421 1.00 30.00 220 ASP C N 1
ATOM 5407 C CA . ASP C 1 220 ? 14.520 -29.730 12.483 1.00 28.33 220 ASP C CA 1
ATOM 5408 C C . ASP C 1 220 ? 15.451 -30.264 11.391 1.00 31.51 220 ASP C C 1
ATOM 5409 O O . ASP C 1 220 ? 15.444 -31.462 11.048 1.00 31.68 220 ASP C O 1
ATOM 5414 N N . ILE C 1 221 ? 16.259 -29.382 10.853 1.00 30.74 221 ILE C N 1
ATOM 5415 C CA . ILE C 1 221 ? 17.159 -29.751 9.764 1.00 32.59 221 ILE C CA 1
ATOM 5416 C C . ILE C 1 221 ? 18.129 -30.804 10.148 1.00 31.93 221 ILE C C 1
ATOM 5417 O O . ILE C 1 221 ? 18.278 -31.777 9.385 1.00 29.99 221 ILE C O 1
ATOM 5422 N N . ALA C 1 222 ? 18.775 -30.638 11.306 1.00 31.49 222 ALA C N 1
ATOM 5423 C CA . ALA C 1 222 ? 19.797 -31.597 11.772 1.00 33.21 222 ALA C CA 1
ATOM 5424 C C . ALA C 1 222 ? 19.128 -32.943 11.997 1.00 37.36 222 ALA C C 1
ATOM 5425 O O . ALA C 1 222 ? 19.680 -33.973 11.601 1.00 34.97 222 ALA C O 1
ATOM 5427 N N . ALA C 1 223 ? 17.906 -32.941 12.518 1.00 34.28 223 ALA C N 1
ATOM 5428 C CA . ALA C 1 223 ? 17.194 -34.205 12.736 1.00 34.65 223 ALA C CA 1
ATOM 5429 C C . ALA C 1 223 ? 16.942 -34.967 11.427 1.00 36.44 223 ALA C C 1
ATOM 5430 O O . ALA C 1 223 ? 17.252 -36.164 11.300 1.00 34.09 223 ALA C O 1
ATOM 5432 N N . ILE C 1 224 ? 16.361 -34.262 10.476 1.00 33.19 224 ILE C N 1
ATOM 5433 C CA . ILE C 1 224 ? 16.071 -34.815 9.172 1.00 33.29 224 ILE C CA 1
ATOM 5434 C C . ILE C 1 224 ? 17.360 -35.230 8.469 1.00 36.17 224 ILE C C 1
ATOM 5435 O O . ILE C 1 224 ? 17.404 -36.342 7.928 1.00 35.06 224 ILE C O 1
ATOM 5440 N N . ARG C 1 225 ? 18.445 -34.441 8.537 1.00 34.55 225 ARG C N 1
ATOM 5441 C CA . ARG C 1 225 ? 19.684 -34.882 7.937 1.00 38.31 225 ARG C CA 1
ATOM 5442 C C . ARG C 1 225 ? 20.195 -36.182 8.551 1.00 39.92 225 ARG C C 1
ATOM 5443 O O . ARG C 1 225 ? 20.862 -36.950 7.853 1.00 43.45 225 ARG C O 1
ATOM 5451 N N . SER C 1 226 ? 19.939 -36.406 9.832 1.00 39.00 226 SER C N 1
ATOM 5452 C CA . SER C 1 226 ? 20.305 -37.621 10.529 1.00 42.79 226 SER C CA 1
ATOM 5453 C C . SER C 1 226 ? 19.376 -38.836 10.335 1.00 41.95 226 SER C C 1
ATOM 5454 O O . SER C 1 226 ? 19.646 -39.909 10.891 1.00 41.64 226 SER C O 1
ATOM 5457 N N . GLY C 1 227 ? 18.290 -38.679 9.598 1.00 35.40 227 GLY C N 1
ATOM 5458 C CA . GLY C 1 227 ? 17.411 -39.764 9.338 1.00 35.97 227 GLY C CA 1
ATOM 5459 C C . GLY C 1 227 ? 16.338 -39.865 10.431 1.00 35.14 227 GLY C C 1
ATOM 5460 O O . GLY C 1 227 ? 15.686 -40.920 10.586 1.00 33.86 227 GLY C O 1
ATOM 5461 N N . CYS C 1 228 ? 16.111 -38.793 11.168 1.00 32.01 228 CYS C N 1
ATOM 5462 C CA . CYS C 1 228 ? 15.089 -38.818 12.199 1.00 34.28 228 CYS C CA 1
ATOM 5463 C C . CYS C 1 228 ? 13.859 -38.058 11.706 1.00 32.74 228 CYS C C 1
ATOM 5464 O O . CYS C 1 228 ? 13.981 -37.115 10.924 1.00 35.49 228 CYS C O 1
ATOM 5467 N N . ILE C 1 229 ? 12.678 -38.458 12.156 1.00 32.61 229 ILE C N 1
ATOM 5468 C CA . ILE C 1 229 ? 11.508 -37.613 12.103 1.00 29.56 229 ILE C CA 1
ATOM 5469 C C . ILE C 1 229 ? 11.645 -36.404 13.010 1.00 31.35 229 ILE C C 1
ATOM 5470 O O . ILE C 1 229 ? 12.068 -36.542 14.169 1.00 32.85 229 ILE C O 1
ATOM 5475 N N . SER C 1 230 ? 11.242 -35.227 12.517 1.00 28.34 230 SER C N 1
ATOM 5476 C CA . SER C 1 230 ? 11.289 -34.014 13.259 1.00 27.64 230 SER C CA 1
ATOM 5477 C C . SER C 1 230 ? 9.903 -33.497 13.609 1.00 25.06 230 SER C C 1
ATOM 5478 O O . SER C 1 230 ? 8.990 -33.417 12.783 1.00 26.47 230 SER C O 1
ATOM 5481 N N . MET C 1 231 ? 9.718 -33.189 14.871 1.00 28.18 231 MET C N 1
ATOM 5482 C CA . MET C 1 231 ? 8.423 -32.587 15.332 1.00 29.91 231 MET C CA 1
ATOM 5483 C C . MET C 1 231 ? 8.724 -31.304 16.064 1.00 28.75 231 MET C C 1
ATOM 5484 O O . MET C 1 231 ? 9.359 -31.344 17.125 1.00 33.04 231 MET C O 1
ATOM 5489 N N . THR C 1 232 ? 8.279 -30.189 15.514 1.00 29.01 232 THR C N 1
ATOM 5490 C CA . THR C 1 232 ? 8.555 -28.887 16.091 1.00 29.94 232 THR C CA 1
ATOM 5491 C C . THR C 1 232 ? 7.222 -28.279 16.499 1.00 29.77 232 THR C C 1
ATOM 5492 O O . THR C 1 232 ? 6.322 -28.135 15.677 1.00 28.94 232 THR C O 1
ATOM 5496 N N . PRO C 1 233 ? 7.064 -27.959 17.797 1.00 30.05 233 PRO C N 1
ATOM 5497 C CA . PRO C 1 233 ? 5.872 -27.208 18.176 1.00 29.32 233 PRO C CA 1
ATOM 5498 C C . PRO C 1 233 ? 6.084 -25.756 17.774 1.00 31.61 233 PRO C C 1
ATOM 5499 O O . PRO C 1 233 ? 7.151 -25.166 18.054 1.00 29.63 233 PRO C O 1
ATOM 5503 N N . LEU C 1 234 ? 5.086 -25.206 17.112 1.00 29.94 234 LEU C N 1
ATOM 5504 C CA . LEU C 1 234 ? 5.140 -23.812 16.674 1.00 31.23 234 LEU C CA 1
ATOM 5505 C C . LEU C 1 234 ? 3.941 -23.056 17.273 1.00 31.09 234 LEU C C 1
ATOM 5506 O O . LEU C 1 234 ? 2.884 -23.640 17.536 1.00 30.37 234 LEU C O 1
ATOM 5511 N N . HIS C 1 235 ? 4.135 -21.762 17.442 1.00 31.10 235 HIS C N 1
ATOM 5512 C CA . HIS C 1 235 ? 3.040 -20.902 17.875 1.00 35.48 235 HIS C CA 1
ATOM 5513 C C . HIS C 1 235 ? 2.985 -19.606 17.033 1.00 35.47 235 HIS C C 1
ATOM 5514 O O . HIS C 1 235 ? 3.836 -19.335 16.190 1.00 33.15 235 HIS C O 1
ATOM 5521 N N . LEU C 1 236 ? 1.954 -18.821 17.268 1.00 33.71 236 LEU C N 1
ATOM 5522 C CA . LEU C 1 236 ? 1.628 -17.727 16.425 1.00 34.73 236 LEU C CA 1
ATOM 5523 C C . LEU C 1 236 ? 1.866 -16.400 17.088 1.00 32.75 236 LEU C C 1
ATOM 5524 O O . LEU C 1 236 ? 1.533 -15.367 16.532 1.00 32.70 236 LEU C O 1
ATOM 5529 N N . ASP C 1 237 ? 2.504 -16.400 18.225 1.00 33.81 237 ASP C N 1
ATOM 5530 C CA . ASP C 1 237 ? 2.929 -15.152 18.826 1.00 34.96 237 ASP C CA 1
ATOM 5531 C C . ASP C 1 237 ? 4.386 -14.895 18.380 1.00 39.70 237 ASP C C 1
ATOM 5532 O O . ASP C 1 237 ? 5.308 -15.571 18.836 1.00 36.08 237 ASP C O 1
ATOM 5537 N N . LEU C 1 238 ? 4.556 -13.925 17.479 1.00 36.65 238 LEU C N 1
ATOM 5538 C CA . LEU C 1 238 ? 5.847 -13.598 16.965 1.00 35.61 238 LEU C CA 1
ATOM 5539 C C . LEU C 1 238 ? 6.631 -12.615 17.808 1.00 35.65 238 LEU C C 1
ATOM 5540 O O . LEU C 1 238 ? 7.738 -12.253 17.418 1.00 33.29 238 LEU C O 1
ATOM 5545 N N . THR C 1 239 ? 6.104 -12.212 18.968 1.00 33.04 239 THR C N 1
ATOM 5546 C CA . THR C 1 239 ? 6.789 -11.274 19.795 1.00 34.52 239 THR C CA 1
ATOM 5547 C C . THR C 1 239 ? 8.135 -11.837 20.254 1.00 37.00 239 THR C C 1
ATOM 5548 O O . THR C 1 239 ? 8.251 -12.997 20.645 1.00 35.24 239 THR C O 1
ATOM 5552 N N . ALA C 1 240 ? 9.170 -10.997 20.114 1.00 36.90 240 ALA C N 1
ATOM 5553 C CA . ALA C 1 240 ? 10.470 -11.314 20.645 1.00 37.09 240 ALA C CA 1
ATOM 5554 C C . ALA C 1 240 ? 10.507 -10.768 22.071 1.00 36.85 240 ALA C C 1
ATOM 5555 O O . ALA C 1 240 ? 11.035 -9.686 22.356 1.00 39.84 240 ALA C O 1
ATOM 5557 N N . HIS C 1 241 ? 9.915 -11.530 22.979 1.00 38.49 241 HIS C N 1
ATOM 5558 C CA . HIS C 1 241 ? 9.679 -11.090 24.333 1.00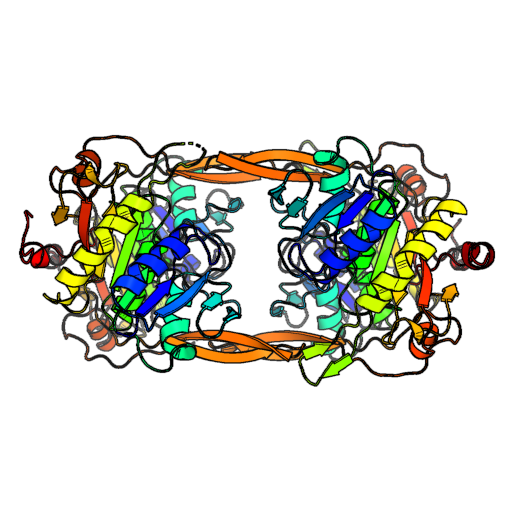 39.99 241 HIS C CA 1
ATOM 5559 C C . HIS C 1 241 ? 10.955 -10.736 25.060 1.00 41.94 241 HIS C C 1
ATOM 5560 O O . HIS C 1 241 ? 11.017 -9.692 25.725 1.00 38.74 241 HIS C O 1
ATOM 5567 N N . LYS C 1 242 ? 12.003 -11.536 24.873 1.00 41.30 242 LYS C N 1
ATOM 5568 C CA . LYS C 1 242 ? 13.290 -11.286 25.552 1.00 45.50 242 LYS C CA 1
ATOM 5569 C C . LYS C 1 242 ? 13.877 -9.963 25.234 1.00 46.15 242 LYS C C 1
ATOM 5570 O O . LYS C 1 242 ? 14.671 -9.472 25.978 1.00 49.68 242 LYS C O 1
ATOM 5576 N N . VAL C 1 243 ? 13.487 -9.381 24.121 1.00 44.28 243 VAL C N 1
ATOM 5577 C CA . VAL C 1 243 ? 14.021 -8.130 23.663 1.00 46.52 243 VAL C CA 1
ATOM 5578 C C . VAL C 1 243 ? 13.253 -6.879 24.147 1.00 44.75 243 VAL C C 1
ATOM 5579 O O . VAL C 1 243 ? 13.756 -5.759 24.081 1.00 43.69 243 VAL C O 1
ATOM 5583 N N . ARG C 1 244 ? 12.013 -7.053 24.578 1.00 44.23 244 ARG C N 1
ATOM 5584 C CA . ARG C 1 244 ? 11.201 -5.905 24.949 1.00 44.29 244 ARG C CA 1
ATOM 5585 C C . ARG C 1 244 ? 11.806 -4.979 25.968 1.00 46.49 244 ARG C C 1
ATOM 5586 O O . ARG C 1 244 ? 11.823 -3.769 25.744 1.00 47.00 244 ARG C O 1
ATOM 5594 N N . ALA C 1 245 ? 12.340 -5.509 27.067 1.00 48.21 245 ALA C N 1
ATOM 5595 C CA . ALA C 1 245 ? 12.859 -4.649 28.129 1.00 52.59 245 ALA C CA 1
ATOM 5596 C C . ALA C 1 245 ? 14.046 -3.801 27.657 1.00 54.55 245 ALA C C 1
ATOM 5597 O O . ALA C 1 245 ? 14.121 -2.622 27.962 1.00 48.89 245 ALA C O 1
ATOM 5599 N N . GLU C 1 246 ? 14.939 -4.419 26.873 1.00 57.67 246 GLU C N 1
ATOM 5600 C CA . GLU C 1 246 ? 16.091 -3.741 26.279 1.00 62.11 246 GLU C CA 1
ATOM 5601 C C . GLU C 1 246 ? 15.581 -2.516 25.609 1.00 57.80 246 GLU C C 1
ATOM 5602 O O . GLU C 1 246 ? 16.137 -1.447 25.737 1.00 53.27 246 GLU C O 1
ATOM 5608 N N . LEU C 1 247 ? 14.546 -2.722 24.789 1.00 53.47 247 LEU C N 1
ATOM 5609 C CA . LEU C 1 247 ? 14.116 -1.693 23.909 1.00 54.35 247 LEU C CA 1
ATOM 5610 C C . LEU C 1 247 ? 13.623 -0.400 24.531 1.00 55.61 247 LEU C C 1
ATOM 5611 O O . LEU C 1 247 ? 13.993 0.611 23.976 1.00 55.63 247 LEU C O 1
ATOM 5616 N N . GLY C 1 248 ? 12.841 -0.319 25.612 1.00 55.62 248 GLY C N 1
ATOM 5617 C CA . GLY C 1 248 ? 12.966 0.993 26.415 1.00 60.75 248 GLY C CA 1
ATOM 5618 C C . GLY C 1 248 ? 14.267 0.827 27.169 1.00 62.02 248 GLY C C 1
ATOM 5619 O O . GLY C 1 248 ? 14.385 -0.257 27.663 1.00 60.69 248 GLY C O 1
ATOM 5620 N N . ALA C 1 249 ? 15.297 1.701 27.228 1.00 66.02 249 ALA C N 1
ATOM 5621 C CA . ALA C 1 249 ? 15.572 2.988 26.502 1.00 71.56 249 ALA C CA 1
ATOM 5622 C C . ALA C 1 249 ? 14.678 4.236 26.757 1.00 72.17 249 ALA C C 1
ATOM 5623 O O . ALA C 1 249 ? 14.158 4.837 25.789 1.00 73.62 249 ALA C O 1
ATOM 5625 N N . MET D 1 1 ? -7.145 -37.392 -42.007 1.00 62.07 1 MET G N 1
ATOM 5626 C CA . MET D 1 1 ? -6.869 -38.597 -41.237 1.00 57.35 1 MET G CA 1
ATOM 5627 C C . MET D 1 1 ? -6.252 -38.198 -39.895 1.00 51.10 1 MET G C 1
ATOM 5628 O O . MET D 1 1 ? -6.568 -38.819 -38.905 1.00 48.46 1 MET G O 1
ATOM 5633 N N . ARG D 1 2 ? -5.338 -37.222 -39.859 1.00 45.92 2 ARG G N 1
ATOM 5634 C CA . ARG D 1 2 ? -4.817 -36.719 -38.566 1.00 45.19 2 ARG G CA 1
ATOM 5635 C C . ARG D 1 2 ? -5.737 -35.629 -38.024 1.00 41.52 2 ARG G C 1
ATOM 5636 O O . ARG D 1 2 ? -5.837 -34.569 -38.605 1.00 41.75 2 ARG G O 1
ATOM 5644 N N . ILE D 1 3 ? -6.374 -35.895 -36.895 1.00 40.45 3 ILE G N 1
ATOM 5645 C CA . ILE D 1 3 ? -7.403 -34.990 -36.393 1.00 40.42 3 ILE G CA 1
ATOM 5646 C C . ILE D 1 3 ? -6.990 -34.426 -35.042 1.00 37.43 3 ILE G C 1
ATOM 5647 O O . ILE D 1 3 ? -6.608 -35.174 -34.148 1.00 38.86 3 ILE G O 1
ATOM 5652 N N . LEU D 1 4 ? -7.018 -33.103 -34.944 1.00 34.58 4 LEU G N 1
ATOM 5653 C CA . LEU D 1 4 ? -6.740 -32.402 -33.694 1.00 32.88 4 LEU G CA 1
ATOM 5654 C C . LEU D 1 4 ? -8.062 -31.837 -33.109 1.00 33.95 4 LEU G C 1
ATOM 5655 O O . LEU D 1 4 ? -8.798 -31.204 -33.804 1.00 31.63 4 LEU G O 1
ATOM 5660 N N . LEU D 1 5 ? -8.273 -32.054 -31.823 1.00 33.06 5 LEU G N 1
ATOM 5661 C CA . LEU D 1 5 ? -9.471 -31.664 -31.106 1.00 34.01 5 LEU G CA 1
ATOM 5662 C C . LEU D 1 5 ? -9.133 -30.656 -30.056 1.00 30.39 5 LEU G C 1
ATOM 5663 O O . LEU D 1 5 ? -8.131 -30.781 -29.389 1.00 33.65 5 LEU G O 1
ATOM 5668 N N . THR D 1 6 ? -9.986 -29.660 -29.865 1.00 29.29 6 THR G N 1
ATOM 5669 C CA . THR D 1 6 ? -9.874 -28.758 -28.730 1.00 27.64 6 THR G CA 1
ATOM 5670 C C . THR D 1 6 ? -11.292 -28.351 -28.336 1.00 31.26 6 THR G C 1
ATOM 5671 O O . THR D 1 6 ? -12.251 -28.778 -28.994 1.00 30.31 6 THR G O 1
ATOM 5675 N N . ASN D 1 7 ? -11.413 -27.571 -27.274 1.00 32.62 7 ASN G N 1
ATOM 5676 C CA . ASN D 1 7 ? -12.743 -27.011 -26.909 1.00 32.25 7 ASN G CA 1
ATOM 5677 C C . ASN D 1 7 ? -12.545 -25.803 -26.067 1.00 31.60 7 ASN G C 1
ATOM 5678 O O . ASN D 1 7 ? -11.396 -25.328 -25.941 1.00 26.20 7 ASN G O 1
ATOM 5683 N N . ASP D 1 8 ? -13.654 -25.251 -25.563 1.00 29.59 8 ASP G N 1
ATOM 5684 C CA . ASP D 1 8 ? -13.561 -24.164 -24.584 1.00 33.72 8 ASP G CA 1
ATOM 5685 C C . ASP D 1 8 ? -14.064 -24.597 -23.185 1.00 31.76 8 ASP G C 1
ATOM 5686 O O . ASP D 1 8 ? -13.847 -23.876 -22.199 1.00 30.79 8 ASP G O 1
ATOM 5691 N N . ASP D 1 9 ? -14.666 -25.795 -23.100 1.00 30.25 9 ASP G N 1
ATOM 5692 C CA . ASP D 1 9 ? -15.168 -26.293 -21.872 1.00 31.49 9 ASP G CA 1
ATOM 5693 C C . ASP D 1 9 ? -14.156 -26.950 -20.998 1.00 33.15 9 ASP G C 1
ATOM 5694 O O . ASP D 1 9 ? -14.398 -27.094 -19.837 1.00 33.95 9 ASP G O 1
ATOM 5699 N N . GLY D 1 10 ? -12.985 -27.254 -21.530 1.00 31.47 10 GLY G N 1
ATOM 5700 C CA . GLY D 1 10 ? -11.925 -27.809 -20.741 1.00 31.02 10 GLY G CA 1
ATOM 5701 C C . GLY D 1 10 ? -11.669 -29.242 -21.074 1.00 33.60 10 GLY G C 1
ATOM 5702 O O . GLY D 1 10 ? -12.586 -29.986 -21.485 1.00 33.99 10 GLY G O 1
ATOM 5703 N N . ILE D 1 11 ? -10.436 -29.652 -20.806 1.00 33.01 11 ILE G N 1
ATOM 5704 C CA . ILE D 1 11 ? -10.009 -30.992 -21.008 1.00 33.66 11 ILE G CA 1
ATOM 5705 C C . ILE D 1 11 ? -10.957 -32.063 -20.403 1.00 36.98 11 ILE G C 1
ATOM 5706 O O . ILE D 1 11 ? -11.053 -33.143 -20.920 1.00 37.48 11 ILE G O 1
ATOM 5711 N N . HIS D 1 12 ? -11.568 -31.816 -19.261 1.00 40.93 12 HIS G N 1
ATOM 5712 C CA . HIS D 1 12 ? -12.348 -32.882 -18.657 1.00 46.97 12 HIS G CA 1
ATOM 5713 C C . HIS D 1 12 ? -13.832 -32.859 -19.027 1.00 47.52 12 HIS G C 1
ATOM 5714 O O . HIS D 1 12 ? -14.597 -33.630 -18.475 1.00 45.79 12 HIS G O 1
ATOM 5721 N N . ALA D 1 13 ? -14.243 -31.926 -19.872 1.00 39.99 13 ALA G N 1
ATOM 5722 C CA . ALA D 1 13 ? -15.649 -31.687 -20.089 1.00 39.71 13 ALA G CA 1
ATOM 5723 C C . ALA D 1 13 ? -16.255 -32.791 -20.915 1.00 38.38 13 ALA G C 1
ATOM 5724 O O . ALA D 1 13 ? -15.623 -33.341 -21.819 1.00 34.41 13 ALA G O 1
ATOM 5726 N N . GLU D 1 14 ? -17.514 -33.097 -20.645 1.00 35.73 14 GLU G N 1
ATOM 5727 C CA . GLU D 1 14 ? -18.171 -34.159 -21.368 1.00 37.93 14 GLU G CA 1
ATOM 5728 C C . GLU D 1 14 ? -18.244 -33.870 -22.846 1.00 39.14 14 GLU G C 1
ATOM 5729 O O . GLU D 1 14 ? -18.123 -34.779 -23.657 1.00 38.62 14 GLU G O 1
ATOM 5735 N N . GLY D 1 15 ? -18.379 -32.577 -23.226 1.00 36.36 15 GLY G N 1
ATOM 5736 C CA . GLY D 1 15 ? -18.489 -32.240 -24.631 1.00 36.82 15 GLY G CA 1
ATOM 5737 C C . GLY D 1 15 ? -17.283 -32.671 -25.446 1.00 37.73 15 GLY G C 1
ATOM 5738 O O . GLY D 1 15 ? -17.376 -32.989 -26.648 1.00 35.10 15 GLY G O 1
ATOM 5739 N N . LEU D 1 16 ? -16.134 -32.643 -24.814 1.00 36.31 16 LEU G N 1
ATOM 5740 C CA . LEU D 1 16 ? -14.885 -33.055 -25.496 1.00 36.86 16 LEU G CA 1
ATOM 5741 C C . LEU D 1 16 ? -14.784 -34.560 -25.586 1.00 36.92 16 LEU G C 1
ATOM 5742 O O . LEU D 1 16 ? -14.279 -35.097 -26.556 1.00 38.76 16 LEU G O 1
ATOM 5747 N N . ALA D 1 17 ? -15.288 -35.264 -24.590 1.00 39.89 17 ALA G N 1
ATOM 5748 C CA . ALA D 1 17 ? -15.373 -36.760 -24.674 1.00 40.93 17 ALA G CA 1
ATOM 5749 C C . ALA D 1 17 ? -16.295 -37.150 -25.819 1.00 41.13 17 ALA G C 1
ATOM 5750 O O . ALA D 1 17 ? -16.017 -38.047 -26.624 1.00 41.14 17 ALA G O 1
ATOM 5752 N N . VAL D 1 18 ? -17.373 -36.384 -25.940 1.00 44.15 18 VAL G N 1
ATOM 5753 C CA . VAL D 1 18 ? -18.318 -36.566 -27.042 1.00 40.04 18 VAL G CA 1
ATOM 5754 C C . VAL D 1 18 ? -17.633 -36.300 -28.360 1.00 39.43 18 VAL G C 1
ATOM 5755 O O . VAL D 1 18 ? -17.701 -37.129 -29.264 1.00 41.77 18 VAL G O 1
ATOM 5759 N N . LEU D 1 19 ? -16.889 -35.186 -28.481 1.00 37.26 19 LEU G N 1
ATOM 5760 C CA . LEU D 1 19 ? -16.228 -34.907 -29.710 1.00 35.80 19 LEU G CA 1
ATOM 5761 C C . LEU D 1 19 ? -15.229 -36.032 -30.093 1.00 37.32 19 LEU G C 1
ATOM 5762 O O . LEU D 1 19 ? -15.020 -36.297 -31.255 1.00 34.82 19 LEU G O 1
ATOM 5767 N N . GLU D 1 20 ? -14.562 -36.619 -29.119 1.00 36.34 20 GLU G N 1
ATOM 5768 C CA . GLU D 1 20 ? -13.541 -37.596 -29.422 1.00 39.09 20 GLU G CA 1
ATOM 5769 C C . GLU D 1 20 ? -14.193 -38.883 -29.908 1.00 41.00 20 GLU G C 1
ATOM 5770 O O . GLU D 1 20 ? -13.639 -39.538 -30.787 1.00 40.97 20 GLU G O 1
ATOM 5776 N N . ARG D 1 21 ? -15.372 -39.230 -29.364 1.00 42.20 21 ARG G N 1
ATOM 5777 C CA . ARG D 1 21 ? -16.122 -40.397 -29.879 1.00 44.95 21 ARG G CA 1
ATOM 5778 C C . ARG D 1 21 ? -16.577 -40.122 -31.326 1.00 46.37 21 ARG G C 1
ATOM 5779 O O . ARG D 1 21 ? -16.454 -40.943 -32.203 1.00 45.24 21 ARG G O 1
ATOM 5787 N N . ILE D 1 22 ? -17.021 -38.907 -31.591 1.00 45.57 22 ILE G N 1
ATOM 5788 C CA . ILE D 1 22 ? -17.338 -38.526 -32.962 1.00 45.74 22 ILE G CA 1
ATOM 5789 C C . ILE D 1 22 ? -16.084 -38.662 -33.842 1.00 44.53 22 ILE G C 1
ATOM 5790 O O . ILE D 1 22 ? -16.116 -39.258 -34.934 1.00 44.53 22 ILE G O 1
ATOM 5795 N N . ALA D 1 23 ? -14.988 -38.065 -33.400 1.00 40.72 23 ALA G N 1
ATOM 5796 C CA . ALA D 1 23 ? -13.764 -38.083 -34.208 1.00 40.51 23 ALA G CA 1
ATOM 5797 C C . ALA D 1 23 ? -13.281 -39.496 -34.545 1.00 41.87 23 ALA G C 1
ATOM 5798 O O . ALA D 1 23 ? -12.756 -39.730 -35.641 1.00 44.42 23 ALA G O 1
ATOM 5800 N N . ARG D 1 24 ? -13.428 -40.403 -33.592 1.00 44.82 24 ARG G N 1
ATOM 5801 C CA . ARG D 1 24 ? -12.972 -41.776 -33.782 1.00 49.02 24 ARG G CA 1
ATOM 5802 C C . ARG D 1 24 ? -13.823 -42.528 -34.768 1.00 50.40 24 ARG G C 1
ATOM 5803 O O . ARG D 1 24 ? -13.366 -43.525 -35.299 1.00 47.19 24 ARG G O 1
ATOM 5811 N N . LYS D 1 25 ? -15.025 -42.031 -35.059 1.00 50.06 25 LYS G N 1
ATOM 5812 C CA . LYS D 1 25 ? -15.810 -42.582 -36.167 1.00 52.45 25 LYS G CA 1
ATOM 5813 C C . LYS D 1 25 ? -15.200 -42.248 -37.487 1.00 53.49 25 LYS G C 1
ATOM 5814 O O . LYS D 1 25 ? -15.487 -42.911 -38.473 1.00 55.23 25 LYS G O 1
ATOM 5820 N N . LEU D 1 26 ? -14.373 -41.223 -37.521 1.00 48.58 26 LEU G N 1
ATOM 5821 C CA . LEU D 1 26 ? -13.719 -40.780 -38.748 1.00 51.12 26 LEU G CA 1
ATOM 5822 C C . LEU D 1 26 ? -12.257 -41.237 -38.919 1.00 48.88 26 LEU G C 1
ATOM 5823 O O . LEU D 1 26 ? -11.778 -41.334 -40.018 1.00 49.12 26 LEU G O 1
ATOM 5828 N N . SER D 1 27 ? -11.518 -41.412 -37.837 1.00 47.25 27 SER G N 1
ATOM 5829 C CA . SER D 1 27 ? -10.129 -41.809 -37.939 1.00 45.41 27 SER G CA 1
ATOM 5830 C C . SER D 1 27 ? -9.720 -42.356 -36.601 1.00 49.40 27 SER G C 1
ATOM 5831 O O . SER D 1 27 ? -10.256 -41.927 -35.565 1.00 48.44 27 SER G O 1
ATOM 5834 N N . ASP D 1 28 ? -8.737 -43.256 -36.591 1.00 50.46 28 ASP G N 1
ATOM 5835 C CA . ASP D 1 28 ? -8.093 -43.606 -35.320 1.00 56.02 28 ASP G CA 1
ATOM 5836 C C . ASP D 1 28 ? -6.931 -42.636 -34.929 1.00 53.41 28 ASP G C 1
ATOM 5837 O O . ASP D 1 28 ? -6.466 -42.677 -33.794 1.00 50.66 28 ASP G O 1
ATOM 5842 N N . ASP D 1 29 ? -6.506 -41.727 -35.824 1.00 47.74 29 ASP G N 1
ATOM 5843 C CA . ASP D 1 29 ? -5.382 -40.845 -35.521 1.00 44.06 29 ASP G CA 1
ATOM 5844 C C . ASP D 1 29 ? -5.898 -39.522 -34.960 1.00 42.50 29 ASP G C 1
ATOM 5845 O O . ASP D 1 29 ? -5.964 -38.520 -35.672 1.00 44.44 29 ASP G O 1
ATOM 5850 N N . VAL D 1 30 ? -6.217 -39.525 -33.666 1.00 40.74 30 VAL G N 1
ATOM 5851 C CA . VAL D 1 30 ? -6.818 -38.390 -32.968 1.00 39.76 30 VAL G CA 1
ATOM 5852 C C . VAL D 1 30 ? -5.900 -37.844 -31.850 1.00 38.59 30 VAL G C 1
ATOM 5853 O O . VAL D 1 30 ? -5.286 -38.599 -31.114 1.00 38.86 30 VAL G O 1
ATOM 5857 N N . TRP D 1 31 ? -5.814 -36.514 -31.767 1.00 37.09 31 TRP G N 1
ATOM 5858 C CA . TRP D 1 31 ? -4.967 -35.806 -30.829 1.00 35.31 31 TRP G CA 1
ATOM 5859 C C . TRP D 1 31 ? -5.842 -34.810 -30.126 1.00 35.05 31 TRP G C 1
ATOM 5860 O O . TRP D 1 31 ? -6.723 -34.205 -30.750 1.00 32.28 31 TRP G O 1
ATOM 5871 N N . VAL D 1 32 ? -5.620 -34.625 -28.827 1.00 36.04 32 VAL G N 1
ATOM 5872 C CA . VAL D 1 32 ? -6.424 -33.679 -28.051 1.00 35.09 32 VAL G CA 1
ATOM 5873 C C . VAL D 1 32 ? -5.527 -32.659 -27.324 1.00 33.76 32 VAL G C 1
ATOM 5874 O O . VAL D 1 32 ? -4.621 -33.070 -26.600 1.00 37.49 32 VAL G O 1
ATOM 5878 N N . VAL D 1 33 ? -5.761 -31.371 -27.559 1.00 31.40 33 VAL G N 1
ATOM 5879 C CA . VAL D 1 33 ? -5.096 -30.324 -26.816 1.00 30.58 33 VAL G CA 1
ATOM 5880 C C . VAL D 1 33 ? -6.194 -29.328 -26.416 1.00 29.43 33 VAL G C 1
ATOM 5881 O O . VAL D 1 33 ? -6.780 -28.689 -27.293 1.00 29.00 33 VAL G O 1
ATOM 5885 N N . ALA D 1 34 ? -6.484 -29.255 -25.115 1.00 29.37 34 ALA G N 1
ATOM 5886 C CA . ALA D 1 34 ? -7.637 -28.536 -24.605 1.00 31.27 34 ALA G CA 1
ATOM 5887 C C . ALA D 1 34 ? -7.322 -27.757 -23.348 1.00 34.40 34 ALA G C 1
ATOM 5888 O O . ALA D 1 34 ? -6.395 -28.114 -22.635 1.00 33.70 34 ALA G O 1
ATOM 5890 N N . PRO D 1 35 ? -8.117 -26.696 -23.049 1.00 31.50 35 PRO G N 1
ATOM 5891 C CA . PRO D 1 35 ? -7.784 -25.897 -21.873 1.00 29.89 35 PRO G CA 1
ATOM 5892 C C . PRO D 1 35 ? -7.874 -26.725 -20.615 1.00 29.09 35 PRO G C 1
ATOM 5893 O O . PRO D 1 35 ? -8.665 -27.666 -20.513 1.00 32.92 35 PRO G O 1
ATOM 5897 N N . GLU D 1 36 ? -7.135 -26.281 -19.607 1.00 29.70 36 GLU G N 1
ATOM 5898 C CA . GLU D 1 36 ? -7.264 -26.809 -18.268 1.00 31.62 36 GLU G CA 1
ATOM 5899 C C . GLU D 1 36 ? -8.652 -26.540 -17.683 1.00 33.89 36 GLU G C 1
ATOM 5900 O O . GLU D 1 36 ? -9.256 -27.397 -17.072 1.00 35.40 36 GLU G O 1
ATOM 5906 N N . THR D 1 37 ? -9.191 -25.373 -17.867 1.00 34.97 37 THR G N 1
ATOM 5907 C CA . THR D 1 37 ? -10.459 -25.126 -17.221 1.00 40.80 37 THR G CA 1
ATOM 5908 C C . THR D 1 37 ? -11.527 -24.594 -18.223 1.00 45.63 37 THR G C 1
ATOM 5909 O O . THR D 1 37 ? -11.176 -24.149 -19.378 1.00 36.33 37 THR G O 1
ATOM 5913 N N . ASP D 1 38 ? -12.797 -24.641 -17.775 1.00 47.45 38 ASP G N 1
ATOM 5914 C CA . ASP D 1 38 ? -13.956 -24.284 -18.643 1.00 52.41 38 ASP G CA 1
ATOM 5915 C C . ASP D 1 38 ? -13.943 -22.800 -18.670 1.00 45.59 38 ASP G C 1
ATOM 5916 O O . ASP D 1 38 ? -14.200 -22.246 -17.616 1.00 42.16 38 ASP G O 1
ATOM 5921 N N . GLN D 1 39 ? -13.852 -22.198 -19.865 1.00 44.16 39 GLN G N 1
ATOM 5922 C CA . GLN D 1 39 ? -13.690 -20.752 -20.048 1.00 48.33 39 GLN G CA 1
ATOM 5923 C C . GLN D 1 39 ? -14.371 -19.898 -21.173 1.00 43.58 39 GLN G C 1
ATOM 5924 O O . GLN D 1 39 ? -13.768 -19.347 -22.159 1.00 47.47 39 GLN G O 1
ATOM 5930 N N . SER D 1 40 ? -15.581 -19.543 -20.836 1.00 33.87 40 SER G N 1
ATOM 5931 C CA . SER D 1 40 ? -16.473 -18.767 -21.705 1.00 35.02 40 SER G CA 1
ATOM 5932 C C . SER D 1 40 ? -15.971 -17.360 -22.048 1.00 33.07 40 SER G C 1
ATOM 5933 O O . SER D 1 40 ? -15.304 -16.744 -21.246 1.00 31.24 40 SER G O 1
ATOM 5936 N N . GLY D 1 41 ? -16.331 -16.860 -23.225 1.00 30.20 41 GLY G N 1
ATOM 5937 C CA . GLY D 1 41 ? -16.165 -15.452 -23.546 1.00 32.24 41 GLY G CA 1
ATOM 5938 C C . GLY D 1 41 ? -14.738 -15.084 -23.966 1.00 30.67 41 GLY G C 1
ATOM 5939 O O . GLY D 1 41 ? -14.432 -13.919 -24.092 1.00 31.23 41 GLY G O 1
ATOM 5940 N N . LEU D 1 42 ? -13.936 -16.076 -24.317 1.00 30.33 42 LEU G N 1
ATOM 5941 C CA . LEU D 1 42 ? -12.526 -15.791 -24.581 1.00 33.95 42 LEU G CA 1
ATOM 5942 C C . LEU D 1 42 ? -12.244 -15.441 -26.056 1.00 28.45 42 LEU G C 1
ATOM 5943 O O . LEU D 1 42 ? -11.123 -14.981 -26.364 1.00 27.69 42 LEU G O 1
ATOM 5948 N N . ALA D 1 43 ? -13.235 -15.685 -26.916 1.00 26.82 43 ALA G N 1
ATOM 5949 C CA . ALA D 1 43 ? -13.206 -15.286 -28.286 1.00 25.93 43 ALA G CA 1
ATOM 5950 C C . ALA D 1 43 ? -11.962 -15.843 -29.000 1.00 27.95 43 ALA G C 1
ATOM 5951 O O . ALA D 1 43 ? -11.665 -17.031 -28.856 1.00 26.75 43 ALA G O 1
ATOM 5953 N N . HIS D 1 44 ? -11.218 -14.989 -29.712 1.00 26.27 44 HIS G N 1
ATOM 5954 C CA . HIS D 1 44 ? -10.048 -15.396 -30.448 1.00 25.14 44 HIS G CA 1
ATOM 5955 C C . HIS D 1 44 ? -8.822 -14.889 -29.716 1.00 25.20 44 HIS G C 1
ATOM 5956 O O . HIS D 1 44 ? -7.795 -14.624 -30.338 1.00 28.40 44 HIS G O 1
ATOM 5963 N N . SER D 1 45 ? -8.884 -14.804 -28.383 1.00 26.75 45 SER G N 1
ATOM 5964 C CA . SER D 1 45 ? -7.752 -14.264 -27.605 1.00 26.77 45 SER G CA 1
ATOM 5965 C C . SER D 1 45 ? -6.700 -15.374 -27.497 1.00 24.85 45 SER G C 1
ATOM 5966 O O . SER D 1 45 ? -6.975 -16.590 -27.562 1.00 24.18 45 SER G O 1
ATOM 5969 N N . LEU D 1 46 ? -5.498 -14.914 -27.349 1.00 28.37 46 LEU G N 1
ATOM 5970 C CA . LEU D 1 46 ? -4.408 -15.848 -27.043 1.00 35.90 46 LEU G CA 1
ATOM 5971 C C . LEU D 1 46 ? -3.497 -15.295 -25.969 1.00 30.49 46 LEU G C 1
ATOM 5972 O O . LEU D 1 46 ? -3.750 -14.212 -25.466 1.00 30.56 46 LEU G O 1
ATOM 5977 N N . THR D 1 47 ? -2.499 -16.069 -25.564 1.00 27.30 47 THR G N 1
ATOM 5978 C CA . THR D 1 47 ? -1.744 -15.745 -24.338 1.00 26.86 47 THR G CA 1
ATOM 5979 C C . THR D 1 47 ? -0.347 -15.297 -24.695 1.00 28.44 47 THR G C 1
ATOM 5980 O O . THR D 1 47 ? 0.513 -16.109 -25.108 1.00 26.11 47 THR G O 1
ATOM 5984 N N . LEU D 1 48 ? -0.159 -14.014 -24.634 1.00 28.95 48 LEU G N 1
ATOM 5985 C CA . LEU D 1 48 ? 1.132 -13.406 -24.955 1.00 32.91 48 LEU G CA 1
ATOM 5986 C C . LEU D 1 48 ? 1.889 -12.904 -23.744 1.00 32.63 48 LEU G C 1
ATOM 5987 O O . LEU D 1 48 ? 3.091 -12.802 -23.756 1.00 31.56 48 LEU G O 1
ATOM 5992 N N . LEU D 1 49 ? 1.179 -12.562 -22.700 1.00 29.02 49 LEU G N 1
ATOM 5993 C CA . LEU D 1 49 ? 1.752 -11.857 -21.581 1.00 36.41 49 LEU G CA 1
ATOM 5994 C C . LEU D 1 49 ? 2.279 -12.772 -20.433 1.00 35.10 49 LEU G C 1
ATOM 5995 O O . LEU D 1 49 ? 3.051 -12.333 -19.609 1.00 32.79 49 LEU G O 1
ATOM 6000 N N . GLU D 1 50 ? 1.810 -14.009 -20.392 1.00 31.85 50 GLU G N 1
ATOM 6001 C CA . GLU D 1 50 ? 2.189 -14.980 -19.450 1.00 34.95 50 GLU G CA 1
ATOM 6002 C C . GLU D 1 50 ? 2.627 -16.279 -20.153 1.00 31.06 50 GLU G C 1
ATOM 6003 O O . GLU D 1 50 ? 2.256 -16.543 -21.276 1.00 28.34 50 GLU G O 1
ATOM 6009 N N . PRO D 1 51 ? 3.369 -17.122 -19.439 1.00 30.63 51 PRO G N 1
ATOM 6010 C CA . PRO D 1 51 ? 3.789 -18.397 -20.042 1.00 30.95 51 PRO G CA 1
ATOM 6011 C C . PRO D 1 51 ? 2.618 -19.304 -20.272 1.00 32.40 51 PRO G C 1
ATOM 6012 O O . PRO D 1 51 ? 1.681 -19.322 -19.493 1.00 31.10 51 PRO G O 1
ATOM 6016 N N . LEU D 1 52 ? 2.724 -20.136 -21.253 1.00 30.05 52 LEU G N 1
ATOM 6017 C CA . LEU D 1 52 ? 1.803 -21.256 -21.398 1.00 28.82 52 LEU G CA 1
ATOM 6018 C C . LEU D 1 52 ? 2.363 -22.505 -20.707 1.00 30.48 52 LEU G C 1
ATOM 6019 O O . LEU D 1 52 ? 3.587 -22.820 -20.829 1.00 32.72 52 LEU G O 1
ATOM 6024 N N . ARG D 1 53 ? 1.496 -23.229 -20.025 1.00 28.54 53 ARG G N 1
ATOM 6025 C CA . ARG D 1 53 ? 1.879 -24.445 -19.343 1.00 33.31 53 ARG G CA 1
ATOM 6026 C C . ARG D 1 53 ? 1.142 -25.641 -19.946 1.00 30.20 53 ARG G C 1
ATOM 6027 O O . ARG D 1 53 ? -0.066 -25.703 -19.897 1.00 32.72 53 ARG G O 1
ATOM 6035 N N . LEU D 1 54 ? 1.904 -26.576 -20.445 1.00 31.08 54 LEU G N 1
ATOM 6036 C CA . LEU D 1 54 ? 1.383 -27.738 -21.145 1.00 34.76 54 LEU G CA 1
ATOM 6037 C C . LEU D 1 54 ? 1.435 -28.916 -20.237 1.00 36.15 54 LEU G C 1
ATOM 6038 O O . LEU D 1 54 ? 2.432 -29.100 -19.604 1.00 37.06 54 LEU G O 1
ATOM 6043 N N . ARG D 1 55 ? 0.361 -29.731 -20.168 1.00 36.53 55 ARG G N 1
ATOM 6044 C CA . ARG D 1 55 ? 0.354 -30.932 -19.269 1.00 35.43 55 ARG G CA 1
ATOM 6045 C C . ARG D 1 55 ? -0.060 -32.140 -20.027 1.00 38.62 55 ARG G C 1
ATOM 6046 O O . ARG D 1 55 ? -1.115 -32.157 -20.630 1.00 34.94 55 ARG G O 1
ATOM 6054 N N . GLN D 1 56 ? 0.775 -33.170 -20.030 1.00 35.52 56 GLN G N 1
ATOM 6055 C CA . GLN D 1 56 ? 0.527 -34.357 -20.787 1.00 39.90 56 GLN G CA 1
ATOM 6056 C C . GLN D 1 56 ? -0.271 -35.343 -19.937 1.00 39.31 56 GLN G C 1
ATOM 6057 O O . GLN D 1 56 ? 0.153 -35.691 -18.856 1.00 45.23 56 GLN G O 1
ATOM 6063 N N . ILE D 1 57 ? -1.413 -35.784 -20.444 1.00 39.49 57 ILE G N 1
ATOM 6064 C CA . ILE D 1 57 ? -2.235 -36.774 -19.752 1.00 39.75 57 ILE G CA 1
ATOM 6065 C C . ILE D 1 57 ? -1.863 -38.155 -20.276 1.00 39.95 57 ILE G C 1
ATOM 6066 O O . ILE D 1 57 ? -1.591 -39.068 -19.493 1.00 41.82 57 ILE G O 1
ATOM 6071 N N . ASP D 1 58 ? -1.811 -38.324 -21.593 1.00 38.42 58 ASP G N 1
ATOM 6072 C CA . ASP D 1 58 ? -1.218 -39.566 -22.195 1.00 43.28 58 ASP G CA 1
ATOM 6073 C C . ASP D 1 58 ? -0.654 -39.121 -23.497 1.00 42.31 58 ASP G C 1
ATOM 6074 O O . ASP D 1 58 ? -0.594 -37.908 -23.782 1.00 43.61 58 ASP G O 1
ATOM 6079 N N . ALA D 1 59 ? -0.261 -40.061 -24.326 1.00 45.03 59 ALA G N 1
ATOM 6080 C CA . ALA D 1 59 ? 0.473 -39.707 -25.559 1.00 45.42 59 ALA G CA 1
ATOM 6081 C C . ALA D 1 59 ? -0.346 -38.892 -26.566 1.00 46.75 59 ALA G C 1
ATOM 6082 O O . ALA D 1 59 ? 0.219 -38.278 -27.452 1.00 45.70 59 ALA G O 1
ATOM 6084 N N . ARG D 1 60 ? -1.670 -38.921 -26.427 1.00 44.98 60 ARG G N 1
ATOM 6085 C CA . ARG D 1 60 ? -2.544 -38.260 -27.337 1.00 44.06 60 ARG G CA 1
ATOM 6086 C C . ARG D 1 60 ? -3.424 -37.211 -26.673 1.00 39.68 60 ARG G C 1
ATOM 6087 O O . ARG D 1 60 ? -4.264 -36.624 -27.353 1.00 38.50 60 ARG G O 1
ATOM 6095 N N . HIS D 1 61 ? -3.241 -36.965 -25.380 1.00 38.52 61 HIS G N 1
ATOM 6096 C CA . HIS D 1 61 ? -4.125 -36.036 -24.671 1.00 38.38 61 HIS G CA 1
ATOM 6097 C C . HIS D 1 61 ? -3.297 -35.095 -23.844 1.00 37.90 61 HIS G C 1
ATOM 6098 O O . HIS D 1 61 ? -2.576 -35.523 -22.966 1.00 36.30 61 HIS G O 1
ATOM 6105 N N . PHE D 1 62 ? -3.525 -33.795 -24.047 1.00 35.29 62 PHE G N 1
ATOM 6106 C CA . PHE D 1 62 ? -2.750 -32.765 -23.415 1.00 33.89 62 PHE G CA 1
ATOM 6107 C C . PHE D 1 62 ? -3.687 -31.658 -22.967 1.00 35.16 62 PHE G C 1
ATOM 6108 O O . PHE D 1 62 ? -4.649 -31.289 -23.708 1.00 31.88 62 PHE G O 1
ATOM 6116 N N . ALA D 1 63 ? -3.433 -31.131 -21.762 1.00 32.19 63 ALA G N 1
ATOM 6117 C CA . ALA D 1 63 ? -4.170 -29.983 -21.281 1.00 28.89 63 ALA G CA 1
ATOM 6118 C C . ALA D 1 63 ? -3.243 -28.791 -21.341 1.00 32.15 63 ALA G C 1
ATOM 6119 O O . ALA D 1 63 ? -2.033 -28.928 -21.127 1.00 35.48 63 ALA G O 1
ATOM 6121 N N . LEU D 1 64 ? -3.800 -27.617 -21.600 1.00 30.80 64 LEU G N 1
ATOM 6122 C CA . LEU D 1 64 ? -2.962 -26.424 -21.728 1.00 31.10 64 LEU G CA 1
ATOM 6123 C C . LEU D 1 64 ? -3.596 -25.303 -20.947 1.00 30.09 64 LEU G C 1
ATOM 6124 O O . LEU D 1 64 ? -4.818 -25.041 -21.030 1.00 31.05 64 LEU G O 1
ATOM 6129 N N . ARG D 1 65 ? -2.798 -24.649 -20.137 1.00 28.15 65 ARG G N 1
ATOM 6130 C CA . ARG D 1 65 ? -3.349 -23.545 -19.370 1.00 32.40 65 ARG G CA 1
ATOM 6131 C C . ARG D 1 65 ? -3.366 -22.328 -20.319 1.00 32.60 65 ARG G C 1
ATOM 6132 O O . ARG D 1 65 ? -2.459 -21.545 -20.344 1.00 36.21 65 ARG G O 1
ATOM 6140 N N . GLY D 1 66 ? -4.421 -22.218 -21.096 1.00 29.92 66 GLY G N 1
ATOM 6141 C CA . GLY D 1 66 ? -4.531 -21.229 -22.125 1.00 29.69 66 GLY G CA 1
ATOM 6142 C C . GLY D 1 66 ? -5.858 -21.359 -22.822 1.00 30.13 66 GLY G C 1
ATOM 6143 O O . GLY D 1 66 ? -6.698 -22.152 -22.407 1.00 29.87 66 GLY G O 1
ATOM 6144 N N . THR D 1 67 ? -6.025 -20.559 -23.865 1.00 29.76 67 THR G N 1
ATOM 6145 C CA . THR D 1 67 ? -7.246 -20.470 -24.662 1.00 27.96 67 THR G CA 1
ATOM 6146 C C . THR D 1 67 ? -7.365 -21.606 -25.703 1.00 29.95 67 THR G C 1
ATOM 6147 O O . THR D 1 67 ? -6.374 -22.284 -26.031 1.00 30.47 67 THR G O 1
ATOM 6151 N N . PRO D 1 68 ? -8.563 -21.785 -26.284 1.00 29.15 68 PRO G N 1
ATOM 6152 C CA . PRO D 1 68 ? -8.652 -22.693 -27.441 1.00 29.87 68 PRO G CA 1
ATOM 6153 C C . PRO D 1 68 ? -7.698 -22.301 -28.603 1.00 31.20 68 PRO G C 1
ATOM 6154 O O . PRO D 1 68 ? -7.172 -23.171 -29.276 1.00 27.72 68 PRO G O 1
ATOM 6158 N N . THR D 1 69 ? -7.475 -21.011 -28.811 1.00 27.47 69 THR G N 1
ATOM 6159 C CA . THR D 1 69 ? -6.588 -20.554 -29.853 1.00 26.98 69 THR G CA 1
ATOM 6160 C C . THR D 1 69 ? -5.165 -20.954 -29.546 1.00 27.08 69 THR G C 1
ATOM 6161 O O . THR D 1 69 ? -4.450 -21.548 -30.392 1.00 28.14 69 THR G O 1
ATOM 6165 N N . ASP D 1 70 ? -4.779 -20.807 -28.263 1.00 28.75 70 ASP G N 1
ATOM 6166 C CA . ASP D 1 70 ? -3.457 -21.271 -27.820 1.00 27.47 70 ASP G CA 1
ATOM 6167 C C . ASP D 1 70 ? -3.364 -22.773 -28.042 1.00 28.85 70 ASP G C 1
ATOM 6168 O O . ASP D 1 70 ? -2.291 -23.277 -28.452 1.00 27.89 70 ASP G O 1
ATOM 6173 N N . CYS D 1 71 ? -4.439 -23.512 -27.735 1.00 25.88 71 CYS G N 1
ATOM 6174 C CA . CYS D 1 71 ? -4.458 -24.947 -27.882 1.00 27.05 71 CYS G CA 1
ATOM 6175 C C . CYS D 1 71 ? -4.202 -25.406 -29.317 1.00 30.02 71 CYS G C 1
ATOM 6176 O O . CYS D 1 71 ? -3.395 -26.323 -29.573 1.00 31.04 71 CYS G O 1
ATOM 6179 N N . VAL D 1 72 ? -4.819 -24.706 -30.272 1.00 31.84 72 VAL G N 1
ATOM 6180 C CA . VAL D 1 72 ? -4.640 -25.117 -31.668 1.00 32.48 72 VAL G CA 1
ATOM 6181 C C . VAL D 1 72 ? -3.218 -24.837 -32.146 1.00 30.78 72 VAL G C 1
ATOM 6182 O O . VAL D 1 72 ? -2.593 -25.681 -32.792 1.00 28.60 72 VAL G O 1
ATOM 6186 N N . ILE D 1 73 ? -2.688 -23.663 -31.795 1.00 29.14 73 ILE G N 1
ATOM 6187 C CA . ILE D 1 73 ? -1.336 -23.349 -32.129 1.00 29.31 73 ILE G CA 1
ATOM 6188 C C . ILE D 1 73 ? -0.344 -24.393 -31.545 1.00 29.85 73 ILE G C 1
ATOM 6189 O O . ILE D 1 73 ? 0.577 -24.864 -32.226 1.00 32.31 73 ILE G O 1
ATOM 6194 N N . MET D 1 74 ? -0.526 -24.720 -30.281 1.00 30.74 74 MET G N 1
ATOM 6195 C CA . MET D 1 74 ? 0.322 -25.698 -29.595 1.00 31.53 74 MET G CA 1
ATOM 6196 C C . MET D 1 74 ? 0.260 -27.046 -30.277 1.00 32.14 74 MET G C 1
ATOM 6197 O O . MET D 1 74 ? 1.270 -27.719 -30.483 1.00 33.42 74 MET G O 1
ATOM 6202 N N . GLY D 1 75 ? -0.951 -27.440 -30.620 1.00 32.52 75 GLY G N 1
ATOM 6203 C CA . GLY D 1 75 ? -1.160 -28.716 -31.291 1.00 33.66 75 GLY G CA 1
ATOM 6204 C C . GLY D 1 75 ? -0.480 -28.750 -32.630 1.00 34.82 75 GLY G C 1
ATOM 6205 O O . GLY D 1 75 ? 0.275 -29.701 -32.907 1.00 37.04 75 GLY G O 1
ATOM 6206 N N . VAL D 1 76 ? -0.709 -27.712 -33.428 1.00 33.47 76 VAL G N 1
ATOM 6207 C CA . VAL D 1 76 ? -0.191 -27.701 -34.777 1.00 34.19 76 VAL G CA 1
ATOM 6208 C C . VAL D 1 76 ? 1.327 -27.540 -34.781 1.00 36.37 76 VAL G C 1
ATOM 6209 O O . VAL D 1 76 ? 1.997 -28.251 -35.511 1.00 37.00 76 VAL G O 1
ATOM 6213 N N . ARG D 1 77 ? 1.862 -26.629 -33.962 1.00 37.97 77 ARG G N 1
ATOM 6214 C CA . ARG D 1 77 ? 3.260 -26.245 -34.062 1.00 39.64 77 ARG G CA 1
ATOM 6215 C C . ARG D 1 77 ? 4.186 -26.991 -33.152 1.00 40.49 77 ARG G C 1
ATOM 6216 O O . ARG D 1 77 ? 5.420 -26.988 -33.363 1.00 42.57 77 ARG G O 1
ATOM 6224 N N . HIS D 1 78 ? 3.659 -27.640 -32.136 1.00 35.77 78 HIS G N 1
ATOM 6225 C CA . HIS D 1 78 ? 4.539 -28.286 -31.207 1.00 37.84 78 HIS G CA 1
ATOM 6226 C C . HIS D 1 78 ? 4.202 -29.745 -30.916 1.00 35.69 78 HIS G C 1
ATOM 6227 O O . HIS D 1 78 ? 5.056 -30.603 -31.030 1.00 36.34 78 HIS G O 1
ATOM 6234 N N . VAL D 1 79 ? 2.953 -30.051 -30.642 1.00 37.97 79 VAL G N 1
ATOM 6235 C CA . VAL D 1 79 ? 2.585 -31.386 -30.142 1.00 38.28 79 VAL G CA 1
ATOM 6236 C C . VAL D 1 79 ? 2.473 -32.439 -31.218 1.00 40.95 79 VAL G C 1
ATOM 6237 O O . VAL D 1 79 ? 3.038 -33.531 -31.052 1.00 38.35 79 VAL G O 1
ATOM 6241 N N . LEU D 1 80 ? 1.804 -32.157 -32.340 1.00 40.06 80 LEU G N 1
ATOM 6242 C CA . LEU D 1 80 ? 1.658 -33.204 -33.330 1.00 43.08 80 LEU G CA 1
ATOM 6243 C C . LEU D 1 80 ? 2.946 -33.424 -34.148 1.00 43.88 80 LEU G C 1
ATOM 6244 O O . LEU D 1 80 ? 3.738 -32.487 -34.345 1.00 43.22 80 LEU G O 1
ATOM 6249 N N . PRO D 1 81 ? 3.137 -34.651 -34.674 1.00 46.11 81 PRO G N 1
ATOM 6250 C CA . PRO D 1 81 ? 4.325 -34.938 -35.483 1.00 46.23 81 PRO G CA 1
ATOM 6251 C C . PRO D 1 81 ? 4.246 -34.305 -36.871 1.00 52.34 81 PRO G C 1
ATOM 6252 O O . PRO D 1 81 ? 5.254 -34.270 -37.572 1.00 57.41 81 PRO G O 1
ATOM 6256 N N . GLY D 1 82 ? 3.075 -33.812 -37.285 1.00 46.06 82 GLY G N 1
ATOM 6257 C CA . GLY D 1 82 ? 2.950 -33.040 -38.523 1.00 46.58 82 GLY G CA 1
ATOM 6258 C C . GLY D 1 82 ? 1.585 -32.417 -38.497 1.00 43.93 82 GLY G C 1
ATOM 6259 O O . GLY D 1 82 ? 0.828 -32.674 -37.589 1.00 42.75 82 GLY G O 1
ATOM 6260 N N . ALA D 1 83 ? 1.291 -31.571 -39.462 1.00 45.59 83 ALA G N 1
ATOM 6261 C CA . ALA D 1 83 ? 0.052 -30.784 -39.416 1.00 45.16 83 ALA G CA 1
ATOM 6262 C C . ALA D 1 83 ? -1.137 -31.722 -39.376 1.00 42.17 83 ALA G C 1
ATOM 6263 O O . ALA D 1 83 ? -1.143 -32.774 -40.011 1.00 39.66 83 ALA G O 1
ATOM 6265 N N . PRO D 1 84 ? -2.143 -31.376 -38.598 1.00 40.59 84 PRO G N 1
ATOM 6266 C CA . PRO D 1 84 ? -3.376 -32.192 -38.730 1.00 41.74 84 PRO G CA 1
ATOM 6267 C C . PRO D 1 84 ? -4.060 -31.954 -40.096 1.00 39.55 84 PRO G C 1
ATOM 6268 O O . PRO D 1 84 ? -3.873 -30.898 -40.714 1.00 43.60 84 PRO G O 1
ATOM 6272 N N . ASP D 1 85 ? -4.876 -32.893 -40.524 1.00 38.34 85 ASP G N 1
ATOM 6273 C CA . ASP D 1 85 ? -5.721 -32.702 -41.720 1.00 41.83 85 ASP G CA 1
ATOM 6274 C C . ASP D 1 85 ? -7.042 -32.050 -41.365 1.00 42.50 85 ASP G C 1
ATOM 6275 O O . ASP D 1 85 ? -7.748 -31.554 -42.240 1.00 38.73 85 ASP G O 1
ATOM 6280 N N . LEU D 1 86 ? -7.396 -32.061 -40.079 1.00 39.48 86 LEU G N 1
ATOM 6281 C CA . LEU D 1 86 ? -8.658 -31.544 -39.657 1.00 39.04 86 LEU G CA 1
ATOM 6282 C C . LEU D 1 86 ? -8.550 -31.106 -38.213 1.00 36.28 86 LEU G C 1
ATOM 6283 O O . LEU D 1 86 ? -7.933 -31.784 -37.375 1.00 37.74 86 LEU G O 1
ATOM 6288 N N . VAL D 1 87 ? -9.109 -29.938 -37.948 1.00 34.04 87 VAL G N 1
ATOM 6289 C CA . VAL D 1 87 ? -9.226 -29.421 -36.571 1.00 35.87 87 VAL G CA 1
ATOM 6290 C C . VAL D 1 87 ? -10.718 -29.377 -36.250 1.00 35.42 87 VAL G C 1
ATOM 6291 O O . VAL D 1 87 ? -11.504 -28.779 -37.021 1.00 32.35 87 VAL G O 1
ATOM 6295 N N . LEU D 1 88 ? -11.085 -30.006 -35.133 1.00 34.01 88 LEU G N 1
ATOM 6296 C CA . LEU D 1 88 ? -12.437 -29.954 -34.604 1.00 33.04 88 LEU G CA 1
ATOM 6297 C C . LEU D 1 88 ? -12.421 -29.311 -33.233 1.00 32.01 88 LEU G C 1
ATOM 6298 O O . LEU D 1 88 ? -11.581 -29.638 -32.365 1.00 32.16 88 LEU G O 1
ATOM 6303 N N . SER D 1 89 ? -13.367 -28.397 -33.027 1.00 30.66 89 SER G N 1
ATOM 6304 C CA . SER D 1 89 ? -13.431 -27.638 -31.802 1.00 29.24 89 SER G CA 1
ATOM 6305 C C . SER D 1 89 ? -14.840 -27.805 -31.243 1.00 31.10 89 SER G C 1
ATOM 6306 O O . SER D 1 89 ? -15.830 -27.477 -31.930 1.00 31.66 89 SER G O 1
ATOM 6309 N N . GLY D 1 90 ? -14.934 -28.254 -29.995 1.00 29.37 90 GLY G N 1
ATOM 6310 C CA . GLY D 1 90 ? -16.240 -28.538 -29.311 1.00 31.75 90 GLY G CA 1
ATOM 6311 C C . GLY D 1 90 ? -16.215 -29.905 -28.618 1.00 34.81 90 GLY G C 1
ATOM 6312 O O . GLY D 1 90 ? -15.158 -30.336 -28.098 1.00 35.92 90 GLY G O 1
ATOM 6313 N N . VAL D 1 91 ? -17.354 -30.577 -28.487 1.00 36.52 91 VAL G N 1
ATOM 6314 C CA . VAL D 1 91 ? -18.703 -30.029 -28.728 1.00 34.98 91 VAL G CA 1
ATOM 6315 C C . VAL D 1 91 ? -19.070 -29.128 -27.554 1.00 32.82 91 VAL G C 1
ATOM 6316 O O . VAL D 1 91 ? -19.106 -29.576 -26.423 1.00 34.57 91 VAL G O 1
ATOM 6320 N N . ASN D 1 92 ? -19.295 -27.834 -27.838 1.00 32.64 92 ASN G N 1
ATOM 6321 C CA . ASN D 1 92 ? -19.554 -26.926 -26.810 1.00 33.89 92 ASN G CA 1
ATOM 6322 C C . ASN D 1 92 ? -20.885 -27.233 -26.130 1.00 34.25 92 ASN G C 1
ATOM 6323 O O .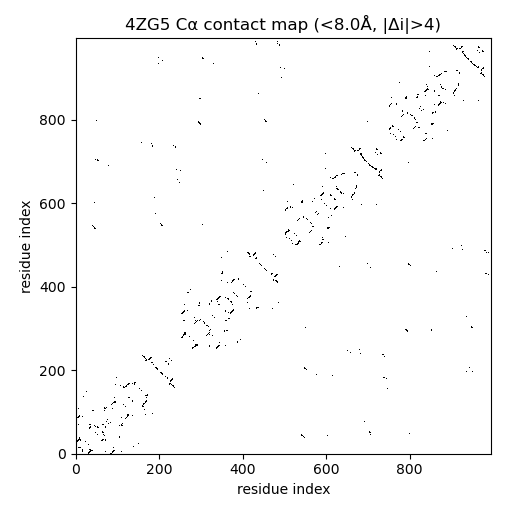 ASN D 1 92 ? -21.885 -27.603 -26.767 1.00 34.53 92 ASN G O 1
ATOM 6328 N N . SER D 1 93 ? -20.854 -27.038 -24.810 1.00 36.70 93 SER G N 1
ATOM 6329 C CA . SER D 1 93 ? -22.051 -27.055 -23.986 1.00 36.93 93 SER G CA 1
ATOM 6330 C C . SER D 1 93 ? -22.741 -25.726 -24.195 1.00 38.25 93 SER G C 1
ATOM 6331 O O . SER D 1 93 ? -22.377 -24.741 -23.540 1.00 35.32 93 SER G O 1
ATOM 6334 N N . GLY D 1 94 ? -23.677 -25.664 -25.146 1.00 37.37 94 GLY G N 1
ATOM 6335 C CA . GLY D 1 94 ? -24.389 -24.399 -25.466 1.00 37.07 94 GLY G CA 1
ATOM 6336 C C . GLY D 1 94 ? -24.162 -24.010 -26.921 1.00 38.48 94 GLY G C 1
ATOM 6337 O O . GLY D 1 94 ? -23.085 -24.277 -27.481 1.00 37.90 94 GLY G O 1
ATOM 6338 N N . ALA D 1 95 ? -25.185 -23.444 -27.566 1.00 38.09 95 ALA G N 1
ATOM 6339 C CA . ALA D 1 95 ? -25.099 -23.073 -28.976 1.00 37.18 95 ALA G CA 1
ATOM 6340 C C . ALA D 1 95 ? -24.149 -21.913 -29.158 1.00 33.95 95 ALA G C 1
ATOM 6341 O O . ALA D 1 95 ? -23.906 -21.175 -28.241 1.00 33.95 95 ALA G O 1
ATOM 6343 N N . ASN D 1 96 ? -23.627 -21.778 -30.366 1.00 37.22 96 ASN G N 1
ATOM 6344 C CA . ASN D 1 96 ? -22.847 -20.606 -30.763 1.00 37.23 96 ASN G CA 1
ATOM 6345 C C . ASN D 1 96 ? -23.388 -20.075 -32.086 1.00 37.64 96 ASN G C 1
ATOM 6346 O O . ASN D 1 96 ? -23.018 -20.539 -33.167 1.00 37.78 96 ASN G O 1
ATOM 6351 N N . MET D 1 97 ? -24.319 -19.141 -32.025 1.00 37.83 97 MET G N 1
ATOM 6352 C CA . MET D 1 97 ? -25.006 -18.630 -33.215 1.00 39.64 97 MET G CA 1
ATOM 6353 C C . MET D 1 97 ? -25.022 -17.087 -33.218 1.00 36.63 97 MET G C 1
ATOM 6354 O O . MET D 1 97 ? -24.847 -16.477 -32.184 1.00 31.79 97 MET G O 1
ATOM 6359 N N . ALA D 1 98 ? -25.221 -16.533 -34.401 1.00 33.58 98 ALA G N 1
ATOM 6360 C CA . ALA D 1 98 ? -25.477 -15.115 -34.572 1.00 35.34 98 ALA G CA 1
ATOM 6361 C C . ALA D 1 98 ? -24.290 -14.338 -33.924 1.00 36.42 98 ALA G C 1
ATOM 6362 O O . ALA D 1 98 ? -23.125 -14.680 -34.197 1.00 35.18 98 ALA G O 1
ATOM 6364 N N . ASP D 1 99 ? -24.557 -13.361 -33.082 1.00 38.24 99 ASP G N 1
ATOM 6365 C CA . ASP D 1 99 ? -23.472 -12.559 -32.519 1.00 44.56 99 ASP G CA 1
ATOM 6366 C C . ASP D 1 99 ? -22.583 -13.345 -31.541 1.00 45.40 99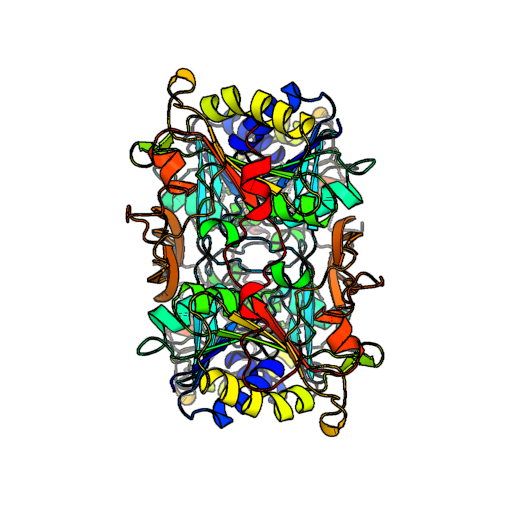 ASP G C 1
ATOM 6367 O O . ASP D 1 99 ? -21.518 -12.867 -31.210 1.00 43.06 99 ASP G O 1
ATOM 6372 N N . ASP D 1 100 ? -22.983 -14.531 -31.096 1.00 39.22 100 ASP G N 1
ATOM 6373 C CA . ASP D 1 100 ? -22.078 -15.333 -30.303 1.00 37.74 100 ASP G CA 1
ATOM 6374 C C . ASP D 1 100 ? -20.718 -15.600 -31.025 1.00 39.71 100 ASP G C 1
ATOM 6375 O O . ASP D 1 100 ? -19.676 -15.765 -30.349 1.00 35.12 100 ASP G O 1
ATOM 6380 N N . VAL D 1 101 ? -20.724 -15.697 -32.349 1.00 40.16 101 VAL G N 1
ATOM 6381 C CA . VAL D 1 101 ? -19.552 -16.190 -33.066 1.00 40.39 101 VAL G CA 1
ATOM 6382 C C . VAL D 1 101 ? -18.308 -15.375 -32.809 1.00 36.17 101 VAL G C 1
ATOM 6383 O O . VAL D 1 101 ? -17.202 -15.936 -32.738 1.00 40.36 101 VAL G O 1
ATOM 6387 N N . THR D 1 102 ? -18.492 -14.070 -32.653 1.00 31.13 102 THR G N 1
ATOM 6388 C CA . THR D 1 102 ? -17.473 -13.056 -32.319 1.00 33.98 102 THR G CA 1
ATOM 6389 C C . THR D 1 102 ? -16.847 -13.236 -30.955 1.00 31.43 102 THR G C 1
ATOM 6390 O O . THR D 1 102 ? -15.736 -12.831 -30.685 1.00 34.32 102 THR G O 1
ATOM 6394 N N . TYR D 1 103 ? -17.619 -13.809 -30.046 1.00 30.08 103 TYR G N 1
ATOM 6395 C CA . TYR D 1 103 ? -17.159 -14.007 -28.662 1.00 28.63 103 TYR G CA 1
ATOM 6396 C C . TYR D 1 103 ? -16.749 -15.437 -28.310 1.00 28.59 103 TYR G C 1
ATOM 6397 O O . TYR D 1 103 ? -16.163 -15.665 -27.261 1.00 30.56 103 TYR G O 1
ATOM 6406 N N . SER D 1 104 ? -17.065 -16.389 -29.186 1.00 29.34 104 SER G N 1
ATOM 6407 C CA . SER D 1 104 ? -16.930 -17.819 -28.911 1.00 28.43 104 SER G CA 1
ATOM 6408 C C . SER D 1 104 ? -15.493 -18.370 -28.998 1.00 28.62 104 SER G C 1
ATOM 6409 O O . SER D 1 104 ? -14.855 -18.306 -30.070 1.00 28.54 104 SER G O 1
ATOM 6412 N N . GLY D 1 105 ? -15.019 -18.927 -27.887 1.00 26.59 105 GLY G N 1
ATOM 6413 C CA . GLY D 1 105 ? -13.760 -19.644 -27.897 1.00 29.17 105 GLY G CA 1
ATOM 6414 C C . GLY D 1 105 ? -13.863 -20.897 -28.777 1.00 26.90 105 GLY G C 1
ATOM 6415 O O . GLY D 1 105 ? -12.873 -21.280 -29.406 1.00 27.10 105 GLY G O 1
ATOM 6416 N N . THR D 1 106 ? -15.021 -21.572 -28.770 1.00 24.54 106 THR G N 1
ATOM 6417 C CA . THR D 1 106 ? -15.230 -22.781 -29.576 1.00 30.43 106 THR G CA 1
ATOM 6418 C C . THR D 1 106 ? -15.058 -22.451 -31.063 1.00 29.36 106 THR G C 1
ATOM 6419 O O . THR D 1 106 ? -14.201 -23.056 -31.744 1.00 28.26 106 THR G O 1
ATOM 6423 N N . VAL D 1 107 ? -15.655 -21.364 -31.499 1.00 24.70 107 VAL G N 1
ATOM 6424 C CA . VAL D 1 107 ? -15.543 -20.930 -32.874 1.00 27.44 107 VAL G CA 1
ATOM 6425 C C . VAL D 1 107 ? -14.076 -20.495 -33.157 1.00 30.23 107 VAL G C 1
ATOM 6426 O O . VAL D 1 107 ? -13.516 -20.795 -34.207 1.00 31.23 107 VAL G O 1
ATOM 6430 N N . ALA D 1 108 ? -13.444 -19.846 -32.196 1.00 31.31 108 ALA G N 1
ATOM 6431 C CA . ALA D 1 108 ? -12.087 -19.311 -32.413 1.00 28.30 108 ALA G CA 1
ATOM 6432 C C . ALA D 1 108 ? -11.099 -20.444 -32.621 1.00 25.42 108 ALA G C 1
ATOM 6433 O O . ALA D 1 108 ? -10.136 -20.315 -33.336 1.00 28.70 108 ALA G O 1
ATOM 6435 N N . GLY D 1 109 ? -11.326 -21.550 -31.950 1.00 27.40 109 GLY G N 1
ATOM 6436 C CA . GLY D 1 109 ? -10.538 -22.748 -32.164 1.00 32.07 109 GLY G CA 1
ATOM 6437 C C . GLY D 1 109 ? -10.502 -23.121 -33.634 1.00 31.79 109 GLY G C 1
ATOM 6438 O O . GLY D 1 109 ? -9.421 -23.451 -34.205 1.00 32.45 109 GLY G O 1
ATOM 6439 N N . ALA D 1 110 ? -11.671 -23.111 -34.237 1.00 33.46 110 ALA G N 1
ATOM 6440 C CA . ALA D 1 110 ? -11.763 -23.416 -35.669 1.00 34.70 110 ALA G CA 1
ATOM 6441 C C . ALA D 1 110 ? -11.138 -22.310 -36.506 1.00 35.03 110 ALA G C 1
ATOM 6442 O O . ALA D 1 110 ? -10.467 -22.590 -37.475 1.00 34.20 110 ALA G O 1
ATOM 6444 N N . MET D 1 111 ? -11.375 -21.059 -36.131 1.00 30.13 111 MET G N 1
ATOM 6445 C CA . MET D 1 111 ? -10.758 -19.950 -36.870 1.00 32.13 111 MET G CA 1
ATOM 6446 C C . MET D 1 111 ? -9.264 -20.086 -36.915 1.00 29.30 111 MET G C 1
ATOM 6447 O O . MET D 1 111 ? -8.602 -19.926 -37.965 1.00 30.51 111 MET G O 1
ATOM 6452 N N . GLU D 1 112 ? -8.701 -20.436 -35.775 1.00 28.29 112 GLU G N 1
ATOM 6453 C CA . GLU D 1 112 ? -7.238 -20.599 -35.707 1.00 28.77 112 GLU G CA 1
ATOM 6454 C C . GLU D 1 112 ? -6.725 -21.754 -36.567 1.00 30.20 112 GLU G C 1
ATOM 6455 O O . GLU D 1 112 ? -5.689 -21.660 -37.265 1.00 31.69 112 GLU G O 1
ATOM 6461 N N . GLY D 1 113 ? -7.441 -22.865 -36.534 1.00 33.05 113 GLY G N 1
ATOM 6462 C CA . GLY D 1 113 ? -7.118 -24.000 -37.449 1.00 35.43 113 GLY G CA 1
ATOM 6463 C C . GLY D 1 113 ? -7.047 -23.489 -38.892 1.00 35.20 113 GLY G C 1
ATOM 6464 O O . GLY D 1 113 ? -6.082 -23.728 -39.674 1.00 32.33 113 GLY G O 1
ATOM 6465 N N . THR D 1 114 ? -8.072 -22.745 -39.264 1.00 35.52 114 THR G N 1
ATOM 6466 C CA . THR D 1 114 ? -8.162 -22.193 -40.619 1.00 34.91 114 THR G CA 1
ATOM 6467 C C . THR D 1 114 ? -6.959 -21.282 -40.892 1.00 36.83 114 THR G C 1
ATOM 6468 O O . THR D 1 114 ? -6.375 -21.355 -41.959 1.00 39.50 114 THR G O 1
ATOM 6472 N N . LEU D 1 115 ? -6.611 -20.393 -39.962 1.00 32.10 115 LEU G N 1
ATOM 6473 C CA . LEU D 1 115 ? -5.501 -19.447 -40.192 1.00 33.18 115 LEU G CA 1
ATOM 6474 C C . LEU D 1 115 ? -4.155 -20.180 -40.292 1.00 34.99 115 LEU G C 1
ATOM 6475 O O . LEU D 1 115 ? -3.220 -19.697 -40.895 1.00 34.11 115 LEU G O 1
ATOM 6480 N N . LEU D 1 116 ? -4.087 -21.357 -39.708 1.00 35.91 116 LEU G N 1
ATOM 6481 C CA . LEU D 1 116 ? -2.915 -22.216 -39.820 1.00 36.59 116 LEU G CA 1
ATOM 6482 C C . LEU D 1 116 ? -2.947 -23.083 -41.057 1.00 38.72 116 LEU G C 1
ATOM 6483 O O . LEU D 1 116 ? -2.065 -23.931 -41.227 1.00 37.74 116 LEU G O 1
ATOM 6488 N N . GLY D 1 117 ? -3.967 -22.940 -41.885 1.00 34.61 117 GLY G N 1
ATOM 6489 C CA . GLY D 1 117 ? -4.010 -23.631 -43.148 1.00 36.87 117 GLY G CA 1
ATOM 6490 C C . GLY D 1 117 ? -4.690 -24.976 -43.084 1.00 37.81 117 GLY G C 1
ATOM 6491 O O . GLY D 1 117 ? -4.484 -25.793 -43.969 1.00 38.29 117 GLY G O 1
ATOM 6492 N N . VAL D 1 118 ? -5.525 -25.217 -42.094 1.00 36.42 118 VAL G N 1
ATOM 6493 C CA . VAL D 1 118 ? -6.144 -26.534 -41.911 1.00 37.05 118 VAL G CA 1
ATOM 6494 C C . VAL D 1 118 ? -7.632 -26.445 -41.931 1.00 36.97 118 VAL G C 1
ATOM 6495 O O . VAL D 1 118 ? -8.216 -25.477 -41.411 1.00 35.23 118 VAL G O 1
ATOM 6499 N N . ARG D 1 119 ? -8.283 -27.416 -42.555 1.00 35.98 119 ARG G N 1
ATOM 6500 C CA . ARG D 1 119 ? -9.755 -27.465 -42.554 1.00 39.24 119 ARG G CA 1
ATOM 6501 C C . ARG D 1 119 ? -10.243 -27.571 -41.101 1.00 38.37 119 ARG G C 1
ATOM 6502 O O . ARG D 1 119 ? -9.672 -28.332 -40.274 1.00 36.32 119 ARG G O 1
ATOM 6505 N N . ALA D 1 120 ? -11.308 -26.836 -40.788 1.00 34.52 120 ALA G N 1
ATOM 6506 C CA . ALA D 1 120 ? -11.704 -26.737 -39.396 1.00 33.02 120 ALA G CA 1
ATOM 6507 C C . ALA D 1 120 ? -13.182 -26.593 -39.257 1.00 34.08 120 ALA G C 1
ATOM 6508 O O . ALA D 1 120 ? -13.800 -25.842 -40.026 1.00 37.24 120 ALA G O 1
ATOM 6510 N N . ILE D 1 121 ? -13.697 -27.216 -38.198 1.00 32.59 121 ILE G N 1
ATOM 6511 C CA . ILE D 1 121 ? -15.110 -27.223 -37.892 1.00 32.88 121 ILE G CA 1
ATOM 6512 C C . ILE D 1 121 ? -15.314 -26.989 -36.396 1.00 32.23 121 ILE G C 1
ATOM 6513 O O . ILE D 1 121 ? -14.670 -27.648 -35.566 1.00 32.29 121 ILE G O 1
ATOM 6518 N N . ALA D 1 122 ? -16.198 -26.037 -36.079 1.00 33.68 122 ALA G N 1
ATOM 6519 C CA . ALA D 1 122 ? -16.694 -25.845 -34.706 1.00 34.76 122 ALA G CA 1
ATOM 6520 C C . ALA D 1 122 ? -18.040 -26.499 -34.540 1.00 34.57 122 ALA G C 1
ATOM 6521 O O . ALA D 1 122 ? -18.876 -26.479 -35.459 1.00 31.95 122 ALA G O 1
ATOM 6523 N N . LEU D 1 123 ? -18.231 -27.104 -33.362 1.00 36.11 123 LEU G N 1
ATOM 6524 C CA . LEU D 1 123 ? -19.461 -27.857 -33.056 1.00 32.84 123 LEU G CA 1
ATOM 6525 C C . LEU D 1 123 ? -19.994 -27.472 -31.714 1.00 32.44 123 LEU G C 1
ATOM 6526 O O . LEU D 1 123 ? -19.237 -27.409 -30.734 1.00 32.38 123 LEU G O 1
ATOM 6531 N N . SER D 1 124 ? -21.299 -27.192 -31.649 1.00 32.66 124 SER G N 1
ATOM 6532 C CA . SER D 1 124 ? -21.929 -26.734 -30.422 1.00 32.99 124 SER G CA 1
ATOM 6533 C C . SER D 1 124 ? -23.301 -27.388 -30.292 1.00 32.48 124 SER G C 1
ATOM 6534 O O . SER D 1 124 ? -23.982 -27.568 -31.276 1.00 33.72 124 SER G O 1
ATOM 6537 N N . GLN D 1 125 ? -23.680 -27.695 -29.063 1.00 35.00 125 GLN G N 1
ATOM 6538 C CA . GLN D 1 125 ? -24.899 -28.409 -28.781 1.00 39.41 125 GLN G CA 1
ATOM 6539 C C . GLN D 1 125 ? -25.810 -27.549 -27.902 1.00 41.64 125 GLN G C 1
ATOM 6540 O O . GLN D 1 125 ? -25.461 -27.175 -26.772 1.00 41.09 125 GLN G O 1
ATOM 6546 N N . GLU D 1 126 ? -26.947 -27.184 -28.459 1.00 44.68 126 GLU G N 1
ATOM 6547 C CA . GLU D 1 126 ? -27.914 -26.381 -27.728 1.00 44.82 126 GLU G CA 1
ATOM 6548 C C . GLU D 1 126 ? -28.467 -27.253 -26.620 1.00 45.95 126 GLU G C 1
ATOM 6549 O O . GLU D 1 126 ? -28.641 -28.472 -26.807 1.00 46.76 126 GLU G O 1
ATOM 6555 N N . TYR D 1 127 ? -28.741 -26.654 -25.469 1.00 50.27 127 TYR G N 1
ATOM 6556 C CA . TYR D 1 127 ? -29.337 -27.402 -24.328 1.00 60.97 127 TYR G CA 1
ATOM 6557 C C . TYR D 1 127 ? -30.476 -26.605 -23.660 1.00 61.16 127 TYR G C 1
ATOM 6558 O O . TYR D 1 127 ? -30.903 -25.613 -24.216 1.00 64.05 127 TYR G O 1
ATOM 6567 N N . GLU D 1 128 ? -31.009 -27.098 -22.530 1.00 68.11 128 GLU G N 1
ATOM 6568 C CA . GLU D 1 128 ? -31.930 -26.295 -21.614 1.00 69.83 128 GLU G CA 1
ATOM 6569 C C . GLU D 1 128 ? -31.394 -25.949 -20.198 1.00 66.13 128 GLU G C 1
ATOM 6570 O O . GLU D 1 128 ? -31.103 -26.832 -19.380 1.00 67.61 128 GLU G O 1
ATOM 6572 N N . ARG D 1 134 ? -27.741 -27.896 -16.149 1.00 81.36 134 ARG G N 1
ATOM 6573 C CA . ARG D 1 134 ? -28.075 -28.041 -17.575 1.00 82.92 134 ARG G CA 1
ATOM 6574 C C . ARG D 1 134 ? -28.203 -29.485 -18.016 1.00 80.99 134 ARG G C 1
ATOM 6575 O O . ARG D 1 134 ? -27.451 -30.370 -17.622 1.00 81.74 134 ARG G O 1
ATOM 6583 N N . ILE D 1 135 ? -29.141 -29.718 -18.911 1.00 78.27 135 ILE G N 1
ATOM 6584 C CA . ILE D 1 135 ? -29.299 -31.054 -19.471 1.00 69.87 135 ILE G CA 1
ATOM 6585 C C . ILE D 1 135 ? -28.999 -30.915 -20.964 1.00 65.94 135 ILE G C 1
ATOM 6586 O O . ILE D 1 135 ? -29.760 -30.286 -21.742 1.00 70.43 135 ILE G O 1
ATOM 6591 N N . VAL D 1 136 ? -27.838 -31.441 -21.341 1.00 56.48 136 VAL G N 1
ATOM 6592 C CA . VAL D 1 136 ? -27.340 -31.290 -22.685 1.00 53.79 136 VAL G CA 1
ATOM 6593 C C . VAL D 1 136 ? -27.544 -32.577 -23.399 1.00 50.65 136 VAL G C 1
ATOM 6594 O O . VAL D 1 136 ? -27.018 -33.585 -22.980 1.00 50.44 136 VAL G O 1
ATOM 6598 N N . PRO D 1 137 ? -28.304 -32.558 -24.502 1.00 49.32 137 PRO G N 1
ATOM 6599 C CA . PRO D 1 137 ? -28.588 -33.799 -25.223 1.00 48.95 137 PRO G CA 1
ATOM 6600 C C . PRO D 1 137 ? -27.437 -34.087 -26.180 1.00 49.17 137 PRO G C 1
ATOM 6601 O O . PRO D 1 137 ? -27.563 -34.001 -27.411 1.00 46.96 137 PRO G O 1
ATOM 6605 N N . TRP D 1 138 ? -26.329 -34.498 -25.577 1.00 49.23 138 TRP G N 1
ATOM 6606 C CA . TRP D 1 138 ? -25.076 -34.814 -26.294 1.00 49.04 138 TRP G CA 1
ATOM 6607 C C . TRP D 1 138 ? -25.263 -35.854 -27.353 1.00 46.24 138 TRP G C 1
ATOM 6608 O O . TRP D 1 138 ? -24.578 -35.831 -28.385 1.00 44.30 138 TRP G O 1
ATOM 6619 N N . GLU D 1 139 ? -26.169 -36.800 -27.077 1.00 48.68 139 GLU G N 1
ATOM 6620 C CA . GLU D 1 139 ? -26.471 -37.872 -27.996 1.00 48.59 139 GLU G CA 1
ATOM 6621 C C . GLU D 1 139 ? -26.903 -37.367 -29.383 1.00 47.31 139 GLU G C 1
ATOM 6622 O O . GLU D 1 139 ? -26.734 -38.047 -30.407 1.00 49.61 139 GLU G O 1
ATOM 6628 N N . THR D 1 140 ? -27.448 -36.162 -29.431 1.00 48.17 140 THR G N 1
ATOM 6629 C CA . THR D 1 140 ? -27.873 -35.583 -30.695 1.00 48.86 140 THR G CA 1
ATOM 6630 C C . THR D 1 140 ? -26.681 -35.219 -31.582 1.00 47.69 140 THR G C 1
ATOM 6631 O O . THR D 1 140 ? -26.564 -35.690 -32.731 1.00 48.07 140 THR G O 1
ATOM 6635 N N . ALA D 1 141 ? -25.765 -34.424 -31.043 1.00 44.70 141 ALA G N 1
ATOM 6636 C CA . ALA D 1 141 ? -24.497 -34.139 -31.791 1.00 44.98 141 ALA G CA 1
ATOM 6637 C C . ALA D 1 141 ? -23.795 -35.444 -32.115 1.00 45.96 141 ALA G C 1
ATOM 6638 O O . ALA D 1 141 ? -23.275 -35.639 -33.212 1.00 46.15 141 ALA G O 1
ATOM 6640 N N . GLU D 1 142 ? -23.805 -36.355 -31.153 1.00 44.73 142 GLU G N 1
ATOM 6641 C CA . GLU D 1 142 ? -23.067 -37.584 -31.309 1.00 47.99 142 GLU G CA 1
ATOM 6642 C C . GLU D 1 142 ? -23.619 -38.453 -32.417 1.00 48.02 142 GLU G C 1
ATOM 6643 O O . GLU D 1 142 ? -22.860 -39.048 -33.174 1.00 54.07 142 GLU G O 1
ATOM 6649 N N . ALA D 1 143 ? -24.937 -38.489 -32.522 1.00 49.91 143 ALA G N 1
ATOM 6650 C CA . ALA D 1 143 ? -25.618 -39.254 -33.571 1.00 51.78 143 ALA G CA 1
ATOM 6651 C C . ALA D 1 143 ? -25.444 -38.652 -34.953 1.00 52.33 143 ALA G C 1
ATOM 6652 O O . ALA D 1 143 ? -25.303 -39.366 -35.924 1.00 51.01 143 ALA G O 1
ATOM 6654 N N . HIS D 1 144 ? -25.443 -37.332 -35.051 1.00 50.40 144 HIS G N 1
ATOM 6655 C CA . HIS D 1 144 ? -25.524 -36.692 -36.359 1.00 50.61 144 HIS G CA 1
ATOM 6656 C C . HIS D 1 144 ? -24.184 -36.156 -36.901 1.00 48.29 144 HIS G C 1
ATOM 6657 O O . HIS D 1 144 ? -23.971 -36.101 -38.113 1.00 50.93 144 HIS G O 1
ATOM 6664 N N . ALA D 1 145 ? -23.277 -35.802 -36.019 1.00 45.23 145 ALA G N 1
ATOM 6665 C CA . ALA D 1 145 ? -22.024 -35.177 -36.451 1.00 43.44 145 ALA G CA 1
ATOM 6666 C C . ALA D 1 145 ? -21.163 -36.036 -37.334 1.00 43.26 145 ALA G C 1
ATOM 6667 O O . ALA D 1 145 ? -20.602 -35.518 -38.294 1.00 41.40 145 ALA G O 1
ATOM 6669 N N . PRO D 1 146 ? -21.105 -37.376 -37.078 1.00 45.22 146 PRO G N 1
ATOM 6670 C CA . PRO D 1 146 ? -20.064 -38.105 -37.825 1.00 46.69 146 PRO G CA 1
ATOM 6671 C C . PRO D 1 146 ? -20.319 -38.061 -39.332 1.00 49.36 146 PRO G C 1
ATOM 6672 O O . PRO D 1 146 ? -19.425 -37.744 -40.101 1.00 51.50 146 PRO G O 1
ATOM 6676 N N . GLU D 1 147 ? -21.553 -38.306 -39.746 1.00 55.80 147 GLU G N 1
ATOM 6677 C CA . GLU D 1 147 ? -21.892 -38.329 -41.163 1.00 58.17 147 GLU G CA 1
ATOM 6678 C C . GLU D 1 147 ? -21.749 -36.956 -41.799 1.00 55.82 147 GLU G C 1
ATOM 6679 O O . GLU D 1 147 ? -21.297 -36.826 -42.931 1.00 52.87 147 GLU G O 1
ATOM 6685 N N . LEU D 1 148 ? -22.114 -35.924 -41.064 1.00 52.04 148 LEU G N 1
ATOM 6686 C CA . LEU D 1 148 ? -22.027 -34.586 -41.613 1.00 54.91 148 LEU G CA 1
ATOM 6687 C C . LEU D 1 148 ? -20.605 -34.147 -41.904 1.00 51.33 148 LEU G C 1
ATOM 6688 O O . LEU D 1 148 ? -20.308 -33.565 -42.955 1.00 50.87 148 LEU G O 1
ATOM 6693 N N . ILE D 1 149 ? -19.736 -34.413 -40.953 1.00 50.41 149 ILE G N 1
ATOM 6694 C CA . ILE D 1 149 ? -18.328 -34.135 -41.147 1.00 47.53 149 ILE G CA 1
ATOM 6695 C C . ILE D 1 149 ? -17.735 -35.002 -42.263 1.00 46.05 149 ILE G C 1
ATOM 6696 O O . ILE D 1 149 ? -16.961 -34.531 -43.102 1.00 46.97 149 ILE G O 1
ATOM 6701 N N . GLY D 1 150 ? -18.111 -36.258 -42.284 1.00 45.68 150 GLY G N 1
ATOM 6702 C CA . GLY D 1 150 ? -17.691 -37.153 -43.411 1.00 50.38 150 GLY G CA 1
ATOM 6703 C C . GLY D 1 150 ? -18.054 -36.588 -44.788 1.00 49.66 150 GLY G C 1
ATOM 6704 O O . GLY D 1 150 ? -17.224 -36.554 -45.688 1.00 50.24 150 GLY G O 1
ATOM 6705 N N . ARG D 1 151 ? -19.285 -36.110 -44.939 1.00 51.68 151 ARG G N 1
ATOM 6706 C CA . ARG D 1 151 ? -19.727 -35.558 -46.230 1.00 52.89 151 ARG G CA 1
ATOM 6707 C C . ARG D 1 151 ? -18.961 -34.295 -46.570 1.00 56.50 151 ARG G C 1
ATOM 6708 O O . ARG D 1 151 ? -18.521 -34.103 -47.696 1.00 57.15 151 ARG G O 1
ATOM 6716 N N . LEU D 1 152 ? -18.784 -33.437 -45.568 1.00 53.76 152 LEU G N 1
ATOM 6717 C CA . LEU D 1 152 ? -18.080 -32.191 -45.774 1.00 53.87 152 LEU G CA 1
ATOM 6718 C C . LEU D 1 152 ? -16.643 -32.398 -46.161 1.00 49.42 152 LEU G C 1
ATOM 6719 O O . LEU D 1 152 ? -16.125 -31.706 -47.003 1.00 51.44 152 LEU G O 1
ATOM 6724 N N . MET D 1 153 ? -16.009 -33.372 -45.555 1.00 50.75 153 MET G N 1
ATOM 6725 C CA . MET D 1 153 ? -14.632 -33.681 -45.872 1.00 51.38 153 MET G CA 1
ATOM 6726 C C . MET D 1 153 ? -14.546 -34.260 -47.259 1.00 54.22 153 MET G C 1
ATOM 6727 O O . MET D 1 153 ? -13.580 -34.017 -47.983 1.00 54.29 153 MET G O 1
ATOM 6732 N N . GLU D 1 154 ? -15.556 -35.047 -47.615 1.00 59.05 154 GLU G N 1
ATOM 6733 C CA . GLU D 1 154 ? -15.597 -35.705 -48.915 1.00 65.13 154 GLU G CA 1
ATOM 6734 C C . GLU D 1 154 ? -15.750 -34.683 -50.044 1.00 66.02 154 GLU G C 1
ATOM 6735 O O . GLU D 1 154 ? -15.026 -34.747 -51.020 1.00 70.02 154 GLU G O 1
ATOM 6741 N N . ALA D 1 155 ? -16.714 -33.782 -49.925 1.00 60.90 155 ALA G N 1
ATOM 6742 C CA . ALA D 1 155 ? -16.794 -32.669 -50.800 1.00 58.32 155 ALA G CA 1
ATOM 6743 C C . ALA D 1 155 ? -15.761 -31.746 -50.227 1.00 64.92 155 ALA G C 1
ATOM 6744 O O . ALA D 1 155 ? -15.648 -31.669 -49.017 1.00 79.18 155 ALA G O 1
ATOM 6746 N N . GLY D 1 156 ? -14.940 -31.086 -51.025 1.00 68.53 156 GLY G N 1
ATOM 6747 C CA . GLY D 1 156 ? -14.051 -30.053 -50.426 1.00 66.18 156 GLY G CA 1
ATOM 6748 C C . GLY D 1 156 ? -14.885 -28.888 -49.903 1.00 60.16 156 GLY G C 1
ATOM 6749 O O . GLY D 1 156 ? -16.083 -28.945 -49.920 1.00 57.47 156 GLY G O 1
ATOM 6750 N N . TRP D 1 157 ? -14.249 -27.862 -49.345 1.00 60.08 157 TRP G N 1
ATOM 6751 C CA . TRP D 1 157 ? -14.903 -26.581 -49.204 1.00 54.79 157 TRP G CA 1
ATOM 6752 C C . TRP D 1 157 ? -13.791 -25.616 -49.393 1.00 51.39 157 TRP G C 1
ATOM 6753 O O . TRP D 1 157 ? -12.628 -26.020 -49.450 1.00 58.26 157 TRP G O 1
ATOM 6764 N N . PRO D 1 158 ? -14.110 -24.352 -49.568 1.00 51.19 158 PRO G N 1
ATOM 6765 C CA . PRO D 1 158 ? -13.013 -23.455 -49.924 1.00 49.42 158 PRO G CA 1
ATOM 6766 C C . PRO D 1 158 ? -11.975 -23.154 -48.847 1.00 48.31 158 PRO G C 1
ATOM 6767 O O . PRO D 1 158 ? -12.263 -23.089 -47.654 1.00 45.29 158 PRO G O 1
ATOM 6771 N N . GLU D 1 159 ? -10.758 -22.937 -49.287 1.00 46.02 159 GLU G N 1
ATOM 6772 C CA . GLU D 1 159 ? -9.701 -22.518 -48.427 1.00 46.07 159 GLU G CA 1
ATOM 6773 C C . GLU D 1 159 ? -10.084 -21.185 -47.776 1.00 45.53 159 GLU G C 1
ATOM 6774 O O . GLU D 1 159 ? -10.790 -20.375 -48.375 1.00 43.28 159 GLU G O 1
ATOM 6780 N N . GLY D 1 160 ? -9.658 -20.979 -46.534 1.00 46.13 160 GLY G N 1
ATOM 6781 C CA . GLY D 1 160 ? -10.053 -19.770 -45.767 1.00 42.46 160 GLY G CA 1
ATOM 6782 C C . GLY D 1 160 ? -11.455 -19.801 -45.141 1.00 39.85 160 GLY G C 1
ATOM 6783 O O . GLY D 1 160 ? -11.869 -18.818 -44.547 1.00 39.66 160 GLY G O 1
ATOM 6784 N N . VAL D 1 161 ? -12.207 -20.883 -45.293 1.00 41.82 161 VAL G N 1
ATOM 6785 C CA . VAL D 1 161 ? -13.562 -20.944 -44.706 1.00 42.82 161 VAL G CA 1
ATOM 6786 C C . VAL D 1 161 ? -13.631 -22.076 -43.738 1.00 37.74 161 VAL G C 1
ATOM 6787 O O . VAL D 1 161 ? -12.974 -23.104 -43.948 1.00 34.73 161 VAL G O 1
ATOM 6791 N N . LEU D 1 162 ? -14.281 -21.823 -42.599 1.00 34.72 162 LEU G N 1
ATOM 6792 C CA . LEU D 1 162 ? -14.438 -22.839 -41.544 1.00 34.55 162 LEU G CA 1
ATOM 6793 C C . LEU D 1 162 ? -15.931 -23.040 -41.437 1.00 37.38 162 LEU G C 1
ATOM 6794 O O . LEU D 1 162 ? -16.710 -22.206 -41.880 1.00 38.21 162 LEU G O 1
ATOM 6799 N N . LEU D 1 163 ? -16.316 -24.161 -40.875 1.00 36.31 163 LEU G N 1
ATOM 6800 C CA . LEU D 1 163 ? -17.708 -24.464 -40.724 1.00 37.65 163 LEU G CA 1
ATOM 6801 C C . LEU D 1 163 ? -18.092 -24.339 -39.269 1.00 33.62 163 LEU G C 1
ATOM 6802 O O . LEU D 1 163 ? -17.431 -24.872 -38.397 1.00 32.92 163 LEU G O 1
ATOM 6807 N N . ASN D 1 164 ? -19.214 -23.717 -39.038 1.00 30.31 164 ASN G N 1
ATOM 6808 C CA . ASN D 1 164 ? -19.789 -23.609 -37.703 1.00 30.45 164 ASN G CA 1
ATOM 6809 C C . ASN D 1 164 ? -21.094 -24.427 -37.609 1.00 31.94 164 ASN G C 1
ATOM 6810 O O . ASN D 1 164 ? -22.104 -24.086 -38.256 1.00 33.12 164 ASN G O 1
ATOM 6815 N N . LEU D 1 165 ? -21.050 -25.490 -36.830 1.00 32.96 165 LEU G N 1
ATOM 6816 C CA . LEU D 1 165 ? -22.153 -26.390 -36.703 1.00 36.98 165 LEU G CA 1
ATOM 6817 C C . LEU D 1 165 ? -22.836 -26.238 -35.370 1.00 33.93 165 LEU G C 1
ATOM 6818 O O . LEU D 1 165 ? -22.167 -26.300 -34.319 1.00 31.76 165 LEU G O 1
ATOM 6823 N N . ASN D 1 166 ? -24.164 -26.098 -35.401 1.00 34.38 166 ASN G N 1
ATOM 6824 C CA . ASN D 1 166 ? -24.975 -26.118 -34.177 1.00 36.68 166 ASN G CA 1
ATOM 6825 C C . ASN D 1 166 ? -26.040 -27.228 -34.274 1.00 37.42 166 ASN G C 1
ATOM 6826 O O . ASN D 1 166 ? -26.670 -27.410 -35.330 1.00 39.75 166 ASN G O 1
ATOM 6831 N N . PHE D 1 167 ? -26.224 -27.946 -33.180 1.00 39.48 167 PHE G N 1
ATOM 6832 C CA . PHE D 1 167 ? -27.194 -29.023 -33.106 1.00 41.99 167 PHE G CA 1
ATOM 6833 C C . PHE D 1 167 ? -28.322 -28.570 -32.167 1.00 42.05 167 PHE G C 1
ATOM 6834 O O . PHE D 1 167 ? -28.050 -28.020 -31.101 1.00 38.64 167 PHE G O 1
ATOM 6842 N N . PRO D 1 168 ? -29.590 -28.775 -32.571 1.00 45.67 168 PRO G N 1
ATOM 6843 C CA . PRO D 1 168 ? -30.654 -28.282 -31.726 1.00 49.77 168 PRO G CA 1
ATOM 6844 C C . PRO D 1 168 ? -30.874 -29.126 -30.473 1.00 51.08 168 PRO G C 1
ATOM 6845 O O . PRO D 1 168 ? -30.446 -30.283 -30.382 1.00 52.73 168 PRO G O 1
ATOM 6849 N N . ASN D 1 169 ? -31.589 -28.534 -29.538 1.00 53.80 169 ASN G N 1
ATOM 6850 C CA . ASN D 1 169 ? -31.993 -29.205 -28.320 1.00 55.57 169 ASN G CA 1
ATOM 6851 C C . ASN D 1 169 ? -33.188 -30.111 -28.623 1.00 52.12 169 ASN G C 1
ATOM 6852 O O . ASN D 1 169 ? -34.303 -29.759 -28.337 1.00 53.64 169 ASN G O 1
ATOM 6857 N N . CYS D 1 170 ? -32.940 -31.232 -29.279 1.00 52.86 170 CYS G N 1
ATOM 6858 C CA . CYS D 1 170 ? -33.968 -32.225 -29.634 1.00 57.26 170 CYS G CA 1
ATOM 6859 C C . CYS D 1 170 ? -33.328 -33.552 -29.345 1.00 54.92 170 CYS G C 1
ATOM 6860 O O . CYS D 1 170 ? -32.125 -33.679 -29.330 1.00 55.69 170 CYS G O 1
ATOM 6863 N N . ALA D 1 171 ? -34.140 -34.568 -29.189 1.00 59.19 171 ALA G N 1
ATOM 6864 C CA . ALA D 1 171 ? -33.652 -35.930 -29.156 1.00 58.93 171 ALA G CA 1
ATOM 6865 C C . ALA D 1 171 ? -33.158 -36.298 -30.534 1.00 59.03 171 ALA G C 1
ATOM 6866 O O . ALA D 1 171 ? -33.603 -35.723 -31.534 1.00 60.12 171 ALA G O 1
ATOM 6868 N N . PRO D 1 172 ? -32.260 -37.287 -30.613 1.00 61.41 172 PRO G N 1
ATOM 6869 C CA . PRO D 1 172 ? -31.586 -37.524 -31.897 1.00 61.21 172 PRO G CA 1
ATOM 6870 C C . PRO D 1 172 ? -32.523 -37.823 -33.034 1.00 60.31 172 PRO G C 1
ATOM 6871 O O . PRO D 1 172 ? -32.340 -37.286 -34.120 1.00 58.02 172 PRO G O 1
ATOM 6875 N N . GLU D 1 173 ? -33.547 -38.632 -32.767 1.00 64.90 173 GLU G N 1
ATOM 6876 C CA . GLU D 1 173 ? -34.493 -39.043 -33.796 1.00 67.92 173 GLU G CA 1
ATOM 6877 C C . GLU D 1 173 ? -35.496 -37.924 -34.157 1.00 65.57 173 GLU G C 1
ATOM 6878 O O . GLU D 1 173 ? -36.144 -37.970 -35.206 1.00 67.74 173 GLU G O 1
ATOM 6884 N N . GLU D 1 174 ? -35.607 -36.928 -33.294 1.00 66.37 174 GLU G N 1
ATOM 6885 C CA . GLU D 1 174 ? -36.470 -35.780 -33.522 1.00 68.41 174 GLU G CA 1
ATOM 6886 C C . GLU D 1 174 ? -35.847 -34.676 -34.408 1.00 65.33 174 GLU G C 1
ATOM 6887 O O . GLU D 1 174 ? -36.575 -33.826 -34.870 1.00 67.08 174 GLU G O 1
ATOM 6893 N N . VAL D 1 175 ? -34.545 -34.642 -34.655 1.00 62.88 175 VAL G N 1
ATOM 6894 C CA . VAL D 1 175 ? -34.032 -33.524 -35.492 1.00 62.99 175 VAL G CA 1
ATOM 6895 C C . VAL D 1 175 ? -34.619 -33.596 -36.924 1.00 67.93 175 VAL G C 1
ATOM 6896 O O . VAL D 1 175 ? -34.697 -34.672 -37.545 1.00 71.04 175 VAL G O 1
ATOM 6900 N N . LYS D 1 176 ? -35.086 -32.440 -37.395 1.00 66.58 176 LYS G N 1
ATOM 6901 C CA . LYS D 1 176 ? -35.910 -32.344 -38.590 1.00 65.24 176 LYS G CA 1
ATOM 6902 C C . LYS D 1 176 ? -35.071 -32.384 -39.853 1.00 64.01 176 LYS G C 1
ATOM 6903 O O . LYS D 1 176 ? -35.573 -32.675 -40.897 1.00 64.73 176 LYS G O 1
ATOM 6909 N N . GLY D 1 177 ? -33.791 -32.078 -39.776 1.00 63.37 177 GLY G N 1
ATOM 6910 C CA . GLY D 1 177 ? -32.961 -32.031 -40.981 1.00 60.94 177 GLY G CA 1
ATOM 6911 C C . GLY D 1 177 ? -31.807 -31.077 -40.709 1.00 58.12 177 GLY G C 1
ATOM 6912 O O . GLY D 1 177 ? -31.519 -30.760 -39.564 1.00 57.85 177 GLY G O 1
ATOM 6913 N N . VAL D 1 178 ? -31.111 -30.694 -41.773 1.00 60.66 178 VAL G N 1
ATOM 6914 C CA . VAL D 1 178 ? -29.918 -29.852 -41.717 1.00 60.68 178 VAL G CA 1
ATOM 6915 C C . VAL D 1 178 ? -30.065 -28.777 -42.777 1.00 58.47 178 VAL G C 1
ATOM 6916 O O . VAL D 1 178 ? -30.651 -29.036 -43.843 1.00 56.83 178 VAL G O 1
ATOM 6920 N N . ARG D 1 179 ? -29.525 -27.594 -42.506 1.00 54.56 179 ARG G N 1
ATOM 6921 C CA . ARG D 1 179 ? -29.639 -26.474 -43.400 1.00 54.26 179 ARG G CA 1
ATOM 6922 C C . ARG D 1 179 ? -28.294 -25.767 -43.437 1.00 51.80 179 ARG G C 1
ATOM 6923 O O . ARG D 1 179 ? -27.679 -25.551 -42.404 1.00 47.75 179 ARG G O 1
ATOM 6931 N N . VAL D 1 180 ? -27.838 -25.383 -44.610 1.00 47.36 180 VAL G N 1
ATOM 6932 C CA . VAL D 1 180 ? -26.758 -24.441 -44.709 1.00 45.70 180 VAL G CA 1
ATOM 6933 C C . VAL D 1 180 ? -27.332 -23.044 -44.468 1.00 45.87 180 VAL G C 1
ATOM 6934 O O . VAL D 1 180 ? -28.200 -22.573 -45.231 1.00 50.49 180 VAL G O 1
ATOM 6938 N N . THR D 1 181 ? -26.852 -22.389 -43.405 1.00 44.78 181 THR G N 1
ATOM 6939 C CA . THR D 1 181 ? -27.415 -21.153 -42.926 1.00 42.54 181 THR G CA 1
ATOM 6940 C C . THR D 1 181 ? -26.435 -19.961 -42.989 1.00 40.36 181 THR G C 1
ATOM 6941 O O . THR D 1 181 ? -25.256 -20.118 -43.234 1.00 36.57 181 THR G O 1
ATOM 6945 N N . ALA D 1 182 ? -26.999 -18.774 -42.824 1.00 40.06 182 ALA G N 1
ATOM 6946 C CA . ALA D 1 182 ? -26.237 -17.516 -42.618 1.00 39.72 182 ALA G CA 1
ATOM 6947 C C . ALA D 1 182 ? -26.169 -17.210 -41.122 1.00 38.50 182 ALA G C 1
ATOM 6948 O O . ALA D 1 182 ? -27.056 -17.599 -40.368 1.00 35.43 182 ALA G O 1
ATOM 6950 N N . GLN D 1 183 ? -25.120 -16.492 -40.708 1.00 37.32 183 GLN G N 1
ATOM 6951 C CA . GLN D 1 183 ? -25.001 -16.062 -39.338 1.00 37.25 183 GLN G CA 1
ATOM 6952 C C . GLN D 1 183 ? -26.159 -15.133 -39.028 1.00 39.22 183 GLN G C 1
ATOM 6953 O O . GLN D 1 183 ? -26.472 -14.263 -39.842 1.00 39.88 183 GLN G O 1
ATOM 6959 N N . GLY D 1 184 ? -26.860 -15.344 -37.910 1.00 38.50 184 GLY G N 1
ATOM 6960 C CA . GLY D 1 184 ? -28.010 -14.517 -37.632 1.00 40.51 184 GLY G CA 1
ATOM 6961 C C . GLY D 1 184 ? -27.510 -13.237 -36.983 1.00 41.02 184 GLY G C 1
ATOM 6962 O O . GLY D 1 184 ? -26.326 -13.048 -36.787 1.00 35.37 184 GLY G O 1
ATOM 6963 N N . LYS D 1 185 ? -28.435 -12.367 -36.639 1.00 43.89 185 LYS G N 1
ATOM 6964 C CA . LYS D 1 185 ? -28.139 -11.120 -35.978 1.00 50.13 185 LYS G CA 1
ATOM 6965 C C . LYS D 1 185 ? -29.192 -10.962 -34.879 1.00 55.12 185 LYS G C 1
ATOM 6966 O O . LYS D 1 185 ? -30.384 -10.949 -35.141 1.00 61.80 185 LYS G O 1
ATOM 6972 N N . LEU D 1 186 ? -28.702 -10.960 -33.651 1.00 65.31 186 LEU G N 1
ATOM 6973 C CA . LEU D 1 186 ? -29.495 -10.833 -32.439 1.00 66.96 186 LEU G CA 1
ATOM 6974 C C . LEU D 1 186 ? -29.259 -9.466 -31.874 1.00 58.49 186 LEU G C 1
ATOM 6975 O O . LEU D 1 186 ? -28.247 -8.819 -32.122 1.00 57.06 186 LEU G O 1
ATOM 6980 N N . SER D 1 187 ? -30.192 -9.063 -31.046 1.00 55.59 187 SER G N 1
ATOM 6981 C CA . SER D 1 187 ? -30.090 -7.815 -30.273 1.00 59.89 187 SER G CA 1
ATOM 6982 C C . SER D 1 187 ? -29.073 -7.923 -29.124 1.00 55.06 187 SER G C 1
ATOM 6983 O O . SER D 1 187 ? -29.067 -8.885 -28.371 1.00 54.73 187 SER G O 1
ATOM 6986 N N . HIS D 1 188 ? -28.228 -6.926 -28.974 1.00 56.45 188 HIS G N 1
ATOM 6987 C CA . HIS D 1 188 ? -27.136 -7.082 -28.025 1.00 57.57 188 HIS G CA 1
ATOM 6988 C C . HIS D 1 188 ? -27.633 -7.085 -26.605 1.00 51.95 188 HIS G C 1
ATOM 6989 O O . HIS D 1 188 ? -28.142 -6.032 -26.163 1.00 56.87 188 HIS G O 1
ATOM 6996 N N . ASP D 1 189 ? -27.530 -8.205 -25.864 1.00 44.25 189 ASP G N 1
ATOM 6997 C CA . ASP D 1 189 ? -28.279 -8.182 -24.615 1.00 43.68 189 ASP G CA 1
ATOM 6998 C C . ASP D 1 189 ? -27.363 -8.312 -23.370 1.00 39.87 189 ASP G C 1
ATOM 6999 O O . ASP D 1 189 ? -27.520 -9.220 -22.575 1.00 35.32 189 ASP G O 1
ATOM 7004 N N . ALA D 1 190 ? -26.408 -7.391 -23.248 1.00 35.60 190 ALA G N 1
ATOM 7005 C CA . ALA D 1 190 ? -25.412 -7.414 -22.170 1.00 32.84 190 ALA G CA 1
ATOM 7006 C C . ALA D 1 190 ? -26.074 -6.885 -20.911 1.00 34.54 190 ALA G C 1
ATOM 7007 O O . ALA D 1 190 ? -26.816 -5.921 -20.976 1.00 34.12 190 ALA G O 1
ATOM 7009 N N . ARG D 1 191 ? -25.826 -7.542 -19.757 1.00 32.61 191 ARG G N 1
ATOM 7010 C CA . ARG D 1 191 ? -26.368 -7.089 -18.466 1.00 32.63 191 ARG G CA 1
ATOM 7011 C C . ARG D 1 191 ? -25.163 -6.965 -17.476 1.00 32.52 191 ARG G C 1
ATOM 7012 O O . ARG D 1 191 ? -24.227 -7.764 -17.544 1.00 32.84 191 ARG G O 1
ATOM 7020 N N . LEU D 1 192 ? -25.166 -5.920 -16.664 1.00 31.79 192 LEU G N 1
ATOM 7021 C CA . LEU D 1 192 ? -24.213 -5.692 -15.574 1.00 34.07 192 LEU G CA 1
ATOM 7022 C C . LEU D 1 192 ? -24.985 -5.755 -14.268 1.00 34.65 192 LEU G C 1
ATOM 7023 O O . LEU D 1 192 ? -25.981 -5.024 -14.104 1.00 34.92 192 LEU G O 1
ATOM 7028 N N . ASP D 1 193 ? -24.603 -6.650 -13.372 1.00 33.02 193 ASP G N 1
ATOM 7029 C CA . ASP D 1 193 ? -25.159 -6.628 -12.032 1.00 35.13 193 ASP G CA 1
ATOM 7030 C C . ASP D 1 193 ? -24.117 -5.937 -11.120 1.00 29.77 193 ASP G C 1
ATOM 7031 O O . ASP D 1 193 ? -23.020 -6.436 -10.947 1.00 28.08 193 ASP G O 1
ATOM 7036 N N . GLU D 1 194 ? -24.515 -4.876 -10.461 1.00 27.98 194 GLU G N 1
ATOM 7037 C CA . GLU D 1 194 ? -23.641 -4.209 -9.475 1.00 28.18 194 GLU G CA 1
ATOM 7038 C C . GLU D 1 194 ? -23.807 -4.801 -8.064 1.00 28.44 194 GLU G C 1
ATOM 7039 O O . GLU D 1 194 ? -24.932 -4.960 -7.572 1.00 28.54 194 GLU G O 1
ATOM 7045 N N . ARG D 1 195 ? -22.696 -5.004 -7.367 1.00 29.01 195 ARG G N 1
ATOM 7046 C CA . ARG D 1 195 ? -22.707 -5.481 -5.990 1.00 30.66 195 ARG G CA 1
ATOM 7047 C C . ARG D 1 195 ? -21.611 -4.815 -5.118 1.00 31.89 195 ARG G C 1
ATOM 7048 O O . ARG D 1 195 ? -20.780 -4.084 -5.631 1.00 31.97 195 ARG G O 1
ATOM 7056 N N . ARG D 1 196 ? -21.545 -5.246 -3.866 1.00 32.31 196 ARG G N 1
ATOM 7057 C CA . ARG D 1 196 ? -20.469 -4.921 -2.912 1.00 34.87 196 ARG G CA 1
ATOM 7058 C C . ARG D 1 196 ? -19.872 -6.196 -2.285 1.00 34.00 196 ARG G C 1
ATOM 7059 O O . ARG D 1 196 ? -20.598 -7.128 -1.907 1.00 39.06 196 ARG G O 1
ATOM 7067 N N . ASP D 1 197 ? -18.557 -6.243 -2.205 1.00 31.91 197 ASP G N 1
ATOM 7068 C CA . ASP D 1 197 ? -17.857 -7.455 -1.758 1.00 31.38 197 ASP G CA 1
ATOM 7069 C C . ASP D 1 197 ? -17.896 -7.529 -0.228 1.00 32.79 197 ASP G C 1
ATOM 7070 O O . ASP D 1 197 ? -18.535 -6.696 0.399 1.00 30.80 197 ASP G O 1
ATOM 7075 N N . GLY D 1 198 ? -17.258 -8.539 0.356 1.00 37.16 198 GLY G N 1
ATOM 7076 C CA . GLY D 1 198 ? -17.227 -8.705 1.815 1.00 39.61 198 GLY G CA 1
ATOM 7077 C C . GLY D 1 198 ? -16.586 -7.559 2.570 1.00 41.90 198 GLY G C 1
ATOM 7078 O O . GLY D 1 198 ? -16.929 -7.334 3.733 1.00 42.84 198 GLY G O 1
ATOM 7079 N N . ARG D 1 199 ? -15.724 -6.764 1.914 1.00 38.79 199 ARG G N 1
ATOM 7080 C CA . ARG D 1 199 ? -15.206 -5.513 2.501 1.00 38.66 199 ARG G CA 1
ATOM 7081 C C . ARG D 1 199 ? -15.942 -4.250 2.115 1.00 39.49 199 ARG G C 1
ATOM 7082 O O . ARG D 1 199 ? -15.441 -3.150 2.354 1.00 42.53 199 ARG G O 1
ATOM 7090 N N . GLY D 1 200 ? -17.088 -4.371 1.445 1.00 35.45 200 GLY G N 1
ATOM 7091 C CA . GLY D 1 200 ? -17.878 -3.168 1.085 1.00 34.94 200 GLY G CA 1
ATOM 7092 C C . GLY D 1 200 ? -17.525 -2.563 -0.275 1.00 32.50 200 GLY G C 1
ATOM 7093 O O . GLY D 1 200 ? -18.087 -1.570 -0.653 1.00 33.77 200 GLY G O 1
ATOM 7094 N N . PHE D 1 201 ? -16.558 -3.149 -1.016 1.00 32.49 201 PHE G N 1
ATOM 7095 C CA . PHE D 1 201 ? -16.097 -2.529 -2.231 1.00 34.19 201 PHE G CA 1
ATOM 7096 C C . PHE D 1 201 ? -16.919 -2.980 -3.440 1.00 31.74 201 PHE G C 1
ATOM 7097 O O . PHE D 1 201 ? -17.182 -4.171 -3.585 1.00 28.71 201 PHE G O 1
ATOM 7105 N N . PRO D 1 202 ? -17.134 -2.049 -4.355 1.00 29.94 202 PRO G N 1
ATOM 7106 C CA . PRO D 1 202 ? -18.013 -2.361 -5.487 1.00 31.46 202 PRO G CA 1
ATOM 7107 C C . PRO D 1 202 ? -17.389 -3.281 -6.492 1.00 30.45 202 PRO G C 1
ATOM 7108 O O . PRO D 1 202 ? -16.157 -3.239 -6.760 1.00 25.13 202 PRO G O 1
ATOM 7112 N N . TYR D 1 203 ? -18.235 -4.080 -7.079 1.00 27.62 203 TYR G N 1
ATOM 7113 C CA . TYR D 1 203 ? -17.924 -4.826 -8.264 1.00 27.23 203 TYR G CA 1
ATOM 7114 C C . TYR D 1 203 ? -19.142 -5.102 -9.148 1.00 26.05 203 TYR G C 1
ATOM 7115 O O . TYR D 1 203 ? -20.278 -4.830 -8.728 1.00 26.65 203 TYR G O 1
ATOM 7124 N N . PHE D 1 204 ? -18.868 -5.633 -10.347 1.00 25.94 204 PHE G N 1
ATOM 7125 C CA . PHE D 1 204 ? -19.898 -5.970 -11.301 1.00 26.61 204 PHE G CA 1
ATOM 7126 C C . PHE D 1 204 ? -19.720 -7.391 -11.873 1.00 26.68 204 PHE G C 1
ATOM 7127 O O . PHE D 1 204 ? -18.582 -7.890 -12.047 1.00 23.86 204 PHE G O 1
ATOM 7135 N N . TRP D 1 205 ? -20.870 -8.036 -12.081 1.00 26.32 205 TRP G N 1
ATOM 7136 C CA . TRP D 1 205 ? -20.904 -9.221 -12.933 1.00 26.52 205 TRP G CA 1
ATOM 7137 C C . TRP D 1 205 ? -21.461 -8.854 -14.293 1.00 25.23 205 TRP G C 1
ATOM 7138 O O . TRP D 1 205 ? -22.552 -8.166 -14.401 1.00 26.85 205 TRP G O 1
ATOM 7149 N N . LEU D 1 206 ? -20.722 -9.225 -15.313 1.00 23.42 206 LEU G N 1
ATOM 7150 C CA . LEU D 1 206 ? -21.216 -9.117 -16.705 1.00 25.46 206 LEU G CA 1
ATOM 7151 C C . LEU D 1 206 ? -21.881 -10.429 -17.092 1.00 29.38 206 LEU G C 1
ATOM 7152 O O . LEU D 1 206 ? -21.274 -11.504 -16.904 1.00 26.00 206 LEU G O 1
ATOM 7157 N N . HIS D 1 207 ? -23.043 -10.339 -17.690 1.00 28.79 207 HIS G N 1
ATOM 7158 C CA . HIS D 1 207 ? -23.630 -11.541 -18.361 1.00 30.41 207 HIS G CA 1
ATOM 7159 C C . HIS D 1 207 ? -24.571 -11.123 -19.482 1.00 31.65 207 HIS G C 1
ATOM 7160 O O . HIS D 1 207 ? -25.003 -9.948 -19.587 1.00 31.37 207 HIS G O 1
ATOM 7167 N N . PHE D 1 208 ? -24.993 -12.100 -20.249 1.00 33.08 208 PHE G N 1
ATOM 7168 C CA . PHE D 1 208 ? -25.803 -11.858 -21.406 1.00 34.22 208 PHE G CA 1
ATOM 7169 C C . PHE D 1 208 ? -27.114 -12.626 -21.444 1.00 33.92 208 PHE G C 1
ATOM 7170 O O . PHE D 1 208 ? -27.147 -13.780 -21.172 1.00 34.34 208 PHE G O 1
ATOM 7178 N N . GLY D 1 209 ? -28.170 -11.940 -21.824 1.00 34.19 209 GLY G N 1
ATOM 7179 C CA . GLY D 1 209 ? -29.437 -12.555 -22.149 1.00 42.24 209 GLY G CA 1
ATOM 7180 C C . GLY D 1 209 ? -29.540 -12.726 -23.655 1.00 45.37 209 GLY G C 1
ATOM 7181 O O . GLY D 1 209 ? -28.577 -12.545 -24.356 1.00 39.57 209 GLY G O 1
ATOM 7182 N N . ARG D 1 210 ? -30.695 -13.133 -24.156 1.00 46.29 210 ARG G N 1
ATOM 7183 C CA . ARG D 1 210 ? -30.796 -13.497 -25.559 1.00 53.29 210 ARG G CA 1
ATOM 7184 C C . ARG D 1 210 ? -31.147 -12.401 -26.562 1.00 58.24 210 ARG G C 1
ATOM 7185 O O . ARG D 1 210 ? -31.122 -12.623 -27.740 1.00 46.57 210 ARG G O 1
ATOM 7193 N N . GLY D 1 211 ? -31.451 -11.219 -26.103 1.00 64.87 211 GLY G N 1
ATOM 7194 C CA . GLY D 1 211 ? -31.772 -10.152 -27.010 1.00 55.38 211 GLY G CA 1
ATOM 7195 C C . GLY D 1 211 ? -33.073 -10.405 -27.706 1.00 62.13 211 GLY G C 1
ATOM 7196 O O . GLY D 1 211 ? -33.645 -11.458 -27.590 1.00 57.94 211 GLY G O 1
ATOM 7197 N N . LYS D 1 212 ? -33.525 -9.418 -28.446 1.00 65.74 212 LYS G N 1
ATOM 7198 C CA . LYS D 1 212 ? -34.837 -9.462 -29.035 1.00 70.31 212 LYS G CA 1
ATOM 7199 C C . LYS D 1 212 ? -34.824 -9.238 -30.540 1.00 78.73 212 LYS G C 1
ATOM 7200 O O . LYS D 1 212 ? -35.755 -8.653 -31.063 1.00 87.23 212 LYS G O 1
ATOM 7202 N N . ALA D 1 213 ? -33.815 -9.677 -31.280 1.00 77.66 213 ALA G N 1
ATOM 7203 C CA . ALA D 1 213 ? -33.987 -9.388 -32.685 1.00 77.16 213 ALA G CA 1
ATOM 7204 C C . ALA D 1 213 ? -34.942 -10.261 -33.457 1.00 73.19 213 ALA G C 1
ATOM 7205 O O . ALA D 1 213 ? -35.227 -11.378 -33.107 1.00 69.63 213 ALA G O 1
ATOM 7207 N N . PRO D 1 214 ? -35.435 -9.711 -34.535 1.00 69.29 214 PRO G N 1
ATOM 7208 C CA . PRO D 1 214 ? -36.134 -10.517 -35.507 1.00 69.41 214 PRO G CA 1
ATOM 7209 C C . PRO D 1 214 ? -35.120 -11.445 -36.135 1.00 66.47 214 PRO G C 1
ATOM 7210 O O . PRO D 1 214 ? -34.006 -11.065 -36.360 1.00 71.88 214 PRO G O 1
ATOM 7214 N N . VAL D 1 215 ? -35.496 -12.668 -36.398 1.00 66.03 215 VAL G N 1
ATOM 7215 C CA . VAL D 1 215 ? -34.546 -13.650 -36.921 1.00 68.84 215 VAL G CA 1
ATOM 7216 C C . VAL D 1 215 ? -34.815 -13.594 -38.385 1.00 64.76 215 VAL G C 1
ATOM 7217 O O . VAL D 1 215 ? -35.961 -13.424 -38.789 1.00 65.23 215 VAL G O 1
ATOM 7221 N N . ALA D 1 216 ? -33.771 -13.651 -39.185 1.00 55.81 216 ALA G N 1
ATOM 7222 C CA . ALA D 1 216 ? -33.975 -13.865 -40.609 1.00 54.64 216 ALA G CA 1
ATOM 7223 C C . ALA D 1 216 ? -34.323 -15.345 -40.806 1.00 52.73 216 ALA G C 1
ATOM 7224 O O . ALA D 1 216 ? -33.812 -16.181 -40.051 1.00 50.52 216 ALA G O 1
ATOM 7226 N N . ASP D 1 217 ? -35.177 -15.673 -41.778 1.00 57.41 217 ASP G N 1
ATOM 7227 C CA . ASP D 1 217 ? -35.598 -17.092 -41.974 1.00 58.22 217 ASP G CA 1
ATOM 7228 C C . ASP D 1 217 ? -34.445 -17.928 -42.533 1.00 60.54 217 ASP G C 1
ATOM 7229 O O . ASP D 1 217 ? -34.514 -19.123 -42.443 1.00 56.24 217 ASP G O 1
ATOM 7234 N N . ASP D 1 218 ? -33.343 -17.329 -43.010 1.00 61.35 218 ASP G N 1
ATOM 7235 C CA . ASP D 1 218 ? -32.168 -18.107 -43.471 1.00 56.21 218 ASP G CA 1
ATOM 7236 C C . ASP D 1 218 ? -31.040 -18.215 -42.410 1.00 50.00 218 ASP G C 1
ATOM 7237 O O . ASP D 1 218 ? -29.981 -18.789 -42.660 1.00 47.60 218 ASP G O 1
ATOM 7242 N N . SER D 1 219 ? -31.290 -17.748 -41.196 1.00 48.02 219 SER G N 1
ATOM 7243 C CA . SER D 1 219 ? -30.256 -17.716 -40.165 1.00 45.79 219 SER G CA 1
ATOM 7244 C C . SER D 1 219 ? -30.069 -19.049 -39.385 1.00 43.98 219 SER G C 1
ATOM 7245 O O . SER D 1 219 ? -30.949 -19.927 -39.328 1.00 44.90 219 SER G O 1
ATOM 7248 N N . ASP D 1 220 ? -28.887 -19.190 -38.853 1.00 39.12 220 ASP G N 1
ATOM 7249 C CA . ASP D 1 220 ? -28.558 -20.250 -37.897 1.00 40.86 220 ASP G CA 1
ATOM 7250 C C . ASP D 1 220 ? -29.608 -20.384 -36.790 1.00 42.31 220 ASP G C 1
ATOM 7251 O O . ASP D 1 220 ? -30.120 -21.488 -36.494 1.00 37.93 220 ASP G O 1
ATOM 7256 N N . ILE D 1 221 ? -29.995 -19.243 -36.256 1.00 43.30 221 ILE G N 1
ATOM 7257 C CA . ILE D 1 221 ? -31.007 -19.220 -35.219 1.00 48.41 221 ILE G CA 1
ATOM 7258 C C . ILE D 1 221 ? -32.331 -19.825 -35.652 1.00 48.60 221 ILE G C 1
ATOM 7259 O O . ILE D 1 221 ? -32.885 -20.653 -34.933 1.00 49.73 221 ILE G O 1
ATOM 7264 N N . ALA D 1 222 ? -32.815 -19.410 -36.807 1.00 48.67 222 ALA G N 1
ATOM 7265 C CA . ALA D 1 222 ? -34.079 -19.880 -37.310 1.00 51.83 222 ALA G CA 1
ATOM 7266 C C . ALA D 1 222 ? -34.018 -21.386 -37.536 1.00 52.83 222 ALA G C 1
ATOM 7267 O O . ALA D 1 222 ? -34.970 -22.087 -37.238 1.00 53.34 222 ALA G O 1
ATOM 7269 N N . ALA D 1 223 ? -32.907 -21.881 -38.046 1.00 50.36 223 ALA G N 1
ATOM 7270 C CA . ALA D 1 223 ? -32.771 -23.318 -38.256 1.00 51.77 223 ALA G CA 1
ATOM 7271 C C . ALA D 1 223 ? -32.887 -24.098 -36.958 1.00 52.39 223 ALA G C 1
ATOM 7272 O O . ALA D 1 223 ? -33.684 -25.069 -36.845 1.00 51.19 223 ALA G O 1
ATOM 7274 N N . ILE D 1 224 ? -32.093 -23.688 -35.985 1.00 51.99 224 ILE G N 1
ATOM 7275 C CA . ILE D 1 224 ? -32.104 -24.331 -34.696 1.00 55.86 224 ILE G CA 1
ATOM 7276 C C . ILE D 1 224 ? -33.505 -24.220 -34.096 1.00 61.70 224 ILE G C 1
ATOM 7277 O O . ILE D 1 224 ? -33.970 -25.176 -33.492 1.00 62.57 224 ILE G O 1
ATOM 7282 N N . ARG D 1 225 ? -34.171 -23.069 -34.213 1.00 62.72 225 ARG G N 1
ATOM 7283 C CA . ARG D 1 225 ? -35.522 -22.988 -33.634 1.00 66.17 225 ARG G CA 1
ATOM 7284 C C . ARG D 1 225 ? -36.479 -23.952 -34.251 1.00 64.33 225 ARG G C 1
ATOM 7285 O O . ARG D 1 225 ? -37.404 -24.372 -33.606 1.00 64.51 225 ARG G O 1
ATOM 7293 N N . SER D 1 226 ? -36.281 -24.256 -35.518 1.00 66.85 226 SER G N 1
ATOM 7294 C CA . SER D 1 226 ? -37.093 -25.217 -36.214 1.00 64.33 226 SER G CA 1
ATOM 7295 C C . SER D 1 226 ? -36.732 -26.670 -35.931 1.00 61.47 226 SER G C 1
ATOM 7296 O O . SER D 1 226 ? -37.393 -27.551 -36.452 1.00 60.50 226 SER G O 1
ATOM 7299 N N . GLY D 1 227 ? -35.688 -26.935 -35.142 1.00 56.34 227 GLY G N 1
ATOM 7300 C CA . GLY D 1 227 ? -35.290 -28.308 -34.868 1.00 54.44 227 GLY G CA 1
ATOM 7301 C C . GLY D 1 227 ? -34.372 -28.842 -35.949 1.00 52.47 227 GLY G C 1
ATOM 7302 O O . GLY D 1 227 ? -34.233 -30.052 -36.120 1.00 54.43 227 GLY G O 1
ATOM 7303 N N . CYS D 1 228 ? -33.725 -27.956 -36.684 1.00 50.92 228 CYS G N 1
ATOM 7304 C CA . CYS D 1 228 ? -32.825 -28.395 -37.727 1.00 53.39 228 CYS G CA 1
ATOM 7305 C C . CYS D 1 228 ? -31.387 -28.155 -37.199 1.00 47.91 228 CYS G C 1
ATOM 7306 O O . CYS D 1 228 ? -31.130 -27.258 -36.389 1.00 46.77 228 CYS G O 1
ATOM 7309 N N . ILE D 1 229 ? -30.470 -28.992 -37.644 1.00 47.52 229 ILE G N 1
ATOM 7310 C CA . ILE D 1 229 ? -29.033 -28.715 -37.495 1.00 45.24 229 ILE G CA 1
ATOM 7311 C C . ILE D 1 229 ? -28.654 -27.541 -38.407 1.00 44.69 229 ILE G C 1
ATOM 7312 O O . ILE D 1 229 ? -29.096 -27.474 -39.593 1.00 43.81 229 ILE G O 1
ATOM 7317 N N . SER D 1 230 ? -27.801 -26.656 -37.908 1.00 38.90 230 SER G N 1
ATOM 7318 C CA . SER D 1 230 ? -27.368 -25.518 -38.679 1.00 40.41 230 SER G CA 1
ATOM 7319 C C . SER D 1 230 ? -25.889 -25.609 -39.039 1.00 38.88 230 SER G C 1
ATOM 7320 O O . SER D 1 230 ? -25.030 -25.889 -38.168 1.00 35.72 230 SER G O 1
ATOM 7323 N N . MET D 1 231 ? -25.579 -25.345 -40.294 1.00 39.85 231 MET G N 1
ATOM 7324 C CA . MET D 1 231 ? -24.174 -25.290 -40.732 1.00 42.94 231 MET G CA 1
ATOM 7325 C C . MET D 1 231 ? -23.913 -23.992 -41.472 1.00 39.90 231 MET G C 1
ATOM 7326 O O . MET D 1 231 ? -24.461 -23.777 -42.541 1.00 36.93 231 MET G O 1
ATOM 7331 N N . THR D 1 232 ? -23.058 -23.167 -40.908 1.00 38.94 232 THR G N 1
ATOM 7332 C CA . THR D 1 232 ? -22.764 -21.835 -41.462 1.00 38.90 232 THR G CA 1
ATOM 7333 C C . THR D 1 232 ? -21.297 -21.792 -41.874 1.00 36.65 232 THR G C 1
ATOM 7334 O O . THR D 1 232 ? -20.407 -22.070 -41.052 1.00 34.51 232 THR G O 1
ATOM 7338 N N . PRO D 1 233 ? -21.058 -21.549 -43.151 1.00 36.41 233 PRO G N 1
ATOM 7339 C CA . PRO D 1 233 ? -19.657 -21.347 -43.521 1.00 36.27 233 PRO G CA 1
ATOM 7340 C C . PRO D 1 233 ? -19.239 -19.923 -43.137 1.00 36.31 233 PRO G C 1
ATOM 7341 O O . PRO D 1 233 ? -19.973 -18.985 -43.446 1.00 34.02 233 PRO G O 1
ATOM 7345 N N . LEU D 1 234 ? -18.106 -19.804 -42.470 1.00 32.94 234 LEU G N 1
ATOM 7346 C CA . LEU D 1 234 ? -17.571 -18.520 -42.037 1.00 33.57 234 LEU G CA 1
ATOM 7347 C C . LEU D 1 234 ? -16.214 -18.317 -42.646 1.00 35.13 234 LEU G C 1
ATOM 7348 O O . LEU D 1 234 ? -15.490 -19.285 -42.923 1.00 34.18 234 LEU G O 1
ATOM 7353 N N . HIS D 1 235 ? -15.856 -17.051 -42.829 1.00 35.89 235 HIS G N 1
ATOM 7354 C CA . HIS D 1 235 ? -14.497 -16.685 -43.268 1.00 37.56 235 HIS G CA 1
ATOM 7355 C C . HIS D 1 235 ? -13.938 -15.502 -42.457 1.00 37.10 235 HIS G C 1
ATOM 7356 O O . HIS D 1 235 ? -14.590 -14.986 -41.543 1.00 35.62 235 HIS G O 1
ATOM 7363 N N . LEU D 1 236 ? -12.670 -15.208 -42.681 1.00 33.42 236 LEU G N 1
ATOM 7364 C CA . LEU D 1 236 ? -11.916 -14.396 -41.742 1.00 33.76 236 LEU G CA 1
ATOM 7365 C C . LEU D 1 236 ? -11.545 -13.097 -42.395 1.00 34.82 236 LEU G C 1
ATOM 7366 O O . LEU D 1 236 ? -10.856 -12.307 -41.791 1.00 31.98 236 LEU G O 1
ATOM 7371 N N . ASP D 1 237 ? -12.098 -12.808 -43.559 1.00 32.80 237 ASP G N 1
ATOM 7372 C CA . ASP D 1 237 ? -11.981 -11.485 -44.107 1.00 33.45 237 ASP G CA 1
ATOM 7373 C C . ASP D 1 237 ? -13.198 -10.689 -43.628 1.00 34.75 237 ASP G C 1
ATOM 7374 O O . ASP D 1 237 ? -14.329 -10.918 -44.069 1.00 31.57 237 ASP G O 1
ATOM 7379 N N . LEU D 1 238 ? -12.944 -9.717 -42.766 1.00 33.05 238 LEU G N 1
ATOM 7380 C CA . LEU D 1 238 ? -14.014 -8.906 -42.191 1.00 34.37 238 LEU G CA 1
ATOM 7381 C C . LEU D 1 238 ? -14.334 -7.661 -42.964 1.00 32.83 238 LEU G C 1
ATOM 7382 O O . LEU D 1 238 ? -15.170 -6.871 -42.532 1.00 33.26 238 LEU G O 1
ATOM 7387 N N . THR D 1 239 ? -13.723 -7.474 -44.132 1.00 33.05 239 THR G N 1
ATOM 7388 C CA . THR D 1 239 ? -13.947 -6.245 -44.871 1.00 33.61 239 THR G CA 1
ATOM 7389 C C . THR D 1 239 ? -15.416 -6.207 -45.325 1.00 35.72 239 THR G C 1
ATOM 7390 O O . THR D 1 239 ? -15.968 -7.219 -45.814 1.00 33.21 239 THR G O 1
ATOM 7394 N N . ALA D 1 240 ? -16.007 -5.042 -45.177 1.00 32.51 240 ALA G N 1
ATOM 7395 C CA . ALA D 1 240 ? -17.311 -4.779 -45.728 1.00 37.52 240 ALA G CA 1
ATOM 7396 C C . ALA D 1 240 ? -17.083 -4.217 -47.127 1.00 37.80 240 ALA G C 1
ATOM 7397 O O . ALA D 1 240 ? -17.171 -3.032 -47.381 1.00 37.51 240 ALA G O 1
ATOM 7399 N N . HIS D 1 241 ? -16.843 -5.138 -48.056 1.00 39.26 241 HIS G N 1
ATOM 7400 C CA . HIS D 1 241 ? -16.507 -4.814 -49.408 1.00 41.47 241 HIS G CA 1
ATOM 7401 C C . HIS D 1 241 ? -17.517 -3.975 -50.101 1.00 43.12 241 HIS G C 1
ATOM 7402 O O . HIS D 1 241 ? -17.139 -3.011 -50.766 1.00 41.44 241 HIS G O 1
ATOM 7409 N N . LYS D 1 242 ? -18.807 -4.266 -49.896 1.00 45.98 242 LYS G N 1
ATOM 7410 C CA . LYS D 1 242 ? -19.867 -3.500 -50.587 1.00 50.91 242 LYS G CA 1
ATOM 7411 C C . LYS D 1 242 ? -19.864 -2.050 -50.248 1.00 50.08 242 LYS G C 1
ATOM 7412 O O . LYS D 1 242 ? -20.411 -1.285 -50.943 1.00 53.38 242 LYS G O 1
ATOM 7418 N N . VAL D 1 243 ? -19.224 -1.708 -49.157 1.00 46.69 243 VAL G N 1
ATOM 7419 C CA . VAL D 1 2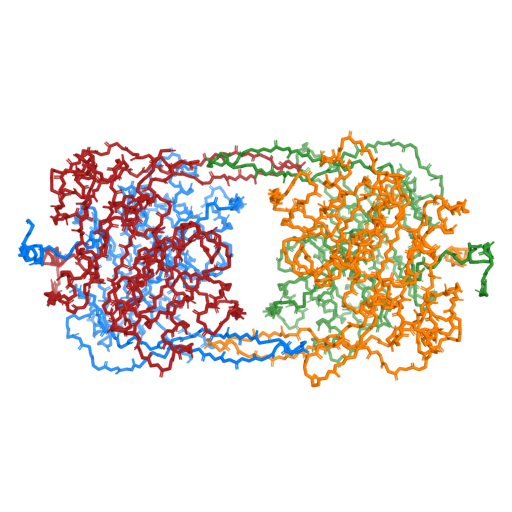43 ? -19.261 -0.386 -48.598 1.00 47.27 243 VAL G CA 1
ATOM 7420 C C . VAL D 1 243 ? -18.094 0.481 -49.043 1.00 48.89 243 VAL G C 1
ATOM 7421 O O . VAL D 1 243 ? -18.147 1.674 -48.956 1.00 45.32 243 VAL G O 1
ATOM 7425 N N . ARG D 1 244 ? -17.032 -0.139 -49.507 1.00 47.23 244 ARG G N 1
ATOM 7426 C CA . ARG D 1 244 ? -15.841 0.578 -49.856 1.00 47.40 244 ARG G CA 1
ATOM 7427 C C . ARG D 1 244 ? -16.074 1.722 -50.824 1.00 49.41 244 ARG G C 1
ATOM 7428 O O . ARG D 1 244 ? -15.574 2.785 -50.629 1.00 47.91 244 ARG G O 1
ATOM 7436 N N . ALA D 1 245 ? -16.830 1.477 -51.880 1.00 53.55 245 ALA G N 1
ATOM 7437 C CA . ALA D 1 245 ? -17.070 2.494 -52.892 1.00 53.23 245 ALA G CA 1
ATOM 7438 C C . ALA D 1 245 ? -17.639 3.777 -52.323 1.00 55.67 245 ALA G C 1
ATOM 7439 O O . ALA D 1 245 ? -17.187 4.813 -52.675 1.00 54.69 245 ALA G O 1
ATOM 7441 N N . GLU D 1 246 ? -18.542 3.741 -51.374 1.00 60.33 246 GLU G N 1
ATOM 7442 C CA . GLU D 1 246 ? -18.790 4.984 -50.698 1.00 67.11 246 GLU G CA 1
ATOM 7443 C C . GLU D 1 246 ? -17.521 5.301 -49.947 1.00 73.36 246 GLU G C 1
ATOM 7444 O O . GLU D 1 246 ? -17.342 4.971 -48.809 1.00 69.92 246 GLU G O 1
ATOM 7450 N N . LEU D 1 247 ? -16.614 5.901 -50.691 1.00 70.03 247 LEU G N 1
ATOM 7451 C CA . LEU D 1 247 ? -15.509 6.679 -50.240 1.00 66.10 247 LEU G CA 1
ATOM 7452 C C . LEU D 1 247 ? -15.721 8.033 -50.923 1.00 72.10 247 LEU G C 1
ATOM 7453 O O . LEU D 1 247 ? -15.440 8.155 -52.083 1.00 60.88 247 LEU G O 1
ATOM 7455 N N . GLY D 1 248 ? -16.248 9.028 -50.206 1.00 72.95 248 GLY G N 1
ATOM 7456 C CA . GLY D 1 248 ? -16.194 10.414 -50.632 1.00 77.45 248 GLY G CA 1
ATOM 7457 C C . GLY D 1 248 ? -15.274 11.091 -49.638 1.00 76.13 248 GLY G C 1
ATOM 7458 O O . GLY D 1 248 ? -15.636 11.108 -48.492 1.00 69.91 248 GLY G O 1
ATOM 7459 N N . ALA D 1 249 ? -14.084 11.582 -50.017 1.00 75.34 249 ALA G N 1
ATOM 7460 C CA . ALA D 1 249 ? -13.655 11.800 -51.405 1.00 81.20 249 ALA G CA 1
ATOM 7461 C C . ALA D 1 249 ? -12.265 11.294 -51.802 1.00 81.04 249 ALA G C 1
ATOM 7462 O O . ALA D 1 249 ? -11.406 12.079 -52.166 1.00 75.16 249 ALA G O 1
ATOM 7464 N N . ALA D 1 250 ? -12.045 9.992 -51.772 1.00 77.93 250 ALA G N 1
ATOM 7465 C CA . ALA D 1 250 ? -10.773 9.444 -52.177 1.00 76.79 250 ALA G CA 1
ATOM 7466 C C . ALA D 1 250 ? -10.845 8.062 -52.747 1.00 77.62 250 ALA G C 1
ATOM 7467 O O . ALA D 1 250 ? -11.869 7.421 -52.701 1.00 81.99 250 ALA G O 1
ATOM 7469 N N . LEU D 1 251 ? -9.734 7.623 -53.311 1.00 76.30 251 LEU G N 1
ATOM 7470 C CA . LEU D 1 251 ? -9.649 6.286 -53.942 1.00 71.13 251 LEU G CA 1
ATOM 7471 C C . LEU D 1 251 ? -10.074 5.085 -53.063 1.00 69.97 251 LEU G C 1
ATOM 7472 O O . LEU D 1 251 ? -9.934 5.140 -51.817 1.00 59.51 251 LEU G O 1
ATOM 7474 N N . GLY D 1 252 ? -10.582 4.035 -53.748 1.00 70.89 252 GLY G N 1
ATOM 7475 C CA . GLY D 1 252 ? -10.842 2.693 -53.204 1.00 73.37 252 GLY G CA 1
ATOM 7476 C C . GLY D 1 252 ? -12.281 2.488 -52.722 1.00 75.76 252 GLY G C 1
ATOM 7477 O O . GLY D 1 252 ? -13.102 3.404 -52.738 1.00 73.64 252 GLY G O 1
#

Secondary structure (DSSP, 8-state):
-EEEEE-SS-TT-HHHHHHHHHHHHH-SEEEEEEESS--TT-TT----SS-B-EEEEETTEEEESS-HHHHHHHIIIIISSS--SEEEEEEEES---GGGGGT-HHHHHHHHHHHTT--EEEEEE--B---B--HHHHHHHHHHHHHHHHHS---TTEEEEEEE-SS-GGG--EEEE-B-------EEEEEEE-SSS-EEEEEEE--------TTBHHHHHHTTEEEEEEEES--B-GGGTT--TT-/--EEEE-SS-TT-HHHHHHHHHHHHH-S-EEEEEESS--TT-TT----SS-B-EEEEETTEEEESS-HHHHHHHIIIIISSS--SEEEEEEEES---GGGGGT-HHHHHHHHHHHTT--EEEEEE--EEETTEEE--HHHHHHHHHHHHHHHHHS---TTEEEEEEE-SS-GGG--EEEE-B------EEEEEEEE-TTS-EEEEEEEE-------TTBHHHHHHTTEEEEEEEES--B-HHHHHHH--/--EEEE-SS-TT-HHHHHHHHHHHHH-S-EEEEEESS--TT-TT----SS-B-EEEEETTEEEESS-HHHHHHHIIIIISSS--SEEEEEEEES---GGGGGT-HHHHHHHHHHHTT--EEEEEE--EEETTEEE--HHHHHHHHHHHHHHHHHH---TTEEEEEEE-SS-GGG--EEEE-B-------EEEEEEE-TTS-EEEEEEE--------TTBHHHHHHTTEEEEEEEES--B-GGGSS--SS---/--EEEE-SS-TT-HHHHHHHHHHHHH-S-EEEEEESS--TT-TT----SS-B-EEEEETTEEEESS-HHHHHHHIIIIISSS--SEEEEEEEES---GGGGGT-HHHHHHHHHHHTT-EEEEEEE-------HHHHHHHHHHHHHHHHHS---TTEEEEEEE-SS-GGG--EEEE-B-------EEEEEEE-TTS-EEEEEEE----PPPPTTBHHHHHHTTEEEEEEEES--B-GGGTT--SSS--

CATH classification: 3.40.1210.10

InterPro domains:
  IPR002828 Survival protein SurE-like phosphatase/nucleotidase [PF01975] (3-186)
  IPR002828 Survival protein SurE-like phosphatase/nucleotidase [TIGR00087] (1-239)
  IPR030048 Survival protein SurE [MF_00060] (1-254)
  IPR030048 Survival protein SurE [PTHR30457] (2-242)
  IPR036523 SurE-like phosphatase/nucleotidase superfamily [G3DSA:3.40.1210.10] (1-254)
  IPR036523 SurE-like phosphatase/nucleotidase superfamily [SSF64167] (1-247)

Solvent-accessible surface area: 37933 Å² total; per-residue (Å²): 145,63,4,0,0,0,0,12,28,3,18,136,26,104,1,7,47,0,0,30,110,1,0,107,146,59,9,112,32,1,20,1,0,0,0,50,62,63,15,24,10,35,1,6,6,8,25,22,46,60,7,1,51,49,100,113,78,66,68,89,36,15,0,0,127,12,11,0,0,1,0,0,0,0,0,17,99,76,23,14,105,26,61,5,70,4,0,0,0,0,0,15,23,10,27,15,21,0,7,51,1,17,26,9,1,1,0,0,0,0,10,0,0,14,13,26,61,13,39,0,0,0,0,0,0,50,39,97,117,63,74,116,190,101,87,20,9,27,92,0,0,43,60,52,0,21,112,18,0,28,152,12,75,152,73,34,42,57,173,40,6,0,0,1,0,0,0,1,43,26,36,30,148,106,24,160,29,79,112,37,0,9,22,6,118,55,93,22,51,0,113,33,43,95,57,148,6,18,76,31,86,58,0,5,1,2,44,73,23,106,72,95,51,129,36,58,120,41,1,1,17,21,6,6,127,61,9,26,1,0,10,1,0,0,54,13,44,7,4,7,91,191,29,38,73,121,127,55,80,36,73,42,162,64,4,0,0,0,0,11,28,2,19,137,26,103,0,6,46,0,0,29,110,0,0,106,141,60,13,124,33,1,20,2,0,0,0,33,70,59,16,21,10,35,1,6,6,7,28,19,46,86,14,1,60,43,101,116,81,71,66,92,37,16,0,0,106,11,11,0,0,1,0,0,0,0,0,18,103,75,23,12,101,28,62,6,69,4,0,0,0,0,0,14,21,11,29,15,22,3,20,64,2,18,25,9,3,1,0,0,0,0,10,0,0,13,10,24,66,15,39,0,0,0,0,0,0,52,41,98,150,166,85,102,18,9,24,92,0,0,42,58,52,0,20,113,18,0,30,125,31,72,155,61,59,51,58,177,36,8,0,7,1,0,0,0,1,43,23,35,34,147,94,24,156,27,50,74,19,0,10,20,6,113,38,96,27,45,0,115,35,45,97,57,121,5,36,80,21,84,67,0,6,0,2,45,70,22,99,52,98,48,132,33,57,119,39,1,1,12,19,6,6,121,72,8,26,1,0,17,1,4,0,53,16,46,8,4,6,89,203,33,56,93,85,36,67,98,78,144,64,4,0,0,0,0,11,26,2,18,147,25,102,0,7,46,0,0,29,110,1,0,107,144,59,8,110,30,1,21,1,0,0,0,48,89,60,16,25,10,36,2,6,6,9,25,23,61,83,5,1,46,49,102,112,78,70,68,89,36,18,0,0,108,11,12,0,0,0,0,0,0,0,0,14,98,76,23,10,102,28,60,6,72,4,0,0,0,0,0,16,20,11,26,15,22,0,8,48,2,15,26,9,0,1,0,0,0,0,10,0,0,15,19,24,71,13,38,0,0,0,0,0,0,48,42,102,124,64,73,107,68,87,110,17,16,25,92,0,0,42,60,52,0,18,104,11,0,29,102,31,77,157,52,69,54,58,181,40,7,0,8,1,0,1,0,1,44,28,43,31,142,112,25,160,29,41,79,22,0,9,18,6,121,31,50,20,68,6,124,23,24,104,54,156,7,18,81,33,56,63,0,7,1,6,36,64,41,88,13,105,36,132,35,59,126,47,1,1,15,19,6,5,144,70,9,27,2,0,17,2,5,0,54,18,44,8,4,6,87,192,16,54,92,119,16,44,134,159,63,4,0,0,0,0,9,18,3,19,142,25,102,1,7,46,0,0,31,111,1,0,105,145,61,12,125,36,1,21,1,0,0,2,48,78,63,50,30,10,37,2,6,6,8,27,20,58,75,2,1,41,45,101,112,78,71,65,90,36,17,0,0,93,21,12,0,0,1,0,0,0,0,0,18,99,76,22,13,103,28,61,5,70,4,0,0,0,0,0,15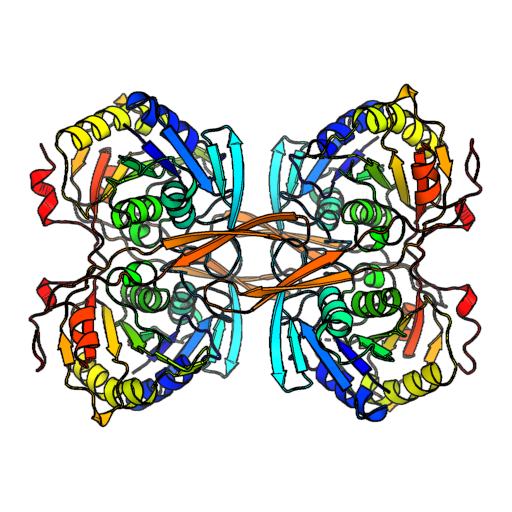,21,11,15,14,12,0,7,37,2,18,27,9,1,1,0,0,0,0,10,0,0,16,15,24,70,15,38,0,0,0,0,0,0,48,65,86,163,127,18,10,26,93,0,0,44,60,52,0,21,110,17,0,29,133,31,75,156,55,68,52,65,179,39,6,0,6,0,0,0,0,1,64,24,36,29,152,106,23,163,30,51,107,26,0,8,22,7,114,23,49,24,38,5,114,35,46,102,60,122,7,24,84,31,87,64,0,6,1,2,26,68,15,150,27,92,29,120,54,57,131,54,2,1,14,15,6,7,170,70,9,24,1,0,16,2,5,0,55,15,46,8,4,6,90,193,24,43,78,115,26,70,97,41,68,38